Protein AF-0000000077510762 (afdb_homodimer)

Radius of gyration: 34.18 Å; Cα contacts (8 Å, |Δi|>4): 1753; chains: 2; bounding box: 67×97×112 Å

Foldseek 3Di:
DPPPDQFFFEEEEQEDDLLQDDDQVVFFQVLLVVVGYHYHYDDFHGDCRQAPDQLDPLRLGRRRLVRVLVVLVCCLVPVVVVRHDQAQYEYEYFDLRLQSQQLLQQFPSNQRRHAEYEREQHHVQFLAQEDEVVQPLNLLLVLLLVVQVFDPPDSNSSSVSVVVDDPCSSSPDDSDCDQPSYPDSGHHYQSAPPDGHNDRPVVCLVVVRGRLRHAYEYEYEPQAQLVVCVPPPPCLQAAFLVVLLVVLLVNLVSFPDPSVVLSVLLCVLQADPVCNGRRLSSSSSVSNSVSLNRGVLSRVSNLASSQVSVHWYAYAYEQAADVVFPDDPSSGQYGPNCSVLSGVDQVRGVVSDGDPQSPLLSVLVSQQVSVCSRPVASPPDDDVNDGGDTAYPVFNWHWYSYVVIDIHTCVSVVVSCCNVPVSVCRRPDDPPPPPDPPPPPPPPPPPPPPPPPPPPPPPPD/DPPPDQFFFEEEEQEDDLLQDDDQVVFFQVLLVVVGYHYHYDDFHGDCRQAPDQLDPLRLGRRRLVRVLVVLVCCLVPVVVVRHDQAQYEYEYFDLRLQSQQLLQQFPSNQRRHAEYEREQHHVQFLAQEDEVVQPLNLLLVLLLVVQVFDPPDSNSSSVSVVVDDPCSSSPDDSDQDQPSYPDSGHHYQSAPPDGHNDRPVVCLVVVRGRLRHAYEYEYEPQAQLVVCVPPPPCLQAAFLVVLLVVLLVNLVSFPDPSVVLSVLLCVLQAPPVCNGRRLSSSSSVSNSVSLNRGVLSRVSNLASSQVSVHWYAYAYEQAADVVFPDDPSSGQYGPNCSVLSGVDQVRGDVSDGDPQSPLLSVLVSQQVSVCSRPVASPPDDDVNDGGDTAYPVFNWHWYSYVVIDIHTCVSVVVSCCNVPVSVCRRPDDPPPPPDPPPCPVPPPPPPPPPPPPPPPPPPD

Secondary structure (DSSP, 8-state):
--TTSPPEEEEEEE--STTTS--GGG--THHHHTTT-EEEE-----HHHHH---SSTT----HHHHHHHHHHHHHHHHGGGGTEEEEEEEEEEETHHHHHHHHHHH-TTTTTS-SEEEEES--TTSTTTS--GGG-HHHHHHHHHHHHT---S-HHHHHHHHTTS-HHHHHT----PPPTT-SSS-------TTSSS-S-HHHHHHTT-S-TTSEEEEEEETTTTGGGGTTSTTGGG---HHHHHHHHHHHGGG-SS-HHHHHHHHHHHH--GGGTT-HHHHHHHHHHHHHIIIIIHHHHHHHHHHHHTT-EEEEEEE----SS-SS-GGG-S-TTGGGGGTTT-GGGSGGG---HHHHHHHHHHHHHHHHHHHHS-S-SS-BTTB--PPP-TTT-EEEEESSS-EEEESTTHHHHHIIIIIIHHHHH--SS--S--------------------------/--TTSPPEEEEEEE--STTTS--GGG--THHHHTTS-EEEEE----HHHHH---SSTT----HHHHHHHHHHHHHHHHGGGGTEEEEEEEEEEETHHHHHHHHHHH-TTTTTS-SEEEEES--TTSTTSS--GGG-HHHHHHHHHHHHT---S-HHHHHHHHTTS-HHHHHH----PPPTT-SSS-------TTSSS-S-HHHHHHTT-S-TTSEEEEEEETTTTGGGGTTSTTGGG---HHHHHHHHHHHGGG-SS-HHHHHHHHHHHH--GGGTT-HHHHHHHHHHHHHIIIIIHHHHHHHHHHHHTT-EEEEEEE----SS-SS-GGG-S-TTGGGGGTTT-GGGSGGG---HHHHHHHHHHHHHHHHHHHHS-S-SS-BTTB--PPP-TTT-EEEEESSS-EEEESTTHHHHHIIIIIIHHHHH--SS--S--------------------------

InterPro domains:
  IPR002018 Carboxylesterase, type B [PF00135] (6-419)
  IPR019826 Carboxylesterase type B, active site [PS00122] (82-97)
  IPR029058 Alpha/Beta hydrolase fold [G3DSA:3.40.50.1820] (1-434)
  IPR029058 Alpha/Beta hydrolase fold [SSF53474] (5-423)
  IPR051093 Neuroligin and Bile salt-activated lipase [PTHR43903] (7-430)

Sequence (922 aa):
MSDDDPLLPVMLYIHGGAHLNGANKLHDGSLLAQKDVVVVITNYRLGALGFFSTGDSSAPGNYGLLDQLEAMKWVRANIRAFGGSPDRVTIFGESSGAASTSLHLLSPLSRDYFQQAILQSGASTSPWAVLLPEYEPRKYTEELAKQMGCSTQSSQELVDCLREKTAEEVGSADVGKPPAMLTVAWAPVVDGPGGFLPARPWDLVDRGQFNKRVRLMAGCTTDERSGDLASIPGVENGVSRDLVIDLLVDFVERYPRNKGFISDALLHGYTDYEAIDDPVTNRDNYIQFLSDYRYVAPVEKVLLTMSAGGVATYKYSFGYQPIPDTYPEWRGVPHAAELRFLFNMPSRFVNGAPTAADLDIADKMITMWTNFARTGNPTPSPIDGVTWQPFTNETRAHLMIDSPLTNGQFLQTRRMELWNDVIRNMAETDTCDNGGVASNGNTVSVVSAMVMIVSILLLATMSDDDPLLPVMLYIHGGAHLNGANKLHDGSLLAQKDVVVVITNYRLGALGFFSTGDSSAPGNYGLLDQLEAMKWVRANIRAFGGSPDRVTIFGESSGAASTSLHLLSPLSRDYFQQAILQSGASTSPWAVLLPEYEPRKYTEELAKQMGCSTQSSQELVDCLREKTAEEVGSADVGKPPAMLTVAWAPVVDGPGGFLPARPWDLVDRGQFNKRVRLMAGCTTDERSGDLASIPGVENGVSRDLVIDLLVDFVERYPRNKGFISDALLHGYTDYEAIDDPVTNRDNYIQFLSDYRYVAPVEKVLLTMSAGGVATYKYSFGYQPIPDTYPEWRGVPHAAELRFLFNMPSRFVNGAPTAADLDIADKMITMWTNFARTGNPTPSPIDGVTWQPFTNETRAHLMIDSPLTNGQFLQTRRMELWNDVIRNMAETDTCDNGGVASNGNTVSVVSAMVMIVSILLLAT

pLDDT: mean 90.03, std 17.61, range [21.58, 98.94]

Nearest PDB structures (foldseek):
  6h14-assembly1_A-2  TM=8.933E-01  e=3.777E-36  Tetronarce californica
  5ydh-assembly1_A-2  TM=9.145E-01  e=3.227E-35  Anopheles gambiae
  5ydj-assembly1_A-2  TM=9.065E-01  e=4.280E-35  Anopheles gambiae
  6f25-assembly1_B  TM=8.876E-01  e=7.113E-35  Homo sapiens
  8aev-assembly1_B  TM=8.781E-01  e=1.182E-34  Homo sapiens

Organism: Branchiostoma lanceolatum (NCBI:txid7740)

Solvent-accessible surface area (backbone atoms only — not comparable to full-atom values): 48957 Å² total; per-residue (Å²): 127,67,91,83,58,81,58,22,28,22,38,39,41,35,66,30,42,64,47,66,44,76,56,39,87,78,56,40,53,61,63,44,35,73,64,66,33,39,68,44,68,50,66,58,50,40,30,50,72,6,22,46,32,65,80,40,87,71,34,47,41,34,45,21,58,49,39,48,48,50,52,39,52,46,40,54,74,47,28,55,84,74,45,19,29,55,85,29,22,19,39,28,17,34,35,44,10,1,13,47,47,39,42,41,41,50,12,79,80,41,55,86,53,48,40,31,40,34,24,36,39,20,15,41,54,13,66,52,43,43,43,44,75,91,68,41,54,49,60,41,45,48,40,45,29,54,76,69,72,29,56,80,88,38,62,56,58,26,52,58,46,55,69,72,50,54,69,66,59,58,59,65,56,82,54,68,83,37,54,82,63,30,93,44,76,32,37,39,47,68,44,30,83,91,39,61,34,48,55,56,49,62,57,32,50,74,68,62,48,49,58,60,81,33,31,39,38,36,35,32,44,69,20,33,35,31,70,78,48,67,83,43,85,61,42,83,71,19,34,53,54,67,55,52,52,53,53,44,59,59,56,36,64,65,43,93,43,59,38,68,60,47,44,42,53,50,51,61,71,54,55,51,78,94,44,54,80,37,24,50,55,42,36,54,33,50,22,43,50,50,18,34,61,51,22,49,30,21,35,48,51,53,50,46,44,39,26,74,63,66,22,55,30,35,32,37,37,39,60,60,63,64,85,74,49,73,60,60,75,84,37,62,25,27,60,73,57,66,48,56,42,50,27,68,42,46,83,69,28,49,95,47,45,75,51,73,70,50,49,52,52,20,51,52,50,38,48,27,56,46,31,26,40,67,70,66,36,49,37,87,57,60,57,94,83,40,60,71,52,62,28,37,84,89,52,39,21,24,30,37,44,35,93,73,70,42,78,48,56,52,76,66,44,69,61,32,46,41,49,71,43,46,45,45,50,47,60,71,54,68,83,57,59,82,64,82,75,74,73,76,69,75,63,76,74,69,77,73,76,75,73,76,72,75,75,74,75,76,77,80,120,128,68,90,83,57,80,58,22,28,21,38,39,40,34,64,30,42,65,47,65,43,76,57,38,85,78,56,39,53,60,63,43,35,73,64,66,34,38,68,44,68,52,68,57,49,40,29,51,73,6,20,46,31,66,79,38,87,74,34,47,41,34,44,21,57,49,37,47,48,49,51,38,52,46,38,54,75,48,28,55,84,73,45,19,29,55,85,28,21,19,38,26,18,34,36,42,9,2,13,48,46,39,41,42,40,50,13,78,81,42,54,87,54,48,40,31,40,34,25,37,38,20,16,39,55,13,66,52,43,42,45,45,75,92,69,42,54,47,58,40,43,48,40,45,27,54,76,68,72,27,59,79,88,39,63,56,58,25,51,58,47,54,71,72,49,51,68,66,60,59,60,65,56,84,54,69,83,36,54,81,64,28,91,45,77,32,35,39,49,68,42,29,81,91,38,61,34,46,54,56,51,62,58,31,51,73,70,62,49,52,59,59,82,33,30,40,37,35,35,33,43,69,21,32,36,31,69,77,48,68,83,42,86,62,43,83,70,19,35,53,54,66,55,51,53,53,52,44,60,59,56,35,64,66,45,93,42,59,39,69,61,47,42,43,53,50,51,61,73,54,56,51,78,93,45,54,79,37,24,50,56,43,36,54,34,50,23,44,50,52,20,33,61,52,21,49,30,23,36,47,51,52,51,45,44,40,26,73,64,68,22,56,28,36,33,40,38,38,61,61,63,65,85,72,48,74,60,61,76,85,37,61,25,28,61,73,58,67,47,57,41,49,27,68,40,45,83,70,28,50,95,47,45,75,50,72,70,49,49,50,51,20,50,53,49,38,48,25,54,47,32,27,40,66,70,66,36,49,37,87,55,59,57,94,82,40,61,73,54,59,27,37,83,87,52,39,22,26,31,37,45,34,92,71,71,41,79,48,56,53,75,64,44,70,61,32,45,40,49,73,44,45,44,44,49,47,59,70,51,69,83,57,58,82,65,82,71,71,75,78,69,77,62,77,74,70,77,75,75,75,75,77,76,75,76,76,76,77,77,81,122

Structure (mmCIF, N/CA/C/O backbone):
data_AF-0000000077510762-model_v1
#
loop_
_entity.id
_entity.type
_entity.pdbx_description
1 polymer 'Carboxylic ester hydrolase'
#
loop_
_atom_site.group_PDB
_atom_site.id
_atom_site.type_symbol
_atom_site.label_atom_id
_atom_site.label_alt_id
_atom_site.label_comp_id
_atom_site.label_asym_id
_atom_site.label_entity_id
_atom_site.label_seq_id
_atom_site.pdbx_PDB_ins_code
_atom_site.Cartn_x
_atom_site.Cartn_y
_atom_site.Cartn_z
_atom_site.occupancy
_atom_site.B_iso_or_equiv
_atom_site.auth_seq_id
_atom_site.auth_comp_id
_atom_site.auth_asym_id
_atom_site.auth_atom_id
_atom_site.pdbx_PDB_model_num
ATOM 1 N N . MET A 1 1 ? -17.297 46 32.406 1 37.56 1 MET A N 1
ATOM 2 C CA . MET A 1 1 ? -17.609 44.656 32.875 1 37.56 1 MET A CA 1
ATOM 3 C C . MET A 1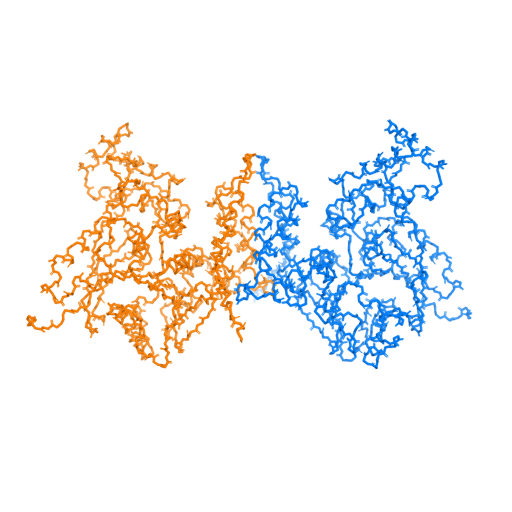 1 ? -17.453 44.531 34.375 1 37.56 1 MET A C 1
ATOM 5 O O . MET A 1 1 ? -16.453 45 34.938 1 37.56 1 MET A O 1
ATOM 9 N N . SER A 1 2 ? -18.516 44.438 35 1 40.44 2 SER A N 1
ATOM 10 C CA . SER A 1 2 ? -18.484 44.406 36.469 1 40.44 2 SER A CA 1
ATOM 11 C C . SER A 1 2 ? -17.5 43.344 36.969 1 40.44 2 SER A C 1
ATOM 13 O O . SER A 1 2 ? -17.25 42.344 36.281 1 40.44 2 SER A O 1
ATOM 15 N N . ASP A 1 3 ? -16.641 43.625 37.938 1 51.28 3 ASP A N 1
ATOM 16 C CA . ASP A 1 3 ? -15.68 42.781 38.625 1 51.28 3 ASP A CA 1
ATOM 17 C C . ASP A 1 3 ? -16.266 41.406 38.969 1 51.28 3 ASP A C 1
ATOM 19 O O . ASP A 1 3 ? -15.531 40.469 39.188 1 51.28 3 ASP A O 1
ATOM 23 N N . ASP A 1 4 ? -17.594 41.312 39 1 54.34 4 ASP A N 1
ATOM 24 C CA . ASP A 1 4 ? -18.25 40.094 39.5 1 54.34 4 ASP A CA 1
ATOM 25 C C . ASP A 1 4 ? -18.562 39.156 38.344 1 54.34 4 ASP A C 1
ATOM 27 O O . ASP A 1 4 ? -19.031 38.031 38.531 1 54.34 4 ASP A O 1
ATOM 31 N N . ASP A 1 5 ? -18.328 39.531 37.062 1 63.75 5 ASP A N 1
ATOM 32 C CA . ASP A 1 5 ? -18.688 38.656 35.969 1 63.75 5 ASP A CA 1
ATOM 33 C C . ASP A 1 5 ? -17.609 37.594 35.719 1 63.75 5 ASP A C 1
ATOM 35 O O . ASP A 1 5 ? -16.406 37.906 35.781 1 63.75 5 ASP A O 1
ATOM 39 N N . PRO A 1 6 ? -18.031 36.344 35.594 1 85 6 PRO A N 1
ATOM 40 C CA . PRO A 1 6 ? -17.016 35.312 35.344 1 85 6 PRO A CA 1
ATOM 41 C C . PRO A 1 6 ? -16.203 35.594 34.094 1 85 6 PRO A C 1
ATOM 43 O O . PRO A 1 6 ? -16.719 36.094 33.094 1 85 6 PRO A O 1
ATOM 46 N N . LEU A 1 7 ? -14.914 35.594 34.188 1 95.25 7 LEU A N 1
ATOM 47 C CA . LEU A 1 7 ? -13.992 35.812 33.062 1 95.25 7 LEU A CA 1
ATOM 48 C C . LEU A 1 7 ? -14.281 34.812 31.953 1 95.25 7 LEU A C 1
ATOM 50 O O . LEU A 1 7 ? -14.617 33.656 32.219 1 95.25 7 LEU A O 1
ATOM 54 N N . LEU A 1 8 ? -14.25 35.312 30.75 1 97.69 8 LEU A N 1
ATOM 55 C CA . LEU A 1 8 ? -14.57 34.531 29.562 1 97.69 8 LEU A CA 1
ATOM 56 C C . LEU A 1 8 ? -13.336 33.781 29.047 1 97.69 8 LEU A C 1
ATOM 58 O O . LEU A 1 8 ? -12.203 34.25 29.234 1 97.69 8 LEU A O 1
ATOM 62 N N . PRO A 1 9 ? -13.594 32.625 28.484 1 97.88 9 PRO A N 1
ATOM 63 C CA . PRO A 1 9 ? -12.461 32 27.797 1 97.88 9 PRO A CA 1
ATOM 64 C C . PRO A 1 9 ? -11.891 32.875 26.672 1 97.88 9 PRO A C 1
ATOM 66 O O . PRO A 1 9 ? -12.617 33.656 26.078 1 97.88 9 PRO A O 1
ATOM 69 N N . VAL A 1 10 ? -10.609 32.719 26.359 1 98.5 10 VAL A N 1
ATOM 70 C CA . VAL A 1 10 ? -9.906 33.531 25.375 1 98.5 10 VAL A CA 1
ATOM 71 C C . VAL A 1 10 ? -9.484 32.625 24.203 1 98.5 10 VAL A C 1
ATOM 73 O O . VAL A 1 10 ? -8.992 31.516 24.391 1 98.5 10 VAL A O 1
ATOM 76 N N . MET A 1 11 ? -9.742 33.094 23.016 1 98.5 11 MET A N 1
ATOM 77 C CA . MET A 1 11 ? -9.273 32.438 21.797 1 98.5 11 MET A CA 1
ATOM 78 C C . MET A 1 11 ? -8.305 33.344 21.047 1 98.5 11 MET A C 1
ATOM 80 O O . MET A 1 11 ? -8.68 34.438 20.578 1 98.5 11 MET A O 1
ATOM 84 N N . LEU A 1 12 ? -7.074 32.938 21 1 98.19 12 LEU A N 1
ATOM 85 C CA . LEU A 1 12 ? -6.035 33.656 20.297 1 98.19 12 LEU A CA 1
ATOM 86 C C . LEU A 1 12 ? -5.758 33.031 18.938 1 98.19 12 LEU A C 1
ATOM 88 O O . LEU A 1 12 ? -5.246 31.906 18.859 1 98.19 12 LEU A O 1
ATOM 92 N N . TYR A 1 13 ? -6.043 33.781 17.859 1 97.38 13 TYR A N 1
ATOM 93 C CA . TYR A 1 13 ? -5.922 33.281 16.5 1 97.38 13 TYR A CA 1
ATOM 94 C C . TYR A 1 13 ? -4.574 33.656 15.891 1 97.38 13 TYR A C 1
ATOM 96 O O . TYR A 1 13 ? -4.191 34.844 15.914 1 97.38 13 TYR A O 1
ATOM 104 N N . ILE A 1 14 ? -3.871 32.656 15.438 1 96.81 14 ILE A N 1
ATOM 105 C CA . ILE A 1 14 ? -2.645 32.812 14.664 1 96.81 14 ILE A CA 1
ATOM 106 C C . ILE A 1 14 ? -2.932 32.594 13.18 1 96.81 14 ILE A C 1
ATOM 108 O O . ILE A 1 14 ? -3.152 31.453 12.758 1 96.81 14 ILE A O 1
ATOM 112 N N . HIS A 1 15 ? -2.891 33.625 12.383 1 92.88 15 HIS A N 1
ATOM 113 C CA . HIS A 1 15 ? -3.338 33.531 11 1 92.88 15 HIS A CA 1
ATOM 114 C C . HIS A 1 15 ? -2.334 32.781 10.148 1 92.88 15 HIS A C 1
ATOM 116 O O . HIS A 1 15 ? -1.147 32.719 10.477 1 92.88 15 HIS A O 1
ATOM 122 N N . GLY A 1 16 ? -2.854 32.25 9.047 1 92.94 16 GLY A N 1
ATOM 123 C CA . GLY A 1 16 ? -2.02 31.578 8.055 1 92.94 16 GLY A CA 1
ATOM 124 C C . GLY A 1 16 ? -1.437 32.531 7.027 1 92.94 16 GLY A C 1
ATOM 125 O O . GLY A 1 16 ? -1.285 33.719 7.297 1 92.94 16 GLY A O 1
ATOM 126 N N . GLY A 1 17 ? -0.993 31.906 5.938 1 89.69 17 GLY A N 1
ATOM 127 C CA . GLY A 1 17 ? -0.406 32.688 4.871 1 89.69 17 GLY A CA 1
ATOM 128 C C . GLY A 1 17 ? 1.028 32.312 4.562 1 89.69 17 GLY A C 1
ATOM 129 O O . GLY A 1 17 ? 1.831 33.156 4.16 1 89.69 17 GLY A O 1
ATOM 130 N N . ALA A 1 18 ? 1.371 31.078 4.812 1 84.5 18 ALA A N 1
ATOM 131 C CA . ALA A 1 18 ? 2.658 30.484 4.469 1 84.5 18 ALA A CA 1
ATOM 132 C C . ALA A 1 18 ? 3.812 31.266 5.074 1 84.5 18 ALA A C 1
ATOM 134 O O . ALA A 1 18 ? 4.879 31.391 4.465 1 84.5 18 ALA A O 1
ATOM 135 N N . HIS A 1 19 ? 3.572 32 6.07 1 82.12 19 HIS A N 1
ATOM 136 C CA . HIS A 1 19 ? 4.551 32.844 6.754 1 82.12 19 HIS A CA 1
ATOM 137 C C . HIS A 1 19 ? 5.016 34 5.859 1 82.12 19 HIS A C 1
ATOM 139 O O . HIS A 1 19 ? 6.074 34.562 6.098 1 82.12 19 HIS A O 1
ATOM 145 N N . LEU A 1 20 ? 4.273 34.188 4.781 1 79.88 20 LEU A N 1
ATOM 146 C CA . LEU A 1 20 ? 4.625 35.25 3.84 1 79.88 20 LEU A CA 1
ATOM 147 C C . LEU A 1 20 ? 3.535 36.312 3.783 1 79.88 20 LEU A C 1
ATOM 149 O O . LEU A 1 20 ? 3.812 37.469 3.486 1 79.88 20 LEU A O 1
ATOM 153 N N . ASN A 1 21 ? 2.355 35.781 3.943 1 79 21 ASN A N 1
ATOM 154 C CA . ASN A 1 21 ? 1.225 36.688 3.85 1 79 21 ASN A CA 1
ATOM 155 C C . ASN A 1 21 ? 0.293 36.562 5.051 1 79 21 ASN A C 1
ATOM 157 O O . ASN A 1 21 ? 0.438 35.656 5.855 1 79 21 ASN A O 1
ATOM 161 N N . GLY A 1 22 ? -0.597 37.594 5.164 1 80.31 22 GLY A N 1
ATOM 162 C CA . GLY A 1 22 ? -1.605 37.594 6.215 1 80.31 22 GLY A CA 1
ATOM 163 C C . GLY A 1 22 ? -1.552 38.812 7.113 1 80.31 22 GLY A C 1
ATOM 164 O O . GLY A 1 22 ? -0.552 39.531 7.133 1 80.31 22 GLY A O 1
ATOM 165 N N . ALA A 1 23 ? -2.662 39 7.629 1 78.38 23 ALA A N 1
ATOM 166 C CA . ALA A 1 23 ? -2.836 40.094 8.57 1 78.38 23 ALA A CA 1
ATOM 167 C C . ALA A 1 23 ? -4.07 39.875 9.438 1 78.38 23 ALA A C 1
ATOM 169 O O . ALA A 1 23 ? -5.012 39.188 9.039 1 78.38 23 ALA A O 1
ATOM 170 N N . ASN A 1 24 ? -3.971 40.469 10.57 1 77.75 24 ASN A N 1
ATOM 171 C CA . ASN A 1 24 ? -5.082 40.375 11.508 1 77.75 24 ASN A CA 1
ATOM 172 C C . ASN A 1 24 ? -6.371 40.938 10.922 1 77.75 24 ASN A C 1
ATOM 174 O O . ASN A 1 24 ? -7.457 40.406 11.18 1 77.75 24 ASN A O 1
ATOM 178 N N . LYS A 1 25 ? -6.258 41.844 10.102 1 72.44 25 LYS A N 1
ATOM 179 C CA . LYS A 1 25 ? -7.426 42.562 9.586 1 72.44 25 LYS A CA 1
ATOM 180 C C . LYS A 1 25 ? -8.234 41.656 8.641 1 72.44 25 LYS A C 1
ATOM 182 O O . LYS A 1 25 ? -9.383 41.969 8.32 1 72.44 25 LYS A O 1
ATOM 187 N N . LEU A 1 26 ? -7.672 40.625 8.297 1 76.56 26 LEU A N 1
ATOM 188 C CA . LEU A 1 26 ? -8.32 39.75 7.32 1 76.56 26 LEU A CA 1
ATOM 189 C C . LEU A 1 26 ? -9.297 38.812 7.996 1 76.56 26 LEU A C 1
ATOM 191 O O . LEU A 1 26 ? -10.062 38.125 7.324 1 76.56 26 LEU A O 1
ATOM 195 N N . HIS A 1 27 ? -9.312 38.844 9.281 1 81 27 HIS A N 1
ATOM 196 C CA . HIS A 1 27 ? -10.188 37.938 10.039 1 81 27 HIS A CA 1
ATOM 197 C C . HIS A 1 27 ? -11.055 38.719 11.023 1 81 27 HIS A C 1
ATOM 199 O O . HIS A 1 27 ? -10.539 39.5 11.844 1 81 27 HIS A O 1
ATOM 205 N N . ASP A 1 28 ? -12.312 38.562 10.805 1 84.69 28 ASP A N 1
ATOM 206 C CA . ASP A 1 28 ? -13.297 39.156 11.711 1 84.69 28 ASP A CA 1
ATOM 207 C C . ASP A 1 28 ? -13.859 38.094 12.664 1 84.69 28 ASP A C 1
ATOM 209 O O . ASP A 1 28 ? -14.695 37.281 12.273 1 84.69 28 ASP A O 1
ATOM 213 N N . GLY A 1 29 ? -13.438 38.188 13.938 1 89.75 29 GLY A N 1
ATOM 214 C CA . GLY A 1 29 ? -13.773 37.188 14.938 1 89.75 29 GLY A CA 1
ATOM 215 C C . GLY A 1 29 ? -15.102 37.438 15.609 1 89.75 29 GLY A C 1
ATOM 216 O O . GLY A 1 29 ? -15.406 36.844 16.641 1 89.75 29 GLY A O 1
ATOM 217 N N . SER A 1 30 ? -15.93 38.25 15.039 1 89.19 30 SER A N 1
ATOM 218 C CA . SER A 1 30 ? -17.172 38.656 15.688 1 89.19 30 SER A CA 1
ATOM 219 C C . SER A 1 30 ? -18.125 37.5 15.875 1 89.19 30 SER A C 1
ATOM 221 O O . SER A 1 30 ? -18.859 37.438 16.859 1 89.19 30 SER A O 1
ATOM 223 N N . LEU A 1 31 ? -18.156 36.594 14.953 1 90.56 31 LEU A N 1
ATOM 224 C CA . LEU A 1 31 ? -19.047 35.438 15.055 1 90.56 31 LEU A CA 1
ATOM 225 C C . LEU A 1 31 ? -18.688 34.594 16.281 1 90.56 31 LEU A C 1
ATOM 227 O O . LEU A 1 31 ? -19.594 34.156 17.016 1 90.56 31 LEU A O 1
ATOM 231 N N . LEU A 1 32 ? -17.438 34.406 16.547 1 94.56 32 LEU A N 1
ATOM 232 C CA . LEU A 1 32 ? -16.984 33.688 17.719 1 94.56 32 LEU A CA 1
ATOM 233 C C . LEU A 1 32 ? -17.312 34.438 19 1 94.56 32 LEU A C 1
ATOM 235 O O . LEU A 1 32 ? -17.797 33.844 19.969 1 94.56 32 LEU A O 1
ATOM 239 N N . ALA A 1 33 ? -17.062 35.719 18.938 1 93.56 33 ALA A N 1
ATOM 240 C CA . ALA A 1 33 ? -17.234 36.562 20.125 1 93.56 33 ALA A CA 1
ATOM 241 C C . ALA A 1 33 ? -18.703 36.594 20.578 1 93.56 33 ALA A C 1
ATOM 243 O O . ALA A 1 33 ? -18.984 36.812 21.75 1 93.56 33 ALA A O 1
ATOM 244 N N . GLN A 1 34 ? -19.594 36.312 19.703 1 93.12 34 GLN A N 1
ATOM 245 C CA . GLN A 1 34 ? -21.016 36.281 20.016 1 93.12 34 GLN A CA 1
ATOM 246 C C . GLN A 1 34 ? -21.344 35.094 20.938 1 93.12 34 GLN A C 1
ATOM 248 O O . GLN A 1 34 ? -22.406 35.094 21.578 1 93.12 34 GLN A O 1
ATOM 253 N N . LYS A 1 35 ? -20.484 34.219 21.016 1 95.38 35 LYS A N 1
ATOM 254 C CA . LYS A 1 35 ? -20.688 33.031 21.859 1 95.38 35 LYS A CA 1
ATOM 255 C C . LYS A 1 35 ? -19.891 33.125 23.156 1 95.38 35 LYS A C 1
ATOM 257 O O . LYS A 1 35 ? -19.344 32.125 23.625 1 95.38 35 LYS A O 1
ATOM 262 N N . ASP A 1 36 ? -19.641 34.281 23.672 1 94.81 36 ASP A N 1
ATOM 263 C CA . ASP A 1 36 ? -19.109 34.562 25 1 94.81 36 ASP A CA 1
ATOM 264 C C . ASP A 1 36 ? -17.672 34.094 25.141 1 94.81 36 ASP A C 1
ATOM 266 O O . ASP A 1 36 ? -17.312 33.375 26.078 1 94.81 36 ASP A O 1
ATOM 270 N N . VAL A 1 37 ? -16.891 34.438 24.156 1 97.19 37 VAL A N 1
ATOM 271 C CA . VAL A 1 37 ? -15.445 34.281 24.219 1 97.19 37 VAL A CA 1
ATOM 272 C C . VAL A 1 37 ? -14.781 35.625 23.844 1 97.19 37 VAL A C 1
ATOM 274 O O . VAL A 1 37 ? -15.398 36.469 23.188 1 97.19 37 VAL A O 1
ATOM 277 N N . VAL A 1 38 ? -13.609 35.812 24.375 1 97.69 38 VAL A N 1
ATOM 278 C CA . VAL A 1 38 ? -12.781 36.938 23.922 1 97.69 38 VAL A CA 1
ATOM 279 C C . VAL A 1 38 ? -11.859 36.469 22.797 1 97.69 38 VAL A C 1
ATOM 281 O O . VAL A 1 38 ? -11.109 35.5 22.969 1 97.69 38 VAL A O 1
ATOM 284 N N . VAL A 1 39 ? -11.984 37.125 21.672 1 97 39 VAL A N 1
ATOM 285 C CA . VAL A 1 39 ? -11.164 36.75 20.516 1 97 39 VAL A CA 1
ATOM 286 C C . VAL A 1 39 ? -10.023 37.75 20.344 1 97 39 VAL A C 1
ATOM 288 O O . VAL A 1 39 ? -10.25 38.938 20.297 1 97 39 VAL A O 1
ATOM 291 N N . VAL A 1 40 ? -8.828 37.219 20.312 1 96.5 40 VAL A N 1
ATOM 292 C CA . VAL A 1 40 ? -7.633 38 20.062 1 96.5 40 VAL A CA 1
ATOM 293 C C . VAL A 1 40 ? -7.008 37.594 18.734 1 96.5 40 VAL A C 1
ATOM 295 O O . VAL A 1 40 ? -6.703 36.406 18.531 1 96.5 40 VAL A O 1
ATOM 298 N N . ILE A 1 41 ? -6.867 38.469 17.812 1 93.94 41 ILE A N 1
ATOM 299 C CA . ILE A 1 41 ? -6.207 38.219 16.547 1 93.94 41 ILE A CA 1
ATOM 300 C C . ILE A 1 41 ? -4.922 39.031 16.469 1 93.94 41 ILE A C 1
ATOM 302 O O . ILE A 1 41 ? -4.953 40.281 16.547 1 93.94 41 ILE A O 1
ATOM 306 N N . THR A 1 42 ? -3.811 38.375 16.266 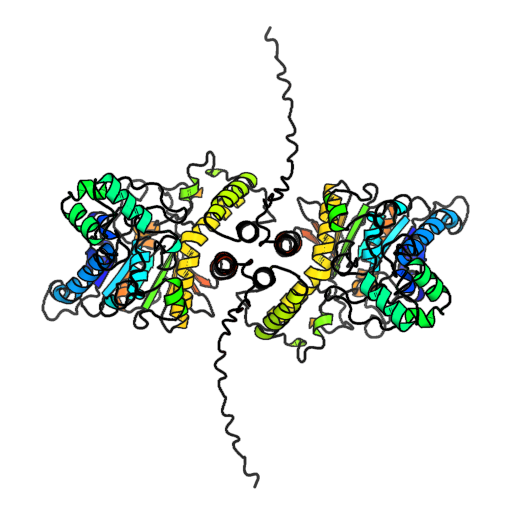1 89.19 42 THR A N 1
ATOM 307 C CA . THR A 1 42 ? -2.531 39.062 16.359 1 89.19 42 THR A CA 1
ATOM 308 C C . THR A 1 42 ? -1.806 39.062 15.016 1 89.19 42 THR A C 1
ATOM 310 O O . THR A 1 42 ? -2.143 38.281 14.133 1 89.19 42 THR A O 1
ATOM 313 N N . ASN A 1 43 ? -0.991 40.031 14.836 1 92.44 43 ASN A N 1
ATOM 314 C CA . ASN A 1 43 ? -0.005 40.031 13.758 1 92.44 43 ASN A CA 1
ATOM 315 C C . ASN A 1 43 ? 1.354 39.531 14.242 1 92.44 43 ASN A C 1
ATOM 317 O O . ASN A 1 43 ? 1.604 39.469 15.445 1 92.44 43 ASN A O 1
ATOM 321 N N . TYR A 1 44 ? 2.096 39.094 13.375 1 93.81 44 TYR A N 1
ATOM 322 C CA . TYR A 1 44 ? 3.482 38.719 13.617 1 93.81 44 TYR A CA 1
ATOM 323 C C . TYR A 1 44 ? 4.34 38.969 12.391 1 93.81 44 TYR A C 1
ATOM 325 O O . TYR A 1 44 ? 3.818 39.188 11.289 1 93.81 44 TYR A O 1
ATOM 333 N N . ARG A 1 45 ? 5.688 39.062 12.539 1 92 45 ARG A N 1
ATOM 334 C CA . ARG A 1 45 ? 6.594 39.312 11.422 1 92 45 ARG A CA 1
ATOM 335 C C . ARG A 1 45 ? 6.629 38.125 10.461 1 92 45 ARG A C 1
ATOM 337 O O . ARG A 1 45 ? 6.629 36.969 10.898 1 92 45 ARG A O 1
ATOM 344 N N . LEU A 1 46 ? 6.695 38.5 9.227 1 91.44 46 LEU A N 1
ATOM 345 C CA . LEU A 1 46 ? 6.617 37.531 8.148 1 91.44 46 LEU A CA 1
ATOM 346 C C . LEU A 1 46 ? 7.902 37.531 7.328 1 91.44 46 LEU A C 1
ATOM 348 O O . LEU A 1 46 ? 8.766 38.375 7.516 1 91.44 46 LEU A O 1
ATOM 352 N N . GLY A 1 47 ? 8.047 36.531 6.5 1 91.5 47 GLY A N 1
ATOM 353 C CA . GLY A 1 47 ? 9.156 36.5 5.562 1 91.5 47 GLY A CA 1
ATOM 354 C C . GLY A 1 47 ? 10.508 36.562 6.242 1 91.5 47 GLY A C 1
ATOM 355 O O . GLY A 1 47 ? 10.711 36 7.312 1 91.5 47 GLY A O 1
ATOM 356 N N . ALA A 1 48 ? 11.336 37.281 5.605 1 91.81 48 ALA A N 1
ATOM 357 C CA . ALA A 1 48 ? 12.695 37.438 6.113 1 91.81 48 ALA A CA 1
ATOM 358 C C . ALA A 1 48 ? 12.711 38.094 7.48 1 91.81 48 ALA A C 1
ATOM 360 O O . ALA A 1 48 ? 13.547 37.812 8.328 1 91.81 48 ALA A O 1
ATOM 361 N N . LEU A 1 49 ? 11.75 38.938 7.699 1 93.38 49 LEU A N 1
ATOM 362 C CA . LEU A 1 49 ? 11.703 39.656 8.961 1 93.38 49 LEU A CA 1
ATOM 363 C C . LEU A 1 49 ? 11.32 38.75 10.109 1 93.38 49 LEU A C 1
ATOM 365 O O . LEU A 1 49 ? 11.703 38.969 11.258 1 93.38 49 LEU A O 1
ATOM 369 N N . GLY A 1 50 ? 10.641 37.75 9.797 1 94.06 50 GLY A N 1
ATOM 370 C CA . GLY A 1 50 ? 10.156 36.844 10.836 1 94.06 50 GLY A CA 1
ATOM 371 C C . GLY A 1 50 ? 10.992 35.594 10.992 1 94.06 50 GLY A C 1
ATOM 372 O O . GLY A 1 50 ? 11.016 34.969 12.062 1 94.06 50 GLY A O 1
ATOM 373 N N . PHE A 1 51 ? 11.742 35.219 9.898 1 93.62 51 PHE A N 1
ATOM 374 C CA . PHE A 1 51 ? 12.25 33.844 9.953 1 93.62 51 PHE A CA 1
ATOM 375 C C . PHE A 1 51 ? 13.664 33.781 9.398 1 93.62 51 PHE A C 1
ATOM 377 O O . PHE A 1 51 ? 14.203 32.688 9.211 1 93.62 51 PHE A O 1
ATOM 384 N N . PHE A 1 52 ? 14.258 34.906 9.203 1 92.06 52 PHE A N 1
ATOM 385 C CA . PHE A 1 52 ? 15.68 34.969 8.883 1 92.06 52 PHE A CA 1
ATOM 386 C C . PHE A 1 52 ? 16.516 34.375 10.008 1 92.06 52 PHE A C 1
ATOM 388 O O . PHE A 1 52 ? 16.234 34.625 11.188 1 92.06 52 PHE A O 1
ATOM 395 N N . SER A 1 53 ? 17.547 33.531 9.57 1 94.12 53 SER A N 1
ATOM 396 C CA . SER A 1 53 ? 18.438 32.906 10.562 1 94.12 53 SER A CA 1
ATOM 397 C C . SER A 1 53 ? 19.844 32.75 10.008 1 94.12 53 SER A C 1
ATOM 399 O O . SER A 1 53 ? 20.031 32.406 8.844 1 94.12 53 SER A O 1
ATOM 401 N N . THR A 1 54 ? 20.844 33.062 10.844 1 94.06 54 THR A N 1
ATOM 402 C CA . THR A 1 54 ? 22.234 32.812 10.484 1 94.06 54 THR A CA 1
ATOM 403 C C . THR A 1 54 ? 22.688 31.438 11 1 94.06 54 THR A C 1
ATOM 405 O O . THR A 1 54 ? 23.828 31.031 10.773 1 94.06 54 THR A O 1
ATOM 408 N N . GLY A 1 55 ? 21.781 30.734 11.688 1 92.31 55 GLY A N 1
ATOM 409 C CA . GLY A 1 55 ? 22.109 29.406 12.195 1 92.31 55 GLY A CA 1
ATOM 410 C C . GLY A 1 55 ? 22.969 29.438 13.438 1 92.31 55 GLY A C 1
ATOM 411 O O . GLY A 1 55 ? 23.453 28.391 13.883 1 92.31 55 GLY A O 1
ATOM 412 N N . ASP A 1 56 ? 23.234 30.594 13.938 1 91.75 56 ASP A N 1
ATOM 413 C CA . ASP A 1 56 ? 24.016 30.797 15.156 1 91.75 56 ASP A CA 1
ATOM 414 C C . ASP A 1 56 ? 23.422 31.891 16.031 1 91.75 56 ASP A C 1
ATOM 416 O O . ASP A 1 56 ? 22.266 32.281 15.844 1 91.75 56 ASP A O 1
ATOM 420 N N . SER A 1 57 ? 24.156 32.281 17.047 1 92.25 57 SER A N 1
ATOM 421 C CA . SER A 1 57 ? 23.609 33.156 18.062 1 92.25 57 SER A CA 1
ATOM 422 C C . SER A 1 57 ? 23.453 34.594 17.531 1 92.25 57 SER A C 1
ATOM 424 O O . SER A 1 57 ? 22.766 35.406 18.141 1 92.25 57 SER A O 1
ATOM 426 N N . SER A 1 58 ? 24.078 34.875 16.406 1 94.12 58 SER A N 1
ATOM 427 C CA . SER A 1 58 ? 23.953 36.219 15.844 1 94.12 58 SER A CA 1
ATOM 428 C C . SER A 1 58 ? 22.516 36.531 15.43 1 94.12 58 SER A C 1
ATOM 430 O O . SER A 1 58 ? 22.016 37.625 15.609 1 94.12 58 SER A O 1
ATOM 432 N N . ALA A 1 59 ? 21.844 35.625 14.828 1 94.38 59 ALA A N 1
ATOM 433 C CA . ALA A 1 59 ? 20.422 35.625 14.484 1 94.38 59 ALA A CA 1
ATOM 434 C C . ALA A 1 59 ? 19.844 34.219 14.508 1 94.38 59 ALA A C 1
ATOM 436 O O . ALA A 1 59 ? 19.734 33.562 13.461 1 94.38 59 ALA A O 1
ATOM 437 N N . PRO A 1 60 ? 19.406 33.781 15.648 1 92.94 60 PRO A N 1
ATOM 438 C CA . PRO A 1 60 ? 18.984 32.375 15.789 1 92.94 60 PRO A CA 1
ATOM 439 C C . PRO A 1 60 ? 17.75 32.062 14.945 1 92.94 60 PRO A C 1
ATOM 441 O O . PRO A 1 60 ? 17.531 30.906 14.562 1 92.94 60 PRO A O 1
ATOM 444 N N . GLY A 1 61 ? 16.891 33.094 14.688 1 94 61 GLY A N 1
ATOM 445 C CA . GLY A 1 61 ? 15.695 32.906 13.875 1 94 61 GLY A CA 1
ATOM 446 C C . GLY A 1 61 ? 14.422 32.875 14.695 1 94 61 GLY A C 1
ATOM 447 O O . GLY A 1 61 ? 14.422 33.219 15.883 1 94 61 GLY A O 1
ATOM 448 N N . ASN A 1 62 ? 13.32 32.625 14.016 1 97.5 62 ASN A N 1
ATOM 449 C CA . ASN A 1 62 ? 12.008 32.344 14.578 1 97.5 62 ASN A CA 1
ATOM 450 C C . ASN A 1 62 ? 11.406 33.594 15.242 1 97.5 62 ASN A C 1
ATOM 452 O O . ASN A 1 62 ? 10.688 33.469 16.234 1 97.5 62 ASN A O 1
ATOM 456 N N . TYR A 1 63 ? 11.742 34.719 14.719 1 96.75 63 TYR A N 1
ATOM 457 C CA . TYR A 1 63 ? 11.234 35.969 15.289 1 96.75 63 TYR A CA 1
ATOM 458 C C . TYR A 1 63 ? 9.727 36.062 15.125 1 96.75 63 TYR A C 1
ATOM 460 O O . TYR A 1 63 ? 9.047 36.656 15.969 1 96.75 63 TYR A O 1
ATOM 468 N N . GLY A 1 64 ? 9.227 35.531 14.008 1 97.06 64 GLY A N 1
ATOM 469 C CA . GLY A 1 64 ? 7.777 35.469 13.859 1 97.06 64 GLY A CA 1
ATOM 470 C C . GLY A 1 64 ? 7.102 34.656 14.945 1 97.06 64 GLY A C 1
ATOM 471 O O . GLY A 1 64 ? 6.055 35.062 15.461 1 97.06 64 GLY A O 1
ATOM 472 N N . LEU A 1 65 ? 7.68 33.562 15.328 1 98.25 65 LEU A N 1
ATOM 473 C CA . LEU A 1 65 ? 7.145 32.719 16.406 1 98.25 65 LEU A CA 1
ATOM 474 C C . LEU A 1 65 ? 7.305 33.406 17.75 1 98.25 65 LEU A C 1
ATOM 476 O O . LEU A 1 65 ? 6.434 33.312 18.625 1 98.25 65 LEU A O 1
ATOM 480 N N . LEU A 1 66 ? 8.406 34.094 17.922 1 98.19 66 LEU A N 1
ATOM 481 C CA . LEU A 1 66 ? 8.633 34.812 19.156 1 98.19 66 LEU A CA 1
ATOM 482 C C . LEU A 1 66 ? 7.637 35.969 19.297 1 98.19 66 LEU A C 1
ATOM 484 O O . LEU A 1 66 ? 7.23 36.312 20.422 1 98.19 66 LEU A O 1
ATOM 488 N N . ASP A 1 67 ? 7.289 36.594 18.156 1 98 67 ASP A N 1
ATOM 489 C CA . ASP A 1 67 ? 6.215 37.594 18.188 1 98 67 ASP A CA 1
ATOM 490 C C . ASP A 1 67 ? 4.914 36.969 18.703 1 98 67 ASP A C 1
ATOM 492 O O . ASP A 1 67 ? 4.199 37.594 19.5 1 98 67 ASP A O 1
ATOM 496 N N . GLN A 1 68 ? 4.57 35.844 18.219 1 98 68 GLN A N 1
ATOM 497 C CA . GLN A 1 68 ? 3.377 35.125 18.672 1 98 68 GLN A CA 1
ATOM 498 C C . GLN A 1 68 ? 3.443 34.844 20.172 1 98 68 GLN A C 1
ATOM 500 O O . GLN A 1 68 ? 2.447 35 20.875 1 98 68 GLN A O 1
ATOM 505 N N . LEU A 1 69 ? 4.617 34.406 20.625 1 98.5 69 LEU A N 1
ATOM 506 C CA . LEU A 1 69 ? 4.832 34.156 22.047 1 98.5 69 LEU A CA 1
ATOM 507 C C . LEU A 1 69 ? 4.609 35.438 22.844 1 98.5 69 LEU A C 1
ATOM 509 O O . LEU A 1 69 ? 4 35.438 23.906 1 98.5 69 LEU A O 1
ATOM 513 N N . GLU A 1 70 ? 5.141 36.531 22.328 1 98.25 70 GLU A N 1
ATOM 514 C CA . GLU A 1 70 ? 4.938 37.812 23.016 1 98.25 70 GLU A CA 1
ATOM 515 C C . GLU A 1 70 ? 3.455 38.156 23.109 1 98.25 70 GLU A C 1
ATOM 517 O O . GLU A 1 70 ? 3.016 38.75 24.109 1 98.25 70 GLU A O 1
ATOM 522 N N . ALA A 1 71 ? 2.729 37.875 22.047 1 97.81 71 ALA A N 1
ATOM 523 C CA . ALA A 1 71 ? 1.281 38.094 22.078 1 97.81 71 ALA A CA 1
ATOM 524 C C . ALA A 1 71 ? 0.643 37.25 23.188 1 97.81 71 ALA A C 1
ATOM 526 O O . ALA A 1 71 ? -0.259 37.719 23.891 1 97.81 71 ALA A O 1
ATOM 527 N N . MET A 1 72 ? 1.048 36.062 23.375 1 98.38 72 MET A N 1
ATOM 528 C CA . MET A 1 72 ? 0.532 35.188 24.438 1 98.38 72 MET A CA 1
ATOM 529 C C . MET A 1 72 ? 0.858 35.75 25.812 1 98.38 72 MET A C 1
ATOM 531 O O . MET A 1 72 ? 0.026 35.719 26.719 1 98.38 72 MET A O 1
ATOM 535 N N . LYS A 1 73 ? 2.072 36.25 25.938 1 98.31 73 LYS A N 1
ATOM 536 C CA . LYS A 1 73 ? 2.461 36.906 27.203 1 98.31 73 LYS A CA 1
ATOM 537 C C . LYS A 1 73 ? 1.586 38.125 27.484 1 98.31 73 LYS A C 1
ATOM 539 O O . LYS A 1 73 ? 1.189 38.344 28.625 1 98.31 73 LYS A O 1
ATOM 544 N N . TRP A 1 74 ? 1.368 38.875 26.438 1 98.12 74 TRP A N 1
ATOM 545 C CA . TRP A 1 74 ? 0.487 40.031 26.578 1 98.12 74 TRP A CA 1
ATOM 546 C C . TRP A 1 74 ? -0.896 39.625 27.062 1 98.12 74 TRP A C 1
ATOM 548 O O . TRP A 1 74 ? -1.487 40.25 27.922 1 98.12 74 TRP A O 1
ATOM 558 N N . VAL A 1 75 ? -1.452 38.594 26.469 1 98.19 75 VAL A N 1
ATOM 559 C CA . VAL A 1 75 ? -2.758 38.094 26.859 1 98.19 75 VAL A CA 1
ATOM 560 C C . VAL A 1 75 ? -2.746 37.719 28.344 1 98.19 75 VAL A C 1
ATOM 562 O O . VAL A 1 75 ? -3.646 38.125 29.094 1 98.19 75 VAL A O 1
ATOM 565 N N . ARG A 1 76 ? -1.794 37.031 28.797 1 97.5 76 ARG A N 1
ATOM 566 C CA . ARG A 1 76 ? -1.68 36.625 30.203 1 97.5 76 ARG A CA 1
ATOM 567 C C . ARG A 1 76 ? -1.688 37.844 31.125 1 97.5 76 ARG A C 1
ATOM 569 O O . ARG A 1 76 ? -2.35 37.812 32.156 1 97.5 76 ARG A O 1
ATOM 576 N N . ALA A 1 77 ? -1.047 38.844 30.703 1 97.69 77 ALA A N 1
ATOM 577 C CA . ALA A 1 77 ? -0.823 40 31.562 1 97.69 77 ALA A CA 1
ATOM 578 C C . ALA A 1 77 ? -2.02 40.938 31.531 1 97.69 77 ALA A C 1
ATOM 580 O O . ALA A 1 77 ? -2.295 41.656 32.5 1 97.69 77 ALA A O 1
ATOM 581 N N . ASN A 1 78 ? -2.779 40.938 30.406 1 97.88 78 ASN A N 1
ATOM 582 C CA . ASN A 1 78 ? -3.65 42.094 30.203 1 97.88 78 ASN A CA 1
ATOM 583 C C . ASN A 1 78 ? -5.098 41.656 29.953 1 97.88 78 ASN A C 1
ATOM 585 O O . ASN A 1 78 ? -6.016 42.469 30.078 1 97.88 78 ASN A O 1
ATOM 589 N N . ILE A 1 79 ? -5.379 40.469 29.688 1 97.81 79 ILE A N 1
ATOM 590 C CA . ILE A 1 79 ? -6.637 40.094 29.062 1 97.81 79 ILE A CA 1
ATOM 591 C C . ILE A 1 79 ? -7.781 40.25 30.062 1 97.81 79 ILE A C 1
ATOM 593 O O . ILE A 1 79 ? -8.945 40.344 29.672 1 97.81 79 ILE A O 1
ATOM 597 N N . ARG A 1 80 ? -7.453 40.219 31.328 1 96.94 80 ARG A N 1
ATOM 598 C CA . ARG A 1 80 ? -8.461 40.406 32.375 1 96.94 80 ARG A CA 1
ATOM 599 C C . ARG A 1 80 ? -9.195 41.719 32.219 1 96.94 80 ARG A C 1
ATOM 601 O O . ARG A 1 80 ? -10.398 41.812 32.469 1 96.94 80 ARG A O 1
ATOM 608 N N . ALA A 1 81 ? -8.484 42.688 31.812 1 96.5 81 ALA A N 1
ATOM 609 C CA . ALA A 1 81 ? -9.062 44 31.625 1 96.5 81 ALA A CA 1
ATOM 610 C C . ALA A 1 81 ? -10.094 44 30.5 1 96.5 81 ALA A C 1
ATOM 612 O O . ALA A 1 81 ? -10.93 44.906 30.422 1 96.5 81 ALA A O 1
ATOM 613 N N . PHE A 1 82 ? -10.047 42.969 29.734 1 95.56 82 PHE A N 1
ATOM 614 C CA . PHE A 1 82 ? -10.961 42.875 28.609 1 95.56 82 PHE A CA 1
ATOM 615 C C . PHE A 1 82 ? -12.023 41.812 28.859 1 95.56 82 PHE A C 1
ATOM 617 O O . PHE A 1 82 ? -12.758 41.438 27.953 1 95.56 82 PHE A O 1
ATOM 624 N N . GLY A 1 83 ? -11.953 41.312 30.125 1 96.38 83 GLY A N 1
ATOM 625 C CA . GLY A 1 83 ? -12.969 40.344 30.516 1 96.38 83 GLY A CA 1
ATOM 626 C C . GLY A 1 83 ? -12.57 38.906 30.203 1 96.38 83 GLY A C 1
ATOM 627 O O . GLY A 1 83 ? -13.383 38 30.375 1 96.38 83 GLY A O 1
ATOM 628 N N . GLY A 1 84 ? -11.391 38.719 29.781 1 97.88 84 GLY A N 1
ATOM 629 C CA . GLY A 1 84 ? -10.906 37.375 29.469 1 97.88 84 GLY A CA 1
ATOM 630 C C . GLY A 1 84 ? -10.172 36.75 30.625 1 97.88 84 GLY A C 1
ATOM 631 O O . GLY A 1 84 ? -9.617 37.438 31.484 1 97.88 84 GLY A O 1
ATOM 632 N N . SER A 1 85 ? -10.156 35.438 30.656 1 97.5 85 SER A N 1
ATOM 633 C CA . SER A 1 85 ? -9.422 34.656 31.656 1 97.5 85 SER A CA 1
ATOM 634 C C . SER A 1 85 ? -8.023 34.312 31.156 1 97.5 85 SER A C 1
ATOM 636 O O . SER A 1 85 ? -7.879 33.594 30.141 1 97.5 85 SER A O 1
ATOM 638 N N . PRO A 1 86 ? -6.996 34.688 31.812 1 96.69 86 PRO A N 1
ATOM 639 C CA . PRO A 1 86 ? -5.645 34.312 31.406 1 96.69 86 PRO A CA 1
ATOM 640 C C . PRO A 1 86 ? -5.363 32.812 31.609 1 96.69 86 PRO A C 1
ATOM 642 O O . PRO A 1 86 ? -4.371 32.312 31.094 1 96.69 86 PRO A O 1
ATOM 645 N N . ASP A 1 87 ? -6.258 32.125 32.344 1 95.44 87 ASP A N 1
ATOM 646 C CA . ASP A 1 87 ? -6.055 30.703 32.656 1 95.44 87 ASP A CA 1
ATOM 647 C C . ASP A 1 87 ? -6.855 29.812 31.719 1 95.44 87 ASP A C 1
ATOM 649 O O . ASP A 1 87 ? -6.859 28.578 31.859 1 95.44 87 ASP A O 1
ATOM 653 N N . ARG A 1 88 ? -7.52 30.391 30.781 1 96.88 88 ARG A N 1
ATOM 654 C CA . ARG A 1 88 ? -8.297 29.641 29.797 1 96.88 88 ARG A CA 1
ATOM 655 C C . ARG A 1 88 ? -8.055 30.188 28.391 1 96.88 88 ARG A C 1
ATOM 657 O O . ARG A 1 88 ? -8.961 30.75 27.766 1 96.88 88 ARG A O 1
ATOM 664 N N . VAL A 1 89 ? -6.898 29.953 27.906 1 98.56 89 VAL A N 1
ATOM 665 C CA . VAL A 1 89 ? -6.465 30.469 26.609 1 98.56 89 VAL A CA 1
ATOM 666 C C . VAL A 1 89 ? -6.348 29.328 25.609 1 98.56 89 VAL A C 1
ATOM 668 O O . VAL A 1 89 ? -5.672 28.328 25.891 1 98.56 89 VAL A O 1
ATOM 671 N N . THR A 1 90 ? -7.082 29.406 24.547 1 98.69 90 THR A N 1
ATOM 672 C CA . THR A 1 90 ? -6.973 28.516 23.406 1 98.69 90 THR A CA 1
ATOM 673 C C . THR A 1 90 ? -6.27 29.203 22.234 1 98.69 90 THR A C 1
ATOM 675 O O . THR A 1 90 ? -6.754 30.219 21.734 1 98.69 90 THR A O 1
ATOM 678 N N . ILE A 1 91 ? -5.133 28.656 21.859 1 98.75 91 ILE A N 1
ATOM 679 C CA . ILE A 1 91 ? -4.516 29.156 20.625 1 98.75 91 ILE A CA 1
ATOM 680 C C . ILE A 1 91 ? -4.965 28.312 19.438 1 98.75 91 ILE A C 1
ATOM 682 O O . ILE A 1 91 ? -5.148 27.094 19.578 1 98.75 91 ILE A O 1
ATOM 686 N N . PHE A 1 92 ? -5.281 28.938 18.312 1 98.12 92 PHE A N 1
ATOM 687 C CA . PHE A 1 92 ? -5.688 28.188 17.125 1 98.12 92 PHE A CA 1
ATOM 688 C C . PHE A 1 92 ? -5.285 28.922 15.852 1 98.12 92 PHE A C 1
ATOM 690 O O . PHE A 1 92 ? -5.02 30.125 15.883 1 98.12 92 PHE A O 1
ATOM 697 N N . GLY A 1 93 ? -5.066 28.219 14.812 1 97.44 93 GLY A N 1
ATOM 698 C CA . GLY A 1 93 ? -4.652 28.781 13.531 1 97.44 93 GLY A CA 1
ATOM 699 C C . GLY A 1 93 ? -4.879 27.828 12.367 1 97.44 93 GLY A C 1
ATOM 700 O O . GLY A 1 93 ? -5.25 26.672 12.562 1 97.44 93 GLY A O 1
ATOM 701 N N . GLU A 1 94 ? -4.785 28.375 11.164 1 97 94 GLU A N 1
ATOM 702 C CA . GLU A 1 94 ? -4.977 27.656 9.914 1 97 94 GLU A CA 1
ATOM 703 C C . GLU A 1 94 ? -3.713 27.688 9.062 1 97 94 GLU A C 1
ATOM 705 O O . GLU A 1 94 ? -3.004 28.688 9.023 1 97 94 GLU A O 1
ATOM 710 N N . SER A 1 95 ? -3.449 26.547 8.375 1 96.5 95 SER A N 1
ATOM 711 C CA . SER A 1 95 ? -2.291 26.453 7.492 1 96.5 95 SER A CA 1
ATOM 712 C C . SER A 1 95 ? -0.997 26.734 8.25 1 96.5 95 SER A C 1
ATOM 714 O O . SER A 1 95 ? -0.722 26.094 9.273 1 96.5 95 SER A O 1
ATOM 716 N N . SER A 1 96 ? -0.239 27.812 7.855 1 95.25 96 SER A N 1
ATOM 717 C CA . SER A 1 96 ? 0.986 28.156 8.578 1 95.25 96 SER A CA 1
ATOM 718 C C . SER A 1 96 ? 0.687 28.594 10 1 95.25 96 SER A C 1
ATOM 720 O O . SER A 1 96 ? 1.509 28.406 10.898 1 95.25 96 SER A O 1
ATOM 722 N N . GLY A 1 97 ? -0.502 29.141 10.234 1 97.06 97 GLY A N 1
ATOM 723 C CA . GLY A 1 97 ? -0.919 29.422 11.594 1 97.06 97 GLY A CA 1
ATOM 724 C C . GLY A 1 97 ? -1.098 28.188 12.445 1 97.06 97 GLY A C 1
ATOM 725 O O . GLY A 1 97 ? -0.753 28.172 13.625 1 97.06 97 GLY A O 1
ATOM 726 N N . ALA A 1 98 ? -1.701 27.172 11.789 1 98.38 98 ALA A N 1
ATOM 727 C CA . ALA A 1 98 ? -1.828 25.891 12.484 1 98.38 98 ALA A CA 1
ATOM 728 C C . ALA A 1 98 ? -0.458 25.266 12.742 1 98.38 98 ALA A C 1
ATOM 730 O O . ALA A 1 98 ? -0.228 24.688 13.805 1 98.38 98 ALA A O 1
ATOM 731 N N . ALA A 1 99 ? 0.387 25.328 11.789 1 97.81 99 ALA A N 1
ATOM 732 C CA . ALA A 1 99 ? 1.754 24.859 11.992 1 97.81 99 ALA A CA 1
ATOM 733 C C . ALA A 1 99 ? 2.428 25.609 13.141 1 97.81 99 ALA A C 1
ATOM 735 O O . ALA A 1 99 ? 3.09 24.984 13.984 1 97.81 99 ALA A O 1
ATOM 736 N N . SER A 1 100 ? 2.271 26.891 13.188 1 98.06 100 SER A N 1
ATOM 737 C CA . SER A 1 100 ? 2.805 27.688 14.289 1 98.06 100 SER A CA 1
ATOM 738 C C . SER A 1 100 ? 2.225 27.25 15.625 1 98.06 100 SER A C 1
ATOM 740 O O . SER A 1 100 ? 2.959 27.078 16.609 1 98.06 100 SER A O 1
ATOM 742 N N . THR A 1 101 ? 0.93 27.125 15.633 1 98.62 101 THR A N 1
ATOM 743 C CA . THR A 1 101 ? 0.261 26.641 16.844 1 98.62 101 THR A CA 1
ATOM 744 C C . THR A 1 101 ? 0.871 25.328 17.312 1 98.62 101 THR A C 1
ATOM 746 O O . THR A 1 101 ? 1.141 25.156 18.5 1 98.62 101 THR A O 1
ATOM 749 N N . SER A 1 102 ? 1.114 24.438 16.375 1 98.81 102 SER A N 1
ATOM 750 C CA . SER A 1 102 ? 1.708 23.141 16.672 1 98.81 102 SER A CA 1
ATOM 751 C C . SER A 1 102 ? 3.15 23.297 17.141 1 98.81 102 SER A C 1
ATOM 753 O O . SER A 1 102 ? 3.605 22.547 18.016 1 98.81 102 SER A O 1
ATOM 755 N N . LEU A 1 103 ? 3.859 24.188 16.578 1 98.75 103 LEU A N 1
ATOM 756 C CA . LEU A 1 103 ? 5.23 24.438 17 1 98.75 103 LEU A CA 1
ATOM 757 C C . LEU A 1 103 ? 5.262 25 18.422 1 98.75 103 LEU A C 1
ATOM 759 O O . LEU A 1 103 ? 6.184 24.703 19.188 1 98.75 103 LEU A O 1
ATOM 763 N N . HIS A 1 104 ? 4.297 25.812 18.812 1 98.75 104 HIS A N 1
ATOM 764 C CA . HIS A 1 104 ? 4.184 26.297 20.172 1 98.75 104 HIS A CA 1
ATOM 765 C C . HIS A 1 104 ? 3.936 25.141 21.156 1 98.75 104 HIS A C 1
ATOM 767 O O . HIS A 1 104 ? 4.363 25.188 22.312 1 98.75 104 HIS A O 1
ATOM 773 N N . LEU A 1 105 ? 3.287 24.078 20.719 1 98.56 105 LEU A N 1
ATOM 774 C CA . LEU A 1 105 ? 3.111 22.891 21.531 1 98.56 105 LEU A CA 1
ATOM 775 C C . LEU A 1 105 ? 4.453 22.234 21.844 1 98.56 105 LEU A C 1
ATOM 777 O O . LEU A 1 105 ? 4.617 21.578 22.875 1 98.56 105 LEU A O 1
ATOM 781 N N . LEU A 1 106 ? 5.391 22.422 20.938 1 98.31 106 LEU A N 1
ATOM 782 C CA . LEU A 1 106 ? 6.691 21.781 21.047 1 98.31 106 LEU A CA 1
ATOM 783 C C . LEU A 1 106 ? 7.676 22.656 21.797 1 98.31 106 LEU A C 1
ATOM 785 O O . LEU A 1 106 ? 8.672 22.172 22.344 1 98.31 106 LEU A O 1
ATOM 789 N N . SER A 1 107 ? 7.465 23.938 21.828 1 98.44 107 SER A N 1
ATOM 790 C CA . SER A 1 107 ? 8.438 24.891 22.359 1 98.44 107 SER A CA 1
ATOM 791 C C . SER A 1 107 ? 8.391 24.938 23.891 1 98.44 107 SER A C 1
ATOM 793 O O . SER A 1 107 ? 7.336 25.188 24.469 1 98.44 107 SER A O 1
ATOM 795 N N . PRO A 1 108 ? 9.516 24.828 24.531 1 97 108 PRO A N 1
ATOM 796 C CA . PRO A 1 108 ? 9.539 24.969 25.984 1 97 108 PRO A CA 1
ATOM 797 C C . PRO A 1 108 ? 9.211 26.391 26.438 1 97 108 PRO A C 1
ATOM 799 O O . PRO A 1 108 ? 8.781 26.594 27.578 1 97 108 PRO A O 1
ATOM 802 N N . LEU A 1 109 ? 9.352 27.344 25.562 1 97.62 109 LEU A N 1
ATOM 803 C CA . LEU A 1 109 ? 9.148 28.734 25.906 1 97.62 109 LEU A CA 1
ATOM 804 C C . LEU A 1 109 ? 7.66 29.062 26.016 1 97.62 109 LEU A C 1
ATOM 806 O O . LEU A 1 109 ? 7.277 30.031 26.688 1 97.62 109 LEU A O 1
ATOM 810 N N . SER A 1 110 ? 6.848 28.266 25.391 1 97.25 110 SER A N 1
ATOM 811 C CA . SER A 1 110 ? 5.449 28.641 25.234 1 97.25 110 SER A CA 1
ATOM 812 C C . SER A 1 110 ? 4.555 27.875 26.203 1 97.25 110 SER A C 1
ATOM 814 O O . SER A 1 110 ? 3.365 28.172 26.328 1 97.25 110 SER A O 1
ATOM 816 N N . ARG A 1 111 ? 5.004 26.953 26.938 1 93.19 111 ARG A N 1
ATOM 817 C CA . ARG A 1 111 ? 4.254 25.891 27.609 1 93.19 111 ARG A CA 1
ATOM 818 C C . ARG A 1 111 ? 3.273 26.484 28.625 1 93.19 111 ARG A C 1
ATOM 820 O O . ARG A 1 111 ? 2.207 25.922 28.875 1 93.19 111 ARG A O 1
ATOM 827 N N . ASP A 1 112 ? 3.504 27.609 29.125 1 95.19 112 ASP A N 1
ATOM 828 C CA . ASP A 1 112 ? 2.738 28.078 30.266 1 95.19 112 ASP A CA 1
ATOM 829 C C . ASP A 1 112 ? 1.681 29.094 29.859 1 95.19 112 ASP A C 1
ATOM 831 O O . ASP A 1 112 ? 0.954 29.625 30.703 1 95.19 112 ASP A O 1
ATOM 835 N N . TYR A 1 113 ? 1.504 29.266 28.562 1 98 113 TYR A N 1
ATOM 836 C CA . TYR A 1 113 ? 0.734 30.453 28.188 1 98 113 TYR A CA 1
ATOM 837 C C . TYR A 1 113 ? -0.601 30.047 27.578 1 98 113 TYR A C 1
ATOM 839 O O . TYR A 1 113 ? -1.425 30.922 27.266 1 98 113 TYR A O 1
ATOM 847 N N . PHE A 1 114 ? -0.887 28.797 27.406 1 98.19 114 PHE A N 1
ATOM 848 C CA . PHE A 1 114 ? -2.17 28.359 26.875 1 98.19 114 PHE A CA 1
ATOM 849 C C . PHE A 1 114 ? -2.543 26.984 27.406 1 98.19 114 PHE A C 1
ATOM 851 O O . PHE A 1 114 ? -1.675 26.219 27.844 1 98.19 114 PHE A O 1
ATOM 858 N N . GLN A 1 115 ? -3.854 26.641 27.328 1 97.62 115 GLN A N 1
ATOM 859 C CA . GLN A 1 115 ? -4.375 25.406 27.875 1 97.62 115 GLN A CA 1
ATOM 860 C C . GLN A 1 115 ? -4.961 24.516 26.781 1 97.62 115 GLN A C 1
ATOM 862 O O . GLN A 1 115 ? -5.199 23.328 27 1 97.62 115 GLN A O 1
ATOM 867 N N . GLN A 1 116 ? -5.285 25.109 25.656 1 98.5 116 GLN A N 1
ATOM 868 C CA . GLN A 1 116 ? -5.863 24.375 24.547 1 98.5 116 GLN A CA 1
ATOM 869 C C . GLN A 1 116 ? -5.293 24.859 23.203 1 98.5 116 GLN A C 1
ATOM 871 O O . GLN A 1 116 ? -4.801 25.984 23.109 1 98.5 116 GLN A O 1
ATOM 876 N N . ALA A 1 117 ? -5.289 23.953 22.219 1 98.81 117 ALA A N 1
ATOM 877 C CA . ALA A 1 117 ? -4.824 24.297 20.891 1 98.81 117 ALA A CA 1
ATOM 878 C C . ALA A 1 117 ? -5.723 23.688 19.812 1 98.81 117 ALA A C 1
ATOM 880 O O . ALA A 1 117 ? -6.242 22.594 19.984 1 98.81 117 ALA A O 1
ATOM 881 N N . ILE A 1 118 ? -5.965 24.391 18.75 1 98.94 118 ILE A N 1
ATOM 882 C CA . ILE A 1 118 ? -6.699 23.906 17.578 1 98.94 118 ILE A CA 1
ATOM 883 C C . ILE A 1 118 ? -5.832 24.047 16.328 1 98.94 118 ILE A C 1
ATOM 885 O O . ILE A 1 118 ? -5.402 25.156 15.984 1 98.94 118 ILE A O 1
ATOM 889 N N . LEU A 1 119 ? -5.578 22.906 15.672 1 98.88 119 LEU A N 1
ATOM 890 C CA . LEU A 1 119 ? -4.836 22.906 14.414 1 98.88 119 LEU A CA 1
ATOM 891 C C . LEU A 1 119 ? -5.777 22.734 13.227 1 98.88 119 LEU A C 1
ATOM 893 O O . LEU A 1 119 ? -6.398 21.688 13.062 1 98.88 119 LEU A O 1
ATOM 897 N N . GLN A 1 120 ? -5.836 23.797 12.398 1 98.75 120 GLN A N 1
ATOM 898 C CA . GLN A 1 120 ? -6.668 23.734 11.203 1 98.75 120 GLN A CA 1
ATOM 899 C C . GLN A 1 120 ? -5.812 23.641 9.945 1 98.75 120 GLN A C 1
ATOM 901 O O . GLN A 1 120 ? -5.352 24.672 9.43 1 98.75 120 GLN A O 1
ATOM 906 N N . SER A 1 121 ? -5.625 22.438 9.398 1 98.31 121 SER A N 1
ATOM 907 C CA . SER A 1 121 ? -4.922 22.188 8.148 1 98.31 121 SER A CA 1
ATOM 908 C C . SER A 1 121 ? -3.451 22.578 8.25 1 98.31 121 SER A C 1
ATOM 910 O O . SER A 1 121 ? -2.949 23.328 7.418 1 98.31 121 SER A O 1
ATOM 912 N N . GLY A 1 122 ? -2.74 22.016 9.195 1 98.06 122 GLY A N 1
ATOM 913 C CA . GLY A 1 122 ? -1.317 22.234 9.398 1 98.06 122 GLY A CA 1
ATOM 914 C C . GLY A 1 122 ? -0.812 21.703 10.727 1 98.06 122 GLY A C 1
ATOM 915 O O . GLY A 1 122 ? -1.567 21.625 11.695 1 98.06 122 GLY A O 1
ATOM 916 N N . ALA A 1 123 ? 0.392 21.344 10.773 1 98.44 123 ALA A N 1
ATOM 917 C CA . ALA A 1 123 ? 1.037 20.828 11.977 1 98.44 123 ALA A CA 1
ATOM 918 C C . ALA A 1 123 ? 2.549 21.031 11.922 1 98.44 123 ALA A C 1
ATOM 920 O O . ALA A 1 123 ? 3.102 21.328 10.859 1 98.44 123 ALA A O 1
ATOM 921 N N . SER A 1 124 ? 3.164 20.891 13.086 1 98.25 124 SER A N 1
ATOM 922 C CA . SER A 1 124 ? 4.617 21 13.18 1 98.25 124 SER A CA 1
ATOM 923 C C . SER A 1 124 ? 5.312 19.969 12.297 1 98.25 124 SER A C 1
ATOM 925 O O . SER A 1 124 ? 6.441 20.188 11.859 1 98.25 124 SER A O 1
ATOM 927 N N . THR A 1 125 ? 4.594 18.875 11.961 1 97.25 125 THR A N 1
ATOM 928 C CA . THR A 1 125 ? 5.172 17.766 11.203 1 97.25 125 THR A CA 1
ATOM 929 C C . THR A 1 125 ? 4.879 17.922 9.719 1 97.25 125 THR A C 1
ATOM 931 O O . THR A 1 125 ? 5.281 17.078 8.914 1 97.25 125 THR A O 1
ATOM 934 N N . SER A 1 126 ? 4.141 18.953 9.367 1 96.56 126 SER A N 1
ATOM 935 C CA . SER A 1 126 ? 3.975 19.234 7.945 1 96.56 126 SER A CA 1
ATOM 936 C C . SER A 1 126 ? 5.32 19.484 7.27 1 96.56 126 SER A C 1
ATOM 938 O O . SER A 1 126 ? 6.188 20.156 7.836 1 96.56 126 SER A O 1
ATOM 940 N N . PRO A 1 127 ? 5.512 18.938 6.062 1 93.25 127 PRO A N 1
ATOM 941 C CA . PRO A 1 127 ? 6.828 19.016 5.426 1 93.25 127 PRO A CA 1
ATOM 942 C C . PRO A 1 127 ? 7.266 20.453 5.145 1 93.25 127 PRO A C 1
ATOM 944 O O . PRO A 1 127 ? 8.461 20.719 4.969 1 93.25 127 PRO A O 1
ATOM 947 N N . TRP A 1 128 ? 6.359 21.359 5.191 1 92.88 128 TRP A N 1
ATOM 948 C CA . TRP A 1 128 ? 6.629 22.75 4.855 1 92.88 128 TRP A CA 1
ATOM 949 C C . TRP A 1 128 ? 6.699 23.609 6.113 1 92.88 128 TRP A C 1
ATOM 951 O O . TRP A 1 128 ? 6.91 24.812 6.031 1 92.88 128 TRP A O 1
ATOM 961 N N . ALA A 1 129 ? 6.469 23.047 7.262 1 95.12 129 ALA A N 1
ATOM 962 C CA . ALA A 1 129 ? 6.285 23.797 8.5 1 95.12 129 ALA A CA 1
ATOM 963 C C . ALA A 1 129 ? 7.605 24.391 8.984 1 95.12 129 ALA A C 1
ATOM 965 O O . ALA A 1 129 ? 7.629 25.438 9.625 1 95.12 129 ALA A O 1
ATOM 966 N N . VAL A 1 130 ? 8.703 23.688 8.711 1 94.94 130 VAL A N 1
ATOM 967 C CA . VAL A 1 130 ? 10.023 24.062 9.211 1 94.94 130 VAL A CA 1
ATOM 968 C C . VAL A 1 130 ? 11.062 23.906 8.102 1 94.94 130 VAL A C 1
ATOM 970 O O . VAL A 1 130 ? 11.039 22.922 7.355 1 94.94 130 VAL A O 1
ATOM 973 N N . LEU A 1 131 ? 11.867 24.906 7.938 1 92.62 131 LEU A N 1
ATOM 974 C CA . LEU A 1 131 ? 13.031 24.797 7.07 1 92.62 131 LEU A CA 1
ATOM 975 C C . LEU A 1 131 ? 14.156 24.031 7.77 1 92.62 131 LEU A C 1
ATOM 977 O O . LEU A 1 131 ? 15.008 24.625 8.422 1 92.62 131 LEU A O 1
ATOM 981 N N . LEU A 1 132 ? 14.18 22.781 7.473 1 89.44 132 LEU A N 1
ATOM 982 C CA . LEU A 1 132 ? 15.086 21.891 8.172 1 89.44 132 LEU A CA 1
ATOM 983 C C . LEU A 1 132 ? 16.531 22.109 7.734 1 89.44 132 LEU A C 1
ATOM 985 O O . LEU A 1 132 ? 16.766 22.656 6.66 1 89.44 132 LEU A O 1
ATOM 989 N N . PRO A 1 133 ? 17.438 21.641 8.555 1 86.12 133 PRO A N 1
ATOM 990 C CA . PRO A 1 133 ? 18.844 21.859 8.25 1 86.12 133 PRO A CA 1
ATOM 991 C C . PRO A 1 133 ? 19.266 21.266 6.902 1 86.12 133 PRO A C 1
ATOM 993 O O . PRO A 1 133 ? 20.109 21.844 6.211 1 86.12 133 PRO A O 1
ATOM 996 N N . GLU A 1 134 ? 18.641 20.25 6.52 1 82.12 134 GLU A N 1
ATOM 997 C CA . GLU A 1 134 ? 19 19.578 5.27 1 82.12 134 GLU A CA 1
ATOM 998 C C . GLU A 1 134 ? 18.641 20.453 4.062 1 82.12 134 GLU A C 1
ATOM 1000 O O . GLU A 1 134 ? 19.156 20.234 2.963 1 82.12 134 GLU A O 1
ATOM 1005 N N . TYR A 1 135 ? 17.859 21.406 4.34 1 82.38 135 TYR A N 1
ATOM 1006 C CA . TYR A 1 135 ? 17.484 22.297 3.244 1 82.38 135 TYR A CA 1
ATOM 1007 C C . TYR A 1 135 ? 18.344 23.562 3.26 1 82.38 135 TYR A C 1
ATOM 1009 O O . TYR A 1 135 ? 18.047 24.531 2.535 1 82.38 135 TYR A O 1
ATOM 1017 N N . GLU A 1 136 ? 19.266 23.641 4.043 1 82.25 136 GLU A N 1
ATOM 1018 C CA . GLU A 1 136 ? 20.297 24.656 4.094 1 82.25 136 GLU A CA 1
ATOM 1019 C C . GLU A 1 136 ? 19.703 26.062 4.203 1 82.25 136 GLU A C 1
ATOM 1021 O O . GLU A 1 136 ? 19.938 26.906 3.338 1 82.25 136 GLU A O 1
ATOM 1026 N N . PRO A 1 137 ? 19.094 26.328 5.301 1 86.44 137 PRO A N 1
ATOM 1027 C CA . PRO A 1 137 ? 18.516 27.656 5.496 1 86.44 137 PRO A CA 1
ATOM 1028 C C . PRO A 1 137 ? 19.531 28.781 5.312 1 86.44 137 PRO A C 1
ATOM 1030 O O . PRO A 1 137 ? 19.172 29.875 4.875 1 86.44 137 PRO A O 1
ATOM 1033 N N . ARG A 1 138 ? 20.734 28.547 5.547 1 87 138 ARG A N 1
ATOM 1034 C CA . ARG A 1 138 ? 21.797 29.562 5.465 1 87 138 ARG A CA 1
ATOM 1035 C C . ARG A 1 138 ? 21.969 30.031 4.027 1 87 138 ARG A C 1
ATOM 1037 O O . ARG A 1 138 ? 22.375 31.188 3.797 1 87 138 ARG A O 1
ATOM 1044 N N . LYS A 1 139 ? 21.688 29.219 3.115 1 88.81 139 LYS A N 1
ATOM 1045 C CA . LYS A 1 139 ? 21.812 29.594 1.709 1 88.81 139 LYS A CA 1
ATOM 1046 C C . LYS A 1 139 ? 20.953 30.797 1.383 1 88.81 139 LYS A C 1
ATOM 1048 O O . LYS A 1 139 ? 21.359 31.672 0.627 1 88.81 139 LYS A O 1
ATOM 1053 N N . TYR A 1 140 ? 19.844 30.844 1.912 1 90 140 TYR A N 1
ATOM 1054 C CA . TYR A 1 140 ? 18.906 31.938 1.667 1 90 140 TYR A CA 1
ATOM 1055 C C . TYR A 1 140 ? 19.359 33.219 2.379 1 90 140 TYR A C 1
ATOM 1057 O O . TYR A 1 140 ? 19.25 34.312 1.835 1 90 140 TYR A O 1
ATOM 1065 N N . THR A 1 141 ? 19.875 33.031 3.518 1 91.5 141 THR A N 1
ATOM 1066 C CA . THR A 1 141 ? 20.422 34.125 4.281 1 91.5 141 THR A CA 1
ATOM 1067 C C . THR A 1 141 ? 21.594 34.781 3.535 1 91.5 141 THR A C 1
ATOM 1069 O O . THR A 1 141 ? 21.703 36 3.471 1 91.5 141 THR A O 1
ATOM 1072 N N . GLU A 1 142 ? 22.375 33.938 3.016 1 91.31 142 GLU A N 1
ATOM 1073 C CA . GLU A 1 142 ? 23.547 34.438 2.279 1 91.31 142 GLU A CA 1
ATOM 1074 C C . GLU A 1 142 ? 23.125 35.125 0.989 1 91.31 142 GLU A C 1
ATOM 1076 O O . GLU A 1 142 ? 23.719 36.156 0.61 1 91.31 142 GLU A O 1
ATOM 1081 N N . GLU A 1 143 ? 22.188 34.594 0.387 1 92.25 143 GLU A N 1
ATOM 1082 C CA . GLU A 1 143 ? 21.688 35.219 -0.826 1 92.25 143 GLU A CA 1
ATOM 1083 C C . GLU A 1 143 ? 21.094 36.594 -0.522 1 92.25 143 GLU A C 1
ATOM 1085 O O . GLU A 1 143 ? 21.281 37.562 -1.288 1 92.25 143 GLU A O 1
ATOM 1090 N N . LEU A 1 144 ? 20.359 36.719 0.534 1 93.38 144 LEU A N 1
ATOM 1091 C CA . LEU A 1 144 ? 19.828 38 0.96 1 93.38 144 LEU A CA 1
ATOM 1092 C C . LEU A 1 144 ? 20.953 39 1.235 1 93.38 144 LEU A C 1
ATOM 1094 O O . LEU A 1 144 ? 20.875 40.156 0.823 1 93.38 144 LEU A O 1
ATOM 1098 N N . ALA A 1 145 ? 21.953 38.531 1.907 1 93.88 145 ALA A N 1
ATOM 1099 C CA . ALA A 1 145 ? 23.109 39.375 2.221 1 93.88 145 ALA A CA 1
ATOM 1100 C C . ALA A 1 145 ? 23.766 39.906 0.947 1 93.88 145 ALA A C 1
ATOM 1102 O O . ALA A 1 145 ? 24.109 41.094 0.854 1 93.88 145 ALA A O 1
ATOM 1103 N N . LYS A 1 146 ? 23.922 39 0.071 1 92.81 146 LYS A N 1
ATOM 1104 C CA . LYS A 1 146 ? 24.531 39.375 -1.201 1 92.81 146 LYS A CA 1
ATOM 1105 C C . LYS A 1 146 ? 23.719 40.438 -1.912 1 92.81 146 LYS A C 1
ATOM 1107 O O . LYS A 1 146 ? 24.266 41.406 -2.414 1 92.81 146 LYS A O 1
ATOM 1112 N N . GLN A 1 147 ? 22.516 40.281 -1.928 1 92.62 147 GLN A N 1
ATOM 1113 C CA . GLN A 1 147 ? 21.625 41.219 -2.582 1 92.62 147 GLN A CA 1
ATOM 1114 C C . GLN A 1 147 ? 21.688 42.594 -1.892 1 92.62 147 GLN A C 1
ATOM 1116 O O . GLN A 1 147 ? 21.469 43.625 -2.527 1 92.62 147 GLN A O 1
ATOM 1121 N N . MET A 1 148 ? 21.984 42.594 -0.637 1 93.5 148 MET A N 1
ATOM 1122 C CA . MET A 1 148 ? 21.953 43.812 0.166 1 93.5 148 MET A CA 1
ATOM 1123 C C . MET A 1 148 ? 23.344 44.438 0.267 1 93.5 148 MET A C 1
ATOM 1125 O O . MET A 1 148 ? 23.531 45.469 0.914 1 93.5 148 MET A O 1
ATOM 1129 N N . GLY A 1 149 ? 24.281 43.75 -0.311 1 93.38 149 GLY A N 1
ATOM 1130 C CA . GLY A 1 149 ? 25.641 44.25 -0.265 1 93.38 149 GLY A CA 1
ATOM 1131 C C . GLY A 1 149 ? 26.312 44.031 1.079 1 93.38 149 GLY A C 1
ATOM 1132 O O . GLY A 1 149 ? 27.188 44.812 1.475 1 93.38 149 GLY A O 1
ATOM 1133 N N . CYS A 1 150 ? 25.812 43.094 1.763 1 94.94 150 CYS A N 1
ATOM 1134 C CA . CYS A 1 150 ? 26.391 42.781 3.07 1 94.94 150 CYS A CA 1
ATOM 1135 C C . CYS A 1 150 ? 27.406 41.656 2.967 1 94.94 150 CYS A C 1
ATOM 1137 O O . CYS A 1 150 ? 27.234 40.719 2.191 1 94.94 150 CYS A O 1
ATOM 1139 N N . SER A 1 151 ? 28.453 41.75 3.75 1 93.44 151 SER A N 1
ATOM 1140 C CA . SER A 1 151 ? 29.469 40.688 3.799 1 93.44 151 SER A CA 1
ATOM 1141 C C . SER A 1 151 ? 28.922 39.438 4.488 1 93.44 151 SER A C 1
ATOM 1143 O O . SER A 1 151 ? 28.188 39.531 5.477 1 93.44 151 SER A O 1
ATOM 1145 N N . THR A 1 152 ? 29.344 38.25 3.949 1 91.5 152 THR A N 1
ATOM 1146 C CA . THR A 1 152 ? 28.922 36.969 4.535 1 91.5 152 THR A CA 1
ATOM 1147 C C . THR A 1 152 ? 30.062 36.312 5.309 1 91.5 152 THR A C 1
ATOM 1149 O O . THR A 1 152 ? 29.969 35.156 5.672 1 91.5 152 THR A O 1
ATOM 1152 N N . GLN A 1 153 ? 31.125 37 5.57 1 90.12 153 GLN A N 1
ATOM 1153 C CA . GLN A 1 153 ? 32.312 36.438 6.238 1 90.12 153 GLN A CA 1
ATOM 1154 C C . GLN A 1 153 ? 32.031 36.156 7.707 1 90.12 153 GLN A C 1
ATOM 1156 O O . GLN A 1 153 ? 32.562 35.188 8.266 1 90.12 153 GLN A O 1
ATOM 1161 N N . SER A 1 154 ? 31.266 37.094 8.289 1 92.75 154 SER A N 1
ATOM 1162 C CA . SER A 1 154 ? 30.844 36.906 9.68 1 92.75 154 SER A CA 1
ATOM 1163 C C . SER A 1 154 ? 29.328 37.094 9.82 1 92.75 154 SER A C 1
ATOM 1165 O O . SER A 1 154 ? 28.75 38 9.219 1 92.75 154 SER A O 1
ATOM 1167 N N . SER A 1 155 ? 28.75 36.125 10.633 1 94.5 155 SER A N 1
ATOM 1168 C CA . SER A 1 155 ? 27.312 36.25 10.867 1 94.5 155 SER A CA 1
ATOM 1169 C C . SER A 1 155 ? 26.969 37.594 11.523 1 94.5 155 SER A C 1
ATOM 1171 O O . SER A 1 155 ? 25.969 38.219 11.164 1 94.5 155 SER A O 1
ATOM 1173 N N . GLN A 1 156 ? 27.797 37.969 12.461 1 94.75 156 GLN A N 1
ATOM 1174 C CA . GLN A 1 156 ? 27.531 39.219 13.18 1 94.75 156 GLN A CA 1
ATOM 1175 C C . GLN A 1 156 ? 27.609 40.438 12.25 1 94.75 156 GLN A C 1
ATOM 1177 O O . GLN A 1 156 ? 26.75 41.312 12.281 1 94.75 156 GLN A O 1
ATOM 1182 N N . GLU A 1 157 ? 28.609 40.406 11.445 1 94.31 157 GLU A N 1
ATOM 1183 C CA . GLU A 1 157 ? 28.75 41.5 10.492 1 94.31 157 GLU A CA 1
ATOM 1184 C C . GLU A 1 157 ? 27.594 41.531 9.508 1 94.31 157 GLU A C 1
ATOM 1186 O O . GLU A 1 157 ? 27.109 42.625 9.148 1 94.31 157 GLU A O 1
ATOM 1191 N N . LEU A 1 158 ? 27.234 40.406 9.117 1 95.25 158 LEU A N 1
ATOM 1192 C CA . LEU A 1 158 ? 26.094 40.25 8.203 1 95.25 158 LEU A CA 1
ATOM 1193 C C . LEU A 1 158 ? 24.828 40.844 8.82 1 95.25 158 LEU A C 1
ATOM 1195 O O . LEU A 1 158 ? 24.125 41.625 8.195 1 95.25 158 LEU A O 1
ATOM 1199 N N . VAL A 1 159 ? 24.547 40.469 10.008 1 95.38 159 VAL A N 1
ATOM 1200 C CA . VAL A 1 159 ? 23.328 40.906 10.703 1 95.38 159 VAL A CA 1
ATOM 12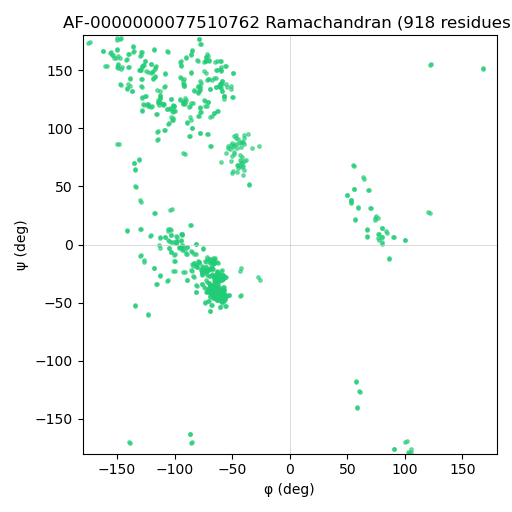01 C C . VAL A 1 159 ? 23.375 42.406 10.93 1 95.38 159 VAL A C 1
ATOM 1203 O O . VAL A 1 159 ? 22.359 43.094 10.758 1 95.38 159 VAL A O 1
ATOM 1206 N N . ASP A 1 160 ? 24.516 42.969 11.336 1 95.5 160 ASP A N 1
ATOM 1207 C CA . ASP A 1 160 ? 24.672 44.406 11.562 1 95.5 160 ASP A CA 1
ATOM 1208 C C . ASP A 1 160 ? 24.406 45.188 10.281 1 95.5 160 ASP A C 1
ATOM 1210 O O . ASP A 1 160 ? 23.766 46.219 10.312 1 95.5 160 ASP A O 1
ATOM 1214 N N . CYS A 1 161 ? 24.906 44.656 9.273 1 96.12 161 CYS A N 1
ATOM 1215 C CA . CYS A 1 161 ? 24.688 45.281 7.973 1 96.12 161 CYS A CA 1
ATOM 1216 C C . CYS A 1 161 ? 23.203 45.312 7.613 1 96.12 161 CYS A C 1
ATOM 1218 O O . CYS A 1 161 ? 22.672 46.344 7.191 1 96.12 161 CYS A O 1
ATOM 1220 N N . LEU A 1 162 ? 22.516 44.219 7.758 1 94.75 162 LEU A N 1
ATOM 1221 C CA . LEU A 1 162 ? 21.109 44.094 7.402 1 94.75 162 LEU A CA 1
ATOM 1222 C C . LEU A 1 162 ? 20.25 45 8.281 1 94.75 162 LEU A C 1
ATOM 1224 O O . LEU A 1 162 ? 19.219 45.531 7.832 1 94.75 162 L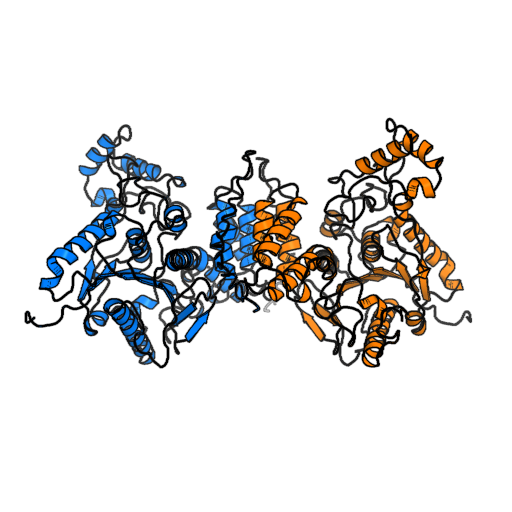EU A O 1
ATOM 1228 N N . ARG A 1 163 ? 20.656 45.219 9.516 1 94.31 163 ARG A N 1
ATOM 1229 C CA . ARG A 1 163 ? 19.922 46.094 10.445 1 94.31 163 ARG A CA 1
ATOM 1230 C C . ARG A 1 163 ? 19.938 47.531 9.984 1 94.31 163 ARG A C 1
ATOM 1232 O O . ARG A 1 163 ? 19.141 48.344 10.445 1 94.31 163 ARG A O 1
ATOM 1239 N N . GLU A 1 164 ? 20.812 47.781 9.102 1 95 164 GLU A N 1
ATOM 1240 C CA . GLU A 1 164 ? 20.906 49.156 8.562 1 95 164 GLU A CA 1
ATOM 1241 C C . GLU A 1 164 ? 20 49.312 7.348 1 95 164 GLU A C 1
ATOM 1243 O O . GLU A 1 164 ? 19.812 50.438 6.859 1 95 164 GLU A O 1
ATOM 1248 N N . LYS A 1 165 ? 19.453 48.281 6.891 1 95.38 165 LYS A N 1
ATOM 1249 C CA . LYS A 1 165 ? 18.562 48.312 5.734 1 95.38 165 LYS A CA 1
ATOM 1250 C C . LYS A 1 165 ? 17.125 48.531 6.164 1 95.38 165 LYS A C 1
ATOM 1252 O O . LYS A 1 165 ? 16.781 48.312 7.328 1 95.38 165 LYS A O 1
ATOM 1257 N N . THR A 1 166 ? 16.297 48.969 5.223 1 94.69 166 THR A N 1
ATOM 1258 C CA . THR A 1 166 ? 14.875 49.156 5.535 1 94.69 166 THR A CA 1
ATOM 1259 C C . THR A 1 166 ? 14.133 47.812 5.508 1 94.69 166 THR A C 1
ATOM 1261 O O . THR A 1 166 ? 14.578 46.875 4.855 1 94.69 166 THR A O 1
ATOM 1264 N N . ALA A 1 167 ? 13.023 47.781 6.18 1 92.5 167 ALA A N 1
ATOM 1265 C CA . ALA A 1 167 ? 12.18 46.594 6.184 1 92.5 167 ALA A CA 1
ATOM 1266 C C . ALA A 1 167 ? 11.711 46.25 4.773 1 92.5 167 ALA A C 1
ATOM 1268 O O . ALA A 1 167 ? 11.586 45.062 4.422 1 92.5 167 ALA A O 1
ATOM 1269 N N . GLU A 1 168 ? 11.43 47.25 4.043 1 92.81 168 GLU A N 1
ATOM 1270 C CA . GLU A 1 168 ? 10.977 47.062 2.67 1 92.81 168 GLU A CA 1
ATOM 1271 C C . GLU A 1 168 ? 12.055 46.406 1.812 1 92.81 168 GLU A C 1
ATOM 1273 O O . GLU A 1 168 ? 11.773 45.5 1.026 1 92.81 168 GLU A O 1
ATOM 1278 N N . GLU A 1 169 ? 13.242 46.875 1.996 1 92.31 169 GLU A N 1
ATOM 1279 C CA . GLU A 1 169 ? 14.359 46.312 1.244 1 92.31 169 GLU A CA 1
ATOM 1280 C C . GLU A 1 169 ? 14.586 44.844 1.598 1 92.31 169 GLU A C 1
ATOM 1282 O O . GLU A 1 169 ? 14.734 44 0.71 1 92.31 169 GLU A O 1
ATOM 1287 N N . VAL A 1 170 ? 14.562 44.594 2.811 1 91.88 170 VAL A N 1
ATOM 1288 C CA . VAL A 1 170 ? 14.812 43.25 3.297 1 91.88 170 VAL A CA 1
ATOM 1289 C C . VAL A 1 170 ? 13.648 42.312 2.914 1 91.88 170 VAL A C 1
ATOM 1291 O O . VAL A 1 170 ? 13.859 41.219 2.443 1 91.88 170 VAL A O 1
ATOM 1294 N N . GLY A 1 171 ? 12.492 42.781 3.037 1 89.25 171 GLY A N 1
ATOM 1295 C CA . GLY A 1 171 ? 11.305 41.969 2.811 1 89.25 171 GLY A CA 1
ATOM 1296 C C . GLY A 1 171 ? 11.039 41.719 1.343 1 89.25 171 GLY A C 1
ATOM 1297 O O . GLY A 1 171 ? 10.406 40.719 0.996 1 89.25 171 GLY A O 1
ATOM 1298 N N . SER A 1 172 ? 11.539 42.531 0.486 1 86.62 172 SER A N 1
ATOM 1299 C CA . SER A 1 172 ? 11.211 42.406 -0.934 1 86.62 172 SER A CA 1
ATOM 1300 C C . SER A 1 172 ? 12.336 41.719 -1.705 1 86.62 172 SER A C 1
ATOM 1302 O O . SER A 1 172 ? 12.234 41.531 -2.916 1 86.62 172 SER A O 1
ATOM 1304 N N . ALA A 1 173 ? 13.328 41.344 -0.985 1 86.38 173 ALA A N 1
ATOM 1305 C CA . ALA A 1 173 ? 14.477 40.75 -1.665 1 86.38 173 ALA A CA 1
ATOM 1306 C C . ALA A 1 173 ? 14.133 39.375 -2.234 1 86.38 173 ALA A C 1
ATOM 1308 O O . ALA A 1 173 ? 13.43 38.594 -1.594 1 86.38 173 ALA A O 1
ATOM 1309 N N . ASP A 1 174 ? 14.539 39.156 -3.486 1 82.69 174 ASP A N 1
ATOM 1310 C CA . ASP A 1 174 ? 14.375 37.844 -4.117 1 82.69 174 ASP A CA 1
ATOM 1311 C C . ASP A 1 174 ? 15.547 36.906 -3.793 1 82.69 174 ASP A C 1
ATOM 1313 O O . ASP A 1 174 ? 16.641 37.094 -4.348 1 82.69 174 ASP A O 1
ATOM 1317 N N . VAL A 1 175 ? 15.289 36 -3.01 1 85.5 175 VAL A N 1
ATOM 1318 C CA . VAL A 1 175 ? 16.406 35.156 -2.564 1 85.5 175 VAL A CA 1
ATOM 1319 C C . VAL A 1 175 ? 16.375 33.812 -3.312 1 85.5 175 VAL A C 1
ATOM 1321 O O . VAL A 1 175 ? 17.016 32.875 -2.896 1 85.5 175 VAL A O 1
ATOM 1324 N N . GLY A 1 176 ? 15.625 33.656 -4.344 1 79.75 176 GLY A N 1
ATOM 1325 C CA . GLY A 1 176 ? 15.633 32.469 -5.188 1 79.75 176 GLY A CA 1
ATOM 1326 C C . GLY A 1 176 ? 14.477 31.531 -4.91 1 79.75 176 GLY A C 1
ATOM 1327 O O . GLY A 1 176 ? 13.547 31.891 -4.18 1 79.75 176 GLY A O 1
ATOM 1328 N N . LYS A 1 177 ? 14.625 30.297 -5.551 1 77.81 177 LYS A N 1
ATOM 1329 C CA . LYS A 1 177 ? 13.562 29.297 -5.473 1 77.81 177 LYS A CA 1
ATOM 1330 C C . LYS A 1 177 ? 13.586 28.578 -4.133 1 77.81 177 LYS A C 1
ATOM 1332 O O . LYS A 1 177 ? 14.648 28.125 -3.68 1 77.81 177 LYS A O 1
ATOM 1337 N N . PRO A 1 178 ? 12.422 28.5 -3.588 1 78.94 178 PRO A N 1
ATOM 1338 C CA . PRO A 1 178 ? 12.359 27.719 -2.348 1 78.94 178 PRO A CA 1
ATOM 1339 C C . PRO A 1 178 ? 12.547 26.219 -2.586 1 78.94 178 PRO A C 1
ATOM 1341 O O . PRO A 1 178 ? 12.445 25.75 -3.725 1 78.94 178 PRO A O 1
ATOM 1344 N N . PRO A 1 179 ? 12.93 25.562 -1.528 1 71.56 179 PRO A N 1
ATOM 1345 C CA . PRO A 1 179 ? 12.93 24.109 -1.652 1 71.56 179 PRO A CA 1
ATOM 1346 C C . PRO A 1 179 ? 11.57 23.547 -2.062 1 71.56 179 PRO A C 1
ATOM 1348 O O . PRO A 1 179 ? 10.539 24.172 -1.796 1 71.56 179 PRO A O 1
ATOM 1351 N N . ALA A 1 180 ? 11.664 22.375 -2.697 1 67.12 180 ALA A N 1
ATOM 1352 C CA . ALA A 1 180 ? 10.484 21.766 -3.295 1 67.12 180 ALA A CA 1
ATOM 1353 C C . ALA A 1 180 ? 9.391 21.547 -2.25 1 67.12 180 ALA A C 1
ATOM 1355 O O . ALA A 1 180 ? 8.203 21.578 -2.57 1 67.12 180 ALA A O 1
ATOM 1356 N N . MET A 1 181 ? 9.781 21.406 -1.068 1 72.5 181 MET A N 1
ATOM 1357 C CA . MET A 1 181 ? 8.797 21.125 -0.03 1 72.5 181 MET A CA 1
ATOM 1358 C C . MET A 1 181 ? 8.141 22.406 0.472 1 72.5 181 MET A C 1
ATOM 1360 O O . MET A 1 181 ? 7.094 22.359 1.121 1 72.5 181 MET A O 1
ATOM 1364 N N . LEU A 1 182 ? 8.805 23.469 0.123 1 72.94 182 LEU A N 1
ATOM 1365 C CA . LEU A 1 182 ? 8.344 24.734 0.673 1 72.94 182 LEU A CA 1
ATOM 1366 C C . LEU A 1 182 ? 7.879 25.672 -0.438 1 72.94 182 LEU A C 1
ATOM 1368 O O . LEU A 1 182 ? 8.328 25.547 -1.581 1 72.94 182 LEU A O 1
ATOM 1372 N N . THR A 1 183 ? 6.902 26.344 -0.029 1 67.56 183 THR A N 1
ATOM 1373 C CA . THR A 1 183 ? 6.402 27.359 -0.938 1 67.56 183 THR A CA 1
ATOM 1374 C C . THR A 1 183 ? 7.262 28.625 -0.862 1 67.56 183 THR A C 1
ATOM 1376 O O . THR A 1 183 ? 7.246 29.453 -1.777 1 67.56 183 THR A O 1
ATOM 1379 N N . VAL A 1 184 ? 7.984 28.688 0.246 1 73.81 184 VAL A N 1
ATOM 1380 C CA . VAL A 1 184 ? 8.727 29.922 0.462 1 73.81 184 VAL A CA 1
ATOM 1381 C C . VAL A 1 184 ? 10.109 29.594 1.018 1 73.81 184 VAL A C 1
ATOM 1383 O O . VAL A 1 184 ? 10.328 28.516 1.577 1 73.81 184 VAL A O 1
ATOM 1386 N N . ALA A 1 185 ? 10.93 30.703 0.882 1 81.19 185 ALA A N 1
ATOM 1387 C CA . ALA A 1 185 ? 12.328 30.547 1.288 1 81.19 185 ALA A CA 1
ATOM 1388 C C . ALA A 1 185 ? 12.484 30.75 2.791 1 81.19 185 ALA A C 1
ATOM 1390 O O . ALA A 1 185 ? 13.508 30.375 3.371 1 81.19 185 ALA A O 1
ATOM 1391 N N . TRP A 1 186 ? 11.477 31.375 3.344 1 90.31 186 TRP A N 1
ATOM 1392 C CA . TRP A 1 186 ? 11.547 31.703 4.762 1 90.31 186 TRP A CA 1
ATOM 1393 C C . TRP A 1 186 ? 10.508 30.938 5.562 1 90.31 186 TRP A C 1
ATOM 1395 O O . TRP A 1 186 ? 9.312 31.016 5.273 1 90.31 186 TRP A O 1
ATOM 1405 N N . ALA A 1 187 ? 10.922 30.188 6.547 1 92.88 187 ALA A N 1
ATOM 1406 C CA . ALA A 1 187 ? 10.086 29.391 7.445 1 92.88 187 ALA A CA 1
ATOM 1407 C C . ALA A 1 187 ? 10.773 29.188 8.797 1 92.88 187 ALA A C 1
ATOM 1409 O O . ALA A 1 187 ? 11.953 29.5 8.953 1 92.88 187 ALA A O 1
ATOM 1410 N N . PRO A 1 188 ? 10.023 28.797 9.797 1 96.12 188 PRO A N 1
ATOM 1411 C CA . PRO A 1 188 ? 10.664 28.484 11.078 1 96.12 188 PRO A CA 1
ATOM 1412 C C . PRO A 1 188 ? 11.852 27.547 10.914 1 96.12 188 PRO A C 1
ATOM 1414 O O . PRO A 1 188 ? 11.883 26.719 9.992 1 96.12 188 PRO A O 1
ATOM 1417 N N . VAL A 1 189 ? 12.852 27.688 11.75 1 95.94 189 VAL A N 1
ATOM 1418 C CA . VAL A 1 189 ? 14.07 26.875 11.695 1 95.94 189 VAL A CA 1
ATOM 1419 C C . VAL A 1 189 ? 14.32 26.219 13.047 1 95.94 189 VAL A C 1
ATOM 1421 O O . VAL A 1 189 ? 13.766 26.641 14.062 1 95.94 189 VAL A O 1
ATOM 1424 N N . VAL A 1 190 ? 15.086 25.141 13.023 1 96.06 190 VAL A N 1
ATOM 1425 C CA . VAL A 1 190 ? 15.594 24.578 14.266 1 96.06 190 VAL A CA 1
ATOM 1426 C C . VAL A 1 190 ? 16.703 25.469 14.828 1 96.06 190 VAL A C 1
ATOM 1428 O O . VAL A 1 190 ? 17.719 25.688 14.18 1 96.06 190 VAL A O 1
ATOM 1431 N N . ASP A 1 191 ? 16.5 26.016 16.047 1 95.44 191 ASP A N 1
ATOM 1432 C CA . ASP A 1 191 ? 17.453 26.984 16.578 1 95.44 191 ASP A CA 1
ATOM 1433 C C . ASP A 1 191 ? 18.203 26.422 17.781 1 95.44 191 ASP A C 1
ATOM 1435 O O . ASP A 1 191 ? 18.922 27.156 18.469 1 95.44 191 ASP A O 1
ATOM 1439 N N . GLY A 1 192 ? 18 25.156 18.078 1 93.62 192 GLY A N 1
ATOM 1440 C CA . GLY A 1 192 ? 18.875 24.438 18.984 1 93.62 192 GLY A CA 1
ATOM 1441 C C . GLY A 1 192 ? 18.422 24.516 20.438 1 93.62 192 GLY A C 1
ATOM 1442 O O . GLY A 1 192 ? 17.391 25.125 20.734 1 93.62 192 GLY A O 1
ATOM 1443 N N . PRO A 1 193 ? 19.25 23.938 21.375 1 92.69 193 PRO A N 1
ATOM 1444 C CA . PRO A 1 193 ? 18.922 23.953 22.797 1 92.69 193 PRO A CA 1
ATOM 1445 C C . PRO A 1 193 ? 18.781 25.375 23.359 1 92.69 193 PRO A C 1
ATOM 1447 O O . PRO A 1 193 ? 19.625 26.234 23.078 1 92.69 193 PRO A O 1
ATOM 1450 N N . GLY A 1 194 ? 17.781 25.531 24.094 1 92.12 194 GLY A N 1
ATOM 1451 C CA . GLY A 1 194 ? 17.531 26.844 24.688 1 92.12 194 GLY A CA 1
ATOM 1452 C C . GLY A 1 194 ? 16.75 27.781 23.797 1 92.12 194 GLY A C 1
ATOM 1453 O O . GLY A 1 194 ? 16.281 28.828 24.234 1 92.12 194 GLY A O 1
ATOM 1454 N N . GLY A 1 195 ? 16.609 27.438 22.562 1 95.62 195 GLY A N 1
ATOM 1455 C CA . GLY A 1 195 ? 15.859 28.25 21.609 1 95.62 195 GLY A CA 1
ATOM 1456 C C . GLY A 1 195 ? 14.375 27.953 21.625 1 95.62 195 GLY A C 1
ATOM 1457 O O . GLY A 1 195 ? 13.867 27.344 22.578 1 95.62 195 GLY A O 1
ATOM 1458 N N . PHE A 1 196 ? 13.711 28.562 20.594 1 97.75 196 PHE A N 1
ATOM 1459 C CA . PHE A 1 196 ? 12.273 28.344 20.469 1 97.75 196 PHE A CA 1
ATOM 1460 C C . PHE A 1 196 ? 11.984 26.891 20.094 1 97.75 196 PHE A C 1
ATOM 1462 O O . PHE A 1 196 ? 11.109 26.25 20.672 1 97.75 196 PHE A O 1
ATOM 1469 N N . LEU A 1 197 ? 12.625 26.422 19.047 1 98 197 LEU A N 1
ATOM 1470 C CA . LEU A 1 197 ? 12.492 25.047 18.562 1 98 197 LEU A CA 1
ATOM 1471 C C . LEU A 1 197 ? 13.805 24.297 18.703 1 98 197 LEU A C 1
ATOM 1473 O O . LEU A 1 197 ? 14.617 24.266 17.781 1 98 197 LEU A O 1
ATOM 1477 N N . PRO A 1 198 ? 13.984 23.547 19.719 1 96.56 198 PRO A N 1
ATOM 1478 C CA . PRO A 1 198 ? 15.305 23.031 20.078 1 96.56 198 PRO A CA 1
ATOM 1479 C C . PRO A 1 198 ? 15.742 21.875 19.172 1 96.56 198 PRO A C 1
ATOM 1481 O O . PRO A 1 198 ? 16.938 21.562 19.109 1 96.56 198 PRO A O 1
ATOM 1484 N N . ALA A 1 199 ? 14.828 21.188 18.562 1 96.56 199 ALA A N 1
ATOM 1485 C CA . ALA A 1 199 ? 15.109 20.047 17.703 1 96.56 199 ALA A CA 1
ATOM 1486 C C . ALA A 1 199 ? 14.055 19.906 16.609 1 96.56 199 ALA A C 1
ATOM 1488 O O . ALA A 1 199 ? 13.094 20.672 16.562 1 96.56 199 ALA A O 1
ATOM 1489 N N . ARG A 1 200 ? 14.281 18.891 15.688 1 95.94 200 ARG A N 1
ATOM 1490 C CA . ARG A 1 200 ? 13.328 18.625 14.625 1 95.94 200 ARG A CA 1
ATOM 1491 C C . ARG A 1 200 ? 11.961 18.25 15.188 1 95.94 200 ARG A C 1
ATOM 1493 O O . ARG A 1 200 ? 11.867 17.484 16.156 1 95.94 200 ARG A O 1
ATOM 1500 N N . PRO A 1 201 ? 10.922 18.812 14.539 1 97.38 201 PRO A N 1
ATOM 1501 C CA . PRO A 1 201 ? 9.578 18.531 15.062 1 97.38 201 PRO A CA 1
ATOM 1502 C C . PRO A 1 201 ? 9.289 17.047 15.172 1 97.38 201 PRO A C 1
ATOM 1504 O O . PRO A 1 201 ? 8.789 16.578 16.203 1 97.38 201 PRO A O 1
ATOM 1507 N N . TRP A 1 202 ? 9.648 16.297 14.164 1 95.88 202 TRP A N 1
ATOM 1508 C CA . TRP A 1 202 ? 9.375 14.859 14.164 1 95.88 202 TRP A CA 1
ATOM 1509 C C . TRP A 1 202 ? 10.086 14.164 15.312 1 95.88 202 TRP A C 1
ATOM 1511 O O . TRP A 1 202 ? 9.539 13.242 15.922 1 95.88 202 TRP A O 1
ATOM 1521 N N . ASP A 1 203 ? 11.266 14.57 15.617 1 95.94 203 ASP A N 1
ATOM 1522 C CA . ASP A 1 203 ? 12.023 14 16.719 1 95.94 203 ASP A CA 1
ATOM 1523 C C . ASP A 1 203 ? 11.367 14.328 18.062 1 95.94 203 ASP A C 1
ATOM 1525 O O . ASP A 1 203 ? 11.25 13.461 18.938 1 95.94 203 ASP A O 1
ATOM 1529 N N . LEU A 1 204 ? 11 15.578 18.188 1 97.38 204 LEU A N 1
ATOM 1530 C CA . LEU A 1 204 ? 10.391 16.016 19.422 1 97.38 204 LEU A CA 1
ATOM 1531 C C . LEU A 1 204 ? 9.086 15.273 19.688 1 97.38 204 LEU A C 1
ATOM 1533 O O . LEU A 1 204 ? 8.852 14.789 20.797 1 97.38 204 LEU A O 1
ATOM 1537 N N . VAL A 1 205 ? 8.25 15.148 18.672 1 96.81 205 VAL A N 1
ATOM 1538 C CA . VAL A 1 205 ? 6.961 14.477 18.828 1 96.81 205 VAL A CA 1
ATOM 1539 C C . VAL A 1 205 ? 7.184 12.992 19.125 1 96.81 205 VAL A C 1
ATOM 1541 O O . VAL A 1 205 ? 6.508 12.422 19.984 1 96.81 205 VAL A O 1
ATOM 1544 N N . ASP A 1 206 ? 8.133 12.367 18.438 1 94.94 206 ASP A N 1
ATOM 1545 C CA . ASP A 1 206 ? 8.406 10.945 18.641 1 94.94 206 ASP A CA 1
ATOM 1546 C C . ASP A 1 206 ? 8.914 10.672 20.047 1 94.94 206 ASP A C 1
ATOM 1548 O O . ASP A 1 206 ? 8.633 9.617 20.625 1 94.94 206 ASP A O 1
ATOM 1552 N N . ARG A 1 207 ? 9.609 11.617 20.641 1 95.94 207 ARG A N 1
ATOM 1553 C CA . ARG A 1 207 ? 10.18 11.453 21.969 1 95.94 207 ARG A CA 1
ATOM 1554 C C . ARG A 1 207 ? 9.203 11.891 23.047 1 95.94 207 ARG A C 1
ATOM 1556 O O . ARG A 1 207 ? 9.508 11.82 24.234 1 95.94 207 ARG A O 1
ATOM 1563 N N . GLY A 1 208 ? 8.07 12.367 22.625 1 96.56 208 GLY A N 1
ATOM 1564 C CA . GLY A 1 208 ? 7.066 12.812 23.562 1 96.56 208 GLY A CA 1
ATOM 1565 C C . GLY A 1 208 ? 7.41 14.141 24.219 1 96.56 208 GLY A C 1
ATOM 1566 O O . GLY A 1 208 ? 6.98 14.414 25.344 1 96.56 208 GLY A O 1
ATOM 1567 N N . GLN A 1 209 ? 8.227 14.859 23.562 1 96.12 209 GLN A N 1
ATOM 1568 C CA . GLN A 1 209 ? 8.648 16.156 24.109 1 96.12 209 GLN A CA 1
ATOM 1569 C C . GLN A 1 209 ? 7.742 17.266 23.594 1 96.12 209 GLN A C 1
ATOM 1571 O O . GLN A 1 209 ? 8.148 18.062 22.75 1 96.12 209 GLN A O 1
ATOM 1576 N N . PHE A 1 210 ? 6.582 17.406 24.156 1 97.31 210 PHE A N 1
ATOM 1577 C CA . PHE A 1 210 ? 5.578 18.422 23.859 1 97.31 210 PHE A CA 1
ATOM 1578 C C . PHE A 1 210 ? 4.762 18.734 25.109 1 97.31 210 PHE A C 1
ATOM 1580 O O . PHE A 1 210 ? 4.906 18.078 26.141 1 97.31 210 PHE A O 1
ATOM 1587 N N . ASN A 1 211 ? 4.016 19.766 25.062 1 97 211 ASN A N 1
ATOM 1588 C CA . ASN A 1 211 ? 3.168 20.172 26.172 1 97 211 ASN A CA 1
ATOM 1589 C C . ASN A 1 211 ? 2.035 19.188 26.406 1 97 211 ASN A C 1
ATOM 1591 O O . ASN A 1 211 ? 1.073 19.141 25.641 1 97 211 ASN A O 1
ATOM 1595 N N . LYS A 1 212 ? 2.045 18.438 27.484 1 96.06 212 LYS A N 1
ATOM 1596 C CA . LYS A 1 212 ? 1.087 17.375 27.75 1 96.06 212 LYS A CA 1
ATOM 1597 C C . LYS A 1 212 ? -0.084 17.891 28.594 1 96.06 212 LYS A C 1
ATOM 1599 O O . LYS A 1 212 ? -1.05 17.156 28.828 1 96.06 212 LYS A O 1
ATOM 1604 N N . ARG A 1 213 ? -0.032 19.109 28.984 1 95.06 213 ARG A N 1
ATOM 1605 C CA . ARG A 1 213 ? -1.049 19.672 29.859 1 95.06 213 ARG A CA 1
ATOM 1606 C C . ARG A 1 213 ? -2.15 20.359 29.062 1 95.06 213 ARG A C 1
ATOM 1608 O O . ARG A 1 213 ? -3.055 20.969 29.641 1 95.06 213 ARG A O 1
ATOM 1615 N N . VAL A 1 214 ? -2.131 20.203 27.844 1 97.69 214 VAL A N 1
ATOM 1616 C CA . VAL A 1 214 ? -3.082 20.891 26.969 1 97.69 214 VAL A CA 1
ATOM 1617 C C . VAL A 1 214 ? -4.117 19.906 26.453 1 97.69 214 VAL A C 1
ATOM 1619 O O . VAL A 1 214 ? -3.98 18.688 26.656 1 97.69 214 VAL A O 1
ATOM 1622 N N . ARG A 1 215 ? -5.191 20.406 25.875 1 98.38 215 ARG A N 1
ATOM 1623 C CA . ARG A 1 215 ? -6.113 19.656 25.031 1 98.38 215 ARG A CA 1
ATOM 1624 C C . ARG A 1 215 ? -5.973 20.062 23.562 1 98.38 215 ARG A C 1
ATOM 1626 O O . ARG A 1 215 ? -5.617 21.219 23.266 1 98.38 215 ARG A O 1
ATOM 1633 N N . LEU A 1 216 ? -6.188 19.078 22.672 1 98.88 216 LEU A N 1
ATOM 1634 C CA . LEU A 1 216 ? -5.895 19.359 21.266 1 98.88 216 LEU A CA 1
ATOM 1635 C C . LEU A 1 216 ? -7.086 19 20.391 1 98.88 216 LEU A C 1
ATOM 1637 O O . LEU A 1 216 ? -7.66 17.922 20.516 1 98.88 216 LEU A O 1
ATOM 1641 N N . MET A 1 217 ? -7.531 19.891 19.594 1 98.94 217 MET A N 1
ATOM 1642 C CA . MET A 1 217 ? -8.445 19.688 18.484 1 98.94 217 MET A CA 1
ATOM 1643 C C . MET A 1 217 ? -7.746 19.953 17.156 1 98.94 217 MET A C 1
ATOM 1645 O O . MET A 1 217 ? -7.016 20.938 17.016 1 98.94 217 MET A O 1
ATOM 1649 N N . ALA A 1 218 ? -7.812 19.016 16.188 1 98.94 218 ALA A N 1
ATOM 1650 C CA . ALA A 1 218 ? -7.121 19.219 14.922 1 98.94 218 ALA A CA 1
ATOM 1651 C C . ALA A 1 218 ? -7.91 18.609 13.773 1 98.94 218 ALA A C 1
ATOM 1653 O O . ALA A 1 218 ? -8.664 17.641 13.969 1 98.94 218 ALA A O 1
ATOM 1654 N N . GLY A 1 219 ? -7.742 19.156 12.602 1 98.81 219 GLY A N 1
ATOM 1655 C CA . GLY A 1 219 ? -8.422 18.594 11.445 1 98.81 219 GLY A CA 1
ATOM 1656 C C . GLY A 1 219 ? -8.031 19.266 10.141 1 98.81 219 GLY A C 1
ATOM 1657 O O . GLY A 1 219 ? -7.184 20.156 10.125 1 98.81 219 GLY A O 1
ATOM 1658 N N . CYS A 1 220 ? -8.508 18.703 9.086 1 98.81 220 CYS A N 1
ATOM 1659 C CA . CYS A 1 220 ? -8.266 19.156 7.715 1 98.81 220 CYS A CA 1
ATOM 1660 C C . CYS A 1 220 ? -9.555 19.156 6.91 1 98.81 220 CYS A C 1
ATOM 1662 O O . CYS A 1 220 ? -10.594 18.688 7.383 1 98.81 220 CYS A O 1
ATOM 1664 N N . THR A 1 221 ? -9.469 19.812 5.773 1 98.75 221 THR A N 1
ATOM 1665 C CA . THR A 1 221 ? -10.57 19.703 4.816 1 98.75 221 THR A CA 1
ATOM 1666 C C . THR A 1 221 ? -10.398 18.469 3.936 1 98.75 221 THR A C 1
ATOM 1668 O O . THR A 1 221 ? -9.312 17.891 3.873 1 98.75 221 THR A O 1
ATOM 1671 N N . THR A 1 222 ? -11.43 18.078 3.273 1 98.44 222 THR A N 1
ATOM 1672 C CA . THR A 1 222 ? -11.422 16.797 2.586 1 98.44 222 THR A CA 1
ATOM 1673 C C . THR A 1 222 ? -10.602 16.875 1.3 1 98.44 222 THR A C 1
ATOM 1675 O O . THR A 1 222 ? -10.109 15.859 0.805 1 98.44 222 THR A O 1
ATOM 1678 N N . ASP A 1 223 ? -10.438 18.031 0.719 1 98.56 223 ASP A N 1
ATOM 1679 C CA . ASP A 1 223 ? -9.781 18.188 -0.572 1 98.56 223 ASP A CA 1
ATOM 1680 C C . ASP A 1 223 ? -8.773 19.344 -0.534 1 98.56 223 ASP A C 1
ATOM 1682 O O . ASP A 1 223 ? -8.789 20.219 -1.406 1 98.56 223 ASP A O 1
ATOM 1686 N N . GLU A 1 224 ? -7.918 19.328 0.468 1 98.19 224 GLU A N 1
ATOM 1687 C CA . GLU A 1 224 ? -7.012 20.406 0.817 1 98.19 224 GLU A CA 1
ATOM 1688 C C . GLU A 1 224 ? -6.359 21.016 -0.427 1 98.19 224 GLU A C 1
ATOM 1690 O O . GLU A 1 224 ? -6.336 22.234 -0.595 1 98.19 224 GLU A O 1
ATOM 1695 N N . ARG A 1 225 ? -5.906 20.141 -1.372 1 97.5 225 ARG A N 1
ATOM 1696 C CA . ARG A 1 225 ? -5.004 20.672 -2.389 1 97.5 225 ARG A CA 1
ATOM 1697 C C . ARG A 1 225 ? -5.609 20.547 -3.781 1 97.5 225 ARG A C 1
ATOM 1699 O O . ARG A 1 225 ? -4.887 20.453 -4.773 1 97.5 225 ARG A O 1
ATOM 1706 N N . SER A 1 226 ? -6.895 20.547 -3.852 1 97.75 226 SER A N 1
ATOM 1707 C CA . SER A 1 226 ? -7.555 20.531 -5.152 1 97.75 226 SER A CA 1
ATOM 1708 C C . SER A 1 226 ? -7.168 21.734 -5.992 1 97.75 226 SER A C 1
ATOM 1710 O O . SER A 1 226 ? -7.094 21.656 -7.219 1 97.75 226 SER A O 1
ATOM 1712 N N . GLY A 1 227 ? -6.844 22.906 -5.344 1 95.38 227 GLY A N 1
ATOM 1713 C CA . GLY A 1 227 ? -6.461 24.125 -6.039 1 95.38 227 GLY A CA 1
ATOM 1714 C C . GLY A 1 227 ? -5.176 23.984 -6.828 1 95.38 227 GLY A C 1
ATOM 1715 O O . GLY A 1 227 ? -4.957 24.703 -7.805 1 95.38 227 GLY A O 1
ATOM 1716 N N . ASP A 1 228 ? -4.332 23.062 -6.48 1 94.69 228 ASP A N 1
ATOM 1717 C CA . ASP A 1 228 ? -3.041 22.859 -7.133 1 94.69 228 ASP A CA 1
ATOM 1718 C C . ASP A 1 228 ? -3.217 22.359 -8.562 1 94.69 228 ASP A C 1
ATOM 1720 O O . ASP A 1 228 ? -2.301 22.453 -9.375 1 94.69 228 ASP A O 1
ATOM 1724 N N . LEU A 1 229 ? -4.391 21.797 -8.828 1 96.44 229 LEU A N 1
ATOM 1725 C CA . LEU A 1 229 ? -4.605 21.219 -10.148 1 96.44 229 LEU A CA 1
ATOM 1726 C C . LEU A 1 229 ? -5.371 22.188 -11.047 1 96.44 229 LEU A C 1
ATOM 1728 O O . LEU A 1 229 ? -5.59 21.906 -12.227 1 96.44 229 LEU A O 1
ATOM 1732 N N . ALA A 1 230 ? -5.719 23.375 -10.578 1 94.38 230 ALA A N 1
ATOM 1733 C CA . ALA A 1 230 ? -6.617 24.281 -11.273 1 94.38 230 ALA A CA 1
ATOM 1734 C C . ALA A 1 230 ? -6 24.766 -12.586 1 94.38 230 ALA A C 1
ATOM 1736 O O . ALA A 1 230 ? -6.719 25.125 -13.523 1 94.38 230 ALA A O 1
ATOM 1737 N N . SER A 1 231 ? -4.664 24.781 -12.68 1 94.31 231 SER A N 1
ATOM 1738 C CA . SER A 1 231 ? -3.996 25.312 -13.867 1 94.31 231 SER A CA 1
ATOM 1739 C C . SER A 1 231 ? -3.93 24.25 -14.977 1 94.31 231 SER A C 1
ATOM 1741 O O . SER A 1 231 ? -3.539 24.562 -16.109 1 94.31 231 SER A O 1
ATOM 1743 N N . ILE A 1 232 ? -4.301 23.031 -14.695 1 96.25 232 ILE A N 1
ATOM 1744 C CA . ILE A 1 232 ? -4.297 21.969 -15.703 1 96.25 232 ILE A CA 1
ATOM 1745 C C . ILE A 1 232 ? -5.512 22.109 -16.609 1 96.25 232 ILE A C 1
ATOM 1747 O O . ILE A 1 232 ? -6.652 22.016 -16.156 1 96.25 232 ILE A O 1
ATOM 1751 N N . PRO A 1 233 ? -5.246 22.328 -17.906 1 96.12 233 PRO A N 1
ATOM 1752 C CA . PRO A 1 233 ? -6.383 22.469 -18.812 1 96.12 233 PRO A CA 1
ATOM 1753 C C . PRO A 1 233 ? -7.316 21.266 -18.797 1 96.12 233 PRO A C 1
ATOM 1755 O O . PRO A 1 233 ? -6.859 20.125 -18.906 1 96.12 233 PRO A O 1
ATOM 1758 N N . GLY A 1 234 ? -8.578 21.562 -18.594 1 97.06 234 GLY A N 1
ATOM 1759 C CA . GLY A 1 234 ? -9.578 20.516 -18.656 1 97.06 234 GLY A CA 1
ATOM 1760 C C . GLY A 1 234 ? -9.664 19.688 -17.391 1 97.06 234 GLY A C 1
ATOM 1761 O O . GLY A 1 234 ? -10.266 18.609 -17.375 1 97.06 234 GLY A O 1
ATOM 1762 N N . VAL A 1 235 ? -9.102 20.125 -16.328 1 97.81 235 VAL A N 1
ATOM 1763 C CA . VAL A 1 235 ? -8.977 19.375 -15.078 1 97.81 235 VAL A CA 1
ATOM 1764 C C . VAL A 1 235 ? -10.359 18.984 -14.562 1 97.81 235 VAL A C 1
ATOM 1766 O O . VAL A 1 235 ? -10.516 17.969 -13.875 1 97.81 235 VAL A O 1
ATOM 1769 N N . GLU A 1 236 ? -11.43 19.719 -14.875 1 97.38 236 GLU A N 1
ATOM 1770 C CA . GLU A 1 236 ? -12.781 19.422 -14.422 1 97.38 236 GLU A CA 1
ATOM 1771 C C . GLU A 1 236 ? -13.258 18.078 -14.945 1 97.38 236 GLU A C 1
ATOM 1773 O O . GLU A 1 236 ? -14.117 17.438 -14.328 1 97.38 236 GLU A O 1
ATOM 1778 N N . ASN A 1 237 ? -12.672 17.672 -16.062 1 98.06 237 ASN A N 1
ATOM 1779 C CA . ASN A 1 237 ? -13.023 16.375 -16.656 1 98.06 237 ASN A CA 1
ATOM 1780 C C . ASN A 1 237 ? -12.07 15.273 -16.203 1 98.06 237 ASN A C 1
ATOM 1782 O O . ASN A 1 237 ? -12.18 14.133 -16.656 1 98.06 237 ASN A O 1
ATOM 1786 N N . GLY A 1 238 ? -11.172 15.609 -15.352 1 98.25 238 GLY A N 1
ATOM 1787 C CA . GLY A 1 238 ? -10.203 14.648 -14.852 1 98.25 238 GLY A CA 1
ATOM 1788 C C . GLY A 1 238 ? -8.828 14.812 -15.477 1 98.25 238 GLY A C 1
ATOM 1789 O O . GLY A 1 238 ? -8.562 15.805 -16.156 1 98.25 238 GLY A O 1
ATOM 1790 N N . VAL A 1 239 ? -7.891 13.945 -15.07 1 98.38 239 VAL A N 1
ATOM 1791 C CA . VAL A 1 239 ? -6.535 13.914 -15.617 1 98.38 239 VAL A CA 1
ATOM 1792 C C . VAL A 1 239 ? -6.18 12.484 -16.031 1 98.38 239 VAL A C 1
ATOM 1794 O O . VAL A 1 239 ? -6.688 11.523 -15.453 1 98.38 239 VAL A O 1
ATOM 1797 N N . SER A 1 240 ? -5.348 12.391 -17.016 1 97.88 240 SER A N 1
ATOM 1798 C CA . SER A 1 240 ? -4.949 11.07 -17.5 1 97.88 240 SER A CA 1
ATOM 1799 C C . SER A 1 240 ? -4.004 10.383 -16.516 1 97.88 240 SER A C 1
ATOM 1801 O O . SER A 1 240 ? -3.326 11.047 -15.734 1 97.88 240 SER A O 1
ATOM 1803 N N . ARG A 1 241 ? -3.953 9.047 -16.625 1 97.12 241 ARG A N 1
ATOM 1804 C CA . ARG A 1 241 ? -3.006 8.266 -15.844 1 97.12 241 ARG A CA 1
ATOM 1805 C C . ARG A 1 241 ? -1.57 8.68 -16.141 1 97.12 241 ARG A C 1
ATOM 1807 O O . ARG A 1 241 ? -0.746 8.781 -15.234 1 97.12 241 ARG A O 1
ATOM 1814 N N . ASP A 1 242 ? -1.252 8.938 -17.359 1 97.38 242 ASP A N 1
ATOM 1815 C CA . ASP A 1 242 ? 0.088 9.344 -17.766 1 97.38 242 ASP A CA 1
ATOM 1816 C C . ASP A 1 242 ? 0.501 10.656 -17.109 1 97.38 242 ASP A C 1
ATOM 1818 O O . ASP A 1 242 ? 1.648 10.812 -16.688 1 97.38 242 ASP A O 1
ATOM 1822 N N . LEU A 1 243 ? -0.427 11.555 -17.094 1 97.56 243 LEU A N 1
ATOM 1823 C CA . LEU A 1 243 ? -0.117 12.828 -16.453 1 97.56 243 LEU A CA 1
ATOM 1824 C C . LEU A 1 243 ? 0.18 12.633 -14.977 1 97.56 243 LEU A C 1
ATOM 1826 O O . LEU A 1 243 ? 1.106 13.242 -14.438 1 97.56 243 LEU A O 1
ATOM 1830 N N . VAL A 1 244 ? -0.612 11.82 -14.289 1 97.56 244 VAL A N 1
ATOM 1831 C CA . VAL A 1 244 ? -0.387 11.539 -12.875 1 97.56 244 VAL A CA 1
ATOM 1832 C C . VAL A 1 244 ? 1.02 10.977 -12.68 1 97.56 244 VAL A C 1
ATOM 1834 O O . VAL A 1 244 ? 1.726 11.367 -11.742 1 97.56 244 VAL A O 1
ATOM 1837 N N . ILE A 1 245 ? 1.422 10.055 -13.508 1 97.38 245 ILE A N 1
ATOM 1838 C CA . ILE A 1 245 ? 2.74 9.438 -13.422 1 97.38 245 ILE A CA 1
ATOM 1839 C C . ILE A 1 245 ? 3.822 10.5 -13.609 1 97.38 245 ILE A C 1
ATOM 1841 O O . ILE A 1 245 ? 4.801 10.539 -12.867 1 97.38 245 ILE A O 1
ATOM 1845 N N . ASP A 1 246 ? 3.645 11.398 -14.57 1 96.94 246 ASP A N 1
ATOM 1846 C CA . ASP A 1 246 ? 4.59 12.484 -14.805 1 96.94 246 ASP A CA 1
ATOM 1847 C C . ASP A 1 246 ? 4.699 13.391 -13.578 1 96.94 246 ASP A C 1
ATOM 1849 O O . ASP A 1 246 ? 5.801 13.781 -13.18 1 96.94 246 ASP A O 1
ATOM 1853 N N . LEU A 1 247 ? 3.57 13.711 -13.055 1 96.12 247 LEU A N 1
ATOM 1854 C CA . LEU A 1 247 ? 3.541 14.57 -11.883 1 96.12 247 LEU A CA 1
ATOM 1855 C C . LEU A 1 247 ? 4.227 13.898 -10.695 1 96.12 247 LEU A C 1
ATOM 1857 O O . LEU A 1 247 ? 4.895 14.57 -9.906 1 96.12 247 LEU A O 1
ATOM 1861 N N . LEU A 1 248 ? 4.039 12.617 -10.578 1 96.81 248 LEU A N 1
ATOM 1862 C CA . LEU A 1 248 ? 4.676 11.867 -9.492 1 96.81 248 LEU A CA 1
ATOM 1863 C C . LEU A 1 248 ? 6.191 11.867 -9.656 1 96.81 248 LEU A C 1
ATOM 1865 O O . LEU A 1 248 ? 6.922 11.961 -8.664 1 96.81 248 LEU A O 1
ATOM 1869 N N . VAL A 1 249 ? 6.672 11.703 -10.852 1 94.75 249 VAL A N 1
ATOM 1870 C CA . VAL A 1 249 ? 8.102 11.727 -11.133 1 94.75 249 VAL A CA 1
ATOM 1871 C C . VAL A 1 249 ? 8.695 13.055 -10.672 1 94.75 249 VAL A C 1
ATOM 1873 O O . VAL A 1 249 ? 9.758 13.086 -10.047 1 94.75 249 VAL A O 1
ATOM 1876 N N . ASP A 1 250 ? 7.977 14.109 -10.953 1 93.31 250 ASP A N 1
ATOM 1877 C CA . ASP A 1 250 ? 8.422 15.43 -10.5 1 93.31 250 ASP A CA 1
ATOM 1878 C C . ASP A 1 250 ? 8.344 15.539 -8.977 1 93.31 250 ASP A C 1
ATOM 1880 O O . ASP A 1 250 ? 9.25 16.094 -8.352 1 93.31 250 ASP A O 1
ATOM 1884 N N . PHE A 1 251 ? 7.395 15.055 -8.445 1 95.69 251 PHE A N 1
ATOM 1885 C CA . PHE A 1 251 ? 7.137 15.148 -7.012 1 95.69 251 PHE A CA 1
ATOM 1886 C C . PHE A 1 251 ? 8.266 14.5 -6.215 1 95.69 251 PHE A C 1
ATOM 1888 O O . PHE A 1 251 ? 8.719 15.055 -5.207 1 95.69 251 PHE A O 1
ATOM 1895 N N . VAL A 1 252 ? 8.695 13.32 -6.578 1 95.19 252 VAL A N 1
ATOM 1896 C CA . VAL A 1 252 ? 9.602 12.539 -5.75 1 95.19 252 VAL A CA 1
ATOM 1897 C C . VAL A 1 252 ? 11.016 13.117 -5.84 1 95.19 252 VAL A C 1
ATOM 1899 O O . VAL A 1 252 ? 11.906 12.711 -5.094 1 95.19 252 VAL A O 1
ATOM 1902 N N . GLU A 1 253 ? 11.227 14.164 -6.676 1 91.44 253 GLU A N 1
ATOM 1903 C CA . GLU A 1 253 ? 12.508 14.844 -6.734 1 91.44 253 GLU A CA 1
ATOM 1904 C C . GLU A 1 253 ? 12.82 15.562 -5.422 1 91.44 253 GLU A C 1
ATOM 1906 O O . GLU A 1 253 ? 13.977 15.883 -5.141 1 91.44 253 GLU A O 1
ATOM 1911 N N . ARG A 1 254 ? 11.883 15.727 -4.664 1 89.19 254 ARG A N 1
ATOM 1912 C CA . ARG A 1 254 ? 12.047 16.406 -3.385 1 89.19 254 ARG A CA 1
ATOM 1913 C C . ARG A 1 254 ? 12.797 15.531 -2.387 1 89.19 254 ARG A C 1
ATOM 1915 O O . ARG A 1 254 ? 13.312 16.031 -1.381 1 89.19 254 ARG A O 1
ATOM 1922 N N . TYR A 1 255 ? 12.828 14.25 -2.631 1 89.62 255 TYR A N 1
ATOM 1923 C CA . TYR A 1 255 ? 13.547 13.344 -1.747 1 89.62 255 TYR A CA 1
ATOM 1924 C C . TYR A 1 255 ? 14.984 13.156 -2.217 1 89.62 255 TYR A C 1
ATOM 1926 O O . TYR A 1 255 ? 15.234 12.969 -3.41 1 89.62 255 TYR A O 1
ATOM 1934 N N . PRO A 1 256 ? 15.938 13.188 -1.289 1 84.88 256 PRO A N 1
ATOM 1935 C CA . PRO A 1 256 ? 17.344 13.062 -1.686 1 84.88 256 PRO A CA 1
ATOM 1936 C C . PRO A 1 256 ? 17.734 11.625 -2.014 1 84.88 256 PRO A C 1
ATOM 1938 O O . PRO A 1 256 ? 18.719 11.391 -2.709 1 84.88 256 PRO A O 1
ATOM 1941 N N . ARG A 1 257 ? 17.016 10.695 -1.527 1 87.75 257 ARG A N 1
ATOM 1942 C CA . ARG A 1 257 ? 17.359 9.289 -1.714 1 87.75 257 ARG A CA 1
ATOM 1943 C C . ARG A 1 257 ? 16.125 8.438 -1.934 1 87.75 257 ARG A C 1
ATOM 1945 O O . ARG A 1 257 ? 15.008 8.859 -1.625 1 87.75 257 ARG A O 1
ATOM 1952 N N . ASN A 1 258 ? 16.359 7.242 -2.537 1 93.06 258 ASN A N 1
ATOM 1953 C CA . ASN A 1 258 ? 15.367 6.18 -2.686 1 93.06 258 ASN A CA 1
ATOM 1954 C C . ASN A 1 258 ? 14.148 6.66 -3.473 1 93.06 258 ASN A C 1
ATOM 1956 O O . ASN A 1 258 ? 13.023 6.25 -3.191 1 93.06 258 ASN A O 1
ATOM 1960 N N . LYS A 1 259 ? 14.305 7.582 -4.438 1 93.38 259 LYS A N 1
ATOM 1961 C CA . LYS A 1 259 ? 13.219 8.211 -5.188 1 93.38 259 LYS A CA 1
ATOM 1962 C C . LYS A 1 259 ? 12.375 7.168 -5.914 1 93.38 259 LYS A C 1
ATOM 1964 O O . LYS A 1 259 ? 11.148 7.266 -5.941 1 93.38 259 LYS A O 1
ATOM 1969 N N . GLY A 1 260 ? 13.086 6.199 -6.508 1 93.88 260 GLY A N 1
ATOM 1970 C CA . GLY A 1 260 ? 12.367 5.164 -7.238 1 93.88 260 GLY A CA 1
ATOM 1971 C C . GLY A 1 260 ? 11.438 4.352 -6.359 1 93.88 260 GLY A C 1
ATOM 1972 O O . GLY A 1 260 ? 10.297 4.082 -6.738 1 93.88 260 GLY A O 1
ATOM 1973 N N . PHE A 1 261 ? 11.883 3.957 -5.16 1 95 261 PHE A N 1
ATOM 1974 C CA . PHE A 1 261 ? 11.086 3.18 -4.227 1 95 261 PHE A CA 1
ATOM 1975 C C . PHE A 1 261 ? 9.906 3.998 -3.715 1 95 261 PHE A C 1
ATOM 1977 O O . PHE A 1 261 ? 8.789 3.484 -3.607 1 95 261 PHE A O 1
ATOM 1984 N N . ILE A 1 262 ? 10.188 5.258 -3.408 1 96.75 262 ILE A N 1
ATOM 1985 C CA . ILE A 1 262 ? 9.141 6.152 -2.922 1 96.75 262 ILE A CA 1
ATOM 1986 C C . ILE A 1 262 ? 8.078 6.34 -4.004 1 96.75 262 ILE A C 1
ATOM 1988 O O . ILE A 1 262 ? 6.875 6.27 -3.723 1 96.75 262 ILE A O 1
ATOM 1992 N N . SER A 1 263 ? 8.523 6.531 -5.219 1 96.81 263 SER A N 1
ATOM 1993 C CA . SER A 1 263 ? 7.605 6.695 -6.34 1 96.81 263 SER A CA 1
ATOM 1994 C C . SER A 1 263 ? 6.703 5.477 -6.504 1 96.81 263 SER A C 1
ATOM 1996 O O . SER A 1 263 ? 5.484 5.613 -6.641 1 96.81 263 SER A O 1
ATOM 1998 N N . ASP A 1 264 ? 7.25 4.324 -6.445 1 96.69 264 ASP A N 1
ATOM 1999 C CA . ASP A 1 264 ? 6.492 3.092 -6.633 1 96.69 264 ASP A CA 1
ATOM 2000 C C . ASP A 1 264 ? 5.469 2.906 -5.516 1 96.69 264 ASP A C 1
ATOM 2002 O O . ASP A 1 264 ? 4.324 2.523 -5.773 1 96.69 264 ASP A O 1
ATOM 2006 N N . ALA A 1 265 ? 5.926 3.135 -4.301 1 97.69 265 ALA A N 1
ATOM 2007 C CA . ALA A 1 265 ? 5.043 2.969 -3.15 1 97.69 265 ALA A CA 1
ATOM 2008 C C . ALA A 1 265 ? 3.871 3.943 -3.215 1 97.69 265 ALA A C 1
ATOM 2010 O O . ALA A 1 265 ? 2.727 3.566 -2.943 1 97.69 265 ALA A O 1
ATOM 2011 N N . LEU A 1 266 ? 4.148 5.16 -3.576 1 98.5 266 LEU A N 1
ATOM 2012 C CA . LEU A 1 266 ? 3.109 6.184 -3.652 1 98.5 266 LEU A CA 1
ATOM 2013 C C . LEU A 1 266 ? 2.15 5.902 -4.805 1 98.5 266 LEU A C 1
ATOM 2015 O O . LEU A 1 266 ? 0.934 6.027 -4.648 1 98.5 266 LEU A O 1
ATOM 2019 N N . LEU A 1 267 ? 2.707 5.551 -5.941 1 98.06 267 LEU A N 1
ATOM 2020 C CA . LEU A 1 267 ? 1.843 5.215 -7.066 1 98.06 267 LEU A CA 1
ATOM 2021 C C . LEU A 1 267 ? 0.91 4.062 -6.711 1 98.06 267 LEU A C 1
ATOM 2023 O O . LEU A 1 267 ? -0.29 4.117 -6.988 1 98.06 267 LEU A O 1
ATOM 2027 N N . HIS A 1 268 ? 1.452 3.064 -6.098 1 98 268 HIS A N 1
ATOM 2028 C CA . HIS A 1 268 ? 0.667 1.915 -5.664 1 98 268 HIS A CA 1
ATOM 2029 C C . HIS A 1 268 ? -0.398 2.326 -4.652 1 98 268 HIS A C 1
ATOM 2031 O O . HIS A 1 268 ? -1.538 1.859 -4.723 1 98 268 HIS A O 1
ATOM 2037 N N . GLY A 1 269 ? -0.053 3.215 -3.75 1 98.19 269 GLY A N 1
ATOM 2038 C CA . GLY A 1 269 ? -0.943 3.611 -2.67 1 98.19 269 GLY A CA 1
ATOM 2039 C C . GLY A 1 269 ? -2.121 4.441 -3.143 1 98.19 269 GLY A C 1
ATOM 2040 O O . GLY A 1 269 ? -3.18 4.441 -2.51 1 98.19 269 GLY A O 1
ATOM 2041 N N . TYR A 1 270 ? -2.033 5.074 -4.258 1 98.38 270 TYR A N 1
ATOM 2042 C CA . TYR A 1 270 ? -3.074 6.023 -4.637 1 98.38 270 TYR A CA 1
ATOM 2043 C C . TYR A 1 270 ? -3.73 5.617 -5.949 1 98.38 270 TYR A C 1
ATOM 2045 O O . TYR A 1 270 ? -4.562 6.352 -6.488 1 98.38 270 TYR A O 1
ATOM 2053 N N . THR A 1 271 ? -3.41 4.43 -6.461 1 97.5 271 THR A N 1
ATOM 2054 C CA . THR A 1 271 ? -4.016 3.951 -7.699 1 97.5 271 THR A CA 1
ATOM 2055 C C . THR A 1 271 ? -5.262 3.121 -7.402 1 97.5 271 THR A C 1
ATOM 2057 O O . THR A 1 271 ? -5.219 2.189 -6.598 1 97.5 271 THR A O 1
ATOM 2060 N N . ASP A 1 272 ? -6.359 3.518 -7.953 1 96.88 272 ASP A N 1
ATOM 2061 C CA . ASP A 1 272 ? -7.523 2.643 -8.039 1 96.88 272 ASP A CA 1
ATOM 2062 C C . ASP A 1 272 ? -7.445 1.737 -9.266 1 96.88 272 ASP A C 1
ATOM 2064 O O . ASP A 1 272 ? -7.871 2.125 -10.352 1 96.88 272 ASP A O 1
ATOM 2068 N N . TYR A 1 273 ? -7.055 0.543 -9.062 1 95.5 273 TYR A N 1
ATOM 2069 C CA . TYR A 1 273 ? -6.727 -0.349 -10.164 1 95.5 273 TYR A CA 1
ATOM 2070 C C . TYR A 1 273 ? -7.973 -0.702 -10.969 1 95.5 273 TYR A C 1
ATOM 2072 O O . TYR A 1 273 ? -7.891 -0.957 -12.172 1 95.5 273 TYR A O 1
ATOM 2080 N N . GLU A 1 274 ? -9.172 -0.657 -10.367 1 96 274 GLU A N 1
ATOM 2081 C CA . GLU A 1 274 ? -10.422 -0.954 -11.07 1 96 274 GLU A CA 1
ATOM 2082 C C . GLU A 1 274 ? -10.82 0.199 -11.984 1 96 274 GLU A C 1
ATOM 2084 O O . GLU A 1 274 ? -11.641 0.022 -12.898 1 96 274 GLU A O 1
ATOM 2089 N N . ALA A 1 275 ? -10.25 1.351 -11.695 1 96.75 275 ALA A N 1
ATOM 2090 C CA . ALA A 1 275 ? -10.57 2.559 -12.445 1 96.75 275 ALA A CA 1
ATOM 2091 C C . ALA A 1 275 ? -9.297 3.262 -12.922 1 96.75 275 ALA A C 1
ATOM 2093 O O . ALA A 1 275 ? -9.234 4.492 -12.938 1 96.75 275 ALA A O 1
ATOM 2094 N N . ILE A 1 276 ? -8.359 2.461 -13.273 1 94.31 276 ILE A N 1
ATOM 2095 C CA . ILE A 1 276 ? -7.008 2.965 -13.484 1 94.31 276 ILE A CA 1
ATOM 2096 C C . ILE A 1 276 ? -7.008 3.979 -14.625 1 94.31 276 ILE A C 1
ATOM 2098 O O . ILE A 1 276 ? -6.215 4.922 -14.625 1 94.31 276 ILE A O 1
ATOM 2102 N N . ASP A 1 277 ? -7.953 3.904 -15.586 1 94.69 277 ASP A N 1
ATOM 2103 C CA . ASP A 1 277 ? -7.953 4.793 -16.75 1 94.69 277 ASP A CA 1
ATOM 2104 C C . ASP A 1 277 ? -9.039 5.859 -16.609 1 94.69 277 ASP A C 1
ATOM 2106 O O . ASP A 1 277 ? -9.234 6.664 -17.531 1 94.69 277 ASP A O 1
ATOM 2110 N N . ASP A 1 278 ? -9.727 5.883 -15.523 1 97.94 278 ASP A N 1
ATOM 2111 C CA . ASP A 1 278 ? -10.758 6.895 -15.312 1 97.94 278 ASP A CA 1
ATOM 2112 C C . ASP A 1 278 ? -10.141 8.234 -14.938 1 97.94 278 ASP A C 1
ATOM 2114 O O . ASP A 1 278 ? -9.562 8.383 -13.852 1 97.94 278 ASP A O 1
ATOM 2118 N N . PRO A 1 279 ? -10.289 9.195 -15.773 1 98.44 279 PRO A N 1
ATOM 2119 C CA . PRO A 1 279 ? -9.602 10.469 -15.539 1 98.44 279 PRO A CA 1
ATOM 2120 C C . PRO A 1 279 ? -10.094 11.18 -14.281 1 98.44 279 PRO A C 1
ATOM 2122 O O . PRO A 1 279 ? -9.32 11.867 -13.617 1 98.44 279 PRO A O 1
ATOM 2125 N N . VAL A 1 280 ? -11.359 11.094 -13.953 1 98.62 280 VAL A N 1
ATOM 2126 C CA . VAL A 1 280 ? -11.914 11.742 -12.773 1 98.62 280 VAL A CA 1
ATOM 2127 C C . VAL A 1 280 ? -11.336 11.102 -11.508 1 98.62 280 VAL A C 1
ATOM 2129 O O . VAL A 1 280 ? -10.922 11.805 -10.586 1 98.62 280 VAL A O 1
ATOM 2132 N N . THR A 1 281 ? -11.281 9.773 -11.516 1 98.44 281 THR A N 1
ATOM 2133 C CA . THR A 1 281 ? -10.68 9.055 -10.398 1 98.44 281 THR A CA 1
ATOM 2134 C C . THR A 1 281 ? -9.211 9.43 -10.242 1 98.44 281 THR A C 1
ATOM 2136 O O . THR A 1 281 ? -8.727 9.641 -9.125 1 98.44 281 THR A O 1
ATOM 2139 N N . ASN A 1 282 ? -8.516 9.5 -11.336 1 98.62 282 ASN A N 1
ATOM 2140 C CA . ASN A 1 282 ? -7.109 9.883 -11.305 1 98.62 282 ASN A CA 1
ATOM 2141 C C . ASN A 1 282 ? -6.922 11.281 -10.727 1 98.62 282 ASN A C 1
ATOM 2143 O O . ASN A 1 282 ? -6.051 11.492 -9.875 1 98.62 282 ASN A O 1
ATOM 2147 N N . ARG A 1 283 ? -7.758 12.188 -11.133 1 98.62 283 ARG A N 1
ATOM 2148 C CA . ARG A 1 283 ? -7.703 13.539 -10.594 1 98.62 283 ARG A CA 1
ATOM 2149 C C . ARG A 1 283 ? -7.93 13.539 -9.086 1 98.62 283 ARG A C 1
ATOM 2151 O O . ARG A 1 283 ? -7.141 14.117 -8.336 1 98.62 283 ARG A O 1
ATOM 2158 N N . ASP A 1 284 ? -9.031 12.922 -8.711 1 98.62 284 ASP A N 1
ATOM 2159 C CA . ASP A 1 284 ? -9.43 12.945 -7.309 1 98.62 284 ASP A CA 1
ATOM 2160 C C . ASP A 1 284 ? -8.383 12.273 -6.426 1 98.62 284 ASP A C 1
ATOM 2162 O O . ASP A 1 284 ? -8.086 12.75 -5.328 1 98.62 284 ASP A O 1
ATOM 2166 N N . ASN A 1 285 ? -7.816 11.164 -6.906 1 98.5 285 ASN A N 1
ATOM 2167 C CA . ASN A 1 285 ? -6.766 10.484 -6.152 1 98.5 285 ASN A CA 1
ATOM 2168 C C . ASN A 1 285 ? -5.52 11.352 -6.023 1 98.5 285 ASN A C 1
ATOM 2170 O O . ASN A 1 285 ? -4.848 11.336 -4.988 1 98.5 285 ASN A O 1
ATOM 2174 N N . TYR A 1 286 ? -5.18 12.047 -7.039 1 98.44 286 TYR A N 1
ATOM 2175 C CA . TYR A 1 286 ? -3.998 12.898 -6.977 1 98.44 286 TYR A CA 1
ATOM 2176 C C . TYR A 1 286 ? -4.227 14.078 -6.039 1 98.44 286 TYR A C 1
ATOM 2178 O O . TYR A 1 286 ? -3.305 14.516 -5.344 1 98.44 286 TYR A O 1
ATOM 2186 N N . ILE A 1 287 ? -5.469 14.617 -5.996 1 98.5 287 ILE A N 1
ATOM 2187 C CA . ILE A 1 287 ? -5.824 15.641 -5.016 1 98.5 287 ILE A CA 1
ATOM 2188 C C . ILE A 1 287 ? -5.617 15.102 -3.605 1 98.5 287 ILE A C 1
ATOM 2190 O O . ILE A 1 287 ? -5.008 15.758 -2.762 1 98.5 287 ILE A O 1
ATOM 2194 N N . GLN A 1 288 ? -6.098 13.898 -3.371 1 98.69 288 GLN A N 1
ATOM 2195 C CA . GLN A 1 288 ? -5.914 13.273 -2.062 1 98.69 288 GLN A CA 1
ATOM 2196 C C . GLN A 1 288 ? -4.438 13.062 -1.754 1 98.69 288 GLN A C 1
ATOM 2198 O O . GLN A 1 288 ? -4 13.258 -0.617 1 98.69 288 GLN A O 1
ATOM 2203 N N . PHE A 1 289 ? -3.703 12.695 -2.787 1 98.62 289 PHE A N 1
ATOM 2204 C CA . PHE A 1 289 ? -2.264 12.492 -2.666 1 98.62 289 PHE A CA 1
ATOM 2205 C C . PHE A 1 289 ? -1.586 13.75 -2.131 1 98.62 289 PHE A C 1
ATOM 2207 O O . PHE A 1 289 ? -0.885 13.703 -1.118 1 98.62 289 PHE A O 1
ATOM 2214 N N . LEU A 1 290 ? -1.82 14.844 -2.732 1 97.81 290 LEU A N 1
ATOM 2215 C CA . LEU A 1 290 ? -1.214 16.109 -2.332 1 97.81 290 LEU A CA 1
ATOM 2216 C C . LEU A 1 290 ? -1.743 16.562 -0.974 1 97.81 290 LEU A C 1
ATOM 2218 O O . LEU A 1 290 ? -0.99 17.094 -0.155 1 97.81 290 LEU A O 1
ATOM 2222 N N . SER A 1 291 ? -3.041 16.344 -0.704 1 98.56 291 SER A N 1
ATOM 2223 C CA . SER A 1 291 ? -3.672 16.734 0.553 1 98.56 291 SER A CA 1
ATOM 2224 C C . SER A 1 291 ? -3.088 15.953 1.729 1 98.56 291 SER A C 1
ATOM 2226 O O . SER A 1 291 ? -2.775 16.531 2.77 1 98.56 291 SER A O 1
ATOM 2228 N N . ASP A 1 292 ? -2.963 14.617 1.467 1 98.69 292 ASP A N 1
ATOM 2229 C CA . ASP A 1 292 ? -2.404 13.758 2.508 1 98.69 292 ASP A CA 1
ATOM 2230 C C . ASP A 1 292 ? -0.964 14.156 2.83 1 98.69 292 ASP A C 1
ATOM 2232 O O . ASP A 1 292 ? -0.592 14.258 4 1 98.69 292 ASP A O 1
ATOM 2236 N N . TYR A 1 293 ? -0.197 14.398 1.844 1 97.75 293 TYR A N 1
ATOM 2237 C CA . TYR A 1 293 ? 1.215 14.727 2.006 1 97.75 293 TYR A CA 1
ATOM 2238 C C . TYR A 1 293 ? 1.388 16.016 2.809 1 97.75 293 TYR A C 1
ATOM 2240 O O . TYR A 1 293 ? 2.156 16.047 3.773 1 97.75 293 TYR A O 1
ATOM 2248 N N . ARG A 1 294 ? 0.636 17 2.514 1 96.94 294 ARG A N 1
ATOM 2249 C CA . ARG A 1 294 ? 0.913 18.328 3.033 1 96.94 294 ARG A CA 1
ATOM 2250 C C . ARG A 1 294 ? 0.226 18.547 4.379 1 96.94 294 ARG A C 1
ATOM 2252 O O . ARG A 1 294 ? 0.731 19.297 5.227 1 96.94 294 ARG A O 1
ATOM 2259 N N . TYR A 1 295 ? -0.949 17.859 4.535 1 98.12 295 TYR A N 1
ATOM 2260 C CA . TYR A 1 295 ? -1.748 18.328 5.668 1 98.12 295 TYR A CA 1
ATOM 2261 C C . TYR A 1 295 ? -2.27 17.141 6.48 1 98.12 295 TYR A C 1
ATOM 2263 O O . TYR A 1 295 ? -2.025 17.047 7.684 1 98.12 295 TYR A O 1
ATOM 2271 N N . VAL A 1 296 ? -2.926 16.156 5.84 1 98.81 296 VAL A N 1
ATOM 2272 C CA . VAL A 1 296 ? -3.73 15.18 6.562 1 98.81 296 VAL A CA 1
ATOM 2273 C C . VAL A 1 296 ? -2.82 14.234 7.336 1 98.81 296 VAL A C 1
ATOM 2275 O O . VAL A 1 296 ? -3.012 14.016 8.539 1 98.81 296 VAL A O 1
ATOM 2278 N N . ALA A 1 297 ? -1.811 13.695 6.672 1 98.69 297 ALA A N 1
ATOM 2279 C CA . ALA A 1 297 ? -0.92 12.75 7.332 1 98.69 297 ALA A CA 1
ATOM 2280 C C . ALA A 1 297 ? -0.131 13.422 8.453 1 98.69 297 ALA A C 1
ATOM 2282 O O . ALA A 1 297 ? -0.046 12.891 9.562 1 98.69 297 ALA A O 1
ATOM 2283 N N . PRO A 1 298 ? 0.404 14.617 8.219 1 98.19 298 PRO A N 1
ATOM 2284 C CA . PRO A 1 298 ? 1.147 15.289 9.289 1 98.19 298 PRO A CA 1
ATOM 2285 C C . PRO A 1 298 ? 0.274 15.617 10.5 1 98.19 298 PRO A C 1
ATOM 2287 O O . PRO A 1 298 ? 0.712 15.461 11.641 1 98.19 298 PRO A O 1
ATOM 2290 N N . VAL A 1 299 ? -0.931 16.062 10.25 1 98.75 299 VAL A N 1
ATOM 2291 C CA . VAL A 1 299 ? -1.839 16.406 11.344 1 98.75 299 VAL A CA 1
ATOM 2292 C C . VAL A 1 299 ? -2.162 15.141 12.141 1 98.75 299 VAL A C 1
ATOM 2294 O O . VAL A 1 299 ? -2.164 15.172 13.375 1 98.75 299 VAL A O 1
ATOM 2297 N N . GLU A 1 300 ? -2.379 14.094 11.461 1 98.62 300 GLU A N 1
ATOM 2298 C CA . GLU A 1 300 ? -2.699 12.859 12.172 1 98.62 300 GLU A CA 1
ATOM 2299 C C . GLU A 1 300 ? -1.507 12.367 12.984 1 98.62 300 GLU A C 1
ATOM 2301 O O . GLU A 1 300 ? -1.678 11.812 14.078 1 98.62 300 GLU A O 1
ATOM 2306 N N . LYS A 1 301 ? -0.307 12.531 12.477 1 98.5 301 LYS A N 1
ATOM 2307 C CA . LYS A 1 301 ? 0.881 12.148 13.234 1 98.5 301 LYS A CA 1
ATOM 2308 C C . LYS A 1 301 ? 0.917 12.859 14.586 1 98.5 301 LYS A C 1
ATOM 2310 O O . LYS A 1 301 ? 1.215 12.234 15.609 1 98.5 301 LYS A O 1
ATOM 2315 N N . VAL A 1 302 ? 0.61 14.133 14.602 1 98.75 302 VAL A N 1
ATOM 2316 C CA . VAL A 1 302 ? 0.596 14.898 15.844 1 98.75 302 VAL A CA 1
ATOM 2317 C C . VAL A 1 302 ? -0.506 14.367 16.766 1 98.75 302 VAL A C 1
ATOM 2319 O O . VAL A 1 302 ? -0.285 14.172 17.953 1 98.75 302 VAL A O 1
ATOM 2322 N N . LEU A 1 303 ? -1.67 14.102 16.234 1 98.75 303 LEU A N 1
ATOM 2323 C CA . LEU A 1 303 ? -2.781 13.562 17 1 98.75 303 LEU A CA 1
ATOM 2324 C C . LEU A 1 303 ? -2.408 12.219 17.625 1 98.75 303 LEU A C 1
ATOM 2326 O O . LEU A 1 303 ? -2.65 12 18.812 1 98.75 303 LEU A O 1
ATOM 2330 N N . LEU A 1 304 ? -1.809 11.359 16.859 1 98.25 304 LEU A N 1
ATOM 2331 C CA . LEU A 1 304 ? -1.43 10.031 17.328 1 98.25 304 LEU A CA 1
ATOM 2332 C C . LEU A 1 304 ? -0.446 10.133 18.484 1 98.25 304 LEU A C 1
ATOM 2334 O O . LEU A 1 304 ? -0.633 9.484 19.516 1 98.25 304 LEU A O 1
ATOM 2338 N N . THR A 1 305 ? 0.505 10.93 18.312 1 98.12 305 THR A N 1
ATOM 2339 C CA . THR A 1 305 ? 1.584 11 19.297 1 98.12 305 THR A CA 1
ATOM 2340 C C . THR A 1 305 ? 1.109 11.688 20.578 1 98.12 305 THR A C 1
ATOM 2342 O O . THR A 1 305 ? 1.449 11.258 21.688 1 98.12 305 THR A O 1
ATOM 2345 N N . MET A 1 306 ? 0.369 12.695 20.406 1 98.12 306 MET A N 1
ATOM 2346 C CA . MET A 1 306 ? -0.105 13.406 21.594 1 98.12 306 MET A CA 1
ATOM 2347 C C . MET A 1 306 ? -1.148 12.586 22.344 1 98.12 306 MET A C 1
ATOM 2349 O O . MET A 1 306 ? -1.167 12.57 23.578 1 98.12 306 MET A O 1
ATOM 2353 N N . SER A 1 307 ? -1.989 11.945 21.594 1 98.31 307 SER A N 1
ATOM 2354 C CA . SER A 1 307 ? -2.934 11.031 22.234 1 98.31 307 SER A CA 1
ATOM 2355 C C . SER A 1 307 ? -2.207 9.945 23.016 1 98.31 307 SER A C 1
ATOM 2357 O O . SER A 1 307 ? -2.564 9.656 24.156 1 98.31 307 SER A O 1
ATOM 2359 N N . ALA A 1 308 ? -1.237 9.383 22.453 1 97.38 308 ALA A N 1
ATOM 2360 C CA . ALA A 1 308 ? -0.432 8.359 23.125 1 97.38 308 ALA A CA 1
ATOM 2361 C C . ALA A 1 308 ? 0.244 8.93 24.359 1 97.38 308 ALA A C 1
ATOM 2363 O O . ALA A 1 308 ? 0.481 8.203 25.328 1 97.38 308 ALA A O 1
ATOM 2364 N N . GLY A 1 309 ? 0.527 10.211 24.297 1 96.88 309 GLY A N 1
ATOM 2365 C CA . GLY A 1 309 ? 1.156 10.883 25.422 1 96.88 309 GLY A CA 1
ATOM 2366 C C . GLY A 1 309 ? 0.173 11.281 26.516 1 96.88 309 GLY A C 1
ATOM 2367 O O . GLY A 1 309 ? 0.555 11.898 27.516 1 96.88 309 GLY A O 1
ATOM 2368 N N . GLY A 1 310 ? -1.073 10.984 26.359 1 96.75 310 GLY A N 1
ATOM 2369 C CA . GLY A 1 310 ? -2.059 11.227 27.406 1 96.75 310 GLY A CA 1
ATOM 2370 C C . GLY A 1 310 ? -2.867 12.492 27.188 1 96.75 310 GLY A C 1
ATOM 2371 O O . GLY A 1 310 ? -3.703 12.852 28.016 1 96.75 310 GLY A O 1
ATOM 2372 N N . VAL A 1 311 ? -2.635 13.141 26.078 1 97.62 311 VAL A N 1
ATOM 2373 C CA . VAL A 1 311 ? -3.361 14.367 25.766 1 97.62 311 VAL A CA 1
ATOM 2374 C C . VAL A 1 311 ? -4.746 14.031 25.219 1 97.62 311 VAL A C 1
ATOM 2376 O O . VAL A 1 311 ? -4.891 13.102 24.422 1 97.62 311 VAL A O 1
ATOM 2379 N N . ALA A 1 312 ? -5.789 14.766 25.719 1 98.06 312 ALA A N 1
ATOM 2380 C CA . ALA A 1 312 ? -7.109 14.633 25.109 1 98.06 312 ALA A CA 1
ATOM 2381 C C . ALA A 1 312 ? -7.141 15.273 23.719 1 98.06 312 ALA A C 1
ATOM 2383 O O . ALA A 1 312 ? -6.832 16.453 23.562 1 98.06 312 ALA A O 1
ATOM 2384 N N . THR A 1 313 ? -7.5 14.469 22.734 1 98.69 313 THR A N 1
ATOM 2385 C CA . THR A 1 313 ? -7.422 14.945 21.344 1 98.69 313 THR A CA 1
ATOM 2386 C C . THR A 1 313 ? -8.742 14.703 20.625 1 98.69 313 THR A C 1
ATOM 2388 O O . THR A 1 313 ? -9.43 13.719 20.875 1 98.69 313 THR A O 1
ATOM 2391 N N . TYR A 1 314 ? -9.125 15.633 19.781 1 98.94 314 TYR A N 1
ATOM 2392 C CA . TYR A 1 314 ? -10.281 15.562 18.906 1 98.94 314 TYR A CA 1
ATOM 2393 C C . TYR A 1 314 ? -9.883 15.797 17.453 1 98.94 314 TYR A C 1
ATOM 2395 O O . TYR A 1 314 ? -9.203 16.781 17.141 1 98.94 314 TYR A O 1
ATOM 2403 N N . LYS A 1 315 ? -10.297 14.852 16.562 1 98.94 315 LYS A N 1
ATOM 2404 C CA . LYS A 1 315 ? -10.016 14.969 15.133 1 98.94 315 LYS A CA 1
ATOM 2405 C C . LYS A 1 315 ? -11.281 15.281 14.344 1 98.94 315 LYS A C 1
ATOM 2407 O O . LYS A 1 315 ? -12.344 14.719 14.617 1 98.94 315 LYS A O 1
ATOM 2412 N N . TYR A 1 316 ? -11.172 16.219 13.422 1 98.88 316 TYR A N 1
ATOM 2413 C CA . TYR A 1 316 ? -12.305 16.453 12.531 1 98.88 316 TYR A CA 1
ATOM 2414 C C . TYR A 1 316 ? -11.867 16.375 11.07 1 98.88 316 TYR A C 1
ATOM 2416 O O . TYR A 1 316 ? -10.68 16.469 10.766 1 98.88 316 TYR A O 1
ATOM 2424 N N . SER A 1 317 ? -12.711 16.078 10.227 1 98.88 317 SER A N 1
ATOM 2425 C CA . SER A 1 317 ? -12.648 16.281 8.781 1 98.88 317 SER A CA 1
ATOM 2426 C C . SER A 1 317 ? -13.797 17.156 8.305 1 98.88 317 SER A C 1
ATOM 2428 O O . SER A 1 317 ? -14.961 16.844 8.547 1 98.88 317 SER A O 1
ATOM 2430 N N . PHE A 1 318 ? -13.422 18.312 7.727 1 98.88 318 PHE A N 1
ATOM 2431 C CA . PHE A 1 318 ? -14.438 19.219 7.223 1 98.88 318 PHE A CA 1
ATOM 2432 C C . PHE A 1 318 ? -14.82 18.859 5.793 1 98.88 318 PHE A C 1
ATOM 2434 O O . PHE A 1 318 ? -13.984 18.938 4.887 1 98.88 318 PHE A O 1
ATOM 2441 N N . GLY A 1 319 ? -16.094 18.531 5.574 1 98.44 319 GLY A N 1
ATOM 2442 C CA . GLY A 1 319 ? -16.5 18.031 4.266 1 98.44 319 GLY A CA 1
ATOM 2443 C C . GLY A 1 319 ? -17.719 18.766 3.709 1 98.44 319 GLY A C 1
ATOM 2444 O O . GLY A 1 319 ? -18.266 18.344 2.689 1 98.44 319 GLY A O 1
ATOM 2445 N N . TYR A 1 320 ? -18.094 19.953 4.324 1 98.06 320 TYR A N 1
ATOM 2446 C CA . TYR A 1 320 ? -19.281 20.672 3.869 1 98.06 320 TYR A CA 1
ATOM 2447 C C . TYR A 1 320 ? -18.953 21.594 2.695 1 98.06 320 TYR A C 1
ATOM 2449 O O . TYR A 1 320 ? -18.062 22.438 2.791 1 98.06 320 TYR A O 1
ATOM 2457 N N . GLN A 1 321 ? -19.625 21.359 1.646 1 96.19 321 GLN A N 1
ATOM 2458 C CA . GLN A 1 321 ? -19.531 22.219 0.474 1 96.19 321 GLN A CA 1
ATOM 2459 C C . GLN A 1 321 ? -20.828 23.016 0.28 1 96.19 321 GLN A C 1
ATOM 2461 O O . GLN A 1 321 ? -21.891 22.438 0.088 1 96.19 321 GLN A O 1
ATOM 2466 N N . PRO A 1 322 ? -20.703 24.375 0.305 1 95.38 322 PRO A N 1
ATOM 2467 C CA . PRO A 1 322 ? -21.891 25.172 0.042 1 95.38 322 PRO A CA 1
ATOM 2468 C C . PRO A 1 322 ? -22.5 24.906 -1.335 1 95.38 322 PRO A C 1
ATOM 2470 O O . PRO A 1 322 ? -21.766 24.625 -2.287 1 95.38 322 PRO A O 1
ATOM 2473 N N . ILE A 1 323 ? -23.781 25.078 -1.377 1 93.19 323 ILE A N 1
ATOM 2474 C CA . ILE A 1 323 ? -24.484 25.031 -2.65 1 93.19 323 ILE A CA 1
ATOM 2475 C C . ILE A 1 323 ? -25.359 26.281 -2.803 1 93.19 323 ILE A C 1
ATOM 2477 O O . ILE A 1 323 ? -26.344 26.453 -2.088 1 93.19 323 ILE A O 1
ATOM 2481 N N . PRO A 1 324 ? -25.141 27.094 -3.684 1 94.25 324 PRO A N 1
ATOM 2482 C CA . PRO A 1 324 ? -23.984 27.094 -4.578 1 94.25 324 PRO A CA 1
ATOM 2483 C C . PRO A 1 324 ? -22.688 27.469 -3.865 1 94.25 324 PRO A C 1
ATOM 2485 O O . PRO A 1 324 ? -22.719 28.062 -2.783 1 94.25 324 PRO A O 1
ATOM 2488 N N . ASP A 1 325 ? -21.547 27.125 -4.531 1 94.56 325 ASP A N 1
ATOM 2489 C CA . ASP A 1 325 ? -20.234 27.469 -3.979 1 94.56 325 ASP A CA 1
ATOM 2490 C C . ASP A 1 325 ? -19.453 28.359 -4.934 1 94.56 325 ASP A C 1
ATOM 2492 O O . ASP A 1 325 ? -19.719 28.391 -6.137 1 94.56 325 ASP A O 1
ATOM 2496 N N . THR A 1 326 ? -18.547 29.094 -4.312 1 93.62 326 THR A N 1
ATOM 2497 C CA . THR A 1 326 ? -17.656 29.922 -5.125 1 93.62 326 THR A CA 1
ATOM 2498 C C . THR A 1 326 ? -16.625 29.062 -5.844 1 93.62 326 THR A C 1
ATOM 2500 O O . THR A 1 326 ? -16.047 29.484 -6.84 1 93.62 326 THR A O 1
ATOM 2503 N N . TYR A 1 327 ? -16.359 27.859 -5.355 1 92.88 327 TYR A N 1
ATOM 2504 C CA . TYR A 1 327 ? -15.461 26.906 -6.008 1 92.88 327 TYR A CA 1
ATOM 2505 C C . TYR A 1 327 ? -16.234 25.969 -6.934 1 92.88 327 TYR A C 1
ATOM 2507 O O . TYR A 1 327 ? -17.375 25.594 -6.637 1 92.88 327 TYR A O 1
ATOM 2515 N N . PRO A 1 328 ? -15.602 25.703 -8.047 1 94.56 328 PRO A N 1
ATOM 2516 C CA . PRO A 1 328 ? -16.266 24.688 -8.883 1 94.56 328 PRO A CA 1
ATOM 2517 C C . PRO A 1 328 ? -16.422 23.344 -8.172 1 94.56 328 PRO A C 1
ATOM 2519 O O . PRO A 1 328 ? -15.672 23.047 -7.246 1 94.56 328 PRO A O 1
ATOM 2522 N N . GLU A 1 329 ? -17.344 22.609 -8.641 1 94.62 329 GLU A N 1
ATOM 2523 C CA . GLU A 1 329 ? -17.75 21.375 -7.984 1 94.62 329 GLU A CA 1
ATOM 2524 C C . GLU A 1 329 ? -16.578 20.406 -7.848 1 94.62 329 GLU A C 1
ATOM 2526 O O . GLU A 1 329 ? -16.422 19.75 -6.816 1 94.62 329 GLU A O 1
ATOM 2531 N N . TRP A 1 330 ? -15.719 20.266 -8.867 1 96.31 330 TRP A N 1
ATOM 2532 C CA . TRP A 1 330 ? -14.648 19.281 -8.867 1 96.31 330 TRP A CA 1
ATOM 2533 C C . TRP A 1 330 ? -13.617 19.578 -7.789 1 96.31 330 TRP A C 1
ATOM 2535 O O . TRP A 1 330 ? -12.852 18.703 -7.387 1 96.31 330 TRP A O 1
ATOM 2545 N N . ARG A 1 331 ? -13.586 20.766 -7.207 1 96.81 331 ARG A N 1
ATOM 2546 C CA . ARG A 1 331 ? -12.609 21.156 -6.199 1 96.81 331 ARG A CA 1
ATOM 2547 C C . ARG A 1 331 ? -13 20.641 -4.82 1 96.81 331 ARG A C 1
ATOM 2549 O O . ARG A 1 331 ? -12.18 20.609 -3.902 1 96.81 331 ARG A O 1
ATOM 2556 N N . GLY A 1 332 ? -14.273 20.266 -4.668 1 97.38 332 GLY A N 1
ATOM 2557 C CA . GLY A 1 332 ? -14.727 19.797 -3.369 1 97.38 332 GLY A CA 1
ATOM 2558 C C . GLY A 1 332 ? -14.586 20.828 -2.273 1 97.38 332 GLY A C 1
ATOM 2559 O O . GLY A 1 332 ? -15.062 21.969 -2.42 1 97.38 332 GLY A O 1
ATOM 2560 N N . VAL A 1 333 ? -13.93 20.438 -1.234 1 98.25 333 VAL A N 1
ATOM 2561 C CA . VAL A 1 333 ? -13.742 21.297 -0.075 1 98.25 333 VAL A CA 1
ATOM 2562 C C . VAL A 1 333 ? -12.258 21.609 0.092 1 98.25 333 VAL A C 1
ATOM 2564 O O . VAL A 1 333 ? -11.547 20.922 0.822 1 98.25 333 VAL A O 1
ATOM 2567 N N . PRO A 1 334 ? -11.82 22.641 -0.496 1 97.81 334 PRO A N 1
ATOM 2568 C CA . PRO A 1 334 ? -10.391 22.938 -0.577 1 97.81 334 PRO A CA 1
ATOM 2569 C C . PRO A 1 334 ? -9.828 23.531 0.712 1 97.81 334 PRO A C 1
ATOM 2571 O O . PRO A 1 334 ? -10.578 23.75 1.667 1 97.81 334 PRO A O 1
ATOM 2574 N N . HIS A 1 335 ? -8.539 23.734 0.677 1 96.94 335 HIS A N 1
ATOM 2575 C CA . HIS A 1 335 ? -7.758 24.312 1.769 1 96.94 335 HIS A CA 1
ATOM 2576 C C . HIS A 1 335 ? -8.391 25.594 2.281 1 96.94 335 HIS A C 1
ATOM 2578 O O . HIS A 1 335 ? -8.789 26.453 1.492 1 96.94 335 HIS A O 1
ATOM 2584 N N . ALA A 1 336 ? -8.625 25.672 3.617 1 95.38 336 ALA A N 1
ATOM 2585 C CA . ALA A 1 336 ? -9.102 26.859 4.324 1 95.38 336 ALA A CA 1
ATOM 2586 C C . ALA A 1 336 ? -10.594 27.062 4.109 1 95.38 336 ALA A C 1
ATOM 2588 O O . ALA A 1 336 ? -11.156 28.078 4.531 1 95.38 336 ALA A O 1
ATOM 2589 N N . ALA A 1 337 ? -11.242 26.109 3.514 1 95.94 337 ALA A N 1
ATOM 2590 C CA . ALA A 1 337 ? -12.656 26.281 3.199 1 95.94 337 ALA A CA 1
ATOM 2591 C C . ALA A 1 337 ? -13.484 26.438 4.469 1 95.94 337 ALA A C 1
ATOM 2593 O O . ALA A 1 337 ? -14.539 27.094 4.453 1 95.94 337 ALA A O 1
ATOM 2594 N N . GLU A 1 338 ? -13.078 25.938 5.555 1 95.75 338 GLU A N 1
ATOM 2595 C CA . GLU A 1 338 ? -13.883 25.938 6.773 1 95.75 338 GLU A CA 1
ATOM 2596 C C . GLU A 1 338 ? -13.836 27.297 7.461 1 95.75 338 GLU A C 1
ATOM 2598 O O . GLU A 1 338 ? -14.672 27.609 8.312 1 95.75 338 GLU A O 1
ATOM 2603 N N . LEU A 1 339 ? -12.883 28.156 7.094 1 95.88 339 LEU A N 1
ATOM 2604 C CA . LEU A 1 339 ? -12.688 29.422 7.789 1 95.88 339 LEU A CA 1
ATOM 2605 C C . LEU A 1 339 ? -13.891 30.344 7.594 1 95.88 339 LEU A C 1
ATOM 2607 O O . LEU A 1 339 ? -14.219 31.125 8.484 1 95.88 339 LEU A O 1
ATOM 2611 N N . ARG A 1 340 ? -14.594 30.266 6.453 1 94.31 340 ARG A N 1
ATOM 2612 C CA . ARG A 1 340 ? -15.727 31.125 6.18 1 94.31 340 ARG A CA 1
ATOM 2613 C C . ARG A 1 340 ? -16.875 30.844 7.133 1 94.31 340 ARG A C 1
ATOM 2615 O O . ARG A 1 340 ? -17.828 31.641 7.23 1 94.31 340 ARG A O 1
ATOM 2622 N N . PHE A 1 341 ? -16.781 29.766 7.84 1 95.94 341 PHE A N 1
ATOM 2623 C CA . PHE A 1 341 ? -17.844 29.391 8.781 1 95.94 341 PHE A CA 1
ATOM 2624 C C . PHE A 1 341 ? -17.453 29.766 10.203 1 95.94 341 PHE A C 1
ATOM 2626 O O . PHE A 1 341 ? -18.25 29.656 11.125 1 95.94 341 PHE A O 1
ATOM 2633 N N . LEU A 1 342 ? -16.234 30.172 10.445 1 95.62 342 LEU A N 1
ATOM 2634 C CA . LEU A 1 342 ? -15.758 30.578 11.758 1 95.62 342 LEU A CA 1
ATOM 2635 C C . LEU A 1 342 ? -15.609 32.094 11.828 1 95.62 342 LEU A C 1
ATOM 2637 O O . LEU A 1 342 ? -15.727 32.688 12.906 1 95.62 342 LEU A O 1
ATOM 2641 N N . PHE A 1 343 ? -15.297 32.656 10.664 1 93.38 343 PHE A N 1
ATOM 2642 C CA . PHE A 1 343 ? -15.062 34.094 10.594 1 93.38 343 PHE A CA 1
ATOM 2643 C C . PHE A 1 343 ? -16.078 34.75 9.664 1 93.38 343 PHE A C 1
ATOM 2645 O O . PHE A 1 343 ? -16.656 34.094 8.805 1 93.38 343 PHE A O 1
ATOM 2652 N N . ASN A 1 344 ? -16.391 35.938 9.938 1 87.06 344 ASN A N 1
ATOM 2653 C CA . ASN A 1 344 ? -17.281 36.688 9.078 1 87.06 344 ASN A CA 1
ATOM 2654 C C . ASN A 1 344 ? -16.609 37.062 7.754 1 87.06 344 ASN A C 1
ATOM 2656 O O . ASN A 1 344 ? -15.953 38.094 7.656 1 87.06 344 ASN A O 1
ATOM 2660 N N . MET A 1 345 ? -16.859 36.188 6.715 1 88.56 345 MET A N 1
ATOM 2661 C CA . MET A 1 345 ? -16.25 36.375 5.398 1 88.56 345 MET A CA 1
ATOM 2662 C C . MET A 1 345 ? -17.312 36.281 4.297 1 88.56 345 MET A C 1
ATOM 2664 O O . MET A 1 345 ? -17.281 35.375 3.475 1 88.56 345 MET A O 1
ATOM 2668 N N . PRO A 1 346 ? -18.094 37.281 4.215 1 86.31 346 PRO A N 1
ATOM 2669 C CA . PRO A 1 346 ? -19.203 37.25 3.256 1 86.31 346 PRO A CA 1
ATOM 2670 C C . PRO A 1 346 ? -18.719 37.062 1.817 1 86.31 346 PRO A C 1
ATOM 2672 O O . PRO A 1 346 ? -19.406 36.406 1.011 1 86.31 346 PRO A O 1
ATOM 2675 N N . SER A 1 347 ? -17.547 37.531 1.479 1 87.38 347 SER A N 1
ATOM 2676 C CA . SER A 1 347 ? -17.016 37.469 0.121 1 87.38 347 SER A CA 1
ATOM 2677 C C . SER A 1 347 ? -16.75 36.031 -0.286 1 87.38 347 SER A C 1
ATOM 2679 O O . SER A 1 347 ? -16.547 35.75 -1.469 1 87.38 347 SER A O 1
ATOM 2681 N N . ARG A 1 348 ? -16.797 35.188 0.664 1 90.56 348 ARG A N 1
ATOM 2682 C CA . ARG A 1 348 ? -16.469 33.812 0.386 1 90.56 348 ARG A CA 1
ATOM 2683 C C . ARG A 1 348 ? -17.734 33 0.075 1 90.56 348 ARG A C 1
ATOM 2685 O O . ARG A 1 348 ? -17.672 31.781 -0.098 1 90.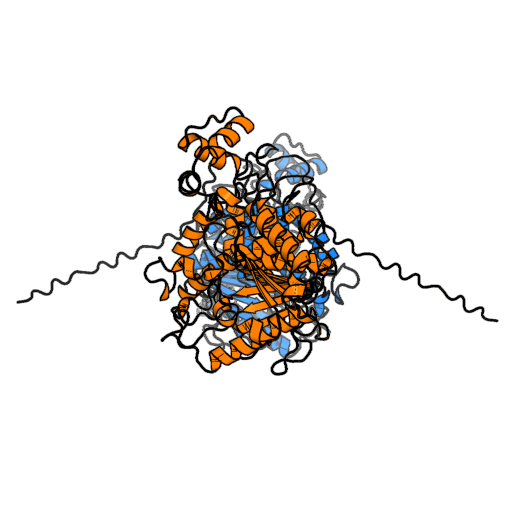56 348 ARG A O 1
ATOM 2692 N N . PHE A 1 349 ? -18.844 33.656 -0.077 1 93.38 349 PHE A N 1
ATOM 2693 C CA . PHE A 1 349 ? -20.094 33.031 -0.463 1 93.38 349 PHE A CA 1
ATOM 2694 C C . PHE A 1 349 ? -20.609 33.625 -1.78 1 93.38 349 PHE A C 1
ATOM 2696 O O . PHE A 1 349 ? -20.344 34.781 -2.1 1 93.38 349 PHE A O 1
ATOM 2703 N N . VAL A 1 350 ? -21.266 32.719 -2.465 1 91.69 350 VAL A N 1
ATOM 2704 C CA . VAL A 1 350 ? -21.906 33.188 -3.693 1 91.69 350 VAL A CA 1
ATOM 2705 C C . VAL A 1 350 ? -22.891 34.281 -3.371 1 91.69 350 VAL A C 1
ATOM 2707 O O . VAL A 1 350 ? -23.672 34.188 -2.422 1 91.69 350 VAL A O 1
ATOM 2710 N N . ASN A 1 351 ? -22.859 35.375 -4.074 1 89.31 351 ASN A N 1
ATOM 2711 C CA . ASN A 1 351 ? -23.719 36.531 -3.922 1 89.31 351 ASN A CA 1
ATOM 2712 C C . ASN A 1 351 ? -23.453 37.25 -2.6 1 89.31 351 ASN A C 1
ATOM 2714 O O . ASN A 1 351 ? -24.281 38.031 -2.146 1 89.31 351 ASN A O 1
ATOM 2718 N N . GLY A 1 352 ? -22.469 36.844 -1.877 1 89.81 352 GLY A N 1
ATOM 2719 C CA . GLY A 1 352 ? -22.016 37.562 -0.681 1 89.81 352 GLY A CA 1
ATOM 2720 C C . GLY A 1 352 ? -22.828 37.188 0.554 1 89.81 352 GLY A C 1
ATOM 2721 O O . GLY A 1 352 ? -22.797 37.906 1.554 1 89.81 352 GLY A O 1
ATOM 2722 N N . ALA A 1 353 ? -23.609 36.188 0.407 1 91.5 353 ALA A N 1
ATOM 2723 C CA . ALA A 1 353 ? -24.453 35.812 1.548 1 91.5 353 ALA A CA 1
ATOM 2724 C C . ALA A 1 353 ? -24.531 34.312 1.727 1 91.5 353 ALA A C 1
ATOM 2726 O O . ALA A 1 353 ? -24.656 33.562 0.75 1 91.5 353 ALA A O 1
ATOM 2727 N N . PRO A 1 354 ? -24.422 33.906 2.963 1 94.38 354 PRO A N 1
ATOM 2728 C CA . PRO A 1 354 ? -24.609 32.5 3.234 1 94.38 354 PRO A CA 1
ATOM 2729 C C . PRO A 1 354 ? -26.062 32.031 3.127 1 94.38 354 PRO A C 1
ATOM 2731 O O . PRO A 1 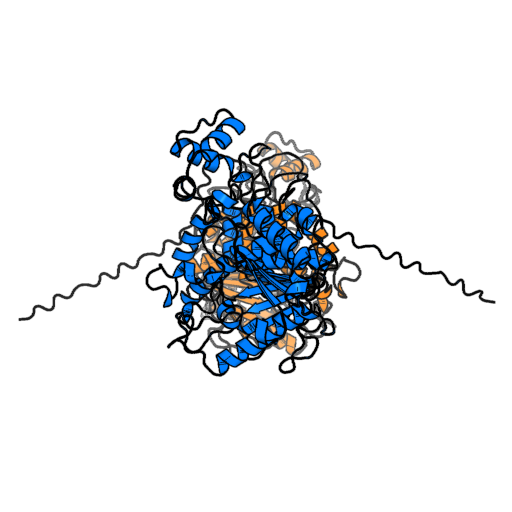354 ? -26.969 32.844 3.336 1 94.38 354 PRO A O 1
ATOM 2734 N N . THR A 1 355 ? -26.281 30.828 2.727 1 95.88 355 THR A N 1
ATOM 2735 C CA . THR A 1 355 ? -27.609 30.219 2.762 1 95.88 355 THR A CA 1
ATOM 2736 C C . THR A 1 355 ? -27.969 29.781 4.18 1 95.88 355 THR A C 1
ATOM 2738 O O . THR A 1 355 ? -27.141 29.875 5.09 1 95.88 355 THR A O 1
ATOM 2741 N N . ALA A 1 356 ? -29.234 29.359 4.352 1 96.31 356 ALA A N 1
ATOM 2742 C CA . ALA A 1 356 ? -29.672 28.844 5.648 1 96.31 356 ALA A CA 1
ATOM 2743 C C . ALA A 1 356 ? -28.828 27.641 6.062 1 96.31 356 ALA A C 1
ATOM 2745 O O . ALA A 1 356 ? -28.5 27.484 7.238 1 96.31 356 ALA A O 1
ATOM 2746 N N . ALA A 1 357 ? -28.562 26.766 5.098 1 96.88 357 ALA A N 1
ATOM 2747 C CA . ALA A 1 357 ? -27.734 25.594 5.375 1 96.88 357 ALA A CA 1
ATOM 2748 C C . ALA A 1 357 ? -26.328 26 5.793 1 96.88 357 ALA A C 1
ATOM 2750 O O . ALA A 1 357 ? -25.734 25.375 6.684 1 96.88 357 ALA A O 1
ATOM 2751 N N . ASP A 1 358 ? -25.781 27.031 5.199 1 96.94 358 ASP A N 1
ATOM 2752 C CA . ASP A 1 358 ? -24.469 27.562 5.555 1 96.94 358 ASP A CA 1
ATOM 2753 C C . ASP A 1 358 ? -24.469 28.094 6.984 1 96.94 358 ASP A C 1
ATOM 2755 O O . ASP A 1 358 ? -23.516 27.859 7.734 1 96.94 358 ASP A O 1
ATOM 2759 N N . LEU A 1 359 ? -25.5 28.812 7.297 1 96.38 359 LEU A N 1
ATOM 2760 C CA . LEU A 1 359 ? -25.609 29.406 8.625 1 96.38 359 LEU A CA 1
ATOM 2761 C C . LEU A 1 359 ? -25.703 28.312 9.688 1 96.38 359 LEU A C 1
ATOM 2763 O O . LEU A 1 359 ? -25.188 28.469 10.797 1 96.38 359 LEU A O 1
ATOM 2767 N N . ASP A 1 360 ? -26.391 27.297 9.312 1 97.31 360 ASP A N 1
ATOM 2768 C CA . ASP A 1 360 ? -26.5 26.156 10.234 1 97.31 360 ASP A CA 1
ATOM 2769 C C . ASP A 1 360 ? -25.141 25.547 10.523 1 97.31 360 ASP A C 1
ATOM 2771 O O . ASP A 1 360 ? -24.812 25.25 11.68 1 97.31 360 ASP A O 1
ATOM 2775 N N . ILE A 1 361 ? -24.344 25.328 9.492 1 97.56 361 ILE A N 1
ATOM 2776 C CA . ILE A 1 361 ? -23 24.781 9.656 1 97.56 361 ILE A CA 1
ATOM 2777 C C . ILE A 1 361 ? -22.141 25.75 10.461 1 97.56 361 ILE A C 1
ATOM 2779 O O . ILE A 1 361 ? -21.391 25.344 11.344 1 97.56 361 ILE A O 1
ATOM 2783 N N . ALA A 1 362 ? -22.219 27.031 10.219 1 96.94 362 ALA A N 1
ATOM 2784 C CA . ALA A 1 362 ? -21.469 28.047 10.961 1 96.94 362 ALA A CA 1
ATOM 2785 C C . ALA A 1 362 ? -21.812 27.984 12.445 1 96.94 362 ALA A C 1
ATOM 2787 O O . ALA A 1 362 ? -20.906 28.031 13.289 1 96.94 362 ALA A O 1
ATOM 2788 N N . ASP A 1 363 ? -23.062 27.891 12.711 1 97.25 363 ASP A N 1
ATOM 2789 C CA . ASP A 1 363 ? -23.5 27.844 14.102 1 97.25 363 ASP A CA 1
ATOM 2790 C C . ASP A 1 363 ? -22.938 26.625 14.812 1 97.25 363 ASP A C 1
ATOM 2792 O O . ASP A 1 363 ? -22.469 26.719 15.953 1 97.25 363 ASP A O 1
ATOM 2796 N N . LYS A 1 364 ? -23.016 25.5 14.164 1 98 364 LYS A N 1
ATOM 2797 C CA . LYS A 1 364 ? -22.484 24.266 14.75 1 98 364 LYS A CA 1
ATOM 2798 C C . LYS A 1 364 ? -20.984 24.375 14.984 1 98 364 LYS A C 1
ATOM 2800 O O . LYS A 1 364 ? -20.484 24.016 16.047 1 98 364 LYS A O 1
ATOM 2805 N N . MET A 1 365 ? -20.234 24.859 14.008 1 98.19 365 MET A N 1
ATOM 2806 C CA . MET A 1 365 ? -18.781 24.984 14.125 1 98.19 365 MET A CA 1
ATOM 2807 C C . MET A 1 365 ? -18.406 25.953 15.227 1 98.19 365 MET A C 1
ATOM 2809 O O . MET A 1 365 ? -17.547 25.656 16.062 1 98.19 365 MET A O 1
ATOM 2813 N N . ILE A 1 366 ? -19.047 27.125 15.234 1 98.06 366 ILE A N 1
ATOM 2814 C CA . ILE A 1 366 ? -18.766 28.156 16.234 1 98.06 366 ILE A CA 1
ATOM 2815 C C . ILE A 1 366 ? -19.062 27.594 17.625 1 98.06 366 ILE A C 1
ATOM 2817 O O . ILE A 1 366 ? -18.297 27.828 18.578 1 98.06 366 ILE A O 1
ATOM 2821 N N . THR A 1 367 ? -20.109 26.891 17.719 1 98.31 367 THR A N 1
ATOM 2822 C CA . THR A 1 367 ? -20.469 26.281 19 1 98.31 367 THR A CA 1
ATOM 2823 C C . THR A 1 367 ? -19.422 25.281 19.453 1 98.31 367 THR A C 1
ATOM 2825 O O . THR A 1 367 ? -18.984 25.297 20.609 1 98.31 367 THR A O 1
ATOM 2828 N N . MET A 1 368 ? -18.984 24.406 18.562 1 98.75 368 MET A N 1
ATOM 2829 C CA . MET A 1 368 ? -17.984 23.406 18.922 1 98.75 368 MET A CA 1
ATOM 2830 C C . MET A 1 368 ? -16.656 24.062 19.266 1 98.75 368 MET A C 1
ATOM 2832 O O . MET A 1 368 ? -16 23.656 20.234 1 98.75 368 MET A O 1
ATOM 2836 N N . TRP A 1 369 ? -16.234 25.016 18.516 1 98.75 369 TRP A N 1
ATOM 2837 C CA . TRP A 1 369 ? -14.969 25.703 18.75 1 98.75 369 TRP A CA 1
ATOM 2838 C C . TRP A 1 369 ? -15 26.438 20.078 1 98.75 369 TRP A C 1
ATOM 2840 O O . TRP A 1 369 ? -14.039 26.391 20.859 1 98.75 369 TRP A O 1
ATOM 2850 N N . THR A 1 370 ? -16.125 27.125 20.375 1 98.38 370 THR A N 1
ATOM 2851 C CA . THR A 1 370 ? -16.203 27.906 21.609 1 98.38 370 THR A CA 1
ATOM 2852 C C . THR A 1 370 ? -16.406 26.984 22.812 1 98.38 370 THR A C 1
ATOM 2854 O O . THR A 1 370 ? -15.93 27.266 23.906 1 98.38 370 THR A O 1
ATOM 2857 N N . ASN A 1 371 ? -17.141 25.875 22.641 1 98.5 371 ASN A N 1
ATOM 2858 C CA . ASN A 1 371 ? -17.203 24.859 23.688 1 98.5 371 ASN A CA 1
ATOM 2859 C C . ASN A 1 371 ? -15.82 24.344 24.047 1 98.5 371 ASN A C 1
ATOM 2861 O O . ASN A 1 371 ? -15.492 24.188 25.219 1 98.5 371 ASN A O 1
ATOM 2865 N N . PHE A 1 372 ? -15.062 24.094 22.969 1 98.62 372 PHE A N 1
ATOM 2866 C CA . PHE A 1 372 ? -13.711 23.594 23.203 1 98.62 372 PHE A CA 1
ATOM 2867 C C . PHE A 1 372 ? -12.883 24.625 23.969 1 98.62 372 PHE A C 1
ATOM 2869 O O . PHE A 1 372 ? -12.117 24.266 24.859 1 98.62 372 PHE A O 1
ATOM 2876 N N . ALA A 1 373 ? -13.016 25.859 23.641 1 98.25 373 ALA A N 1
ATOM 2877 C CA . ALA A 1 373 ? -12.305 26.922 24.328 1 98.25 373 ALA A CA 1
ATOM 2878 C C . ALA A 1 373 ? -12.727 27 25.797 1 98.25 373 ALA A C 1
ATOM 2880 O O . ALA A 1 373 ? -11.906 27.297 26.672 1 98.25 373 ALA A O 1
ATOM 2881 N N . ARG A 1 374 ? -13.961 26.703 26.062 1 97.12 374 ARG A N 1
ATOM 2882 C CA . ARG A 1 374 ? -14.523 26.844 27.406 1 97.12 374 ARG A CA 1
ATOM 2883 C C . ARG A 1 374 ? -14.164 25.641 28.281 1 97.12 374 ARG A C 1
ATOM 2885 O O . ARG A 1 374 ? -13.891 25.797 29.469 1 97.12 374 ARG A O 1
ATOM 2892 N N . THR A 1 375 ? -14.227 24.422 27.672 1 96.69 375 THR A N 1
ATOM 2893 C CA . THR A 1 375 ? -14.219 23.25 28.547 1 96.69 375 THR A CA 1
ATOM 2894 C C . THR A 1 375 ? -13.164 22.25 28.094 1 96.69 375 THR A C 1
ATOM 2896 O O . THR A 1 375 ? -12.883 21.281 28.797 1 96.69 375 THR A O 1
ATOM 2899 N N . GLY A 1 376 ? -12.609 22.484 26.984 1 97.62 376 GLY A N 1
ATOM 2900 C CA . GLY A 1 376 ? -11.711 21.484 26.406 1 97.62 376 GLY A CA 1
ATOM 2901 C C . GLY A 1 376 ? -12.445 20.359 25.703 1 97.62 376 GLY A C 1
ATOM 2902 O O . GLY A 1 376 ? -11.82 19.422 25.203 1 97.62 376 GLY A O 1
ATOM 2903 N N . ASN A 1 377 ? -13.758 20.391 25.672 1 98.31 377 ASN A N 1
ATOM 2904 C CA . ASN A 1 377 ? -14.656 19.469 25 1 98.31 377 ASN A CA 1
ATOM 2905 C C . ASN A 1 377 ? -15.555 20.188 24 1 98.31 377 ASN A C 1
ATOM 2907 O O . ASN A 1 377 ? -16.391 21 24.375 1 98.31 377 ASN A O 1
ATOM 2911 N N . PRO A 1 378 ? -15.453 19.812 22.688 1 98.69 378 PRO A N 1
ATOM 2912 C CA . PRO A 1 378 ? -16.25 20.531 21.703 1 98.69 378 PRO A CA 1
ATOM 2913 C C . PRO A 1 378 ? -17.75 20.25 21.828 1 98.69 378 PRO A C 1
ATOM 2915 O O . PRO A 1 378 ? -18.578 21.031 21.344 1 98.69 378 PRO A O 1
ATOM 2918 N N . THR A 1 379 ? -18.062 19.094 22.484 1 98.69 379 THR A N 1
ATOM 2919 C CA . THR A 1 379 ? -19.453 18.734 22.641 1 98.69 379 THR A CA 1
ATOM 2920 C C . THR A 1 379 ? -19.75 18.281 24.078 1 98.69 379 THR A C 1
ATOM 2922 O O . THR A 1 379 ? -20.172 17.156 24.297 1 98.69 379 THR A O 1
ATOM 2925 N N . PRO A 1 380 ? -19.609 19.219 25 1 98 380 PRO A N 1
ATOM 2926 C CA . PRO A 1 380 ? -20.016 18.844 26.359 1 98 380 PRO A CA 1
ATOM 2927 C C . PRO A 1 380 ? -21.469 18.391 26.438 1 98 380 PRO A C 1
ATOM 2929 O O . PRO A 1 380 ? -21.828 17.625 27.328 1 98 380 PRO A O 1
ATOM 2932 N N . SER A 1 381 ? -22.281 18.938 25.562 1 97.75 381 SER A N 1
ATOM 2933 C CA . SER A 1 381 ? -23.609 18.438 25.234 1 97.75 381 SER A CA 1
ATOM 2934 C C . SER A 1 381 ? -23.734 18.141 23.75 1 97.75 381 SER A C 1
ATOM 2936 O O . SER A 1 381 ? -23.094 18.781 22.922 1 97.75 381 SER A O 1
ATOM 2938 N N . PRO A 1 382 ? -24.547 17.156 23.453 1 98.12 382 PRO A N 1
ATOM 2939 C CA . PRO A 1 382 ? -24.656 16.797 22.031 1 98.12 382 PRO A CA 1
ATOM 2940 C C . PRO A 1 382 ? -25.125 17.969 21.172 1 98.12 382 PRO A C 1
ATOM 2942 O O . PRO A 1 382 ? -25.953 18.766 21.594 1 98.12 382 PRO A O 1
ATOM 2945 N N . ILE A 1 383 ? -24.578 18.109 20.031 1 98 383 ILE A N 1
ATOM 2946 C CA . ILE A 1 383 ? -25.031 19.031 19 1 98 383 ILE A CA 1
ATOM 2947 C C . ILE A 1 383 ? -25.719 18.25 17.875 1 98 383 ILE A C 1
ATOM 2949 O O . ILE A 1 383 ? -25.094 17.406 17.234 1 98 383 ILE A O 1
ATOM 2953 N N . ASP A 1 384 ? -26.984 18.469 17.641 1 95.44 384 ASP A N 1
ATOM 2954 C CA . ASP A 1 384 ? -27.781 17.688 16.688 1 95.44 384 ASP A CA 1
ATOM 2955 C C . ASP A 1 384 ? -27.672 16.203 16.969 1 95.44 384 ASP A C 1
ATOM 2957 O O . ASP A 1 384 ? -27.469 15.398 16.047 1 95.44 384 ASP A O 1
ATOM 2961 N N . GLY A 1 385 ? -27.641 15.883 18.188 1 97.25 385 GLY A N 1
ATOM 2962 C CA . GLY A 1 385 ? -27.641 14.492 18.625 1 97.25 385 GLY A CA 1
ATOM 2963 C C . GLY A 1 385 ? -26.281 13.844 18.531 1 97.25 385 GLY A C 1
ATOM 2964 O O . GLY A 1 385 ? -26.141 12.648 18.812 1 97.25 385 GLY A O 1
ATOM 2965 N N . VAL A 1 386 ? -25.266 14.57 18.219 1 98.38 386 VAL A N 1
ATOM 2966 C CA . VAL A 1 386 ? -23.953 13.992 18.016 1 98.38 386 VAL A CA 1
ATOM 2967 C C . VAL A 1 386 ? -23 14.445 19.109 1 98.38 386 VAL A C 1
ATOM 2969 O O . VAL A 1 386 ? -22.891 15.641 19.406 1 98.38 386 VAL A O 1
ATOM 2972 N N . THR A 1 387 ? -22.359 13.531 19.781 1 98.69 387 THR A N 1
ATOM 2973 C CA . THR A 1 387 ? -21.25 13.781 20.672 1 98.69 387 THR A CA 1
ATOM 2974 C C . THR A 1 387 ? -19.922 13.453 20 1 98.69 387 THR A C 1
ATOM 2976 O O . THR A 1 387 ? -19.719 12.336 19.531 1 98.69 387 THR A O 1
ATOM 2979 N N . TRP A 1 388 ? -19.094 14.406 19.875 1 98.69 388 TRP A N 1
ATOM 2980 C CA . TRP A 1 388 ? -17.781 14.25 19.25 1 98.69 388 TRP A CA 1
ATOM 2981 C C . TRP A 1 388 ? -16.922 13.266 20.031 1 98.69 388 TRP A C 1
ATOM 2983 O O . TRP A 1 388 ? -16.516 13.547 21.156 1 98.69 388 TRP A O 1
ATOM 2993 N N . GLN A 1 389 ? -16.594 12.141 19.406 1 98.5 389 GLN A N 1
ATOM 2994 C CA . GLN A 1 389 ? -15.773 11.125 20.062 1 98.5 389 GLN A CA 1
ATOM 2995 C C . GLN A 1 389 ? -14.297 11.523 20.062 1 98.5 389 GLN A C 1
ATOM 2997 O O . GLN A 1 389 ? -13.781 11.977 19.031 1 98.5 389 GLN A O 1
ATOM 3002 N N . PRO A 1 390 ? -13.602 11.367 21.203 1 98.44 390 PRO A N 1
ATOM 3003 C CA . PRO A 1 390 ? -12.18 11.695 21.25 1 98.44 390 PRO A CA 1
ATOM 3004 C C . PRO A 1 390 ? -11.336 10.805 20.344 1 98.44 390 PRO A C 1
ATOM 3006 O O . PRO A 1 390 ? -11.633 9.617 20.188 1 98.44 390 PRO A O 1
ATOM 3009 N N . PHE A 1 391 ? -10.375 11.328 19.766 1 98.69 391 PHE A N 1
ATOM 3010 C CA . PHE A 1 391 ? -9.398 10.586 18.984 1 98.69 391 PHE A CA 1
ATOM 3011 C C . PHE A 1 391 ? -8.453 9.805 19.875 1 98.69 391 PHE A C 1
ATOM 3013 O O . PHE A 1 391 ? -7.816 10.375 20.766 1 98.69 391 PHE A O 1
ATOM 3020 N N . THR A 1 392 ? -8.344 8.539 19.703 1 97.94 392 THR A N 1
ATOM 3021 C CA . THR A 1 392 ? -7.363 7.664 20.344 1 97.94 392 THR A CA 1
ATOM 3022 C C . THR A 1 392 ? -6.656 6.797 19.312 1 97.94 392 THR A C 1
ATOM 3024 O O . THR A 1 392 ? -7.109 6.691 18.156 1 97.94 392 THR A O 1
ATOM 3027 N N . ASN A 1 393 ? -5.547 6.25 19.688 1 96.19 393 ASN A N 1
ATOM 3028 C CA . ASN A 1 393 ? -4.812 5.395 18.766 1 96.19 393 ASN A CA 1
ATOM 3029 C C . ASN A 1 393 ? -5.578 4.109 18.453 1 96.19 393 ASN A C 1
ATOM 3031 O O . ASN A 1 393 ? -5.363 3.484 17.422 1 96.19 393 ASN A O 1
ATOM 3035 N N . GLU A 1 394 ? -6.492 3.711 19.281 1 95.19 394 GLU A N 1
ATOM 3036 C CA . GLU A 1 394 ? -7.254 2.477 19.125 1 95.19 394 GLU A CA 1
ATOM 3037 C C . GLU A 1 394 ? -8.406 2.66 18.156 1 95.19 394 GLU A C 1
ATOM 3039 O O . GLU A 1 394 ? -8.719 1.757 17.375 1 95.19 394 GLU A O 1
ATOM 3044 N N . THR A 1 395 ? -8.984 3.863 18.172 1 96.88 395 THR A N 1
ATOM 3045 C CA . THR A 1 395 ? -10.203 4.02 17.391 1 96.88 395 THR A CA 1
ATOM 3046 C C . THR A 1 395 ? -9.961 4.969 16.219 1 96.88 395 THR A C 1
ATOM 3048 O O . THR A 1 395 ? -10.711 4.953 15.234 1 96.88 395 THR A O 1
ATOM 3051 N N . ARG A 1 396 ? -9 5.891 16.375 1 98.06 396 ARG A N 1
ATOM 3052 C CA . ARG A 1 396 ? -8.758 6.949 15.398 1 98.06 396 ARG A CA 1
ATOM 3053 C C . ARG A 1 396 ? -10.047 7.664 15.031 1 98.06 396 ARG A C 1
ATOM 3055 O O . ARG A 1 396 ? -10.328 7.879 13.844 1 98.06 396 ARG A O 1
ATOM 3062 N N . ALA A 1 397 ? -10.836 7.922 16.016 1 98.62 397 ALA A N 1
ATOM 3063 C CA . ALA A 1 397 ? -12.148 8.539 15.828 1 98.62 397 ALA A CA 1
ATOM 3064 C C . ALA A 1 397 ? -12.008 9.945 15.25 1 98.62 397 ALA A C 1
ATOM 3066 O O . ALA A 1 397 ? -10.984 10.602 15.445 1 98.62 397 ALA A O 1
ATOM 3067 N N . HIS A 1 398 ? -13.031 10.367 14.477 1 98.81 398 HIS A N 1
ATOM 3068 C CA . HIS A 1 398 ? -13.109 11.711 13.914 1 98.81 398 HIS A CA 1
ATOM 3069 C C . HIS A 1 398 ? -14.562 12.164 13.766 1 98.81 398 HIS A C 1
ATOM 3071 O O . HIS A 1 398 ? -15.469 11.336 13.742 1 98.81 398 HIS A O 1
ATOM 3077 N N . LEU A 1 399 ? -14.711 13.422 13.781 1 98.88 399 LEU A N 1
ATOM 3078 C CA . LEU A 1 399 ? -15.992 14 13.406 1 98.88 399 LEU A CA 1
ATOM 3079 C C . LEU A 1 399 ? -15.969 14.523 11.977 1 98.88 399 LEU A C 1
ATOM 3081 O O . LEU A 1 399 ? -15.133 15.359 11.633 1 98.88 399 LEU A O 1
ATOM 3085 N N . MET A 1 400 ? -16.828 13.961 11.164 1 98.81 400 MET A N 1
ATOM 3086 C CA . MET A 1 400 ? -17.078 14.562 9.852 1 98.81 400 MET A CA 1
ATOM 3087 C C . MET A 1 400 ? -18.016 15.75 9.969 1 98.81 400 MET A C 1
ATOM 3089 O O . MET A 1 400 ? -19.188 15.586 10.344 1 98.81 400 MET A O 1
ATOM 3093 N N . ILE A 1 401 ? -17.453 16.922 9.734 1 98.75 401 ILE A N 1
ATOM 3094 C CA . ILE A 1 401 ? -18.281 18.125 9.766 1 98.75 401 ILE A CA 1
ATOM 3095 C C . ILE A 1 401 ? -18.906 18.359 8.398 1 98.75 401 ILE A C 1
ATOM 3097 O O . ILE A 1 401 ? -18.266 18.906 7.492 1 98.75 401 ILE A O 1
ATOM 3101 N N . ASP A 1 402 ? -19.969 17.891 8.297 1 97.75 402 ASP A N 1
ATOM 3102 C CA . ASP A 1 402 ? -20.859 17.953 7.145 1 97.75 402 ASP A CA 1
ATOM 3103 C C . ASP A 1 402 ? -22.312 17.984 7.59 1 97.75 402 ASP A C 1
ATO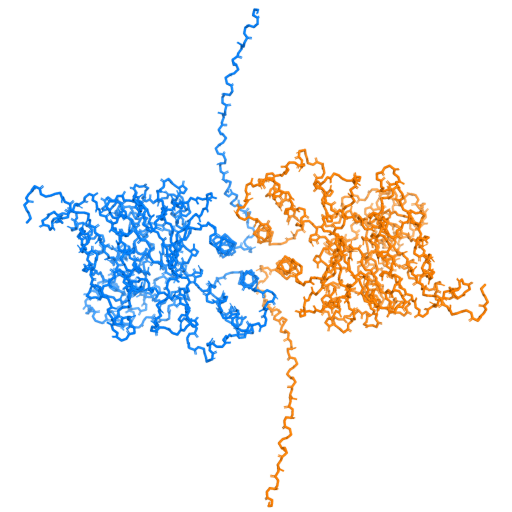M 3105 O O . ASP A 1 402 ? -22.609 18.172 8.773 1 97.75 402 ASP A O 1
ATOM 3109 N N . SER A 1 403 ? -23.234 18.109 6.648 1 95.75 403 SER A N 1
ATOM 3110 C CA . SER A 1 403 ? -24.656 18.031 6.961 1 95.75 403 SER A CA 1
ATOM 3111 C C . SER A 1 403 ? -25.25 16.703 6.52 1 95.75 403 SER A C 1
ATOM 3113 O O . SER A 1 403 ? -25.469 16.484 5.324 1 95.75 403 SER A O 1
ATOM 3115 N N . PRO A 1 404 ? -25.516 15.75 7.488 1 96.62 404 PRO A N 1
ATOM 3116 C CA . PRO A 1 404 ? -25.438 15.906 8.945 1 96.62 404 PRO A CA 1
ATOM 3117 C C . PRO A 1 404 ? -24.016 15.68 9.477 1 96.62 404 PRO A C 1
ATOM 3119 O O . PRO A 1 404 ? -23.141 15.195 8.75 1 96.62 404 PRO A O 1
ATOM 3122 N N . LEU A 1 405 ? -23.766 16.078 10.805 1 98.25 405 LEU A N 1
ATOM 3123 C CA . LEU A 1 405 ? -22.562 15.695 11.539 1 98.25 405 LEU A CA 1
ATOM 3124 C C . LEU A 1 405 ? -22.5 14.188 11.742 1 98.25 405 LEU A C 1
ATOM 3126 O O . LEU A 1 405 ? -23.516 13.57 12.094 1 98.25 405 LEU A O 1
ATOM 3130 N N . THR A 1 406 ? -21.359 13.562 11.523 1 98.38 406 THR A N 1
ATOM 3131 C CA . THR A 1 406 ? -21.25 12.117 11.711 1 98.38 406 THR A CA 1
ATOM 3132 C C . THR A 1 406 ? -19.906 11.75 12.328 1 98.38 406 THR A C 1
ATOM 3134 O O . THR A 1 406 ? -18.875 12.297 11.953 1 98.38 406 THR A O 1
ATOM 3137 N N . ASN A 1 407 ? -19.969 10.867 13.344 1 98.5 407 ASN A N 1
ATOM 3138 C CA . ASN A 1 407 ? -18.75 10.266 13.852 1 98.5 407 ASN A CA 1
ATOM 3139 C C . ASN A 1 407 ? -18.25 9.156 12.93 1 98.5 407 ASN A C 1
ATOM 3141 O O . ASN A 1 407 ? -19.047 8.445 12.312 1 98.5 407 ASN A O 1
ATOM 3145 N N . GLY A 1 408 ? -16.984 9.086 12.727 1 98.25 408 GLY A N 1
ATOM 3146 C CA . GLY A 1 408 ? -16.344 7.988 12.031 1 98.25 408 GLY A CA 1
ATOM 3147 C C . GLY A 1 408 ? -15.07 7.512 12.711 1 98.25 408 GLY A C 1
ATOM 3148 O O . GLY A 1 408 ? -14.656 8.086 13.719 1 98.25 408 GLY A O 1
ATOM 3149 N N . GLN A 1 409 ? -14.547 6.406 12.242 1 98.19 409 GLN A N 1
ATOM 3150 C CA . GLN A 1 409 ? -13.289 5.859 12.719 1 98.19 409 GLN A CA 1
ATOM 3151 C C . GLN A 1 409 ? -12.359 5.512 11.562 1 98.19 409 GLN A C 1
ATOM 3153 O O . GLN A 1 409 ? -12.82 5.254 10.445 1 98.19 409 GLN A O 1
ATOM 3158 N N . PHE A 1 410 ? -11.07 5.594 11.781 1 97.88 410 PHE A N 1
ATOM 3159 C CA . PHE A 1 410 ? -10.039 5.121 10.867 1 97.88 410 PHE A CA 1
ATOM 3160 C C . PHE A 1 410 ? -10.195 5.75 9.492 1 97.88 410 PHE A C 1
ATOM 3162 O O . PHE A 1 410 ? -10.195 5.051 8.477 1 97.88 410 PHE A O 1
ATOM 3169 N N . LEU A 1 411 ? -10.375 7.094 9.477 1 97.56 411 LEU A N 1
ATOM 3170 C CA . LEU A 1 411 ? -10.492 7.812 8.219 1 97.56 411 LEU A CA 1
ATOM 3171 C C . LEU A 1 411 ? -9.18 7.742 7.434 1 97.56 411 LEU A C 1
ATOM 3173 O O . LEU A 1 411 ? -8.172 8.312 7.852 1 97.56 411 LEU A O 1
ATOM 3177 N N . GLN A 1 412 ? -9.156 7.07 6.281 1 96.62 412 GLN A N 1
ATOM 3178 C CA . GLN A 1 412 ? -8.039 6.98 5.34 1 96.62 412 GLN A CA 1
ATOM 3179 C C . GLN A 1 412 ? -6.766 6.516 6.043 1 96.62 412 GLN A C 1
ATOM 3181 O O . GLN A 1 412 ? -5.676 6.996 5.73 1 96.62 412 GLN A O 1
ATOM 3186 N N . THR A 1 413 ? -6.852 5.613 7.016 1 97.75 413 THR A N 1
ATOM 3187 C CA . THR A 1 413 ? -5.75 5.215 7.883 1 97.75 413 THR A CA 1
ATOM 3188 C C . THR A 1 413 ? -4.621 4.586 7.07 1 97.75 413 THR A C 1
ATOM 3190 O O . THR A 1 413 ? -3.443 4.816 7.348 1 97.75 413 THR A O 1
ATOM 3193 N N . ARG A 1 414 ? -4.941 3.822 6.102 1 97.56 414 ARG A N 1
ATOM 3194 C CA . ARG A 1 414 ? -3.918 3.166 5.289 1 97.56 414 ARG A CA 1
ATOM 3195 C C . ARG A 1 414 ? -3.016 4.191 4.609 1 97.56 414 ARG A C 1
ATOM 3197 O O . ARG A 1 414 ? -1.795 4.023 4.578 1 97.56 414 ARG A O 1
ATOM 3204 N N . ARG A 1 415 ? -3.588 5.219 4.07 1 98.38 415 ARG A N 1
ATOM 3205 C CA . ARG A 1 415 ? -2.791 6.254 3.418 1 98.38 415 ARG A CA 1
ATOM 3206 C C . ARG A 1 415 ? -1.981 7.047 4.438 1 98.38 415 ARG A C 1
ATOM 3208 O O . ARG A 1 415 ? -0.853 7.457 4.16 1 98.38 415 ARG A O 1
ATOM 3215 N N . MET A 1 416 ? -2.576 7.266 5.652 1 98.5 416 MET A N 1
ATOM 3216 C CA . MET A 1 416 ? -1.828 7.938 6.711 1 98.5 416 MET A CA 1
ATOM 3217 C C . MET A 1 416 ? -0.602 7.125 7.113 1 98.5 416 MET A C 1
ATOM 3219 O O . MET A 1 416 ? 0.492 7.676 7.258 1 98.5 416 MET A O 1
ATOM 3223 N N . GLU A 1 417 ? -0.776 5.816 7.215 1 98.12 417 GLU A N 1
ATOM 3224 C CA . GLU A 1 417 ? 0.332 4.941 7.582 1 98.12 417 GLU A CA 1
ATOM 3225 C C . GLU A 1 417 ? 1.356 4.844 6.457 1 98.12 417 GLU A C 1
ATOM 3227 O O . GLU A 1 417 ? 2.555 4.699 6.711 1 98.12 417 GLU A O 1
ATOM 3232 N N . LEU A 1 418 ? 0.865 4.918 5.219 1 98.62 418 LEU A N 1
ATOM 3233 C CA . LEU A 1 418 ? 1.784 4.949 4.086 1 98.62 418 LEU A CA 1
ATOM 3234 C C . LEU A 1 418 ? 2.758 6.117 4.207 1 98.62 418 LEU A C 1
ATOM 3236 O O . LEU A 1 418 ? 3.969 5.941 4.062 1 98.62 418 LEU A O 1
ATOM 3240 N N . TRP A 1 419 ? 2.24 7.273 4.477 1 98.44 419 TRP A N 1
ATOM 3241 C CA . TRP A 1 419 ? 3.066 8.477 4.555 1 98.44 419 TRP A CA 1
ATOM 3242 C C . TRP A 1 419 ? 3.904 8.477 5.828 1 98.44 419 TRP A C 1
ATOM 3244 O O . TRP A 1 419 ? 5.117 8.703 5.781 1 98.44 419 TRP A O 1
ATOM 3254 N N . ASN A 1 420 ? 3.297 8.234 6.977 1 97.38 420 ASN A N 1
ATOM 3255 C CA . ASN A 1 420 ? 3.914 8.477 8.273 1 97.38 420 ASN A CA 1
ATOM 3256 C C . ASN A 1 420 ? 4.871 7.348 8.656 1 97.38 420 ASN A C 1
ATOM 3258 O O . ASN A 1 420 ? 5.691 7.508 9.562 1 97.38 420 ASN A O 1
ATOM 3262 N N . ASP A 1 421 ? 4.789 6.211 7.957 1 96 421 ASP A N 1
ATOM 3263 C CA . ASP A 1 421 ? 5.652 5.086 8.305 1 96 421 ASP A CA 1
ATOM 3264 C C . ASP A 1 421 ? 6.48 4.645 7.102 1 96 421 ASP A C 1
ATOM 3266 O O . ASP A 1 421 ? 7.699 4.844 7.074 1 96 421 ASP A O 1
ATOM 3270 N N . VAL A 1 422 ? 5.84 4.25 6.059 1 97.5 422 VAL A N 1
ATOM 3271 C CA . VAL A 1 422 ? 6.531 3.635 4.93 1 97.5 422 VAL A CA 1
ATOM 3272 C C . VAL A 1 422 ? 7.387 4.676 4.215 1 97.5 422 VAL A C 1
ATOM 3274 O O . VAL A 1 422 ? 8.609 4.527 4.121 1 97.5 422 VAL A O 1
ATOM 3277 N N . ILE A 1 423 ? 6.801 5.746 3.75 1 97.56 423 ILE A N 1
ATOM 3278 C CA . ILE A 1 423 ? 7.504 6.758 2.973 1 97.56 423 ILE A CA 1
ATOM 3279 C C . ILE A 1 423 ? 8.523 7.469 3.855 1 97.56 423 ILE A C 1
ATOM 3281 O O . ILE A 1 423 ? 9.648 7.742 3.42 1 97.56 423 ILE A O 1
ATOM 3285 N N . ARG A 1 424 ? 8.094 7.762 5.066 1 95.06 424 ARG A N 1
ATOM 3286 C CA . ARG A 1 424 ? 9.023 8.406 5.992 1 95.06 424 ARG A CA 1
ATOM 3287 C C . ARG A 1 424 ? 10.281 7.566 6.168 1 95.06 424 ARG A C 1
ATOM 3289 O O . ARG A 1 424 ? 11.398 8.086 6.098 1 95.06 424 ARG A O 1
ATOM 3296 N N . ASN A 1 425 ? 10.117 6.281 6.383 1 94.44 425 ASN A N 1
ATOM 3297 C CA . ASN A 1 425 ? 11.258 5.391 6.559 1 94.44 425 ASN A CA 1
ATOM 3298 C C . ASN A 1 425 ? 12.148 5.363 5.316 1 94.44 425 ASN A C 1
ATOM 3300 O O . ASN A 1 425 ? 13.375 5.395 5.422 1 94.44 425 ASN A O 1
ATOM 3304 N N . MET A 1 426 ? 11.523 5.32 4.184 1 94.19 426 MET A N 1
ATOM 3305 C CA . MET A 1 426 ? 12.289 5.32 2.936 1 94.19 426 MET A CA 1
ATOM 3306 C C . MET A 1 426 ? 13.078 6.613 2.781 1 94.19 426 MET A C 1
ATOM 3308 O O . MET A 1 426 ? 14.234 6.59 2.346 1 94.19 426 MET A O 1
ATOM 3312 N N . ALA A 1 427 ? 12.43 7.664 3.176 1 91.62 427 ALA A N 1
ATOM 3313 C CA . ALA A 1 427 ? 13.047 8.977 2.994 1 91.62 427 ALA A CA 1
ATOM 3314 C C . ALA A 1 427 ? 14.242 9.156 3.928 1 91.62 427 ALA A C 1
ATOM 3316 O O . ALA A 1 427 ? 15.203 9.852 3.59 1 91.62 427 ALA A O 1
ATOM 3317 N N . GLU A 1 428 ? 14.25 8.492 5.051 1 89.38 428 GLU A N 1
ATOM 3318 C CA . GLU A 1 428 ? 15.25 8.742 6.082 1 89.38 428 GLU A CA 1
ATOM 3319 C C . GLU A 1 428 ? 16.359 7.703 6.039 1 89.38 428 GLU A C 1
ATOM 3321 O O . GLU A 1 428 ? 17.422 7.895 6.637 1 89.38 428 GLU A O 1
ATOM 3326 N N . THR A 1 429 ? 16.141 6.598 5.332 1 87.75 429 THR A N 1
ATOM 3327 C CA . THR A 1 429 ? 17.078 5.492 5.359 1 87.75 429 THR A CA 1
ATOM 3328 C C . THR A 1 429 ? 18.125 5.648 4.254 1 87.75 429 THR A C 1
ATOM 3330 O O . THR A 1 429 ? 17.781 5.859 3.092 1 87.75 429 THR A O 1
ATOM 3333 N N . ASP A 1 430 ? 19.375 5.625 4.68 1 80.31 430 ASP A N 1
ATOM 3334 C CA . ASP A 1 430 ? 20.484 5.555 3.721 1 80.31 430 ASP A CA 1
ATOM 3335 C C . ASP A 1 430 ? 20.844 4.109 3.396 1 80.31 430 ASP A C 1
ATOM 3337 O O . ASP A 1 430 ? 21.406 3.402 4.23 1 80.31 430 ASP A O 1
ATOM 3341 N N . THR A 1 431 ? 20.516 3.561 2.281 1 75.31 431 THR A N 1
ATOM 3342 C CA . THR A 1 431 ? 20.656 2.156 1.917 1 75.31 431 THR A CA 1
ATOM 3343 C C . THR A 1 431 ? 22.109 1.829 1.583 1 75.31 431 THR A C 1
ATOM 3345 O O . THR A 1 431 ? 22.5 0.659 1.523 1 75.31 431 THR A O 1
ATOM 3348 N N . CYS A 1 432 ? 22.953 2.711 1.17 1 68.31 432 CYS A N 1
ATOM 3349 C CA . CYS A 1 432 ? 24.328 2.43 0.792 1 68.31 432 CYS A CA 1
ATOM 3350 C C . CYS A 1 432 ? 25.25 2.453 2.01 1 68.31 432 CYS A C 1
ATOM 3352 O O . CYS A 1 432 ? 26.391 2.002 1.939 1 68.31 432 CYS A O 1
ATOM 3354 N N . ASP A 1 433 ? 24.969 3.027 3.027 1 57.34 433 ASP A N 1
ATOM 3355 C CA . ASP A 1 433 ? 25.844 3.049 4.191 1 57.34 433 ASP A CA 1
ATOM 3356 C C . ASP A 1 433 ? 25.938 1.67 4.84 1 57.34 433 ASP A C 1
ATOM 3358 O O . ASP A 1 433 ? 24.906 1.064 5.168 1 57.34 433 ASP A O 1
ATOM 3362 N N . ASN A 1 434 ? 26.828 0.75 4.371 1 45.88 434 ASN A N 1
ATOM 3363 C CA . ASN A 1 434 ? 27.188 -0.567 4.883 1 45.88 434 ASN A CA 1
ATOM 3364 C C . ASN A 1 434 ? 26.984 -0.663 6.391 1 45.88 434 ASN A C 1
ATOM 3366 O O . ASN A 1 434 ? 27.438 -1.619 7.023 1 45.88 434 ASN A O 1
ATOM 3370 N N . GLY A 1 435 ? 27.062 0.427 7.215 1 40.75 435 GLY A N 1
ATOM 3371 C CA . GLY A 1 435 ? 26.969 0.058 8.617 1 40.75 435 GLY A CA 1
ATOM 3372 C C . GLY A 1 435 ? 25.625 -0.533 8.992 1 40.75 435 GLY A C 1
ATOM 3373 O O . GLY A 1 435 ? 24.656 -0.401 8.242 1 40.75 435 GLY A O 1
ATOM 3374 N N . GLY A 1 436 ? 25.562 -1.352 10.133 1 36.5 436 GLY A N 1
ATOM 3375 C CA . GLY A 1 436 ? 24.5 -2.129 10.766 1 36.5 436 GLY A CA 1
ATOM 3376 C C . GLY A 1 436 ? 23.188 -1.387 10.852 1 36.5 436 GLY A C 1
ATOM 3377 O O . GLY A 1 436 ? 23.125 -0.27 11.367 1 36.5 436 GLY A O 1
ATOM 3378 N N . VAL A 1 437 ? 22.438 -1.462 9.914 1 36.91 437 VAL A N 1
ATOM 3379 C CA . VAL A 1 437 ? 21.062 -0.977 10.023 1 36.91 437 VAL A CA 1
ATOM 3380 C C . VAL A 1 437 ? 20.531 -1.265 11.422 1 36.91 437 VAL A C 1
ATOM 3382 O O . VAL A 1 437 ? 20.406 -2.426 11.82 1 36.91 437 VAL A O 1
ATOM 3385 N N . ALA A 1 438 ? 20.609 -0.303 12.328 1 31.81 438 ALA A N 1
ATOM 3386 C CA . ALA A 1 438 ? 19.781 -0.389 13.539 1 31.81 438 ALA A CA 1
ATOM 3387 C C . ALA A 1 438 ? 18.297 -0.42 13.188 1 31.81 438 ALA A C 1
ATOM 3389 O O . ALA A 1 438 ? 17.766 0.547 12.641 1 31.81 438 ALA A O 1
ATOM 3390 N N . SER A 1 439 ? 17.734 -1.462 12.633 1 32.16 439 SER A N 1
ATOM 3391 C CA . SER A 1 439 ? 16.281 -1.54 12.617 1 32.16 439 SER A CA 1
ATOM 3392 C C . SER A 1 439 ? 15.688 -0.895 13.867 1 32.16 439 SER A C 1
ATOM 3394 O O . SER A 1 439 ? 16 -1.291 14.992 1 32.16 439 SER A O 1
ATOM 3396 N N . ASN A 1 440 ? 15.523 0.328 13.93 1 29.53 440 ASN A N 1
ATOM 3397 C CA . ASN A 1 440 ? 14.773 0.911 15.039 1 29.53 440 ASN A CA 1
ATOM 3398 C C . ASN A 1 440 ? 13.43 0.219 15.234 1 29.53 440 ASN A C 1
ATOM 3400 O O . ASN A 1 440 ? 12.469 0.514 14.523 1 29.53 440 ASN A O 1
ATOM 3404 N N . GLY A 1 441 ? 13.422 -1.097 15.539 1 29.64 441 GLY A N 1
ATOM 3405 C CA . GLY A 1 441 ? 12.32 -1.759 16.219 1 29.64 441 GLY A CA 1
ATOM 3406 C C . GLY A 1 441 ? 11.648 -0.888 17.266 1 29.64 441 GLY A C 1
ATOM 3407 O O . GLY A 1 441 ? 12.078 -0.853 18.422 1 29.64 441 GLY A O 1
ATOM 3408 N N . ASN A 1 442 ? 11.266 0.273 16.906 1 28.83 442 ASN A N 1
ATOM 3409 C CA . ASN A 1 442 ? 10.438 0.848 17.953 1 28.83 442 ASN A CA 1
ATOM 3410 C C . ASN A 1 442 ? 9.422 -0.162 18.484 1 28.83 442 ASN A C 1
ATOM 3412 O O . ASN A 1 442 ? 8.414 -0.442 17.828 1 28.83 442 ASN A O 1
ATOM 3416 N N . THR A 1 443 ? 9.922 -1.139 19.141 1 29.52 443 THR A N 1
ATOM 3417 C CA . THR A 1 443 ? 9.18 -2.006 20.047 1 29.52 443 THR A CA 1
ATOM 3418 C C . THR A 1 443 ? 8.172 -1.2 20.875 1 29.52 443 THR A C 1
ATOM 3420 O O . THR A 1 443 ? 8.555 -0.268 21.578 1 29.52 443 THR A O 1
ATOM 3423 N N . VAL A 1 444 ? 6.973 -1.134 20.406 1 27.92 444 VAL A N 1
ATOM 3424 C CA . VAL A 1 444 ? 5.941 -0.823 21.391 1 27.92 444 VAL A CA 1
ATOM 3425 C C . VAL A 1 444 ? 6.223 -1.578 22.688 1 27.92 444 VAL A C 1
ATOM 3427 O O . VAL A 1 444 ? 6.312 -2.807 22.688 1 27.92 444 VAL A O 1
ATOM 3430 N N . SER A 1 445 ? 7.02 -1.014 23.609 1 26 445 SER A N 1
ATOM 3431 C CA . SER A 1 445 ? 7.098 -1.521 24.984 1 26 445 SER A CA 1
ATOM 3432 C C . SER A 1 445 ? 5.73 -1.979 25.484 1 26 445 SER A C 1
ATOM 3434 O O . SER A 1 445 ? 4.805 -1.175 25.594 1 26 445 SER A O 1
ATOM 3436 N N . VAL A 1 446 ? 5.309 -3.07 24.969 1 25.84 446 VAL A N 1
ATOM 3437 C CA . VAL A 1 446 ? 4.23 -3.705 25.719 1 25.84 446 VAL A CA 1
ATOM 3438 C C . VAL A 1 446 ? 4.566 -3.693 27.203 1 25.84 446 VAL A C 1
ATOM 3440 O O . VAL A 1 446 ? 5.59 -4.246 27.625 1 25.84 446 VAL A O 1
ATOM 3443 N N . VAL A 1 447 ? 4.152 -2.635 27.953 1 25.42 447 VAL A N 1
ATOM 3444 C CA . VAL A 1 447 ? 4.078 -2.688 29.406 1 25.42 447 VAL A CA 1
ATOM 3445 C C . VAL A 1 447 ? 3.496 -4.027 29.844 1 25.42 447 VAL A C 1
ATOM 3447 O O . VAL A 1 447 ? 2.367 -4.371 29.484 1 25.42 447 VAL A O 1
ATOM 3450 N N . SER A 1 448 ? 4.328 -5.039 29.938 1 24.84 448 SER A N 1
ATOM 3451 C CA . SER A 1 448 ? 4.023 -6.27 30.656 1 24.84 448 SER A CA 1
ATOM 3452 C C . SER A 1 448 ? 3.352 -5.977 31.984 1 24.84 448 SER A C 1
ATOM 3454 O O . SER A 1 448 ? 3.953 -5.359 32.875 1 24.84 448 SER A O 1
ATOM 3456 N N . ALA A 1 449 ? 2.07 -5.633 32 1 22 449 ALA A N 1
ATOM 3457 C CA . ALA A 1 449 ? 1.329 -5.695 33.25 1 22 449 ALA A CA 1
ATOM 3458 C C . ALA A 1 449 ? 1.547 -7.035 33.969 1 22 449 ALA A C 1
ATOM 3460 O O . ALA A 1 449 ? 1.24 -8.094 33.406 1 22 449 ALA A O 1
ATOM 3461 N N . MET A 1 450 ? 2.688 -7.145 34.656 1 23.34 450 MET A N 1
ATOM 3462 C CA . MET A 1 450 ? 2.902 -8.188 35.656 1 23.34 450 MET A CA 1
ATOM 3463 C C . MET A 1 450 ? 1.657 -8.383 36.5 1 23.34 450 MET A C 1
ATOM 3465 O O . MET A 1 450 ? 1.266 -7.484 37.25 1 23.34 450 MET A O 1
ATOM 3469 N N . VAL A 1 451 ? 0.594 -8.938 35.906 1 23.06 451 VAL A N 1
ATOM 3470 C CA . VAL A 1 451 ? -0.485 -9.414 36.75 1 23.06 451 VAL A CA 1
ATOM 3471 C C . VAL A 1 451 ? 0.09 -10.289 37.875 1 23.06 451 VAL A C 1
ATOM 3473 O O . VAL A 1 451 ? 0.71 -11.32 37.594 1 23.06 451 VAL A O 1
ATOM 3476 N N . MET A 1 452 ? 0.545 -9.617 38.969 1 22.77 452 MET A N 1
ATOM 3477 C CA . MET A 1 452 ? 0.792 -10.25 40.25 1 22.77 452 MET A CA 1
ATOM 3478 C C . MET A 1 452 ? -0.352 -11.188 40.625 1 22.77 452 MET A C 1
ATOM 3480 O O . MET A 1 452 ? -1.47 -10.742 40.875 1 22.77 452 MET A O 1
ATOM 3484 N N . ILE A 1 453 ? -0.49 -12.25 39.844 1 23.02 453 ILE A N 1
ATOM 3485 C CA . ILE A 1 453 ? -1.381 -13.312 40.312 1 23.02 453 ILE A CA 1
ATOM 3486 C C . ILE A 1 453 ? -1.016 -13.711 41.719 1 23.02 453 ILE A C 1
ATOM 3488 O O . ILE A 1 453 ? 0.103 -14.164 42 1 23.02 453 ILE A O 1
ATOM 3492 N N . VAL A 1 454 ? -1.511 -12.93 42.719 1 22.11 454 VAL A N 1
ATOM 3493 C CA . VAL A 1 454 ? -1.552 -13.281 44.156 1 22.11 454 VAL A CA 1
ATOM 3494 C C . VAL A 1 454 ? -2.1 -14.703 44.312 1 22.11 454 VAL A C 1
ATOM 3496 O O . VAL A 1 454 ? -3.199 -15 43.844 1 22.11 454 VAL A O 1
ATOM 3499 N N . SER A 1 455 ? -1.208 -15.688 44.219 1 22.16 455 SER A N 1
ATOM 3500 C CA . SER A 1 455 ? -1.384 -17.078 44.625 1 22.16 455 SER A CA 1
ATOM 3501 C C . SER A 1 455 ? -2.141 -17.172 45.938 1 22.16 455 SER A C 1
ATOM 3503 O O . SER A 1 455 ? -1.64 -16.734 47 1 22.16 455 SER A O 1
ATOM 3505 N N . ILE A 1 456 ? -3.381 -16.641 45.969 1 22.5 456 ILE A N 1
ATOM 3506 C CA . ILE A 1 456 ? -4.133 -16.953 47.188 1 22.5 456 ILE A CA 1
ATOM 3507 C C . ILE A 1 456 ? -4.105 -18.469 47.438 1 22.5 456 ILE A C 1
ATOM 3509 O O . ILE A 1 456 ? -4.535 -19.25 46.594 1 22.5 456 ILE A O 1
ATOM 3513 N N . LEU A 1 457 ? -3.025 -18.922 48.125 1 22.88 457 LEU A N 1
ATOM 3514 C CA . LEU A 1 457 ? -2.809 -20.203 48.812 1 22.88 457 LEU A CA 1
ATOM 3515 C C . LEU A 1 457 ? -4.062 -20.656 49.531 1 22.88 457 LEU A C 1
ATOM 3517 O O . LEU A 1 457 ? -4.484 -20 50.5 1 22.88 457 LEU A O 1
ATOM 3521 N N . LEU A 1 458 ? -5.141 -20.938 48.812 1 22.02 458 LEU A N 1
ATOM 3522 C CA . LEU A 1 458 ? -6.234 -21.594 49.5 1 22.02 458 LEU A CA 1
ATOM 3523 C C . LEU A 1 458 ? -5.715 -22.766 50.344 1 22.02 458 LEU A C 1
ATOM 3525 O O . LEU A 1 458 ? -5.008 -23.641 49.844 1 22.02 458 LEU A O 1
ATOM 3529 N N . LEU A 1 459 ? -5.438 -22.531 51.688 1 22.36 459 LEU A N 1
ATOM 3530 C CA . LEU A 1 459 ? -5.312 -23.406 52.875 1 22.36 459 LEU A CA 1
ATOM 3531 C C . LEU A 1 459 ? -6.398 -24.484 52.844 1 22.36 459 LEU A C 1
ATOM 3533 O O . LEU A 1 459 ? -7.586 -24.172 52.969 1 22.36 459 LEU A O 1
ATOM 3537 N N . ALA A 1 460 ? -6.387 -25.406 51.938 1 21.58 460 ALA A N 1
ATOM 3538 C CA . ALA A 1 460 ? -7.105 -26.656 52.156 1 21.58 460 ALA A CA 1
ATOM 3539 C C . ALA A 1 460 ? -6.746 -27.281 53.5 1 21.58 460 ALA A C 1
ATOM 3541 O O . ALA A 1 460 ? -5.598 -27.672 53.719 1 21.58 460 ALA A O 1
ATOM 3542 N N . THR A 1 461 ? -7.285 -26.562 54.562 1 21.77 461 THR A N 1
ATOM 3543 C CA . THR A 1 461 ? -7.859 -27.469 55.562 1 21.77 461 THR A CA 1
ATOM 3544 C C . THR A 1 461 ? -9.039 -28.234 54.969 1 21.77 461 THR A C 1
ATOM 3546 O O . THR A 1 461 ? -9.805 -27.703 54.156 1 21.77 461 THR A O 1
ATOM 3549 N N . MET B 1 1 ? -11.875 -49.062 -31.062 1 38.16 1 MET B N 1
ATOM 3550 C CA . MET B 1 1 ? -12.445 -47.781 -31.469 1 38.16 1 MET B CA 1
ATOM 3551 C C . MET B 1 1 ? -12.477 -47.688 -33 1 38.16 1 MET B C 1
ATOM 3553 O O . MET B 1 1 ? -11.492 -47.969 -33.656 1 38.16 1 MET B O 1
ATOM 3557 N N . SER B 1 2 ? -13.609 -47.75 -33.5 1 40.44 2 SER B N 1
ATOM 3558 C CA . SER B 1 2 ? -13.734 -47.75 -34.969 1 40.44 2 SER B CA 1
ATOM 3559 C C . SER B 1 2 ? -13.023 -46.531 -35.562 1 40.44 2 SER B C 1
ATOM 3561 O O . SER B 1 2 ? -12.891 -45.5 -34.906 1 40.44 2 SER B O 1
ATOM 3563 N N . ASP B 1 3 ? -12.25 -46.688 -36.625 1 51.03 3 ASP B N 1
ATOM 3564 C CA . ASP B 1 3 ? -11.539 -45.688 -37.406 1 51.03 3 ASP B CA 1
ATOM 3565 C C . ASP B 1 3 ? -12.391 -44.469 -37.656 1 51.03 3 ASP B C 1
ATOM 3567 O O . ASP B 1 3 ? -11.867 -43.375 -37.969 1 51.03 3 ASP B O 1
ATOM 3571 N N . ASP B 1 4 ? -13.727 -44.594 -37.594 1 54.28 4 ASP B N 1
ATOM 3572 C CA . ASP B 1 4 ? -14.641 -43.531 -38 1 54.28 4 ASP B CA 1
ATOM 3573 C C . ASP B 1 4 ? -14.992 -42.625 -36.812 1 54.28 4 ASP B C 1
ATOM 3575 O O . ASP B 1 4 ? -15.695 -41.625 -36.969 1 54.28 4 ASP B O 1
ATOM 3579 N N . ASP B 1 5 ? -14.562 -42.938 -35.562 1 63.72 5 ASP B N 1
ATOM 3580 C CA . ASP B 1 5 ? -14.961 -42.125 -34.438 1 63.72 5 ASP B CA 1
ATOM 3581 C C . ASP B 1 5 ? -14.062 -40.906 -34.312 1 63.72 5 ASP B C 1
ATOM 3583 O O . ASP B 1 5 ? -12.852 -40.969 -34.5 1 63.72 5 ASP B O 1
ATOM 3587 N N . PRO B 1 6 ? -14.711 -39.719 -34.125 1 84.94 6 PRO B N 1
ATOM 3588 C CA . PRO B 1 6 ? -13.875 -38.531 -33.969 1 84.94 6 PRO B CA 1
ATOM 3589 C C . PRO B 1 6 ? -12.883 -38.625 -32.812 1 84.94 6 PRO B C 1
ATOM 3591 O O . PRO B 1 6 ? -13.203 -39.219 -31.797 1 84.94 6 PRO B O 1
ATOM 3594 N N . LEU B 1 7 ? -11.641 -38.438 -33.062 1 95.19 7 LEU B N 1
ATOM 3595 C CA . LEU B 1 7 ? -10.586 -38.438 -32.062 1 95.19 7 LEU B CA 1
ATOM 3596 C C . LEU B 1 7 ? -10.93 -37.5 -30.906 1 95.19 7 LEU B C 1
ATOM 3598 O O . LEU B 1 7 ? -11.5 -36.438 -31.109 1 95.19 7 LEU B O 1
ATOM 3602 N N . LEU B 1 8 ? -10.68 -37.969 -29.734 1 97.69 8 LEU B N 1
ATOM 3603 C CA . LEU B 1 8 ? -11.008 -37.25 -28.5 1 97.69 8 LEU B CA 1
ATOM 3604 C C . LEU B 1 8 ? -9.883 -36.281 -28.125 1 97.69 8 LEU B C 1
ATOM 3606 O O . LEU B 1 8 ? -8.719 -36.531 -28.438 1 97.69 8 LEU B O 1
ATOM 3610 N N . PRO B 1 9 ? -10.281 -35.219 -27.516 1 97.88 9 PRO B N 1
ATOM 3611 C CA . PRO B 1 9 ? -9.227 -34.375 -26.938 1 97.88 9 PRO B CA 1
ATOM 3612 C C . PRO B 1 9 ? -8.383 -35.094 -25.891 1 97.88 9 PRO B C 1
ATOM 3614 O O . PRO B 1 9 ? -8.883 -36.031 -25.234 1 97.88 9 PRO B O 1
ATOM 3617 N N . VAL B 1 10 ? -7.133 -34.719 -25.734 1 98.5 10 VAL B N 1
ATOM 3618 C CA . VAL B 1 10 ? -6.184 -35.344 -24.828 1 98.5 10 VAL B CA 1
ATOM 3619 C C . VAL B 1 10 ? -5.812 -34.406 -23.703 1 98.5 10 VAL B C 1
ATOM 3621 O O . VAL B 1 10 ? -5.562 -33.219 -23.938 1 98.5 10 VAL B O 1
ATOM 3624 N N . MET B 1 11 ? -5.844 -34.875 -22.5 1 98.5 11 MET B N 1
ATOM 3625 C CA . MET B 1 11 ? -5.371 -34.156 -21.344 1 98.5 11 MET B CA 1
ATOM 3626 C C . MET B 1 11 ? -4.172 -34.844 -20.703 1 98.5 11 MET B C 1
ATOM 3628 O O . MET B 1 11 ? -4.293 -35.969 -20.219 1 98.5 11 MET B O 1
ATOM 3632 N N . LEU B 1 12 ? -3.059 -34.188 -20.797 1 98.19 12 LEU B N 1
ATOM 3633 C CA . LEU B 1 12 ? -1.827 -34.719 -20.219 1 98.19 12 LEU B CA 1
ATOM 3634 C C . LEU B 1 12 ? -1.527 -34.031 -18.875 1 98.19 12 LEU B C 1
ATOM 3636 O O . LEU B 1 12 ? -1.233 -32.844 -18.844 1 98.19 12 LEU B O 1
ATOM 3640 N N . TYR B 1 13 ? -1.549 -34.812 -17.781 1 97.31 13 TYR B N 1
ATOM 3641 C CA . TYR B 1 13 ? -1.372 -34.281 -16.438 1 97.31 13 TYR B CA 1
ATOM 3642 C C . TYR B 1 13 ? 0.079 -34.406 -15.992 1 97.31 13 TYR B C 1
ATOM 3644 O O . TYR B 1 13 ? 0.669 -35.5 -16.062 1 97.31 13 TYR B O 1
ATOM 3652 N N . ILE B 1 14 ? 0.627 -33.281 -15.609 1 96.69 14 ILE B N 1
ATOM 3653 C CA . ILE B 1 14 ? 1.94 -33.219 -14.977 1 96.69 14 ILE B CA 1
ATOM 3654 C C . ILE B 1 14 ? 1.777 -33 -13.469 1 96.69 14 ILE B C 1
ATOM 3656 O O . ILE B 1 14 ? 1.391 -31.938 -13.016 1 96.69 14 ILE B O 1
ATOM 3660 N N . HIS B 1 15 ? 2.096 -34.031 -12.695 1 92.69 15 HIS B N 1
ATOM 3661 C CA . HIS B 1 15 ? 1.792 -34 -11.266 1 92.69 15 HIS B CA 1
ATOM 3662 C C . HIS B 1 15 ? 2.721 -33.062 -10.523 1 92.69 15 HIS B C 1
ATOM 3664 O O . HIS B 1 15 ? 3.832 -32.781 -10.977 1 92.69 15 HIS B O 1
ATOM 3670 N N . GLY B 1 16 ? 2.232 -32.625 -9.359 1 92.69 16 GLY B N 1
ATOM 3671 C CA . GLY B 1 16 ? 3.031 -31.797 -8.461 1 92.69 16 GLY B CA 1
ATOM 3672 C C . GLY B 1 16 ? 3.893 -32.625 -7.516 1 92.69 16 GLY B C 1
ATOM 3673 O O . GLY B 1 16 ? 4.234 -33.781 -7.812 1 92.69 16 GLY B O 1
ATOM 3674 N N . GLY B 1 17 ? 4.336 -31.906 -6.473 1 89.38 17 GLY B N 1
ATOM 3675 C CA . GLY B 1 17 ? 5.172 -32.562 -5.484 1 89.38 17 GLY B CA 1
ATOM 3676 C C . GLY B 1 17 ? 6.535 -31.906 -5.324 1 89.38 17 GLY B C 1
ATOM 3677 O O . GLY B 1 17 ? 7.52 -32.594 -5.027 1 89.38 17 GLY B O 1
ATOM 3678 N N . ALA B 1 18 ? 6.609 -30.641 -5.602 1 83.75 18 ALA B N 1
ATOM 3679 C CA . ALA B 1 18 ? 7.789 -29.812 -5.391 1 83.75 18 ALA B CA 1
ATOM 3680 C C . ALA B 1 18 ? 9 -30.375 -6.129 1 83.75 18 ALA B C 1
ATOM 3682 O O . ALA B 1 18 ? 10.125 -30.281 -5.645 1 83.75 18 ALA B O 1
ATOM 3683 N N . HIS B 1 19 ? 8.789 -31.156 -7.098 1 81.62 19 HIS B N 1
ATOM 3684 C CA . HIS B 1 19 ? 9.828 -31.812 -7.891 1 81.62 19 HIS B CA 1
ATOM 3685 C C . HIS B 1 19 ? 10.594 -32.844 -7.062 1 81.62 19 HIS B C 1
ATOM 3687 O O . HIS B 1 19 ? 11.711 -33.219 -7.422 1 81.62 19 HIS B O 1
ATOM 3693 N N . LEU B 1 20 ? 10.039 -33.156 -5.906 1 78.88 20 LEU B N 1
ATOM 3694 C CA . LEU B 1 20 ? 10.68 -34.125 -5.016 1 78.88 20 LEU B CA 1
ATOM 3695 C C . LEU B 1 20 ? 9.82 -35.375 -4.848 1 78.88 20 LEU B C 1
ATOM 3697 O O . LEU B 1 20 ? 10.336 -36.469 -4.594 1 78.88 20 LEU B O 1
ATOM 3701 N N . ASN B 1 21 ? 8.539 -35.062 -4.887 1 78.75 21 ASN B N 1
ATOM 3702 C CA . ASN B 1 21 ? 7.617 -36.156 -4.68 1 78.75 21 ASN B CA 1
ATOM 3703 C C . ASN B 1 21 ? 6.551 -36.219 -5.766 1 78.75 21 ASN B C 1
ATOM 3705 O O . ASN B 1 21 ? 6.438 -35.312 -6.578 1 78.75 21 ASN B O 1
ATOM 3709 N N . GLY B 1 22 ? 5.859 -37.406 -5.777 1 79.81 22 GLY B N 1
ATOM 3710 C CA . GLY B 1 22 ? 4.754 -37.594 -6.707 1 79.81 22 GLY B CA 1
ATOM 3711 C C . GLY B 1 22 ? 4.941 -38.781 -7.625 1 79.81 22 GLY B C 1
ATOM 3712 O O . GLY B 1 22 ? 6.051 -39.312 -7.77 1 79.81 22 GLY B O 1
ATOM 3713 N N . ALA B 1 23 ? 3.832 -39.219 -8.008 1 76.5 23 ALA B N 1
ATOM 3714 C CA . ALA B 1 23 ? 3.77 -40.344 -8.945 1 76.5 23 ALA B CA 1
ATOM 3715 C C . ALA B 1 23 ? 2.428 -40.375 -9.672 1 76.5 23 ALA B C 1
ATOM 3717 O O . ALA B 1 23 ? 1.424 -39.875 -9.156 1 76.5 23 ALA B O 1
ATOM 3718 N N . ASN B 1 24 ? 2.52 -40.938 -10.805 1 76.69 24 ASN B N 1
ATOM 3719 C CA . ASN B 1 24 ? 1.314 -41.062 -11.617 1 76.69 24 ASN B CA 1
ATOM 3720 C C . ASN B 1 24 ? 0.223 -41.844 -10.898 1 76.69 24 ASN B C 1
ATOM 3722 O O . ASN B 1 24 ? -0.963 -41.562 -11.039 1 76.69 24 ASN B O 1
ATOM 3726 N N . LYS B 1 25 ? 0.581 -42.688 -10.102 1 72.44 25 LYS B N 1
ATOM 3727 C CA . LYS B 1 25 ? -0.374 -43.594 -9.469 1 72.44 25 LYS B CA 1
ATOM 3728 C C . LYS B 1 25 ? -1.226 -42.875 -8.438 1 72.44 25 LYS B C 1
ATOM 3730 O O . LYS B 1 25 ? -2.256 -43.375 -8 1 72.44 25 LYS B O 1
ATOM 3735 N N . LEU B 1 26 ? -0.835 -41.75 -8.164 1 76.12 26 LEU B N 1
ATOM 3736 C CA . LEU B 1 26 ? -1.521 -41 -7.113 1 76.12 26 LEU B CA 1
ATOM 3737 C C . LEU B 1 26 ? -2.729 -40.25 -7.672 1 76.12 26 LEU B C 1
ATOM 3739 O O . LEU B 1 26 ? -3.541 -39.719 -6.914 1 76.12 26 LEU B O 1
ATOM 3743 N N . HIS B 1 27 ? -2.869 -40.312 -8.953 1 80.31 27 HIS B N 1
ATOM 3744 C CA . HIS B 1 27 ? -3.967 -39.594 -9.602 1 80.31 27 HIS B CA 1
ATOM 3745 C C . HIS B 1 27 ? -4.777 -40.531 -10.492 1 80.31 27 HIS B C 1
ATOM 3747 O O . HIS B 1 27 ? -4.223 -41.188 -11.375 1 80.31 27 HIS B O 1
ATOM 3753 N N . ASP B 1 28 ? -6.02 -40.594 -10.141 1 84.5 28 ASP B N 1
ATOM 3754 C CA . ASP B 1 28 ? -6.977 -41.375 -10.938 1 84.5 28 ASP B CA 1
ATOM 3755 C C . ASP B 1 28 ? -7.82 -40.438 -11.812 1 84.5 28 ASP B C 1
ATOM 3757 O O . ASP B 1 28 ? -8.742 -39.781 -11.32 1 84.5 28 ASP B O 1
ATOM 3761 N N . GLY B 1 29 ? -7.527 -40.469 -13.133 1 89.44 29 GLY B N 1
ATOM 3762 C CA . GLY B 1 29 ? -8.148 -39.562 -14.078 1 89.44 29 GLY B CA 1
ATOM 3763 C C . GLY B 1 29 ? -9.477 -40.062 -14.609 1 89.44 29 GLY B C 1
ATOM 3764 O O . GLY B 1 29 ? -9.992 -39.531 -15.602 1 89.44 29 GLY B O 1
ATOM 3765 N N . SER B 1 30 ? -10.062 -41 -13.961 1 89 30 SER B N 1
ATOM 3766 C CA . SER B 1 30 ? -11.266 -41.656 -14.477 1 89 30 SER B CA 1
ATOM 3767 C C . SER B 1 30 ? -12.438 -40.656 -14.547 1 89 30 SER B C 1
ATOM 3769 O O . SER B 1 30 ? -13.273 -40.75 -15.453 1 89 30 SER B O 1
ATOM 3771 N N . LEU B 1 31 ? -12.547 -39.812 -13.617 1 90.31 31 LEU B N 1
ATOM 3772 C CA . LEU B 1 31 ? -13.625 -38.844 -13.617 1 90.31 31 LEU B CA 1
ATOM 3773 C C . LEU B 1 31 ? -13.578 -37.969 -14.867 1 90.31 31 LEU B C 1
ATOM 3775 O O . LEU B 1 31 ? -14.609 -37.688 -15.484 1 90.31 31 LEU B O 1
ATOM 3779 N N . LEU B 1 32 ? -12.422 -37.531 -15.258 1 94.44 32 LEU B N 1
ATOM 3780 C CA . LEU B 1 32 ? -12.242 -36.75 -16.469 1 94.44 32 LEU B CA 1
ATOM 3781 C C . LEU B 1 32 ? -12.555 -37.562 -17.719 1 94.44 32 LEU B C 1
ATOM 3783 O O . LEU B 1 32 ? -13.242 -37.094 -18.625 1 94.44 32 LEU B O 1
ATOM 3787 N N . ALA B 1 33 ? -12.078 -38.781 -17.688 1 93.5 33 ALA B N 1
ATOM 3788 C CA . ALA B 1 33 ? -12.219 -39.656 -18.844 1 93.5 33 ALA B CA 1
ATOM 3789 C C . ALA B 1 33 ? -13.688 -39.938 -19.141 1 93.5 33 ALA B C 1
ATOM 3791 O O . ALA B 1 33 ? -14.055 -40.219 -20.281 1 93.5 33 ALA B O 1
ATOM 3792 N N . GLN B 1 34 ? -14.508 -39.844 -18.172 1 93.06 34 GLN B N 1
ATOM 3793 C CA . GLN B 1 34 ? -15.938 -40.062 -18.344 1 93.06 34 GLN B CA 1
ATOM 3794 C C . GLN B 1 34 ? -16.578 -39 -19.203 1 93.06 34 GLN B C 1
ATOM 3796 O O . GLN B 1 34 ? -17.688 -39.188 -19.719 1 93.06 34 GLN B O 1
ATOM 3801 N N . LYS B 1 35 ? -15.906 -37.938 -19.359 1 95.38 35 LYS B N 1
ATOM 3802 C CA . LYS B 1 35 ? -16.422 -36.844 -20.172 1 95.38 35 LYS B CA 1
ATOM 3803 C C . LYS B 1 35 ? -15.758 -36.812 -21.547 1 95.38 35 LYS B C 1
ATOM 3805 O O . LYS B 1 35 ? -15.453 -35.719 -22.062 1 95.38 35 LYS B O 1
ATOM 3810 N N . ASP B 1 36 ? -15.359 -37.875 -22.094 1 94.75 36 ASP B N 1
ATOM 3811 C CA . ASP B 1 36 ? -14.938 -38.062 -23.469 1 94.75 36 ASP B CA 1
ATOM 3812 C C . ASP B 1 36 ? -13.625 -37.344 -23.75 1 94.75 36 ASP B C 1
ATOM 3814 O O . ASP B 1 36 ? -13.516 -36.594 -24.719 1 94.75 36 ASP B O 1
ATOM 3818 N N . VAL B 1 37 ? -12.703 -37.531 -22.859 1 97.12 37 VAL B N 1
ATOM 3819 C CA . VAL B 1 37 ? -11.32 -37.125 -23.094 1 97.12 37 VAL B CA 1
ATOM 3820 C C . VAL B 1 37 ? -10.383 -38.312 -22.797 1 97.12 37 VAL B C 1
ATOM 3822 O O . VAL B 1 37 ? -10.758 -39.25 -22.078 1 97.12 37 VAL B O 1
ATOM 3825 N N . VAL B 1 38 ? -9.266 -38.281 -23.453 1 97.62 38 VAL B N 1
ATOM 3826 C CA . VAL B 1 38 ? -8.195 -39.219 -23.109 1 97.62 38 VAL B CA 1
ATOM 3827 C C . VAL B 1 38 ? -7.258 -38.562 -22.094 1 97.62 38 VAL B C 1
ATOM 3829 O O . VAL B 1 38 ? -6.727 -37.5 -22.328 1 97.62 38 VAL B O 1
ATOM 3832 N N . VAL B 1 39 ? -7.141 -39.25 -20.953 1 96.94 39 VAL B N 1
ATOM 3833 C CA . VAL B 1 39 ? -6.285 -38.719 -19.906 1 96.94 39 VAL B CA 1
ATOM 3834 C C . VAL B 1 39 ? -4.969 -39.469 -19.875 1 96.94 39 VAL B C 1
ATOM 3836 O O . VAL B 1 39 ? -4.961 -40.719 -19.812 1 96.94 39 VAL B O 1
ATOM 3839 N N . VAL B 1 40 ? -3.898 -38.75 -19.969 1 96.38 40 VAL B N 1
ATOM 3840 C CA . VAL B 1 40 ? -2.551 -39.312 -19.859 1 96.38 40 VAL B CA 1
ATOM 3841 C C . VAL B 1 40 ? -1.872 -38.75 -18.594 1 96.38 40 VAL B C 1
ATOM 3843 O O . VAL B 1 40 ? -1.77 -37.531 -18.422 1 96.38 40 VAL B O 1
ATOM 3846 N N . ILE B 1 41 ? -1.48 -39.594 -17.719 1 93.81 41 ILE B N 1
ATOM 3847 C CA . ILE B 1 41 ? -0.739 -39.219 -16.516 1 93.81 41 ILE B CA 1
ATOM 3848 C C . ILE B 1 41 ? 0.676 -39.781 -16.594 1 93.81 41 ILE B C 1
ATOM 3850 O O . ILE B 1 41 ? 0.858 -41 -16.672 1 93.81 41 ILE B O 1
ATOM 3854 N N . THR B 1 42 ? 1.665 -38.906 -16.5 1 88.94 42 THR B N 1
ATOM 3855 C CA . THR B 1 42 ? 3.033 -39.344 -16.734 1 88.94 42 THR B CA 1
ATOM 3856 C C . THR B 1 42 ? 3.883 -39.188 -15.484 1 88.94 42 THR B C 1
ATOM 3858 O O . THR B 1 42 ? 3.498 -38.469 -14.555 1 88.94 42 THR B O 1
ATOM 3861 N N . ASN B 1 43 ? 4.879 -40 -15.398 1 92.06 43 ASN B N 1
ATOM 3862 C CA . ASN B 1 43 ? 5.957 -39.812 -14.43 1 92.06 43 ASN B CA 1
ATOM 3863 C C . ASN B 1 43 ? 7.141 -39.062 -15.047 1 92.06 43 ASN B C 1
ATOM 3865 O O . ASN B 1 43 ? 7.242 -38.969 -16.281 1 92.06 43 ASN B O 1
ATOM 3869 N N . TYR B 1 44 ? 7.883 -38.5 -14.281 1 93.38 44 TYR B N 1
ATOM 3870 C CA . TYR B 1 44 ? 9.141 -37.875 -14.672 1 93.38 44 TYR B CA 1
ATOM 3871 C C . TYR B 1 44 ? 10.156 -37.938 -13.539 1 93.38 44 TYR B C 1
ATOM 3873 O O . TYR B 1 44 ? 9.805 -38.219 -12.391 1 93.38 44 TYR B O 1
ATOM 3881 N N . ARG B 1 45 ? 11.469 -37.75 -13.836 1 91.25 45 ARG B N 1
ATOM 3882 C CA . ARG B 1 45 ? 12.523 -37.844 -12.828 1 91.25 45 ARG B CA 1
ATOM 3883 C C . ARG B 1 45 ? 12.445 -36.656 -11.867 1 91.25 45 ARG B C 1
ATOM 3885 O O . ARG B 1 45 ? 12.203 -35.531 -12.281 1 91.25 45 ARG B O 1
ATOM 3892 N N . LEU B 1 46 ? 12.719 -37 -10.633 1 91 46 LEU B N 1
ATOM 3893 C CA . LEU B 1 46 ? 12.578 -36.031 -9.547 1 91 46 LEU B CA 1
ATOM 3894 C C . LEU B 1 46 ? 13.922 -35.781 -8.867 1 91 46 LEU B C 1
ATOM 3896 O O . LEU B 1 46 ? 14.906 -36.469 -9.156 1 91 46 LEU B O 1
ATOM 3900 N N . GLY B 1 47 ? 13.977 -34.781 -8.062 1 91.19 47 GLY B N 1
ATOM 3901 C CA . GLY B 1 47 ? 15.148 -34.531 -7.25 1 91.19 47 GLY B CA 1
ATOM 3902 C C . GLY B 1 47 ? 16.422 -34.344 -8.07 1 91.19 47 GLY B C 1
ATOM 3903 O O . GLY B 1 47 ? 16.391 -33.75 -9.148 1 91.19 47 GLY B O 1
ATOM 3904 N N . ALA B 1 48 ? 17.422 -34.906 -7.531 1 91.56 48 ALA B N 1
ATOM 3905 C CA . ALA B 1 48 ? 18.719 -34.781 -8.18 1 91.56 48 ALA B CA 1
ATOM 3906 C C . ALA B 1 48 ? 18.719 -35.469 -9.555 1 91.56 48 ALA B C 1
ATOM 3908 O O . ALA B 1 48 ? 19.391 -35 -10.477 1 91.56 48 ALA B O 1
ATOM 3909 N N . LEU B 1 49 ? 17.891 -36.469 -9.68 1 93.12 49 LEU B N 1
ATOM 3910 C CA . LEU B 1 49 ? 17.844 -37.188 -10.938 1 93.12 49 LEU B CA 1
ATOM 3911 C C . LEU B 1 49 ? 17.172 -36.375 -12.031 1 93.12 49 LEU B C 1
ATOM 3913 O O . LEU B 1 49 ? 17.469 -36.531 -13.211 1 93.12 49 LEU B O 1
ATOM 3917 N N . GLY B 1 50 ? 16.375 -35.5 -11.625 1 93.88 50 GLY B N 1
ATOM 3918 C CA . GLY B 1 50 ? 15.617 -34.719 -12.602 1 93.88 50 GLY B CA 1
ATOM 3919 C C . GLY B 1 50 ? 16.188 -33.344 -12.828 1 93.88 50 GLY B C 1
ATOM 3920 O O . GLY B 1 50 ? 16 -32.75 -13.898 1 93.88 50 GLY B O 1
ATOM 3921 N N . PHE B 1 51 ? 16.969 -32.812 -11.828 1 93.56 51 PHE B N 1
ATOM 3922 C CA . PHE B 1 51 ? 17.203 -31.391 -11.922 1 93.56 51 PHE B CA 1
ATOM 3923 C C . PHE B 1 51 ? 18.625 -31.047 -11.523 1 93.56 51 PHE B C 1
ATOM 3925 O O . PHE B 1 51 ? 18.969 -29.875 -11.375 1 93.56 51 PHE B O 1
ATOM 3932 N N . PHE B 1 52 ? 19.438 -32.062 -11.414 1 91.88 52 PHE B N 1
ATOM 3933 C CA . PHE B 1 52 ? 20.875 -31.859 -11.25 1 91.88 52 PHE B CA 1
ATOM 3934 C C . PHE B 1 52 ? 21.453 -31.125 -12.453 1 91.88 52 PHE B C 1
ATOM 3936 O O . PHE B 1 52 ? 21.109 -31.422 -13.594 1 91.88 52 PHE B O 1
ATOM 3943 N N . SER B 1 53 ? 22.359 -30.094 -12.117 1 94 53 SER B N 1
ATOM 3944 C CA . SER B 1 53 ? 23 -29.344 -13.188 1 94 53 SER B CA 1
ATOM 3945 C C . SER B 1 53 ? 24.422 -28.906 -12.797 1 94 53 SER B C 1
ATOM 3947 O O . SER B 1 53 ? 24.656 -28.5 -11.656 1 94 53 SER B O 1
ATOM 3949 N N . THR B 1 54 ? 25.344 -29.031 -13.75 1 93.88 54 THR B N 1
ATOM 3950 C CA . THR B 1 54 ? 26.688 -28.516 -13.531 1 93.88 54 THR B CA 1
ATOM 3951 C C . THR B 1 54 ? 26.828 -27.094 -14.086 1 93.88 54 THR B C 1
ATOM 3953 O O . THR B 1 54 ? 27.891 -26.484 -13.984 1 93.88 54 THR B O 1
ATOM 3956 N N . GLY B 1 55 ? 25.75 -26.594 -14.664 1 92.19 55 GLY B N 1
ATOM 3957 C CA . GLY B 1 55 ? 25.75 -25.234 -15.188 1 92.19 55 GLY B CA 1
ATOM 3958 C C . GLY B 1 55 ? 26.484 -25.109 -16.516 1 92.19 55 GLY B C 1
ATOM 3959 O O . GLY B 1 55 ? 26.703 -24 -17 1 92.19 55 GLY B O 1
ATOM 3960 N N . ASP B 1 56 ? 26.891 -26.219 -17.047 1 91.62 56 ASP B N 1
ATOM 3961 C CA . ASP B 1 56 ? 27.562 -26.281 -18.344 1 91.62 56 ASP B CA 1
ATOM 3962 C C . ASP B 1 56 ? 27.078 -27.469 -19.156 1 91.62 56 ASP B C 1
ATOM 3964 O O . ASP B 1 56 ? 26.047 -28.078 -18.844 1 91.62 56 ASP B O 1
ATOM 3968 N N . SER B 1 57 ? 27.766 -27.734 -20.25 1 92.06 57 SER B N 1
ATOM 3969 C CA . SER B 1 57 ? 27.297 -28.719 -21.203 1 92.06 57 SER B CA 1
ATOM 3970 C C . SER B 1 57 ? 27.453 -30.141 -20.672 1 92.06 57 SER B C 1
ATOM 3972 O O . SER B 1 57 ? 26.859 -31.078 -21.203 1 92.06 57 SER B O 1
ATOM 3974 N N . SER B 1 58 ? 28.234 -30.312 -19.625 1 94.12 58 SER B N 1
ATOM 3975 C CA . SER B 1 58 ? 28.422 -31.641 -19.062 1 94.12 58 SER B CA 1
ATOM 3976 C C . SER B 1 58 ? 27.109 -32.188 -18.484 1 94.12 58 SER B C 1
ATOM 3978 O O . SER B 1 58 ? 26.828 -33.375 -18.625 1 94.12 58 SER B O 1
ATOM 3980 N N . ALA B 1 59 ? 26.359 -31.406 -17.828 1 94.19 59 ALA B N 1
ATOM 3981 C CA . ALA B 1 59 ? 25.016 -31.672 -17.328 1 94.19 59 ALA B CA 1
ATOM 3982 C C . ALA B 1 59 ? 24.188 -30.391 -17.266 1 94.19 59 ALA B C 1
ATOM 3984 O O . ALA B 1 59 ? 24.078 -29.766 -16.219 1 94.19 59 ALA B O 1
ATOM 3985 N N . PRO B 1 60 ? 23.562 -30.047 -18.359 1 92.75 60 PRO B N 1
ATOM 3986 C CA . PRO B 1 60 ? 22.859 -28.766 -18.438 1 92.75 60 PRO B CA 1
ATOM 3987 C C . PRO B 1 60 ? 21.688 -28.672 -17.469 1 92.75 60 PRO B C 1
ATOM 3989 O O . PRO B 1 60 ? 21.312 -27.562 -17.047 1 92.75 60 PRO B O 1
ATOM 3992 N N . GLY B 1 61 ? 21.078 -29.859 -17.125 1 93.94 61 GLY B N 1
ATOM 3993 C CA . GLY B 1 61 ? 19.969 -29.859 -16.203 1 93.94 61 GLY B CA 1
ATOM 3994 C C . GLY B 1 61 ? 18.625 -30.078 -16.875 1 93.94 61 GLY B C 1
ATOM 3995 O O . GLY B 1 61 ? 18.562 -30.438 -18.047 1 93.94 61 GLY B O 1
ATOM 3996 N N . ASN B 1 62 ? 17.578 -30.047 -16.078 1 97.44 62 ASN B N 1
ATOM 3997 C CA . ASN B 1 62 ? 16.172 -30.016 -16.484 1 97.44 62 ASN B CA 1
ATOM 3998 C C . ASN B 1 62 ? 15.742 -31.359 -17.094 1 97.44 62 ASN B C 1
ATOM 4000 O O . ASN B 1 62 ? 14.906 -31.391 -18 1 97.44 62 ASN B O 1
ATOM 4004 N N . TYR B 1 63 ? 16.344 -32.406 -16.609 1 96.62 63 TYR B N 1
ATOM 4005 C CA . TYR B 1 63 ? 16.016 -33.719 -17.141 1 96.62 63 TYR B CA 1
ATOM 4006 C C . TYR B 1 63 ? 14.578 -34.094 -16.812 1 96.62 63 TYR B C 1
ATOM 4008 O O . TYR B 1 63 ? 13.93 -34.812 -17.578 1 96.62 63 TYR B O 1
ATOM 4016 N N . GLY B 1 64 ? 14.109 -33.656 -15.641 1 97 64 GLY B N 1
ATOM 4017 C CA . GLY B 1 64 ? 12.703 -33.844 -15.336 1 97 64 GLY B CA 1
ATOM 4018 C C . GLY B 1 64 ? 11.773 -33.188 -16.344 1 97 64 GLY B C 1
ATOM 4019 O O . GLY B 1 64 ? 10.773 -33.781 -16.75 1 97 64 GLY B O 1
ATOM 4020 N N . LEU B 1 65 ? 12.094 -32.031 -16.766 1 98.25 65 LEU B N 1
ATOM 4021 C CA . LEU B 1 65 ? 11.297 -31.312 -17.766 1 98.25 65 LEU B CA 1
ATOM 4022 C C . LEU B 1 65 ? 11.43 -31.984 -19.141 1 98.25 65 LEU B C 1
ATOM 4024 O O . LEU B 1 65 ? 10.469 -32.031 -19.906 1 98.25 65 LEU B O 1
ATOM 4028 N N . LEU B 1 66 ? 12.609 -32.438 -19.422 1 98.12 66 LEU B N 1
ATOM 4029 C CA . LEU B 1 66 ? 12.836 -33.125 -20.688 1 98.12 66 LEU B CA 1
ATOM 4030 C C . LEU B 1 66 ? 12.062 -34.438 -20.734 1 98.12 66 LEU B C 1
ATOM 4032 O O . LEU B 1 66 ? 11.602 -34.875 -21.797 1 98.12 66 LEU B O 1
ATOM 4036 N N . ASP B 1 67 ? 11.961 -35.094 -19.562 1 97.94 67 ASP B N 1
ATOM 4037 C CA . ASP B 1 67 ? 11.086 -36.281 -19.484 1 97.94 67 ASP B CA 1
ATOM 4038 C C . ASP B 1 67 ? 9.648 -35.906 -19.844 1 97.94 67 ASP B C 1
ATOM 4040 O O . ASP B 1 67 ? 8.977 -36.656 -20.562 1 97.94 67 ASP B O 1
ATOM 4044 N N . GLN B 1 68 ? 9.156 -34.875 -19.328 1 98 68 GLN B N 1
ATOM 4045 C CA . GLN B 1 68 ? 7.812 -34.406 -19.641 1 98 68 GLN B CA 1
ATOM 4046 C C . GLN B 1 68 ? 7.66 -34.125 -21.125 1 98 68 GLN B C 1
ATOM 4048 O O . GLN B 1 68 ? 6.645 -34.469 -21.734 1 98 68 GLN B O 1
ATOM 4053 N N . LEU B 1 69 ? 8.688 -33.469 -21.703 1 98.5 69 LEU B N 1
ATOM 4054 C CA . LEU B 1 69 ? 8.695 -33.219 -23.141 1 98.5 69 LEU B CA 1
ATOM 4055 C C . LEU B 1 69 ? 8.633 -34.531 -23.922 1 98.5 69 LEU B C 1
ATOM 4057 O O . LEU B 1 69 ? 7.914 -34.625 -24.922 1 98.5 69 LEU B O 1
ATOM 4061 N N . GLU B 1 70 ? 9.391 -35.5 -23.484 1 98.25 70 GLU B N 1
ATOM 4062 C CA . GLU B 1 70 ? 9.359 -36.812 -24.141 1 98.25 70 GLU B CA 1
ATOM 4063 C C . GLU B 1 70 ? 7.965 -37.406 -24.078 1 98.25 70 GLU B C 1
ATOM 4065 O O . GLU B 1 70 ? 7.535 -38.062 -25.031 1 98.25 70 GLU B O 1
ATOM 4070 N N . ALA B 1 71 ? 7.324 -37.25 -22.938 1 97.81 71 ALA B N 1
ATOM 4071 C CA . ALA B 1 71 ? 5.945 -37.719 -22.828 1 97.81 71 ALA B CA 1
ATOM 4072 C C . ALA B 1 71 ? 5.047 -37.031 -23.859 1 97.81 71 ALA B C 1
ATOM 4074 O O . ALA B 1 71 ? 4.184 -37.688 -24.453 1 97.81 71 ALA B O 1
ATOM 4075 N N . MET B 1 72 ? 5.199 -35.812 -24.078 1 98.31 72 MET B N 1
ATOM 4076 C CA . MET B 1 72 ? 4.418 -35.062 -25.062 1 98.31 72 MET B CA 1
ATOM 4077 C C . MET B 1 72 ? 4.691 -35.562 -26.469 1 98.31 72 MET B C 1
ATOM 4079 O O . MET B 1 72 ? 3.773 -35.688 -27.281 1 98.31 72 MET B O 1
ATOM 4083 N N . LYS B 1 73 ? 5.957 -35.844 -26.734 1 98.31 73 LYS B N 1
ATOM 4084 C CA . LYS B 1 73 ? 6.32 -36.438 -28.016 1 98.31 73 LYS B CA 1
ATOM 4085 C C . LYS B 1 73 ? 5.66 -37.781 -28.219 1 98.31 73 LYS B C 1
ATOM 4087 O O . LYS B 1 73 ? 5.188 -38.094 -29.312 1 98.31 73 LYS B O 1
ATOM 4092 N N . TRP B 1 74 ? 5.703 -38.562 -27.172 1 98.06 74 TRP B N 1
ATOM 4093 C CA . TRP B 1 74 ? 5.039 -39.844 -27.219 1 98.06 74 TRP B CA 1
ATOM 4094 C C . TRP B 1 74 ? 3.559 -39.688 -27.547 1 98.06 74 TRP B C 1
ATOM 4096 O O . TRP B 1 74 ? 3.006 -40.438 -28.344 1 98.06 74 TRP B O 1
ATOM 4106 N N . VAL B 1 75 ? 2.896 -38.812 -26.891 1 98.12 75 VAL B N 1
ATOM 4107 C CA . VAL B 1 75 ? 1.482 -38.562 -27.125 1 98.12 75 VAL B CA 1
ATOM 4108 C C . VAL B 1 75 ? 1.264 -38.188 -28.609 1 98.12 75 VAL B C 1
ATOM 4110 O O . VAL B 1 75 ? 0.376 -38.75 -29.25 1 98.12 75 VAL B O 1
ATOM 4113 N N . ARG B 1 76 ? 2.016 -37.344 -29.141 1 97.44 76 ARG B N 1
ATOM 4114 C CA . ARG B 1 76 ? 1.898 -36.938 -30.547 1 97.44 76 ARG B CA 1
ATOM 4115 C C . ARG B 1 76 ? 2.016 -38.125 -31.469 1 97.44 76 ARG B C 1
ATOM 4117 O O . ARG B 1 76 ? 1.252 -38.281 -32.438 1 97.44 76 ARG B O 1
ATOM 4124 N N . ALA B 1 77 ? 2.873 -39 -31.141 1 97.62 77 ALA B N 1
ATOM 4125 C CA . ALA B 1 77 ? 3.211 -40.125 -32.031 1 97.62 77 ALA B CA 1
ATOM 4126 C C . ALA B 1 77 ? 2.223 -41.25 -31.875 1 97.62 77 ALA B C 1
ATOM 4128 O O . ALA B 1 77 ? 1.975 -42 -32.844 1 97.62 77 ALA B O 1
ATOM 4129 N N . ASN B 1 78 ? 1.597 -41.375 -30.672 1 97.88 78 ASN B N 1
ATOM 4130 C CA . ASN B 1 78 ? 0.981 -42.688 -30.375 1 97.88 78 ASN B CA 1
ATOM 4131 C C . ASN B 1 78 ? -0.483 -42.531 -29.984 1 97.88 78 ASN B C 1
ATOM 4133 O O . ASN B 1 78 ? -1.245 -43.5 -30.016 1 97.88 78 ASN B O 1
ATOM 4137 N N . ILE B 1 79 ? -0.942 -41.406 -29.672 1 97.81 79 ILE B N 1
ATOM 4138 C CA . ILE B 1 79 ? -2.174 -41.25 -28.891 1 97.81 79 ILE B CA 1
ATOM 4139 C C . ILE B 1 79 ? -3.371 -41.625 -29.766 1 97.81 79 ILE B C 1
ATOM 4141 O O . ILE B 1 79 ? -4.453 -41.938 -29.266 1 97.81 79 ILE B O 1
ATOM 4145 N N . ARG B 1 80 ? -3.195 -41.562 -31.078 1 97 80 ARG B N 1
ATOM 4146 C CA . ARG B 1 80 ? -4.262 -41.938 -32 1 97 80 ARG B CA 1
ATOM 4147 C C . ARG B 1 80 ? -4.715 -43.375 -31.766 1 97 80 ARG B C 1
ATOM 4149 O O . ARG B 1 80 ? -5.902 -43.688 -31.906 1 97 80 ARG B O 1
ATOM 4156 N N . ALA B 1 81 ? -3.803 -44.156 -31.453 1 96.56 81 ALA B N 1
ATOM 4157 C CA . ALA B 1 81 ? -4.102 -45.594 -31.234 1 96.56 81 ALA B CA 1
ATOM 4158 C C . ALA B 1 81 ? -4.984 -45.75 -30 1 96.56 81 ALA B C 1
ATOM 4160 O O . ALA B 1 81 ? -5.629 -46.812 -29.828 1 96.56 81 ALA B O 1
ATOM 4161 N N . PHE B 1 82 ? -5.035 -44.719 -29.234 1 95.56 82 PHE B N 1
ATOM 4162 C CA . PHE B 1 82 ? -5.824 -44.781 -28.016 1 95.56 82 PHE B CA 1
ATOM 4163 C C . PHE B 1 82 ? -7.086 -43.938 -28.141 1 95.56 82 PHE B C 1
ATOM 4165 O O . PHE B 1 82 ? -7.777 -43.688 -27.156 1 95.56 82 PHE B O 1
ATOM 4172 N N . GLY B 1 83 ? -7.258 -43.438 -29.391 1 96.38 83 GLY B N 1
ATOM 4173 C CA . GLY B 1 83 ? -8.469 -42.688 -29.656 1 96.38 83 GLY B CA 1
ATOM 4174 C C . GLY B 1 83 ? -8.312 -41.188 -29.391 1 96.38 83 GLY B C 1
ATOM 4175 O O . GLY B 1 83 ? -9.289 -40.438 -29.453 1 96.38 83 GLY B O 1
ATOM 4176 N N . GLY B 1 84 ? -7.148 -40.812 -29.109 1 97.81 84 GLY B N 1
ATOM 4177 C CA . GLY B 1 84 ? -6.887 -39.406 -28.828 1 97.81 84 GLY B CA 1
ATOM 4178 C C . GLY B 1 84 ? -6.418 -38.625 -30.062 1 97.81 84 GLY B C 1
ATOM 4179 O O . GLY B 1 84 ? -5.832 -39.219 -30.969 1 97.81 84 GLY B O 1
ATOM 4180 N N . SER B 1 85 ? -6.656 -37.344 -30.078 1 97.5 85 SER B N 1
ATOM 4181 C CA . SER B 1 85 ? -6.184 -36.438 -31.141 1 97.5 85 SER B CA 1
ATOM 4182 C C . SER B 1 85 ? -4.832 -35.844 -30.797 1 97.5 85 SER B C 1
ATOM 4184 O O . SER B 1 85 ? -4.711 -35.125 -29.797 1 97.5 85 SER B O 1
ATOM 4186 N N . PRO B 1 86 ? -3.824 -36.031 -31.562 1 96.69 86 PRO B N 1
ATOM 4187 C CA . PRO B 1 86 ? -2.529 -35.406 -31.281 1 96.69 86 PRO B CA 1
ATOM 4188 C C . PRO B 1 86 ? -2.551 -33.906 -31.5 1 96.69 86 PRO B C 1
ATOM 4190 O O . PRO B 1 86 ? -1.621 -33.188 -31.094 1 96.69 86 PRO B O 1
ATOM 4193 N N . ASP B 1 87 ? -3.633 -33.375 -32.156 1 95.44 87 ASP B N 1
ATOM 4194 C CA . ASP B 1 87 ? -3.725 -31.953 -32.469 1 95.44 87 ASP B CA 1
ATOM 4195 C C . ASP B 1 87 ? -4.566 -31.219 -31.438 1 95.44 87 ASP B C 1
ATOM 4197 O O . ASP B 1 87 ? -4.797 -30 -31.562 1 95.44 87 ASP B O 1
ATOM 4201 N N . ARG B 1 88 ? -5.02 -31.891 -30.438 1 96.81 88 ARG B N 1
ATOM 4202 C CA . ARG B 1 88 ? -5.805 -31.297 -29.375 1 96.81 88 ARG B CA 1
ATOM 4203 C C . ARG B 1 88 ? -5.316 -31.781 -28 1 96.81 88 ARG B C 1
ATOM 4205 O O . ARG B 1 88 ? -6.035 -32.5 -27.297 1 96.81 88 ARG B O 1
ATOM 4212 N N . VAL B 1 89 ? -4.176 -31.328 -27.641 1 98.56 89 VAL B N 1
ATOM 4213 C CA . VAL B 1 89 ? -3.521 -31.734 -26.406 1 98.56 89 VAL B CA 1
ATOM 4214 C C . VAL B 1 89 ? -3.51 -30.578 -25.422 1 98.56 89 VAL B C 1
ATOM 4216 O O . VAL B 1 89 ? -3.061 -29.469 -25.75 1 98.56 89 VAL B O 1
ATOM 4219 N N . THR B 1 90 ? -4.102 -30.781 -24.281 1 98.69 90 THR B N 1
ATOM 4220 C CA . THR B 1 90 ? -4.039 -29.875 -23.141 1 98.69 90 THR B CA 1
ATOM 4221 C C . THR B 1 90 ? -3.1 -30.406 -22.062 1 98.69 90 THR B C 1
ATOM 4223 O O . THR B 1 90 ? -3.326 -31.484 -21.516 1 98.69 90 THR B O 1
ATOM 4226 N N . ILE B 1 91 ? -2.049 -29.672 -21.812 1 98.69 91 ILE B N 1
ATOM 4227 C CA . ILE B 1 91 ? -1.22 -30.031 -20.656 1 98.69 91 ILE B CA 1
ATOM 4228 C C . ILE B 1 91 ? -1.689 -29.266 -19.422 1 98.69 91 ILE B C 1
ATOM 4230 O O . ILE B 1 91 ? -2.113 -28.109 -19.516 1 98.69 91 ILE B O 1
ATOM 4234 N N . PHE B 1 92 ? -1.745 -29.938 -18.266 1 98.12 92 PHE B N 1
ATOM 4235 C CA . PHE B 1 92 ? -2.154 -29.25 -17.047 1 98.12 92 PHE B CA 1
ATOM 4236 C C . PHE B 1 92 ? -1.484 -29.891 -15.828 1 98.12 92 PHE B C 1
ATOM 4238 O O . PHE B 1 92 ? -1.009 -31.016 -15.898 1 98.12 92 PHE B O 1
ATOM 4245 N N . GLY B 1 93 ? -1.302 -29.125 -14.812 1 97.44 93 GLY B N 1
ATOM 4246 C CA . GLY B 1 93 ? -0.655 -29.594 -13.594 1 97.44 93 GLY B CA 1
ATOM 4247 C C . GLY B 1 93 ? -0.926 -28.703 -12.398 1 97.44 93 GLY B C 1
ATOM 4248 O O . GLY B 1 93 ? -1.525 -27.625 -12.539 1 97.44 93 GLY B O 1
ATOM 4249 N N . GLU B 1 94 ? -0.602 -29.219 -11.219 1 97.06 94 GLU B N 1
ATOM 4250 C CA . GLU B 1 94 ? -0.783 -28.516 -9.945 1 97.06 94 GLU B CA 1
ATOM 4251 C C . GLU B 1 94 ? 0.553 -28.312 -9.234 1 97.06 94 GLU B C 1
ATOM 4253 O O . GLU B 1 94 ? 1.436 -29.172 -9.289 1 97.06 94 GLU B O 1
ATOM 4258 N N . SER B 1 95 ? 0.673 -27.141 -8.578 1 96.44 95 SER B N 1
ATOM 4259 C CA . SER B 1 95 ? 1.883 -26.812 -7.824 1 96.44 95 SER B CA 1
ATOM 4260 C C . SER B 1 95 ? 3.117 -26.859 -8.719 1 96.44 95 SER B C 1
ATOM 4262 O O . SER B 1 95 ? 3.158 -26.203 -9.758 1 96.44 95 SER B O 1
ATOM 4264 N N . SER B 1 96 ? 4.102 -27.781 -8.422 1 95.19 96 SER B N 1
ATOM 4265 C CA . SER B 1 96 ? 5.281 -27.891 -9.273 1 95.19 96 SER B CA 1
ATOM 4266 C C . SER B 1 96 ? 4.918 -28.391 -10.664 1 95.19 96 SER B C 1
ATOM 4268 O O . SER B 1 96 ? 5.59 -28.062 -11.641 1 95.19 96 SER B O 1
ATOM 4270 N N . GLY B 1 97 ? 3.826 -29.156 -10.781 1 97 97 GLY B N 1
ATOM 4271 C CA . GLY B 1 97 ? 3.324 -29.531 -12.094 1 97 97 GLY B CA 1
ATOM 4272 C C . GLY B 1 97 ? 2.83 -28.344 -12.898 1 97 97 GLY B C 1
ATOM 4273 O O . GLY B 1 97 ? 3.039 -28.281 -14.109 1 97 97 GLY B O 1
ATOM 4274 N N . ALA B 1 98 ? 2.127 -27.453 -12.172 1 98.38 98 ALA B N 1
ATOM 4275 C CA . ALA B 1 98 ? 1.691 -26.234 -12.828 1 98.38 98 ALA B CA 1
ATOM 4276 C C . ALA B 1 98 ? 2.887 -25.375 -13.234 1 98.38 98 ALA B C 1
ATOM 4278 O O . ALA B 1 98 ? 2.889 -24.766 -14.312 1 98.38 98 ALA B O 1
ATOM 4279 N N . ALA B 1 99 ? 3.826 -25.266 -12.375 1 97.75 99 ALA B N 1
ATOM 4280 C CA . ALA B 1 99 ? 5.051 -24.547 -12.719 1 97.75 99 ALA B CA 1
ATOM 4281 C C . ALA B 1 99 ? 5.723 -25.156 -13.938 1 97.75 99 ALA B C 1
ATOM 4283 O O . ALA B 1 99 ? 6.16 -24.453 -14.844 1 97.75 99 ALA B O 1
ATOM 4284 N N . SER B 1 100 ? 5.797 -26.453 -13.984 1 98.06 100 SER B N 1
ATOM 4285 C CA . SER B 1 100 ? 6.348 -27.141 -15.141 1 98.06 100 SER B CA 1
ATOM 4286 C C . SER B 1 100 ? 5.555 -26.828 -16.406 1 98.06 100 SER B C 1
ATOM 4288 O O . SER B 1 100 ? 6.133 -26.547 -17.453 1 98.06 100 SER B O 1
ATOM 4290 N N . THR B 1 101 ? 4.273 -26.953 -16.266 1 98.62 101 THR B N 1
ATOM 4291 C CA . THR B 1 101 ? 3.398 -26.625 -17.391 1 98.62 101 THR B CA 1
ATOM 4292 C C . THR B 1 101 ? 3.697 -25.219 -17.922 1 98.62 101 THR B C 1
ATOM 4294 O O . THR B 1 101 ? 3.801 -25 -19.125 1 98.62 101 THR B O 1
ATOM 4297 N N . SER B 1 102 ? 3.873 -24.297 -17 1 98.81 102 SER B N 1
ATOM 4298 C CA . SER B 1 102 ? 4.18 -22.922 -17.344 1 98.81 102 SER B CA 1
ATOM 4299 C C . SER B 1 102 ? 5.562 -22.797 -17.984 1 98.81 102 SER B C 1
ATOM 4301 O O . SER B 1 102 ? 5.773 -21.984 -18.891 1 98.81 102 SER B O 1
ATOM 4303 N N . LEU B 1 103 ? 6.48 -23.531 -17.5 1 98.75 103 LEU B N 1
ATOM 4304 C CA . LEU B 1 103 ? 7.82 -23.531 -18.078 1 98.75 103 LEU B CA 1
ATOM 4305 C C . LEU B 1 103 ? 7.801 -24.094 -19.5 1 98.75 103 LEU B C 1
ATOM 4307 O O . LEU B 1 103 ? 8.562 -23.641 -20.359 1 98.75 103 LEU B O 1
ATOM 4311 N N . HIS B 1 104 ? 6.965 -25.078 -19.781 1 98.75 104 HIS B N 1
ATOM 4312 C CA . HIS B 1 104 ? 6.797 -25.578 -21.125 1 98.75 104 HIS B CA 1
ATOM 4313 C C . HIS B 1 104 ? 6.234 -24.5 -22.062 1 98.75 104 HIS B C 1
ATOM 4315 O O . HIS B 1 104 ? 6.539 -24.484 -23.25 1 98.75 104 HIS B O 1
ATOM 4321 N N . LEU B 1 105 ? 5.449 -23.578 -21.547 1 98.56 105 LEU B N 1
ATOM 4322 C CA . LEU B 1 105 ? 4.965 -22.453 -22.328 1 98.56 105 LEU B CA 1
ATOM 4323 C C . LEU B 1 105 ? 6.121 -21.562 -22.766 1 98.56 105 LEU B C 1
ATOM 4325 O O . LEU B 1 105 ? 6.043 -20.906 -23.812 1 98.56 105 LEU B O 1
ATOM 4329 N N . LEU B 1 106 ? 7.184 -21.578 -21.984 1 98.25 106 LEU B N 1
ATOM 4330 C CA . LEU B 1 106 ? 8.32 -20.688 -22.234 1 98.25 106 LEU B CA 1
ATOM 4331 C C . LEU B 1 106 ? 9.367 -21.391 -23.109 1 98.25 106 LEU B C 1
ATOM 4333 O O . LEU B 1 106 ? 10.188 -20.734 -23.75 1 98.25 106 LEU B O 1
ATOM 4337 N N . SER B 1 107 ? 9.383 -22.688 -23.109 1 98.44 107 SER B N 1
ATOM 4338 C CA . SER B 1 107 ? 10.453 -23.438 -23.75 1 98.44 107 SER B CA 1
ATOM 4339 C C . SER B 1 107 ? 10.242 -23.5 -25.266 1 98.44 107 SER B C 1
ATOM 4341 O O . SER B 1 107 ? 9.195 -23.953 -25.734 1 98.44 107 SER B O 1
ATOM 4343 N N . PRO B 1 108 ? 11.266 -23.203 -26.016 1 96.94 108 PRO B N 1
ATOM 4344 C CA . PRO B 1 108 ? 11.156 -23.359 -27.469 1 96.94 108 PRO B CA 1
ATOM 4345 C C . PRO B 1 108 ? 11.047 -24.828 -27.891 1 96.94 108 PRO B C 1
ATOM 4347 O O . PRO B 1 108 ? 10.539 -25.125 -28.984 1 96.94 108 PRO B O 1
ATOM 4350 N N . LEU B 1 109 ? 11.453 -25.703 -27.062 1 97.56 109 LEU B N 1
ATOM 4351 C CA . LEU B 1 109 ? 11.477 -27.125 -27.391 1 97.56 109 LEU B CA 1
ATOM 4352 C C . LEU B 1 109 ? 10.07 -27.719 -27.344 1 97.56 109 LEU B C 1
ATOM 4354 O O . LEU B 1 109 ? 9.805 -28.75 -27.969 1 97.56 109 LEU B O 1
ATOM 4358 N N . SER B 1 110 ? 9.211 -27.078 -26.625 1 97.25 110 SER B N 1
ATOM 4359 C CA . SER B 1 110 ? 7.926 -27.703 -26.312 1 97.25 110 SER B CA 1
ATOM 4360 C C . SER B 1 110 ? 6.809 -27.125 -27.172 1 97.25 110 SER B C 1
ATOM 4362 O O . SER B 1 110 ? 5.688 -27.641 -27.172 1 97.25 110 SER B O 1
ATOM 4364 N N . ARG B 1 111 ? 6.992 -26.141 -27.953 1 93.19 111 ARG B N 1
ATOM 4365 C CA . ARG B 1 111 ? 5.996 -25.266 -28.531 1 93.19 111 ARG B CA 1
ATOM 4366 C C . ARG B 1 111 ? 5.039 -26.031 -29.438 1 93.19 111 ARG B C 1
ATOM 4368 O O . ARG B 1 111 ? 3.865 -25.672 -29.562 1 93.19 111 ARG B O 1
ATOM 4375 N N . ASP B 1 112 ? 5.41 -27.109 -29.969 1 95.19 112 ASP B N 1
ATOM 4376 C CA . ASP B 1 112 ? 4.625 -27.719 -31.031 1 95.19 112 ASP B CA 1
ATOM 4377 C C . ASP B 1 112 ? 3.83 -28.906 -30.516 1 95.19 112 ASP B C 1
ATOM 4379 O O . ASP B 1 112 ? 3.139 -29.578 -31.281 1 95.19 112 ASP B O 1
ATOM 4383 N N . TYR B 1 113 ? 3.824 -29.094 -29.203 1 98 113 TYR B N 1
ATOM 4384 C CA . TYR B 1 113 ? 3.332 -30.391 -28.766 1 98 113 TYR B CA 1
ATOM 4385 C C . TYR B 1 113 ? 2.023 -30.234 -28 1 98 113 TYR B C 1
ATOM 4387 O O . TYR B 1 113 ? 1.417 -31.234 -27.594 1 98 113 TYR B O 1
ATOM 4395 N N . PHE B 1 114 ? 1.514 -29.047 -27.812 1 98.19 114 PHE B N 1
ATOM 4396 C CA . PHE B 1 114 ? 0.24 -28.859 -27.125 1 98.19 114 PHE B CA 1
ATOM 4397 C C . PHE B 1 114 ? -0.439 -27.578 -27.594 1 98.19 114 PHE B C 1
ATOM 4399 O O . PHE B 1 114 ? 0.218 -26.688 -28.125 1 98.19 114 PHE B O 1
ATOM 4406 N N . GLN B 1 115 ? -1.771 -27.5 -27.359 1 97.56 115 GLN B N 1
ATOM 4407 C CA . GLN B 1 115 ? -2.574 -26.391 -27.844 1 97.56 115 GLN B CA 1
ATOM 4408 C C . GLN B 1 115 ? -3.189 -25.609 -26.688 1 97.56 115 GLN B C 1
ATOM 4410 O O . GLN B 1 115 ? -3.666 -24.484 -26.859 1 97.56 115 GLN B O 1
ATOM 4415 N N . GLN B 1 116 ? -3.275 -26.234 -25.547 1 98.5 116 GLN B N 1
ATOM 4416 C CA . GLN B 1 116 ? -3.852 -25.609 -24.359 1 98.5 116 GLN B CA 1
ATOM 4417 C C . GLN B 1 116 ? -3.059 -25.969 -23.109 1 98.5 116 GLN B C 1
ATOM 4419 O O . GLN B 1 116 ? -2.357 -26.984 -23.078 1 98.5 116 GLN B O 1
ATOM 4424 N N . ALA B 1 117 ? -3.111 -25.078 -22.109 1 98.81 117 ALA B N 1
ATOM 4425 C CA . ALA B 1 117 ? -2.445 -25.312 -20.828 1 98.81 117 ALA B CA 1
ATOM 4426 C C . ALA B 1 117 ? -3.322 -24.875 -19.672 1 98.81 117 ALA B C 1
ATOM 4428 O O . ALA B 1 117 ? -4.055 -23.875 -19.781 1 98.81 117 ALA B O 1
ATOM 4429 N N . ILE B 1 118 ? -3.305 -25.594 -18.578 1 98.94 118 ILE B N 1
ATOM 4430 C CA . ILE B 1 118 ? -3.984 -25.234 -17.344 1 98.94 118 ILE B CA 1
ATOM 4431 C C . ILE B 1 118 ? -2.979 -25.203 -16.188 1 98.94 118 ILE B C 1
ATOM 4433 O O . ILE B 1 118 ? -2.316 -26.203 -15.906 1 98.94 118 ILE B O 1
ATOM 4437 N N . LEU B 1 119 ? -2.869 -24.031 -15.555 1 98.88 119 LEU B N 1
ATOM 4438 C CA . LEU B 1 119 ? -2.01 -23.859 -14.391 1 98.88 119 LEU B CA 1
ATOM 4439 C C . LEU B 1 119 ? -2.83 -23.875 -13.102 1 98.88 119 LEU B C 1
ATOM 4441 O O . LEU B 1 119 ? -3.611 -22.953 -12.859 1 98.88 119 LEU B O 1
ATOM 4445 N N . GLN B 1 120 ? -2.604 -24.906 -12.289 1 98.75 120 GLN B N 1
ATOM 4446 C CA . GLN B 1 120 ? -3.297 -24.984 -11.008 1 98.75 120 GLN B CA 1
ATOM 4447 C C . GLN B 1 120 ? -2.338 -24.734 -9.844 1 98.75 120 GLN B C 1
ATOM 4449 O O . GLN B 1 120 ? -1.641 -25.641 -9.398 1 98.75 120 GLN B O 1
ATOM 4454 N N . SER B 1 121 ? -2.318 -23.516 -9.312 1 98.31 121 SER B N 1
ATOM 4455 C CA . SER B 1 121 ? -1.539 -23.109 -8.141 1 98.31 121 SER B CA 1
ATOM 4456 C C . SER B 1 121 ? -0.043 -23.234 -8.406 1 98.31 121 SER B C 1
ATOM 4458 O O . SER B 1 121 ? 0.679 -23.875 -7.645 1 98.31 121 SER B O 1
ATOM 4460 N N . GLY B 1 122 ? 0.439 -22.547 -9.422 1 98.06 122 GLY B N 1
ATOM 4461 C CA . GLY B 1 122 ? 1.848 -22.516 -9.781 1 98.06 122 GLY B CA 1
ATOM 4462 C C . GLY B 1 122 ? 2.098 -21.906 -11.148 1 98.06 122 GLY B C 1
ATOM 4463 O O . GLY B 1 122 ? 1.244 -21.984 -12.039 1 98.06 122 GLY B O 1
ATOM 4464 N N . ALA B 1 123 ? 3.199 -21.328 -11.328 1 98.44 123 ALA B N 1
ATOM 4465 C CA . ALA B 1 123 ? 3.6 -20.703 -12.594 1 98.44 123 ALA B CA 1
ATOM 4466 C C . ALA B 1 123 ? 5.121 -20.641 -12.703 1 98.44 123 ALA B C 1
ATOM 4468 O O . ALA B 1 123 ? 5.832 -20.812 -11.711 1 98.44 123 ALA B O 1
ATOM 4469 N N . SER B 1 124 ? 5.57 -20.375 -13.922 1 98.25 124 SER B N 1
ATOM 4470 C CA . SER B 1 124 ? 6.996 -20.219 -14.18 1 98.25 124 SER B CA 1
ATOM 4471 C C . SER B 1 124 ? 7.582 -19.078 -13.367 1 98.25 124 SER B C 1
ATOM 4473 O O . SER B 1 124 ? 8.773 -19.062 -13.055 1 98.25 124 SER B O 1
ATOM 4475 N N . THR B 1 125 ? 6.711 -18.125 -12.953 1 97.19 125 THR B N 1
ATOM 4476 C CA . THR B 1 125 ? 7.152 -16.922 -12.25 1 97.19 125 THR B CA 1
ATOM 4477 C C . THR B 1 125 ? 7.059 -17.125 -10.742 1 97.19 125 THR B C 1
ATOM 4479 O O . THR B 1 125 ? 7.383 -16.203 -9.969 1 97.19 125 THR B O 1
ATOM 4482 N N . SER B 1 126 ? 6.57 -18.281 -10.32 1 96.56 126 SER B N 1
ATOM 4483 C CA . SER B 1 126 ? 6.617 -18.562 -8.891 1 96.56 126 SER B CA 1
ATOM 4484 C C . SER B 1 126 ? 8.055 -18.547 -8.367 1 96.56 126 SER B C 1
ATOM 4486 O O . SER B 1 126 ? 8.961 -19.047 -9.039 1 96.56 126 SER B O 1
ATOM 4488 N N . PRO B 1 127 ? 8.266 -17.969 -7.188 1 93.19 127 PRO B N 1
ATOM 4489 C CA . PRO B 1 127 ? 9.641 -17.797 -6.703 1 93.19 127 PRO B CA 1
ATOM 4490 C C . PRO B 1 127 ? 10.359 -19.125 -6.48 1 93.19 127 PRO B C 1
ATOM 4492 O O . PRO B 1 127 ? 11.594 -19.156 -6.438 1 93.19 127 PRO B O 1
ATOM 4495 N N . TRP B 1 128 ? 9.641 -20.172 -6.438 1 92.75 128 TRP B N 1
ATOM 4496 C CA . TRP B 1 128 ? 10.195 -21.5 -6.148 1 92.75 128 TRP B CA 1
ATOM 4497 C C . TRP B 1 128 ? 10.289 -22.344 -7.414 1 92.75 128 TRP B C 1
ATOM 4499 O O . TRP B 1 128 ? 10.727 -23.484 -7.367 1 92.75 128 TRP B O 1
ATOM 4509 N N . ALA B 1 129 ? 9.828 -21.828 -8.531 1 95.06 129 ALA B N 1
ATOM 4510 C CA . ALA B 1 129 ? 9.656 -22.625 -9.742 1 95.06 129 ALA B CA 1
ATOM 4511 C C . ALA B 1 129 ? 11.008 -22.953 -10.375 1 95.06 129 ALA B C 1
ATOM 4513 O O . ALA B 1 129 ? 11.156 -23.984 -11.031 1 95.06 129 ALA B O 1
ATOM 4514 N N . VAL B 1 130 ? 11.984 -22.062 -10.211 1 94.88 130 VAL B N 1
ATOM 4515 C CA . VAL B 1 130 ? 13.281 -22.188 -10.859 1 94.88 130 VAL B CA 1
ATOM 4516 C C . VAL B 1 130 ? 14.391 -21.844 -9.867 1 94.88 130 VAL B C 1
ATOM 4518 O O . VAL B 1 130 ? 14.266 -20.875 -9.109 1 94.88 130 VAL B O 1
ATOM 4521 N N . LEU B 1 131 ? 15.383 -22.672 -9.797 1 92.56 131 LEU B N 1
ATOM 4522 C CA . LEU B 1 131 ? 16.594 -22.328 -9.062 1 92.56 131 LEU B CA 1
ATOM 4523 C C . LEU B 1 131 ? 17.469 -21.375 -9.867 1 92.56 131 LEU B C 1
ATOM 4525 O O . LEU B 1 131 ? 18.344 -21.812 -10.625 1 92.56 131 LEU B O 1
ATOM 4529 N N . LEU B 1 132 ? 17.297 -20.156 -9.57 1 89.38 132 LEU B N 1
ATOM 4530 C CA . LEU B 1 132 ? 17.938 -19.094 -10.359 1 89.38 132 LEU B CA 1
ATOM 4531 C C . LEU B 1 132 ? 19.438 -19.047 -10.086 1 89.38 132 LEU B C 1
ATOM 4533 O O . LEU B 1 132 ? 19.891 -19.531 -9.047 1 89.38 132 LEU B O 1
ATOM 4537 N N . PRO B 1 133 ? 20.141 -18.422 -10.984 1 86.12 133 PRO B N 1
ATOM 4538 C CA . PRO B 1 133 ? 21.594 -18.375 -10.844 1 86.12 133 PRO B CA 1
ATOM 4539 C C . PRO B 1 133 ? 22.031 -17.703 -9.539 1 86.12 133 PRO B C 1
ATOM 4541 O O . PRO B 1 133 ? 23.047 -18.109 -8.953 1 86.12 133 PRO B O 1
ATOM 4544 N N . GLU B 1 134 ? 21.281 -16.812 -9.078 1 82 134 GLU B N 1
ATOM 4545 C CA . GLU B 1 134 ? 21.641 -16.078 -7.867 1 82 134 GLU B CA 1
ATOM 4546 C C . GLU B 1 134 ? 21.594 -16.984 -6.641 1 82 134 GLU B C 1
ATOM 4548 O O . GLU B 1 134 ? 22.172 -16.672 -5.602 1 82 134 GLU B O 1
ATOM 4553 N N . TYR B 1 135 ? 20.984 -18.094 -6.848 1 82.38 135 TYR B N 1
ATOM 4554 C CA . TYR B 1 135 ? 20.906 -19.031 -5.73 1 82.38 135 TYR B CA 1
ATOM 4555 C C . TYR B 1 135 ? 21.969 -20.109 -5.855 1 82.38 135 TYR B C 1
ATOM 4557 O O . TYR B 1 135 ? 21.953 -21.094 -5.117 1 82.38 135 TYR B O 1
ATOM 4565 N N . GLU B 1 136 ? 22.797 -20 -6.73 1 82.12 136 GLU B N 1
ATOM 4566 C CA . GLU B 1 136 ? 24 -20.812 -6.91 1 82.12 136 GLU B CA 1
ATOM 4567 C C . GLU B 1 136 ? 23.656 -22.297 -6.965 1 82.12 136 GLU B C 1
ATOM 4569 O O . GLU B 1 136 ? 24.141 -23.078 -6.141 1 82.12 136 GLU B O 1
ATOM 4574 N N . PRO B 1 137 ? 23 -22.688 -7.996 1 86.25 137 PRO B N 1
ATOM 4575 C CA . PRO B 1 137 ? 22.641 -24.109 -8.133 1 86.25 137 PRO B CA 1
ATOM 4576 C C . PRO B 1 137 ? 23.875 -25.016 -8.07 1 86.25 137 PRO B C 1
ATOM 4578 O O . PRO B 1 137 ? 23.766 -26.156 -7.605 1 86.25 137 PRO B O 1
ATOM 4581 N N . ARG B 1 138 ? 24.984 -24.578 -8.43 1 86.94 138 ARG B N 1
ATOM 4582 C CA . ARG B 1 138 ? 26.203 -25.375 -8.469 1 86.94 138 ARG B CA 1
ATOM 4583 C C . ARG B 1 138 ? 26.625 -25.797 -7.062 1 86.94 138 ARG B C 1
ATOM 4585 O O . ARG B 1 138 ? 27.25 -26.844 -6.883 1 86.94 138 ARG B O 1
ATOM 4592 N N . LYS B 1 139 ? 26.297 -25.016 -6.117 1 88.75 139 LYS B N 1
ATOM 4593 C CA . LYS B 1 139 ? 26.641 -25.344 -4.738 1 88.75 139 LYS B CA 1
ATOM 4594 C C . LYS B 1 139 ? 26.047 -26.688 -4.328 1 88.75 139 LYS B C 1
ATOM 4596 O O . LYS B 1 139 ? 26.703 -27.469 -3.629 1 88.75 139 LYS B O 1
ATOM 4601 N N . TYR B 1 140 ? 24.922 -26.953 -4.742 1 89.75 140 TYR B N 1
ATOM 4602 C CA . TYR B 1 140 ? 24.25 -28.203 -4.402 1 89.75 140 TYR B CA 1
ATOM 4603 C C . TYR B 1 140 ? 24.844 -29.375 -5.172 1 89.75 140 TYR B C 1
ATOM 4605 O O . TYR B 1 140 ? 25 -30.469 -4.625 1 89.75 140 TYR B O 1
ATOM 4613 N N . THR B 1 141 ? 25.188 -29.109 -6.355 1 91.38 141 THR B N 1
ATOM 4614 C CA . THR B 1 141 ? 25.844 -30.109 -7.184 1 91.38 141 THR B CA 1
ATOM 4615 C C . THR B 1 141 ? 27.188 -30.516 -6.578 1 91.38 141 THR B C 1
ATOM 4617 O O . THR B 1 141 ? 27.531 -31.688 -6.539 1 91.38 141 THR B O 1
ATOM 4620 N N . GLU B 1 142 ? 27.859 -29.547 -6.141 1 91.31 142 GLU B N 1
ATOM 4621 C CA . GLU B 1 142 ? 29.172 -29.797 -5.539 1 91.31 142 GLU B CA 1
ATOM 4622 C C . GLU B 1 142 ? 29.031 -30.547 -4.219 1 91.31 142 GLU B C 1
ATOM 4624 O O . GLU B 1 142 ? 29.828 -31.438 -3.916 1 91.31 142 GLU B O 1
ATOM 4629 N N . GLU B 1 143 ? 28.062 -30.188 -3.51 1 92.12 143 GLU B N 1
ATOM 4630 C CA . GLU B 1 143 ? 27.828 -30.891 -2.254 1 92.12 143 GLU B CA 1
ATOM 4631 C C . GLU B 1 143 ? 27.484 -32.344 -2.504 1 92.12 143 GLU B C 1
ATOM 4633 O O . GLU B 1 143 ? 27.938 -33.25 -1.771 1 92.12 143 GLU B O 1
ATOM 4638 N N . LEU B 1 144 ? 26.672 -32.594 -3.473 1 93.25 144 LEU B N 1
ATOM 4639 C CA . LEU B 1 144 ? 26.344 -33.969 -3.848 1 93.25 144 LEU B CA 1
ATOM 4640 C C . LEU B 1 144 ? 27.594 -34.75 -4.25 1 93.25 144 LEU B C 1
ATOM 4642 O O . LEU B 1 144 ? 27.781 -35.906 -3.838 1 93.25 144 LEU B O 1
ATOM 4646 N N . ALA B 1 145 ? 28.422 -34.125 -5.023 1 93.88 145 ALA B N 1
ATOM 4647 C CA . ALA B 1 145 ? 29.672 -34.75 -5.469 1 93.88 145 ALA B CA 1
ATOM 4648 C C . ALA B 1 145 ? 30.547 -35.125 -4.281 1 93.88 145 ALA B C 1
ATOM 4650 O O . ALA B 1 145 ? 31.109 -36.219 -4.234 1 93.88 145 ALA B O 1
ATOM 4651 N N . LYS B 1 146 ? 30.625 -34.156 -3.412 1 92.88 146 LYS B N 1
ATOM 4652 C CA . LYS B 1 146 ? 31.438 -34.406 -2.217 1 92.88 146 LYS B CA 1
ATOM 4653 C C . LYS B 1 146 ? 30.906 -35.594 -1.429 1 92.88 146 LYS B C 1
ATOM 4655 O O . LYS B 1 146 ? 31.688 -36.469 -1 1 92.88 146 LYS B O 1
ATOM 4660 N N . GLN B 1 147 ? 29.703 -35.656 -1.298 1 92.62 147 GLN B N 1
ATOM 4661 C CA . GLN B 1 147 ? 29.094 -36.75 -0.558 1 92.62 147 GLN B CA 1
ATOM 4662 C C . GLN B 1 147 ? 29.328 -38.094 -1.262 1 92.62 147 GLN B C 1
ATOM 4664 O O . GLN B 1 147 ? 29.375 -39.156 -0.614 1 92.62 147 GLN B O 1
ATOM 4669 N N . MET B 1 148 ? 29.484 -38.062 -2.543 1 93.38 148 MET B N 1
ATOM 4670 C CA . MET B 1 148 ? 29.594 -39.281 -3.348 1 93.38 148 MET B CA 1
ATOM 4671 C C . MET B 1 148 ? 31.062 -39.625 -3.602 1 93.38 148 MET B C 1
ATOM 4673 O O . MET B 1 148 ? 31.359 -40.625 -4.277 1 93.38 148 MET B O 1
ATOM 4677 N N . GLY B 1 149 ? 31.891 -38.781 -3.117 1 93.31 149 GLY B N 1
ATOM 4678 C CA . GLY B 1 149 ? 33.312 -39 -3.312 1 93.31 149 GLY B CA 1
ATOM 4679 C C . GLY B 1 149 ? 33.781 -38.688 -4.719 1 93.31 149 GLY B C 1
ATOM 4680 O O . GLY B 1 149 ? 34.75 -39.281 -5.211 1 93.31 149 GLY B O 1
ATOM 4681 N N . CYS B 1 150 ? 33.062 -37.875 -5.34 1 94.94 150 CYS B N 1
ATOM 4682 C CA . CYS B 1 150 ? 33.406 -37.469 -6.699 1 94.94 150 CYS B CA 1
ATOM 4683 C C . CYS B 1 150 ? 34.219 -36.156 -6.699 1 94.94 150 CYS B C 1
ATOM 4685 O O . CYS B 1 150 ? 33.938 -35.281 -5.898 1 94.94 150 CYS B O 1
ATOM 4687 N N . SER B 1 151 ? 35.156 -36.062 -7.586 1 93.5 151 SER B N 1
ATOM 4688 C CA . SER B 1 151 ? 35.938 -34.844 -7.734 1 93.5 151 SER B CA 1
ATOM 4689 C C . SER B 1 151 ? 35.125 -33.719 -8.352 1 93.5 151 SER B C 1
ATOM 4691 O O . SER B 1 151 ? 34.312 -33.969 -9.242 1 93.5 151 SER B O 1
ATOM 4693 N N . THR B 1 152 ? 35.375 -32.469 -7.828 1 91.69 152 THR B N 1
ATOM 4694 C CA . THR B 1 152 ? 34.656 -31.312 -8.352 1 91.69 152 THR B CA 1
ATOM 4695 C C . THR B 1 152 ? 35.562 -30.453 -9.234 1 91.69 152 THR B C 1
ATOM 4697 O O . THR B 1 152 ? 35.219 -29.328 -9.562 1 91.69 152 THR B O 1
ATOM 4700 N N . GLN B 1 153 ? 36.688 -30.922 -9.625 1 90.19 153 GLN B N 1
ATOM 4701 C CA . GLN B 1 153 ? 37.656 -30.188 -10.414 1 90.19 153 GLN B CA 1
ATOM 4702 C C . GLN B 1 153 ? 37.188 -29.953 -11.836 1 90.19 153 GLN B C 1
ATOM 4704 O O . GLN B 1 153 ? 37.469 -28.922 -12.445 1 90.19 153 GLN B O 1
ATOM 4709 N N . SER B 1 154 ? 36.562 -31.016 -12.344 1 92.75 154 SER B N 1
ATOM 4710 C CA . SER B 1 154 ? 35.969 -30.953 -13.68 1 92.75 154 SER B CA 1
ATOM 4711 C C . SER B 1 154 ? 34.5 -31.406 -13.656 1 92.75 154 SER B C 1
ATOM 4713 O O . SER B 1 154 ? 34.156 -32.406 -13.016 1 92.75 154 SER B O 1
ATOM 4715 N N . SER B 1 155 ? 33.688 -30.578 -14.398 1 94.38 155 SER B N 1
ATOM 4716 C CA . SER B 1 155 ? 32.281 -30.969 -14.477 1 94.38 155 SER B CA 1
ATOM 4717 C C . SER B 1 155 ? 32.125 -32.344 -15.102 1 94.38 155 SER B C 1
ATOM 4719 O O . SER B 1 155 ? 31.297 -33.156 -14.648 1 94.38 155 SER B O 1
ATOM 4721 N N . GLN B 1 156 ? 32.906 -32.594 -16.125 1 94.62 156 GLN B N 1
ATOM 4722 C CA . GLN B 1 156 ? 32.781 -33.875 -16.812 1 94.62 156 GLN B CA 1
ATOM 4723 C C . GLN B 1 156 ? 33.188 -35.031 -15.914 1 94.62 156 GLN B C 1
ATOM 4725 O O . GLN B 1 156 ? 32.5 -36.062 -15.859 1 94.62 156 GLN B O 1
ATOM 4730 N N . GLU B 1 157 ? 34.25 -34.812 -15.227 1 94.25 157 GLU B N 1
ATOM 4731 C CA . GLU B 1 157 ? 34.688 -35.844 -14.297 1 94.25 157 GLU B CA 1
ATOM 4732 C C . GLU B 1 157 ? 33.656 -36.094 -13.195 1 94.25 157 GLU B C 1
ATOM 4734 O O . GLU B 1 157 ? 33.438 -37.219 -12.797 1 94.25 157 GLU B O 1
ATOM 4739 N N . LEU B 1 158 ? 33.156 -35.031 -12.758 1 95.25 158 LEU B N 1
ATOM 4740 C CA . LEU B 1 158 ? 32.125 -35.094 -11.734 1 95.25 158 LEU B CA 1
ATOM 4741 C C . LEU B 1 158 ? 30.922 -35.906 -12.219 1 95.25 158 LEU B C 1
ATOM 4743 O O . LEU B 1 158 ? 30.469 -36.812 -11.523 1 95.25 158 LEU B O 1
ATOM 4747 N N . VAL B 1 159 ? 30.453 -35.625 -13.359 1 95.38 159 VAL B N 1
ATOM 4748 C CA . VAL B 1 159 ? 29.266 -36.281 -13.922 1 95.38 159 VAL B CA 1
ATOM 4749 C C . VAL B 1 159 ? 29.562 -37.75 -14.172 1 95.38 159 VAL B C 1
ATOM 4751 O O . VAL B 1 159 ? 28.734 -38.625 -13.891 1 95.38 159 VAL B O 1
ATOM 4754 N N . ASP B 1 160 ? 30.734 -38.062 -14.695 1 95.44 160 ASP B N 1
ATOM 4755 C CA . ASP B 1 160 ? 31.141 -39.469 -14.945 1 95.44 160 ASP B CA 1
ATOM 4756 C C . ASP B 1 160 ? 31.156 -40.281 -13.648 1 95.44 160 ASP B C 1
ATOM 4758 O O . ASP B 1 160 ? 30.719 -41.438 -13.625 1 95.44 160 ASP B O 1
ATOM 4762 N N . CYS B 1 161 ? 31.641 -39.656 -12.703 1 96.06 161 CYS B N 1
ATOM 4763 C CA . CYS B 1 161 ? 31.688 -40.312 -11.391 1 96.06 161 CYS B CA 1
ATOM 4764 C C . CYS B 1 161 ? 30.281 -40.594 -10.875 1 96.06 161 CYS B C 1
ATOM 4766 O O . CYS B 1 161 ? 30.016 -41.688 -10.414 1 96.06 161 CYS B O 1
ATOM 4768 N N . LEU B 1 162 ? 29.406 -39.625 -10.953 1 94.69 162 LEU B N 1
ATOM 4769 C CA . LEU B 1 162 ? 28.047 -39.781 -10.445 1 94.69 162 LEU B CA 1
ATOM 4770 C C . LEU B 1 162 ? 27.281 -40.844 -11.234 1 94.69 162 LEU B C 1
ATOM 4772 O O . LEU B 1 162 ? 26.422 -41.531 -10.688 1 94.69 162 LEU B O 1
ATOM 4776 N N . ARG B 1 163 ? 27.578 -41 -12.508 1 94.19 163 ARG B N 1
ATOM 4777 C CA . ARG B 1 163 ? 26.922 -42 -13.352 1 94.19 163 ARG B CA 1
ATOM 4778 C C . ARG B 1 163 ? 27.266 -43.406 -12.914 1 94.19 163 ARG B C 1
ATOM 4780 O O . ARG B 1 163 ? 26.578 -44.375 -13.289 1 94.19 163 ARG B O 1
ATOM 4787 N N . GLU B 1 164 ? 28.266 -43.5 -12.117 1 95 164 GLU B N 1
ATOM 4788 C CA . GLU B 1 164 ? 28.656 -44.781 -11.602 1 95 164 GLU B CA 1
ATOM 4789 C C . GLU B 1 164 ? 27.938 -45.125 -10.297 1 95 164 GLU B C 1
ATOM 4791 O O . GLU B 1 164 ? 28.016 -46.25 -9.797 1 95 164 GLU B O 1
ATOM 4796 N N . LYS B 1 165 ? 27.25 -44.188 -9.789 1 95.31 165 LYS B N 1
ATOM 4797 C CA . LYS B 1 165 ? 26.516 -44.375 -8.539 1 95.31 165 LYS B CA 1
ATOM 4798 C C . LYS B 1 165 ? 25.094 -44.875 -8.812 1 95.31 165 LYS B C 1
ATOM 4800 O O . LYS B 1 165 ? 24.594 -44.75 -9.93 1 95.31 165 LYS B O 1
ATOM 4805 N N . THR B 1 166 ? 24.453 -45.438 -7.781 1 94.62 166 THR B N 1
ATOM 4806 C CA . THR B 1 166 ? 23.078 -45.875 -7.941 1 94.62 166 THR B CA 1
ATOM 4807 C C . THR B 1 166 ? 22.109 -44.688 -7.82 1 94.62 166 THR B C 1
ATOM 4809 O O . THR B 1 166 ? 22.438 -43.688 -7.203 1 94.62 166 THR B O 1
ATOM 4812 N N . ALA B 1 167 ? 20.953 -44.906 -8.375 1 92.31 167 ALA B N 1
ATOM 4813 C CA . ALA B 1 167 ? 19.906 -43.875 -8.273 1 92.31 167 ALA B CA 1
ATOM 4814 C C . ALA B 1 167 ? 19.531 -43.625 -6.82 1 92.31 167 ALA B C 1
ATOM 4816 O O . ALA B 1 167 ? 19.234 -42.469 -6.441 1 92.31 167 ALA B O 1
ATOM 4817 N N . GLU B 1 168 ? 19.531 -44.656 -6.066 1 92.69 168 GLU B N 1
ATOM 4818 C CA . GLU B 1 168 ? 19.203 -44.531 -4.652 1 92.69 168 GLU B CA 1
ATOM 4819 C C . GLU B 1 168 ? 20.234 -43.688 -3.91 1 92.69 168 GLU B C 1
ATOM 4821 O O . GLU B 1 168 ? 19.875 -42.844 -3.088 1 92.69 168 GLU B O 1
ATOM 4826 N N . GLU B 1 169 ? 21.453 -43.906 -4.23 1 92.19 169 GLU B N 1
ATOM 4827 C CA . GLU B 1 169 ? 22.531 -43.156 -3.602 1 92.19 169 GLU B CA 1
ATOM 4828 C C . GLU B 1 169 ? 22.438 -41.656 -3.965 1 92.19 169 GLU B C 1
ATOM 4830 O O . GLU B 1 169 ? 22.516 -40.812 -3.09 1 92.19 169 GLU B O 1
ATOM 4835 N N . VAL B 1 170 ? 22.234 -41.438 -5.168 1 91.62 170 VAL B N 1
ATOM 4836 C CA . VAL B 1 170 ? 22.172 -40.062 -5.668 1 91.62 170 VAL B CA 1
ATOM 4837 C C . VAL B 1 170 ? 20.906 -39.375 -5.152 1 91.62 170 VAL B C 1
ATOM 4839 O O . VAL B 1 170 ? 20.953 -38.25 -4.699 1 91.62 170 VAL B O 1
ATOM 4842 N N . GLY B 1 171 ? 19.859 -40.062 -5.152 1 89.06 171 GLY B N 1
ATOM 4843 C CA . GLY B 1 171 ? 18.562 -39.5 -4.789 1 89.06 171 GLY B CA 1
ATOM 4844 C C . GLY B 1 171 ? 18.406 -39.25 -3.299 1 89.06 171 GLY B C 1
ATOM 4845 O O . GLY B 1 171 ? 17.641 -38.375 -2.877 1 89.06 171 GLY B O 1
ATOM 4846 N N . SER B 1 172 ? 19.156 -39.938 -2.506 1 86.62 172 SER B N 1
ATOM 4847 C CA . SER B 1 172 ? 18.969 -39.875 -1.059 1 86.62 172 SER B CA 1
ATOM 4848 C C . SER B 1 172 ? 20.031 -39 -0.408 1 86.62 172 SER B C 1
ATOM 4850 O O . SER B 1 172 ? 20.016 -38.781 0.809 1 86.62 172 SER B O 1
ATOM 4852 N N . ALA B 1 173 ? 20.859 -38.438 -1.235 1 86.31 173 ALA B N 1
ATOM 4853 C CA . ALA B 1 173 ? 21.938 -37.625 -0.681 1 86.31 173 ALA B CA 1
ATOM 4854 C C . ALA B 1 173 ? 21.406 -36.344 -0.064 1 86.31 173 ALA B C 1
ATOM 4856 O O . ALA B 1 173 ? 20.5 -35.719 -0.617 1 86.31 173 ALA B O 1
ATOM 4857 N N . ASP B 1 174 ? 21.891 -36.031 1.144 1 82.69 174 ASP B N 1
ATOM 4858 C CA . ASP B 1 174 ? 21.547 -34.75 1.799 1 82.69 174 ASP B CA 1
ATOM 4859 C C . ASP B 1 174 ? 22.5 -33.656 1.353 1 82.69 174 ASP B C 1
ATOM 4861 O O . ASP B 1 174 ? 23.656 -33.594 1.776 1 82.69 174 ASP B O 1
ATOM 4865 N N . VAL B 1 175 ? 21.969 -32.781 0.599 1 85.5 175 VAL B N 1
ATOM 4866 C CA . VAL B 1 175 ? 22.844 -31.766 0.036 1 85.5 175 VAL B CA 1
ATOM 4867 C C . VAL B 1 175 ? 22.656 -30.453 0.787 1 85.5 175 VAL B C 1
ATOM 4869 O O . VAL B 1 175 ? 23.047 -29.391 0.301 1 85.5 175 VAL B O 1
ATOM 4872 N N . GLY B 1 176 ? 22.016 -30.422 1.915 1 79.75 176 GLY B N 1
ATOM 4873 C CA . GLY B 1 176 ? 21.891 -29.234 2.756 1 79.75 176 GLY B CA 1
ATOM 4874 C C . GLY B 1 176 ? 20.562 -28.531 2.611 1 79.75 176 GLY B C 1
ATOM 4875 O O . GLY B 1 176 ? 19.641 -29.062 1.983 1 79.75 176 GLY B O 1
ATOM 4876 N N . LYS B 1 177 ? 20.531 -27.297 3.236 1 77.56 177 LYS B N 1
ATOM 4877 C CA . LYS B 1 177 ? 19.297 -26.516 3.281 1 77.56 177 LYS B CA 1
ATOM 4878 C C . LYS B 1 177 ? 19.047 -25.812 1.954 1 77.56 177 LYS B C 1
ATOM 4880 O O . LYS B 1 177 ? 19.938 -25.188 1.399 1 77.56 177 LYS B O 1
ATOM 4885 N N . PRO B 1 178 ? 17.844 -25.969 1.538 1 78.19 178 PRO B N 1
ATOM 4886 C CA . PRO B 1 178 ? 17.5 -25.219 0.324 1 78.19 178 PRO B CA 1
ATOM 4887 C C . PRO B 1 178 ? 17.422 -23.719 0.562 1 78.19 178 PRO B C 1
ATOM 4889 O O . PRO B 1 178 ? 17.359 -23.266 1.711 1 78.19 178 PRO B O 1
ATOM 4892 N N . PRO B 1 179 ? 17.578 -23 -0.513 1 71.31 179 PRO B N 1
ATOM 4893 C CA . PRO B 1 179 ? 17.312 -21.562 -0.368 1 71.31 179 PRO B CA 1
ATOM 4894 C C . PRO B 1 179 ? 15.922 -21.281 0.192 1 71.31 179 PRO B C 1
ATOM 4896 O O . PRO B 1 179 ? 15.008 -22.094 0.025 1 71.31 179 PRO B O 1
ATOM 4899 N N . ALA B 1 180 ? 15.867 -20.109 0.839 1 66.69 180 ALA B N 1
ATOM 4900 C CA . ALA B 1 180 ? 14.656 -19.734 1.566 1 66.69 180 ALA B CA 1
ATOM 4901 C C . ALA B 1 180 ? 13.438 -19.719 0.645 1 66.69 180 ALA B C 1
ATOM 4903 O O . ALA B 1 180 ? 12.32 -19.969 1.088 1 66.69 180 ALA B O 1
ATOM 4904 N N . MET B 1 181 ? 13.688 -19.516 -0.567 1 72.25 181 MET B N 1
ATOM 4905 C CA . MET B 1 181 ? 12.562 -19.422 -1.495 1 72.25 181 MET B CA 1
ATOM 4906 C C . MET B 1 181 ? 12.102 -20.812 -1.938 1 72.25 181 MET B C 1
ATOM 4908 O O . MET B 1 181 ? 11 -20.953 -2.475 1 72.25 181 MET B O 1
ATOM 4912 N N . LEU B 1 182 ? 12.984 -21.719 -1.669 1 72.75 182 LEU B N 1
ATOM 4913 C CA . LEU B 1 182 ? 12.703 -23.047 -2.186 1 72.75 182 LEU B CA 1
ATOM 4914 C C . LEU B 1 182 ? 12.539 -24.047 -1.044 1 72.75 182 LEU B C 1
ATOM 4916 O O . LEU B 1 182 ? 13.078 -23.844 0.046 1 72.75 182 LEU B O 1
ATOM 4920 N N . THR B 1 183 ? 11.664 -24.891 -1.359 1 67.44 183 THR B N 1
ATOM 4921 C CA . THR B 1 183 ? 11.453 -25.969 -0.415 1 67.44 183 THR B CA 1
ATOM 4922 C C . THR B 1 183 ? 12.516 -27.062 -0.593 1 67.44 183 THR B C 1
ATOM 4924 O O . THR B 1 183 ? 12.75 -27.859 0.314 1 67.44 183 THR B O 1
ATOM 4927 N N . VAL B 1 184 ? 13.117 -26.984 -1.771 1 73.38 184 VAL B N 1
ATOM 4928 C CA . VAL B 1 184 ? 14.047 -28.078 -2.072 1 73.38 184 VAL B CA 1
ATOM 4929 C C . VAL B 1 184 ? 15.281 -27.516 -2.773 1 73.38 184 VAL B C 1
ATOM 4931 O O . VAL B 1 184 ? 15.234 -26.422 -3.348 1 73.38 184 VAL B O 1
ATOM 4934 N N . ALA B 1 185 ? 16.297 -28.453 -2.74 1 81.5 185 ALA B N 1
ATOM 4935 C CA . ALA B 1 185 ? 17.594 -28.031 -3.293 1 81.5 185 ALA B CA 1
ATOM 4936 C C . ALA B 1 185 ? 17.625 -28.234 -4.805 1 81.5 185 ALA B C 1
ATOM 4938 O O . ALA B 1 185 ? 18.5 -27.688 -5.488 1 81.5 185 ALA B O 1
ATOM 4939 N N . TRP B 1 186 ? 16.688 -29.031 -5.246 1 90.25 186 TRP B N 1
ATOM 4940 C CA . TRP B 1 186 ? 16.672 -29.359 -6.664 1 90.25 186 TRP B CA 1
ATOM 4941 C C . TRP B 1 186 ? 15.422 -28.797 -7.34 1 90.25 186 TRP B C 1
ATOM 4943 O O . TRP B 1 186 ? 14.297 -29.109 -6.93 1 90.25 186 TRP B O 1
ATOM 4953 N N . ALA B 1 187 ? 15.586 -28.016 -8.359 1 92.75 187 ALA B N 1
ATOM 4954 C CA . ALA B 1 187 ? 14.523 -27.391 -9.156 1 92.75 187 ALA B CA 1
ATOM 4955 C C . ALA B 1 187 ? 15.008 -27.094 -10.57 1 92.75 187 ALA B C 1
ATOM 4957 O O . ALA B 1 187 ? 16.203 -27.172 -10.859 1 92.75 187 ALA B O 1
ATOM 4958 N N . PRO B 1 188 ? 14.094 -26.859 -11.484 1 96 188 PRO B N 1
ATOM 4959 C CA . PRO B 1 188 ? 14.523 -26.438 -12.82 1 96 188 PRO B CA 1
ATOM 4960 C C . PRO B 1 188 ? 15.531 -25.297 -12.781 1 96 188 PRO B C 1
ATOM 4962 O O . PRO B 1 188 ? 15.508 -24.469 -11.859 1 96 188 PRO B O 1
ATOM 4965 N N . VAL B 1 189 ? 16.438 -25.25 -13.727 1 95.88 189 VAL B N 1
ATOM 4966 C CA . VAL B 1 189 ? 17.484 -24.234 -13.789 1 95.88 189 VAL B CA 1
ATOM 4967 C C . VAL B 1 189 ? 17.453 -23.547 -15.156 1 95.88 189 VAL B C 1
ATOM 4969 O O . VAL B 1 189 ? 16.891 -24.078 -16.109 1 95.88 189 VAL B O 1
ATOM 4972 N N . VAL B 1 190 ? 18 -22.344 -15.203 1 96 190 VAL B N 1
ATOM 4973 C CA . VAL B 1 190 ? 18.266 -21.719 -16.484 1 96 190 VAL B CA 1
ATOM 4974 C C . VAL B 1 190 ? 19.438 -22.391 -17.188 1 96 190 VAL B C 1
ATOM 4976 O O . VAL B 1 190 ? 20.562 -22.422 -16.641 1 96 190 VAL B O 1
ATOM 4979 N N . ASP B 1 191 ? 19.219 -22.969 -18.375 1 95.38 191 ASP B N 1
ATOM 4980 C CA . ASP B 1 191 ? 20.281 -23.766 -19.016 1 95.38 191 ASP B CA 1
ATOM 4981 C C . ASP B 1 191 ? 20.781 -23.078 -20.281 1 95.38 191 ASP B C 1
ATOM 4983 O O . ASP B 1 191 ? 21.531 -23.688 -21.047 1 95.38 191 ASP B O 1
ATOM 4987 N N . GLY B 1 192 ? 20.312 -21.875 -20.547 1 93.5 192 GLY B N 1
ATOM 4988 C CA . GLY B 1 192 ? 20.938 -21.016 -21.547 1 93.5 192 GLY B CA 1
ATOM 4989 C C . GLY B 1 192 ? 20.359 -21.203 -22.938 1 93.5 192 GLY B C 1
ATOM 4990 O O . GLY B 1 192 ? 19.422 -21.984 -23.125 1 93.5 192 GLY B O 1
ATOM 4991 N N . PRO B 1 193 ? 20.953 -20.5 -23.938 1 92.44 193 PRO B N 1
ATOM 4992 C CA . PRO B 1 193 ? 20.469 -20.594 -25.312 1 92.44 193 PRO B CA 1
ATOM 4993 C C . PRO B 1 193 ? 20.547 -22 -25.859 1 92.44 193 PRO B C 1
ATOM 4995 O O . PRO B 1 193 ? 21.547 -22.688 -25.688 1 92.44 193 PRO B O 1
ATOM 4998 N N . GLY B 1 194 ? 19.516 -22.375 -26.484 1 91.88 194 GLY B N 1
ATOM 4999 C CA . GLY B 1 194 ? 19.438 -23.703 -27.062 1 91.88 194 GLY B CA 1
ATOM 5000 C C . GLY B 1 194 ? 18.953 -24.766 -26.094 1 91.88 194 GLY B C 1
ATOM 5001 O O . GLY B 1 194 ? 18.641 -25.891 -26.5 1 91.88 194 GLY B O 1
ATOM 5002 N N . GLY B 1 195 ? 18.891 -24.422 -24.844 1 95.56 195 GLY B N 1
ATOM 5003 C CA . GLY B 1 195 ? 18.406 -25.344 -23.828 1 95.56 195 GLY B CA 1
ATOM 5004 C C . GLY B 1 195 ? 16.906 -25.344 -23.688 1 95.56 195 GLY B C 1
ATOM 5005 O O . GLY B 1 195 ? 16.188 -24.844 -24.562 1 95.56 195 GLY B O 1
ATOM 5006 N N . PHE B 1 196 ? 16.484 -26.047 -22.594 1 97.75 196 PHE B N 1
ATOM 5007 C CA . PHE B 1 196 ? 15.047 -26.094 -22.312 1 97.75 196 PHE B CA 1
ATOM 5008 C C . PHE B 1 196 ? 14.539 -24.719 -21.891 1 97.75 196 PHE B C 1
ATOM 5010 O O . PHE B 1 196 ? 13.5 -24.266 -22.375 1 97.75 196 PHE B O 1
ATOM 5017 N N . LEU B 1 197 ? 15.188 -24.125 -20.922 1 97.94 197 LEU B N 1
ATOM 5018 C CA . LEU B 1 197 ? 14.859 -22.797 -20.422 1 97.94 197 LEU B CA 1
ATOM 5019 C C . LEU B 1 197 ? 15.984 -21.812 -20.688 1 97.94 197 LEU B C 1
ATOM 5021 O O . LEU B 1 197 ? 16.875 -21.641 -19.859 1 97.94 197 LEU B O 1
ATOM 5025 N N . PRO B 1 198 ? 15.914 -21.062 -21.719 1 96.5 198 PRO B N 1
ATOM 5026 C CA . PRO B 1 198 ? 17.062 -20.312 -22.219 1 96.5 198 PRO B CA 1
ATOM 5027 C C . PRO B 1 198 ? 17.375 -19.078 -21.359 1 96.5 198 PRO B C 1
ATOM 5029 O O . PRO B 1 198 ? 18.484 -18.547 -21.422 1 96.5 198 PRO B O 1
ATOM 5032 N N . ALA B 1 199 ? 16.422 -18.562 -20.641 1 96.5 199 ALA B N 1
ATOM 5033 C CA . ALA B 1 199 ? 16.578 -17.391 -19.797 1 96.5 199 ALA B CA 1
ATOM 5034 C C . ALA B 1 199 ? 15.641 -17.438 -18.594 1 96.5 199 ALA B C 1
ATOM 5036 O O . ALA B 1 199 ? 14.852 -18.375 -18.453 1 96.5 199 ALA B O 1
ATOM 5037 N N . ARG B 1 200 ? 15.773 -16.391 -17.719 1 95.94 200 ARG B N 1
ATOM 5038 C CA . ARG B 1 200 ? 14.906 -16.297 -16.547 1 95.94 200 ARG B CA 1
ATOM 5039 C C . ARG B 1 200 ? 13.438 -16.188 -16.953 1 95.94 200 ARG B C 1
ATOM 5041 O O . ARG B 1 200 ? 13.102 -15.469 -17.891 1 95.94 200 ARG B O 1
ATOM 5048 N N . PRO B 1 201 ? 12.602 -16.922 -16.203 1 97.38 201 PRO B N 1
ATOM 5049 C CA . PRO B 1 201 ? 11.188 -16.906 -16.578 1 97.38 201 PRO B CA 1
ATOM 5050 C C . PRO B 1 201 ? 10.609 -15.492 -16.625 1 97.38 201 PRO B C 1
ATOM 5052 O O . PRO B 1 201 ? 9.922 -15.141 -17.594 1 97.38 201 PRO B O 1
ATOM 5055 N N . TRP B 1 202 ? 10.938 -14.68 -15.664 1 95.81 202 TRP B N 1
ATOM 5056 C CA . TRP B 1 202 ? 10.406 -13.32 -15.617 1 95.81 202 TRP B CA 1
ATOM 5057 C C . TRP B 1 202 ? 10.844 -12.523 -16.844 1 95.81 202 TRP B C 1
ATOM 5059 O O . TRP B 1 202 ? 10.07 -11.727 -17.375 1 95.81 202 TRP B O 1
ATOM 5069 N N . ASP B 1 203 ? 12.039 -12.703 -17.266 1 95.81 203 ASP B N 1
ATOM 5070 C CA . ASP B 1 203 ? 12.547 -12.016 -18.453 1 95.81 203 ASP B CA 1
ATOM 5071 C C . ASP B 1 203 ? 11.82 -12.477 -19.719 1 95.81 203 ASP B C 1
ATOM 5073 O O . ASP B 1 203 ? 11.453 -11.656 -20.562 1 95.81 203 ASP B O 1
ATOM 5077 N N . LEU B 1 204 ? 11.68 -13.766 -19.797 1 97.38 204 LEU B N 1
ATOM 5078 C CA . LEU B 1 204 ? 11.023 -14.336 -20.969 1 97.38 204 LEU B CA 1
ATOM 5079 C C . LEU B 1 204 ? 9.586 -13.844 -21.078 1 97.38 204 LEU B C 1
ATOM 5081 O O . LEU B 1 204 ? 9.148 -13.422 -22.141 1 97.38 204 LEU B O 1
ATOM 5085 N N . VAL B 1 205 ? 8.859 -13.867 -19.969 1 96.81 205 VAL B N 1
ATOM 5086 C CA . VAL B 1 205 ? 7.465 -13.445 -19.984 1 96.81 205 VAL B CA 1
ATOM 5087 C C . VAL B 1 205 ? 7.375 -11.953 -20.281 1 96.81 205 VAL B C 1
ATOM 5089 O O . VAL B 1 205 ? 6.516 -11.516 -21.062 1 96.81 205 VAL B O 1
ATOM 5092 N N . ASP B 1 206 ? 8.258 -11.156 -19.703 1 94.81 206 ASP B N 1
ATOM 5093 C CA . ASP B 1 206 ? 8.242 -9.711 -19.906 1 94.81 206 ASP B CA 1
ATOM 5094 C C . ASP B 1 206 ? 8.531 -9.367 -21.375 1 94.81 206 ASP B C 1
ATOM 5096 O O . ASP B 1 206 ? 8 -8.383 -21.891 1 94.81 206 ASP B O 1
ATOM 5100 N N . ARG B 1 207 ? 9.328 -10.172 -22.047 1 95.88 207 ARG B N 1
ATOM 5101 C CA . ARG B 1 207 ? 9.711 -9.922 -23.422 1 95.88 207 ARG B CA 1
ATOM 5102 C C . ARG B 1 207 ? 8.719 -10.547 -24.391 1 95.88 207 ARG B C 1
ATOM 5104 O O . ARG B 1 207 ? 8.875 -10.43 -25.609 1 95.88 207 ARG B O 1
ATOM 5111 N N . GLY B 1 208 ? 7.754 -11.203 -23.859 1 96.5 208 GLY B N 1
ATOM 5112 C CA . GLY B 1 208 ? 6.75 -11.836 -24.703 1 96.5 208 GLY B CA 1
ATOM 5113 C C . GLY B 1 208 ? 7.258 -13.086 -25.391 1 96.5 208 GLY B C 1
ATOM 5114 O O . GLY B 1 208 ? 6.773 -13.445 -26.469 1 96.5 208 GLY B O 1
ATOM 5115 N N . GLN B 1 209 ? 8.266 -13.633 -24.844 1 96.06 209 GLN B N 1
ATOM 5116 C CA . GLN B 1 209 ? 8.852 -14.836 -25.422 1 96.06 209 GLN B CA 1
ATOM 5117 C C . GLN B 1 209 ? 8.227 -16.094 -24.828 1 96.06 209 GLN B C 1
ATOM 5119 O O . GLN B 1 209 ? 8.852 -16.781 -24.016 1 96.06 209 GLN B O 1
ATOM 5124 N N . PHE B 1 210 ? 7.059 -16.438 -25.266 1 97.25 210 PHE B N 1
ATOM 5125 C CA . PHE B 1 210 ? 6.293 -17.625 -24.875 1 97.25 210 PHE B CA 1
ATOM 5126 C C . PHE B 1 210 ? 5.414 -18.094 -26.031 1 97.25 210 PHE B C 1
ATOM 5128 O O . PHE B 1 210 ? 5.316 -17.422 -27.062 1 97.25 210 PHE B O 1
ATOM 5135 N N . ASN B 1 211 ? 4.875 -19.25 -25.891 1 96.94 211 ASN B N 1
ATOM 5136 C CA . ASN B 1 211 ? 4.004 -19.828 -26.922 1 96.94 211 ASN B CA 1
ATOM 5137 C C . ASN B 1 211 ? 2.686 -19.062 -27.016 1 96.94 211 ASN B C 1
ATOM 5139 O O . ASN B 1 211 ? 1.825 -19.172 -26.141 1 96.94 211 ASN B O 1
ATOM 5143 N N . LYS B 1 212 ? 2.453 -18.328 -28.078 1 96 212 LYS B N 1
ATOM 5144 C CA . LYS B 1 212 ? 1.288 -17.469 -28.234 1 96 212 LYS B CA 1
ATOM 5145 C C . LYS B 1 212 ? 0.149 -18.203 -28.938 1 96 212 LYS B C 1
ATOM 5147 O O . LYS B 1 212 ? -0.955 -17.672 -29.062 1 96 212 LYS B O 1
ATOM 5152 N N . ARG B 1 213 ? 0.384 -19.391 -29.344 1 95 213 ARG B N 1
ATOM 5153 C CA . ARG B 1 213 ? -0.601 -20.141 -30.109 1 95 213 ARG B CA 1
ATOM 5154 C C . ARG B 1 213 ? -1.465 -21.016 -29.203 1 95 213 ARG B C 1
ATOM 5156 O O . ARG B 1 213 ? -2.311 -21.766 -29.672 1 95 213 ARG B O 1
ATOM 5163 N N . VAL B 1 214 ? -1.324 -20.859 -28 1 97.62 214 VAL B N 1
ATOM 5164 C CA . VAL B 1 214 ? -2.031 -21.703 -27.031 1 97.62 214 VAL B CA 1
ATOM 5165 C C . VAL B 1 214 ? -3.168 -20.906 -26.391 1 97.62 214 VAL B C 1
ATOM 5167 O O . VAL B 1 214 ? -3.277 -19.703 -26.594 1 97.62 214 VAL B O 1
ATOM 5170 N N . ARG B 1 215 ? -4.066 -21.594 -25.719 1 98.38 215 ARG B N 1
ATOM 5171 C CA . ARG B 1 215 ? -5.012 -21.016 -24.766 1 98.38 215 ARG B CA 1
ATOM 5172 C C . ARG B 1 215 ? -4.641 -21.391 -23.328 1 98.38 215 ARG B C 1
ATOM 5174 O O . ARG B 1 215 ? -4.047 -22.438 -23.094 1 98.38 215 ARG B O 1
ATOM 5181 N N . LEU B 1 216 ? -4.938 -20.453 -22.406 1 98.88 216 LEU B N 1
ATOM 5182 C CA . LEU B 1 216 ? -4.445 -20.656 -21.047 1 98.88 216 LEU B CA 1
ATOM 5183 C C . LEU B 1 216 ? -5.578 -20.516 -20.031 1 98.88 216 LEU B C 1
ATOM 5185 O O . LEU B 1 216 ? -6.352 -19.547 -20.094 1 98.88 216 LEU B O 1
ATOM 5189 N N . MET B 1 217 ? -5.762 -21.453 -19.219 1 98.94 217 MET B N 1
ATOM 5190 C CA . MET B 1 217 ? -6.57 -21.406 -18 1 98.94 217 MET B CA 1
ATOM 5191 C C . MET B 1 217 ? -5.691 -21.531 -16.766 1 98.94 217 MET B C 1
ATOM 5193 O O . MET B 1 217 ? -4.781 -22.359 -16.719 1 98.94 217 MET B O 1
ATOM 5197 N N . ALA B 1 218 ? -5.828 -20.625 -15.789 1 98.94 218 ALA B N 1
ATOM 5198 C CA . ALA B 1 218 ? -4.98 -20.672 -14.602 1 98.94 218 ALA B CA 1
ATOM 5199 C C . ALA B 1 218 ? -5.738 -20.203 -13.367 1 98.94 218 ALA B C 1
ATOM 5201 O O . ALA B 1 218 ? -6.672 -19.406 -13.469 1 98.94 218 ALA B O 1
ATOM 5202 N N . GLY B 1 219 ? -5.348 -20.719 -12.234 1 98.81 219 GLY B N 1
ATOM 5203 C CA . GLY B 1 219 ? -5.988 -20.281 -11.008 1 98.81 219 GLY B CA 1
ATOM 5204 C C . GLY B 1 219 ? -5.348 -20.844 -9.758 1 98.81 219 GLY B C 1
ATOM 5205 O O . GLY B 1 219 ? -4.355 -21.578 -9.836 1 98.81 219 GLY B O 1
ATOM 5206 N N . CYS B 1 220 ? -5.809 -20.391 -8.648 1 98.81 220 CYS B N 1
ATOM 5207 C CA . CYS B 1 220 ? -5.34 -20.75 -7.316 1 98.81 220 CYS B CA 1
ATOM 5208 C C . CYS B 1 220 ? -6.512 -21 -6.371 1 98.81 220 CYS B C 1
ATOM 5210 O O . CYS B 1 220 ? -7.66 -20.719 -6.719 1 98.81 220 CYS B O 1
ATOM 5212 N N . THR B 1 221 ? -6.176 -21.609 -5.262 1 98.75 221 THR B N 1
ATOM 5213 C CA . THR B 1 221 ? -7.16 -21.703 -4.191 1 98.75 221 THR B CA 1
ATOM 5214 C C . THR B 1 221 ? -7.121 -20.453 -3.316 1 98.75 221 THR B C 1
ATOM 5216 O O . THR B 1 221 ? -6.16 -19.688 -3.361 1 98.75 221 THR B O 1
ATOM 5219 N N . THR B 1 222 ? -8.141 -20.25 -2.543 1 98.44 222 THR B N 1
ATOM 5220 C CA . THR B 1 222 ? -8.289 -18.984 -1.848 1 98.44 222 THR B CA 1
ATOM 5221 C C . THR B 1 222 ? -7.34 -18.906 -0.659 1 98.44 222 THR B C 1
ATOM 5223 O O . THR B 1 222 ? -6.996 -17.812 -0.205 1 98.44 222 THR B O 1
ATOM 5226 N N . ASP B 1 223 ? -6.898 -20 -0.105 1 98.56 223 ASP B N 1
ATOM 5227 C CA . ASP B 1 223 ? -6.086 -20.031 1.105 1 98.56 223 ASP B CA 1
ATOM 5228 C C . ASP B 1 223 ? -4.895 -20.969 0.946 1 98.56 223 ASP B C 1
ATOM 5230 O O . ASP B 1 223 ? -4.652 -21.812 1.807 1 98.56 223 ASP B O 1
ATOM 5234 N N . GLU B 1 224 ? -4.168 -20.797 -0.152 1 98.19 224 GLU B N 1
ATOM 5235 C CA . GLU B 1 224 ? -3.117 -21.703 -0.609 1 98.19 224 GLU B CA 1
ATOM 5236 C C . GLU B 1 224 ? -2.232 -22.156 0.55 1 98.19 224 GLU B C 1
ATOM 5238 O O . GLU B 1 224 ? -1.97 -23.344 0.713 1 98.19 224 GLU B O 1
ATOM 5243 N N . ARG B 1 225 ? -1.84 -21.203 1.43 1 97.44 225 ARG B N 1
ATOM 5244 C CA . ARG B 1 225 ? -0.75 -21.547 2.34 1 97.44 225 ARG B CA 1
ATOM 5245 C C . ARG B 1 225 ? -1.222 -21.516 3.789 1 97.44 225 ARG B C 1
ATOM 5247 O O . ARG B 1 225 ? -0.428 -21.281 4.703 1 97.44 225 ARG B O 1
ATOM 5254 N N . SER B 1 226 ? -2.467 -21.75 3.992 1 97.75 226 SER B N 1
ATOM 5255 C CA . SER B 1 226 ? -2.98 -21.828 5.355 1 97.75 226 SER B CA 1
ATOM 5256 C C . SER B 1 226 ? -2.293 -22.953 6.137 1 97.75 226 SER B C 1
ATOM 5258 O O . SER B 1 226 ? -2.102 -22.844 7.348 1 97.75 226 SER B O 1
ATOM 5260 N N . GLY B 1 227 ? -1.831 -24.047 5.449 1 95.31 227 GLY B N 1
ATOM 5261 C CA . GLY B 1 227 ? -1.161 -25.156 6.086 1 95.31 227 GLY B CA 1
ATOM 5262 C C . GLY B 1 227 ? 0.154 -24.781 6.738 1 95.31 227 GLY B C 1
ATOM 5263 O O . GLY B 1 227 ? 0.603 -25.438 7.68 1 95.31 227 GLY B O 1
ATOM 5264 N N . ASP B 1 228 ? 0.763 -23.734 6.312 1 94.56 228 ASP B N 1
ATOM 5265 C CA . ASP B 1 228 ? 2.061 -23.297 6.824 1 94.56 228 ASP B CA 1
ATOM 5266 C C . ASP B 1 228 ? 1.949 -22.812 8.266 1 94.56 228 ASP B C 1
ATOM 5268 O O . ASP B 1 228 ? 2.951 -22.75 8.984 1 94.56 228 ASP B O 1
ATOM 5272 N N . LEU B 1 229 ? 0.73 -22.484 8.672 1 96.44 229 LEU B N 1
ATOM 5273 C CA . LEU B 1 229 ? 0.559 -21.938 10.016 1 96.44 229 LEU B CA 1
ATOM 5274 C C . LEU B 1 229 ? 0.091 -23.016 10.984 1 96.44 229 LEU B C 1
ATOM 5276 O O . LEU B 1 229 ? -0.05 -22.766 12.18 1 96.44 229 LEU B O 1
ATOM 5280 N N . ALA B 1 230 ? -0.078 -24.25 10.531 1 94.44 230 ALA B N 1
ATOM 5281 C CA . ALA B 1 230 ? -0.707 -25.312 11.312 1 94.44 230 ALA B CA 1
ATOM 5282 C C . ALA B 1 230 ? 0.127 -25.656 12.547 1 94.44 230 ALA B C 1
ATOM 5284 O O . ALA B 1 230 ? -0.406 -26.141 13.555 1 94.44 230 ALA B O 1
ATOM 5285 N N . SER B 1 231 ? 1.439 -25.438 12.492 1 94.44 231 SER B N 1
ATOM 5286 C CA . SER B 1 231 ? 2.316 -25.812 13.594 1 94.44 231 SER B CA 1
ATOM 5287 C C . SER B 1 231 ? 2.311 -24.766 14.695 1 94.44 231 SER B C 1
ATOM 5289 O O . SER B 1 231 ? 2.877 -24.969 15.773 1 94.44 231 SER B O 1
ATOM 5291 N N . ILE B 1 232 ? 1.686 -23.609 14.484 1 96.31 232 ILE B N 1
ATOM 5292 C CA . ILE B 1 232 ? 1.607 -22.562 15.484 1 96.31 232 ILE B CA 1
ATOM 5293 C C . ILE B 1 232 ? 0.542 -22.906 16.531 1 96.31 232 ILE B C 1
ATOM 5295 O O . ILE B 1 232 ? -0.639 -23.031 16.188 1 96.31 232 ILE B O 1
ATOM 5299 N N . PRO B 1 233 ? 0.991 -23.062 17.766 1 96.12 233 PRO B N 1
ATOM 5300 C CA . PRO B 1 233 ? 0.008 -23.406 18.797 1 96.12 233 PRO B CA 1
ATOM 5301 C C . PRO B 1 233 ? -1.129 -22.391 18.891 1 96.12 233 PRO B C 1
ATOM 5303 O O . PRO B 1 233 ? -0.879 -21.188 18.969 1 96.12 233 PRO B O 1
ATOM 5306 N N . GLY B 1 234 ? -2.332 -22.938 18.828 1 97.06 234 GLY B N 1
ATOM 5307 C CA . GLY B 1 234 ? -3.498 -22.078 19.016 1 97.06 234 GLY B CA 1
ATOM 5308 C C . GLY B 1 234 ? -3.871 -21.297 17.766 1 97.06 234 GLY B C 1
ATOM 5309 O O . GLY B 1 234 ? -4.652 -20.344 17.844 1 97.06 234 GLY B O 1
ATOM 5310 N N . VAL B 1 235 ? -3.359 -21.641 16.641 1 97.81 235 VAL B N 1
ATOM 5311 C CA . VAL B 1 235 ? -3.51 -20.891 15.406 1 97.81 235 VAL B CA 1
ATOM 5312 C C . VAL B 1 235 ? -4.988 -20.766 15.047 1 97.81 235 VAL B C 1
ATOM 5314 O O . VAL B 1 235 ? -5.402 -19.797 14.398 1 97.81 235 VAL B O 1
ATOM 5317 N N . GLU B 1 236 ? -5.867 -21.672 15.469 1 97.38 236 GLU B N 1
ATOM 5318 C CA . GLU B 1 236 ? -7.297 -21.641 15.18 1 97.38 236 GLU B CA 1
ATOM 5319 C C . GLU B 1 236 ? -7.949 -20.391 15.758 1 97.38 236 GLU B C 1
ATOM 5321 O O . GLU B 1 236 ? -8.969 -19.922 15.258 1 97.38 236 GLU B O 1
ATOM 5326 N N . ASN B 1 237 ? -7.324 -19.859 16.812 1 98.06 237 ASN B N 1
ATOM 5327 C CA . ASN B 1 237 ? -7.832 -18.656 17.453 1 98.06 237 ASN B CA 1
ATOM 5328 C C . ASN B 1 237 ? -7.148 -17.406 16.906 1 98.06 237 ASN B C 1
ATOM 5330 O O . ASN B 1 237 ? -7.41 -16.297 17.391 1 98.06 237 ASN B O 1
ATOM 5334 N N . GLY B 1 238 ? -6.324 -17.578 15.953 1 98.25 238 GLY B N 1
ATOM 5335 C CA . GLY B 1 238 ? -5.602 -16.469 15.359 1 98.25 238 GLY B CA 1
ATOM 5336 C C . GLY B 1 238 ? -4.164 -16.375 15.828 1 98.25 238 GLY B C 1
ATOM 5337 O O . GLY B 1 238 ? -3.652 -17.281 16.469 1 98.25 238 GLY B O 1
ATOM 5338 N N . VAL B 1 239 ? -3.453 -15.344 15.336 1 98.38 239 VAL B N 1
ATOM 5339 C CA . VAL B 1 239 ? -2.078 -15.055 15.734 1 98.38 239 VAL B CA 1
ATOM 5340 C C . VAL B 1 239 ? -1.944 -13.586 16.125 1 98.38 239 VAL B C 1
ATOM 5342 O O . VAL B 1 239 ? -2.676 -12.734 15.609 1 98.38 239 VAL B O 1
ATOM 5345 N N . SER B 1 240 ? -1.039 -13.32 17.016 1 97.88 240 SER B N 1
ATOM 5346 C CA . SER B 1 240 ? -0.837 -11.945 17.469 1 97.88 240 SER B CA 1
ATOM 5347 C C . SER B 1 240 ? -0.145 -11.109 16.391 1 97.88 240 SER B C 1
ATOM 5349 O O . SER B 1 240 ? 0.549 -11.648 15.531 1 97.88 240 SER B O 1
ATOM 5351 N N . ARG B 1 241 ? -0.322 -9.797 16.516 1 97.12 241 ARG B N 1
ATOM 5352 C CA . ARG B 1 241 ? 0.374 -8.859 15.633 1 97.12 241 ARG B CA 1
ATOM 5353 C C . ARG B 1 241 ? 1.886 -9 15.773 1 97.12 241 ARG B C 1
ATOM 5355 O O . ARG B 1 241 ? 2.611 -8.961 14.773 1 97.12 241 ARG B O 1
ATOM 5362 N N . ASP B 1 242 ? 2.375 -9.18 16.938 1 97.44 242 ASP B N 1
ATOM 5363 C CA . ASP B 1 242 ? 3.803 -9.32 17.203 1 97.44 242 ASP B CA 1
ATOM 5364 C C . ASP B 1 242 ? 4.375 -10.547 16.484 1 97.44 242 ASP B C 1
ATOM 5366 O O . ASP B 1 242 ? 5.477 -10.492 15.938 1 97.44 242 ASP B O 1
ATOM 5370 N N . LEU B 1 243 ? 3.623 -11.602 16.562 1 97.56 243 LEU B N 1
ATOM 5371 C CA . LEU B 1 243 ? 4.09 -12.805 15.867 1 97.56 243 LEU B CA 1
ATOM 5372 C C . LEU B 1 243 ? 4.18 -12.57 14.367 1 97.56 243 LEU B C 1
ATOM 5374 O O . LEU B 1 243 ? 5.141 -13.008 13.727 1 97.56 243 LEU B O 1
ATOM 5378 N N . VAL B 1 244 ? 3.184 -11.93 13.781 1 97.56 244 VAL B N 1
ATOM 5379 C CA . VAL B 1 244 ? 3.197 -11.625 12.352 1 97.56 244 VAL B CA 1
ATOM 5380 C C . VAL B 1 244 ? 4.445 -10.812 12.008 1 97.56 244 VAL B C 1
ATOM 5382 O O . VAL B 1 244 ? 5.105 -11.078 11 1 97.56 244 VAL B O 1
ATOM 5385 N N . ILE B 1 245 ? 4.758 -9.82 12.805 1 97.44 245 ILE B N 1
ATOM 5386 C CA . ILE B 1 245 ? 5.918 -8.969 12.57 1 97.44 245 ILE B CA 1
ATOM 5387 C C . ILE B 1 245 ? 7.191 -9.812 12.633 1 97.44 245 ILE B C 1
ATOM 5389 O O . ILE B 1 245 ? 8.078 -9.672 11.789 1 97.44 245 ILE B O 1
ATOM 5393 N N . ASP B 1 246 ? 7.293 -10.719 13.602 1 96.94 246 ASP B N 1
ATOM 5394 C CA . ASP B 1 246 ? 8.445 -11.609 13.719 1 96.94 246 ASP B CA 1
ATOM 5395 C C . ASP B 1 246 ? 8.586 -12.492 12.484 1 96.94 246 ASP B C 1
ATOM 5397 O O . ASP B 1 246 ? 9.688 -12.68 11.961 1 96.94 246 ASP B O 1
ATOM 5401 N N . LEU B 1 247 ? 7.492 -13.023 12.078 1 96.12 247 LEU B N 1
ATOM 5402 C CA . LEU B 1 247 ? 7.492 -13.891 10.906 1 96.12 247 LEU B CA 1
ATOM 5403 C C . LEU B 1 247 ? 7.906 -13.109 9.664 1 96.12 247 LEU B C 1
ATOM 5405 O O . LEU B 1 247 ? 8.594 -13.648 8.789 1 96.12 247 LEU B O 1
ATOM 5409 N N . LEU B 1 248 ? 7.461 -11.891 9.57 1 96.88 248 LEU B N 1
ATOM 5410 C CA . LEU B 1 248 ? 7.824 -11.047 8.438 1 96.88 248 LEU B CA 1
ATOM 5411 C C . LEU B 1 248 ? 9.32 -10.758 8.43 1 96.88 248 LEU B C 1
ATOM 5413 O O . LEU B 1 248 ? 9.945 -10.734 7.367 1 96.88 248 LEU B O 1
ATOM 5417 N N . VAL B 1 249 ? 9.891 -10.492 9.578 1 94.81 249 VAL B N 1
ATOM 5418 C CA . VAL B 1 249 ? 11.32 -10.25 9.695 1 94.81 249 VAL B CA 1
ATOM 5419 C C . VAL B 1 249 ? 12.102 -11.445 9.164 1 94.81 249 VAL B C 1
ATOM 5421 O O . VAL B 1 249 ? 13.078 -11.281 8.422 1 94.81 249 VAL B O 1
ATOM 5424 N N . ASP B 1 250 ? 11.625 -12.609 9.508 1 93.38 250 ASP B N 1
ATOM 5425 C CA . ASP B 1 250 ? 12.258 -13.828 9 1 93.38 250 ASP B CA 1
ATOM 5426 C C . ASP B 1 250 ? 12.039 -13.961 7.492 1 93.38 250 ASP B C 1
ATOM 5428 O O . ASP B 1 250 ? 12.961 -14.344 6.762 1 93.38 250 ASP B O 1
ATOM 5432 N N . PHE B 1 251 ? 10.969 -13.664 7.062 1 95.75 251 PHE B N 1
ATOM 5433 C CA . PHE B 1 251 ? 10.578 -13.828 5.664 1 95.75 251 PHE B CA 1
ATOM 5434 C C . PHE B 1 251 ? 11.469 -12.984 4.758 1 95.75 251 PHE B C 1
ATOM 5436 O O . PHE B 1 251 ? 11.906 -13.453 3.703 1 95.75 251 PHE B O 1
ATOM 5443 N N . VAL B 1 252 ? 11.711 -11.742 5.086 1 95.25 252 VAL B N 1
ATOM 5444 C CA . VAL B 1 252 ? 12.367 -10.805 4.176 1 95.25 252 VAL B CA 1
ATOM 5445 C C . VAL B 1 252 ? 13.859 -11.117 4.105 1 95.25 252 VAL B C 1
ATOM 5447 O O . VAL B 1 252 ? 14.57 -10.555 3.27 1 95.25 252 VAL B O 1
ATOM 5450 N N . GLU B 1 253 ? 14.352 -12.094 4.906 1 91.5 253 GLU B N 1
ATOM 5451 C CA . GLU B 1 253 ? 15.742 -12.523 4.82 1 91.5 253 GLU B CA 1
ATOM 5452 C C . GLU B 1 253 ? 16.031 -13.18 3.473 1 91.5 253 GLU B C 1
ATOM 5454 O O . GLU B 1 253 ? 17.188 -13.281 3.066 1 91.5 253 GLU B O 1
ATOM 5459 N N . ARG B 1 254 ? 15.07 -13.523 2.814 1 89.31 254 ARG B N 1
ATOM 5460 C CA . ARG B 1 254 ? 15.219 -14.18 1.519 1 89.31 254 ARG B CA 1
ATOM 5461 C C . ARG B 1 254 ? 15.68 -13.188 0.456 1 89.31 254 ARG B C 1
ATOM 5463 O O . ARG B 1 254 ? 16.172 -13.594 -0.601 1 89.31 254 ARG B O 1
ATOM 5470 N N . TYR B 1 255 ? 15.5 -11.922 0.707 1 89.56 255 TYR B N 1
ATOM 5471 C CA . TYR B 1 255 ? 15.938 -10.906 -0.24 1 89.56 255 TYR B CA 1
ATOM 5472 C C . TYR B 1 255 ? 17.359 -10.445 0.072 1 89.56 255 TYR B C 1
ATOM 5474 O O . TYR B 1 255 ? 17.688 -10.203 1.232 1 89.56 255 TYR B O 1
ATOM 5482 N N . PRO B 1 256 ? 18.188 -10.305 -0.95 1 85 256 PRO B N 1
ATOM 5483 C CA . PRO B 1 256 ? 19.578 -9.906 -0.71 1 85 256 PRO B CA 1
ATOM 5484 C C . PRO B 1 256 ? 19.734 -8.414 -0.422 1 85 256 PRO B C 1
ATOM 5486 O O . PRO B 1 256 ? 20.734 -7.992 0.15 1 85 256 PRO B O 1
ATOM 5489 N N . ARG B 1 257 ? 18.797 -7.652 -0.818 1 87.88 257 ARG B N 1
ATOM 5490 C CA . ARG B 1 257 ? 18.891 -6.203 -0.667 1 87.88 257 ARG B CA 1
ATOM 5491 C C . ARG B 1 257 ? 17.547 -5.59 -0.297 1 87.88 257 ARG B C 1
ATOM 5493 O O . ARG B 1 257 ? 16.5 -6.219 -0.485 1 87.88 257 ARG B O 1
ATOM 5500 N N . ASN B 1 258 ? 17.625 -4.371 0.292 1 93.12 258 ASN B N 1
ATOM 5501 C CA . ASN B 1 258 ? 16.469 -3.512 0.563 1 93.12 258 ASN B CA 1
ATOM 5502 C C . ASN B 1 258 ? 15.461 -4.199 1.477 1 93.12 258 ASN B C 1
ATOM 5504 O O . ASN B 1 258 ? 14.258 -4.016 1.321 1 93.12 258 ASN B O 1
ATOM 5508 N N . LYS B 1 259 ? 15.891 -5.074 2.41 1 93.44 259 LYS B N 1
ATOM 5509 C CA . LYS B 1 259 ? 15.031 -5.887 3.268 1 93.44 259 LYS B CA 1
ATOM 5510 C C . LYS B 1 259 ? 14.094 -5.008 4.09 1 93.44 259 LYS B C 1
ATOM 5512 O O . LYS B 1 259 ? 12.914 -5.336 4.254 1 93.44 259 LYS B O 1
ATOM 5517 N N . GLY B 1 260 ? 14.656 -3.922 4.617 1 93.94 260 GLY B N 1
ATOM 5518 C CA . GLY B 1 260 ? 13.844 -3.033 5.434 1 93.94 260 GLY B CA 1
ATOM 5519 C C . GLY B 1 260 ? 12.688 -2.416 4.668 1 93.94 260 GLY B C 1
ATOM 5520 O O . GLY B 1 260 ? 11.562 -2.365 5.168 1 93.94 260 GLY B O 1
ATOM 5521 N N . PHE B 1 261 ? 12.93 -1.959 3.428 1 95 261 PHE B N 1
ATOM 5522 C CA . PHE B 1 261 ? 11.898 -1.356 2.59 1 95 261 PHE B CA 1
ATOM 5523 C C . PHE B 1 261 ? 10.844 -2.387 2.205 1 95 261 PHE B C 1
ATOM 5525 O O . PHE B 1 261 ? 9.641 -2.092 2.225 1 95 261 PHE B O 1
ATOM 5532 N N . ILE B 1 262 ? 11.312 -3.568 1.855 1 96.75 262 ILE B N 1
ATOM 5533 C CA . ILE B 1 262 ? 10.406 -4.645 1.479 1 96.75 262 ILE B CA 1
ATOM 5534 C C . ILE B 1 262 ? 9.523 -5.016 2.668 1 96.75 262 ILE B C 1
ATOM 5536 O O . ILE B 1 262 ? 8.312 -5.172 2.521 1 96.75 262 ILE B O 1
ATOM 5540 N N . SER B 1 263 ? 10.133 -5.113 3.826 1 96.81 263 SER B N 1
ATOM 5541 C CA . SER B 1 263 ? 9.391 -5.438 5.039 1 96.81 263 SER B CA 1
ATOM 5542 C C . SER B 1 263 ? 8.297 -4.406 5.312 1 96.81 263 SER B C 1
ATOM 5544 O O . SER B 1 263 ? 7.152 -4.766 5.586 1 96.81 263 SER B O 1
ATOM 5546 N N . ASP B 1 264 ? 8.609 -3.17 5.207 1 96.75 264 ASP B N 1
ATOM 5547 C CA . ASP B 1 264 ? 7.66 -2.1 5.488 1 96.75 264 ASP B CA 1
ATOM 5548 C C . ASP B 1 264 ? 6.5 -2.117 4.492 1 96.75 264 ASP B C 1
ATOM 5550 O O . ASP B 1 264 ? 5.344 -1.95 4.879 1 96.75 264 ASP B O 1
ATOM 5554 N N . ALA B 1 265 ? 6.863 -2.27 3.238 1 97.69 265 ALA B N 1
ATOM 5555 C CA . ALA B 1 265 ? 5.844 -2.281 2.193 1 97.69 265 ALA B CA 1
ATOM 5556 C C . ALA B 1 265 ? 4.887 -3.457 2.373 1 97.69 265 ALA B C 1
ATOM 5558 O O . ALA B 1 265 ? 3.672 -3.305 2.238 1 97.69 265 ALA B O 1
ATOM 5559 N N . LEU B 1 266 ? 5.426 -4.598 2.689 1 98.5 266 LEU B N 1
ATOM 5560 C CA . LEU B 1 266 ? 4.609 -5.797 2.869 1 98.5 266 LEU B CA 1
ATOM 5561 C C . LEU B 1 266 ? 3.748 -5.684 4.121 1 98.5 266 LEU B C 1
ATOM 5563 O O . LEU B 1 266 ? 2.564 -6.035 4.098 1 98.5 266 LEU B O 1
ATOM 5567 N N . LEU B 1 267 ? 4.352 -5.23 5.191 1 98.06 267 LEU B N 1
ATOM 5568 C CA . LEU B 1 267 ? 3.568 -5.043 6.406 1 98.06 267 LEU B CA 1
ATOM 5569 C C . LEU B 1 267 ? 2.402 -4.09 6.16 1 98.06 267 LEU B C 1
ATOM 5571 O O . LEU B 1 267 ? 1.272 -4.367 6.566 1 98.06 267 LEU B O 1
ATOM 5575 N N . HIS B 1 268 ? 2.674 -3.02 5.496 1 97.94 268 HIS B N 1
ATOM 5576 C CA . HIS B 1 268 ? 1.645 -2.043 5.164 1 97.94 268 HIS B CA 1
ATOM 5577 C C . HIS B 1 268 ? 0.572 -2.654 4.27 1 97.94 268 HIS B C 1
ATOM 5579 O O . HIS B 1 268 ? -0.62 -2.404 4.461 1 97.94 268 HIS B O 1
ATOM 5585 N N . GLY B 1 269 ? 0.982 -3.473 3.332 1 98.19 269 GLY B N 1
ATOM 5586 C CA . GLY B 1 269 ? 0.072 -4.039 2.352 1 98.19 269 GLY B CA 1
ATOM 5587 C C . GLY B 1 269 ? -0.876 -5.066 2.939 1 98.19 269 GLY B C 1
ATOM 5588 O O . GLY B 1 269 ? -1.977 -5.273 2.424 1 98.19 269 GLY B O 1
ATOM 5589 N N . TYR B 1 270 ? -0.558 -5.648 4.043 1 98.38 270 TYR B N 1
ATOM 5590 C CA . TYR B 1 270 ? -1.36 -6.77 4.527 1 98.38 270 TYR B CA 1
ATOM 5591 C C . TYR B 1 270 ? -1.932 -6.473 5.906 1 98.38 270 TYR B C 1
ATOM 5593 O O . TYR B 1 270 ? -2.566 -7.336 6.52 1 98.38 270 TYR B O 1
ATOM 5601 N N . THR B 1 271 ? -1.771 -5.25 6.398 1 97.5 271 THR B N 1
ATOM 5602 C CA . THR B 1 271 ? -2.314 -4.871 7.699 1 97.5 271 THR B CA 1
ATOM 5603 C C . THR B 1 271 ? -3.721 -4.297 7.551 1 97.5 271 THR B C 1
ATOM 5605 O O . THR B 1 271 ? -3.941 -3.383 6.754 1 97.5 271 THR B O 1
ATOM 5608 N N . ASP B 1 272 ? -4.648 -4.895 8.211 1 96.88 272 ASP B N 1
ATOM 5609 C CA . ASP B 1 272 ? -5.941 -4.25 8.43 1 96.88 272 ASP B CA 1
ATOM 5610 C C . ASP B 1 272 ? -5.895 -3.33 9.648 1 96.88 272 ASP B C 1
ATOM 5612 O O . ASP B 1 272 ? -6.117 -3.773 10.773 1 96.88 272 ASP B O 1
ATOM 5616 N N . TYR B 1 273 ? -5.762 -2.084 9.406 1 95.5 273 TYR B N 1
ATOM 5617 C CA . TYR B 1 273 ? -5.488 -1.129 10.477 1 95.5 273 TYR B CA 1
ATOM 5618 C C . TYR B 1 273 ? -6.68 -1.004 11.422 1 95.5 273 TYR B C 1
ATOM 5620 O O . TYR B 1 273 ? -6.512 -0.717 12.609 1 95.5 273 TYR B O 1
ATOM 5628 N N . GLU B 1 274 ? -7.906 -1.286 10.953 1 96 274 GLU B N 1
ATOM 5629 C CA . GLU B 1 274 ? -9.094 -1.215 11.789 1 96 274 GLU B CA 1
ATOM 5630 C C . GLU B 1 274 ? -9.18 -2.414 12.727 1 96 274 GLU B C 1
ATOM 5632 O O . GLU B 1 274 ? -9.914 -2.383 13.727 1 96 274 GLU B O 1
ATOM 5637 N N . ALA B 1 275 ? -8.43 -3.443 12.367 1 96.75 275 ALA B N 1
ATOM 5638 C CA . ALA B 1 275 ? -8.438 -4.68 13.141 1 96.75 275 ALA B CA 1
ATOM 5639 C C . ALA B 1 275 ? -7.012 -5.133 13.461 1 96.75 275 ALA B C 1
ATOM 5641 O O . ALA B 1 275 ? -6.719 -6.328 13.453 1 96.75 275 ALA B O 1
ATOM 5642 N N . ILE B 1 276 ? -6.215 -4.172 13.727 1 94.38 276 ILE B N 1
ATOM 5643 C CA . ILE B 1 276 ? -4.777 -4.414 13.781 1 94.38 276 ILE B CA 1
ATOM 5644 C C . ILE B 1 276 ? -4.465 -5.398 14.906 1 94.38 276 ILE B C 1
ATOM 5646 O O . ILE B 1 276 ? -3.514 -6.18 14.805 1 94.38 276 ILE B O 1
ATOM 5650 N N . ASP B 1 277 ? -5.289 -5.496 15.961 1 94.62 277 ASP B N 1
ATOM 5651 C CA . ASP B 1 277 ? -5.004 -6.359 17.109 1 94.62 277 ASP B CA 1
ATOM 5652 C C . ASP B 1 277 ? -5.883 -7.605 17.094 1 94.62 277 ASP B C 1
ATOM 5654 O O . ASP B 1 277 ? -5.828 -8.422 18 1 94.62 277 ASP B O 1
ATOM 5658 N N . ASP B 1 278 ? -6.664 -7.758 16.062 1 97.94 278 ASP B N 1
ATOM 5659 C CA . ASP B 1 278 ? -7.512 -8.945 15.961 1 97.94 278 ASP B CA 1
ATOM 5660 C C . ASP B 1 278 ? -6.699 -10.156 15.5 1 97.94 278 ASP B C 1
ATOM 5662 O O . ASP B 1 278 ? -6.234 -10.203 14.359 1 97.94 278 ASP B O 1
ATOM 5666 N N . PRO B 1 279 ? -6.566 -11.109 16.344 1 98.44 279 PRO B N 1
ATOM 5667 C CA . PRO B 1 279 ? -5.691 -12.234 16.016 1 98.44 279 PRO B CA 1
ATOM 5668 C C . PRO B 1 279 ? -6.18 -13.039 14.82 1 98.44 279 PRO B C 1
ATOM 5670 O O . PRO B 1 279 ? -5.371 -13.578 14.062 1 98.44 279 PRO B O 1
ATOM 5673 N N . VAL B 1 280 ? -7.473 -13.195 14.641 1 98.62 280 VAL B N 1
ATOM 5674 C CA . VAL B 1 280 ? -8.031 -13.945 13.516 1 98.62 280 VAL B CA 1
ATOM 5675 C C . VAL B 1 280 ? -7.723 -13.227 12.211 1 98.62 280 VAL B C 1
ATOM 5677 O O . VAL B 1 280 ? -7.281 -13.852 11.234 1 98.62 280 VAL B O 1
ATOM 5680 N N . THR B 1 281 ? -7.902 -11.914 12.227 1 98.5 281 THR B N 1
ATOM 5681 C CA . THR B 1 281 ? -7.574 -11.109 11.055 1 98.5 281 THR B CA 1
ATOM 5682 C C . THR B 1 281 ? -6.086 -11.203 10.727 1 98.5 281 THR B C 1
ATOM 5684 O O . THR B 1 281 ? -5.703 -11.328 9.562 1 98.5 281 THR B O 1
ATOM 5687 N N . ASN B 1 282 ? -5.277 -11.133 11.742 1 98.62 282 ASN B N 1
ATOM 5688 C CA . ASN B 1 282 ? -3.834 -11.25 11.555 1 98.62 282 ASN B CA 1
ATOM 5689 C C . ASN B 1 282 ? -3.457 -12.594 10.938 1 98.62 282 ASN B C 1
ATOM 5691 O O . ASN B 1 282 ? -2.664 -12.648 9.992 1 98.62 282 ASN B O 1
ATOM 5695 N N . ARG B 1 283 ? -4.066 -13.625 11.43 1 98.62 283 ARG B N 1
ATOM 5696 C CA . ARG B 1 283 ? -3.822 -14.953 10.875 1 98.62 283 ARG B CA 1
ATOM 5697 C C . ARG B 1 283 ? -4.211 -15.016 9.406 1 98.62 283 ARG B C 1
ATOM 5699 O O . ARG B 1 283 ? -3.418 -15.445 8.562 1 98.62 283 ARG B O 1
ATOM 5706 N N . ASP B 1 284 ? -5.438 -14.625 9.148 1 98.62 284 ASP B N 1
ATOM 5707 C CA . ASP B 1 284 ? -5.984 -14.727 7.797 1 98.62 284 ASP B CA 1
ATOM 5708 C C . ASP B 1 284 ? -5.184 -13.883 6.809 1 98.62 284 ASP B C 1
ATOM 5710 O O . ASP B 1 284 ? -4.926 -14.312 5.684 1 98.62 284 ASP B O 1
ATOM 5714 N N . ASN B 1 285 ? -4.777 -12.688 7.238 1 98.5 285 ASN B N 1
ATOM 5715 C CA . ASN B 1 285 ? -3.965 -11.836 6.379 1 98.5 285 ASN B CA 1
ATOM 5716 C C . ASN B 1 285 ? -2.596 -12.453 6.105 1 98.5 285 ASN B C 1
ATOM 5718 O O . ASN B 1 285 ? -2.061 -12.328 5.004 1 98.5 285 ASN B O 1
ATOM 5722 N N . TYR B 1 286 ? -2.031 -13.062 7.078 1 98.44 286 TYR B N 1
ATOM 5723 C CA . TYR B 1 286 ? -0.727 -13.68 6.875 1 98.44 286 TYR B CA 1
ATOM 5724 C C . TYR B 1 286 ? -0.833 -14.891 5.957 1 98.44 286 TYR B C 1
ATOM 5726 O O . TYR B 1 286 ? 0.068 -15.148 5.156 1 98.44 286 TYR B O 1
ATOM 5734 N N . ILE B 1 287 ? -1.942 -15.641 6.043 1 98.5 287 ILE B N 1
ATOM 5735 C CA . ILE B 1 287 ? -2.203 -16.719 5.098 1 98.5 287 ILE B CA 1
ATOM 5736 C C . ILE B 1 287 ? -2.258 -16.156 3.678 1 98.5 287 ILE B C 1
ATOM 5738 O O . ILE B 1 287 ? -1.634 -16.703 2.766 1 98.5 287 ILE B O 1
ATOM 5742 N N . GLN B 1 288 ? -2.984 -15.078 3.51 1 98.69 288 GLN B N 1
ATOM 5743 C CA . GLN B 1 288 ? -3.066 -14.453 2.195 1 98.69 288 GLN B CA 1
ATOM 5744 C C . GLN B 1 288 ? -1.694 -13.977 1.728 1 98.69 288 GLN B C 1
ATOM 5746 O O . GLN B 1 288 ? -1.357 -14.094 0.547 1 98.69 288 GLN B O 1
ATOM 5751 N N . PHE B 1 289 ? -0.933 -13.461 2.674 1 98.62 289 PHE B N 1
ATOM 5752 C CA . PHE B 1 289 ? 0.421 -13 2.398 1 98.62 289 PHE B CA 1
ATOM 5753 C C . PHE B 1 289 ? 1.259 -14.109 1.777 1 98.62 289 PHE B C 1
ATOM 5755 O O . PHE B 1 289 ? 1.818 -13.938 0.692 1 98.62 289 PHE B O 1
ATOM 5762 N N . LEU B 1 290 ? 1.301 -15.211 2.395 1 97.81 290 LEU B N 1
ATOM 5763 C CA . LEU B 1 290 ? 2.086 -16.344 1.915 1 97.81 290 LEU B CA 1
ATOM 5764 C C . LEU B 1 290 ? 1.502 -16.906 0.62 1 97.81 290 LEU B C 1
ATOM 5766 O O . LEU B 1 290 ? 2.246 -17.297 -0.283 1 97.81 290 LEU B O 1
ATOM 5770 N N . SER B 1 291 ? 0.17 -16.922 0.499 1 98.56 291 SER B N 1
ATOM 5771 C CA . SER B 1 291 ? -0.515 -17.438 -0.684 1 98.56 291 SER B CA 1
ATOM 5772 C C . SER B 1 291 ? -0.217 -16.578 -1.909 1 98.56 291 SER B C 1
ATOM 5774 O O . SER B 1 291 ? 0.081 -17.109 -2.984 1 98.56 291 SER B O 1
ATOM 5776 N N . ASP B 1 292 ? -0.318 -15.25 -1.651 1 98.69 292 ASP B N 1
ATOM 5777 C CA . ASP B 1 292 ? -0.045 -14.312 -2.738 1 98.69 292 ASP B CA 1
ATOM 5778 C C . ASP B 1 292 ? 1.398 -14.438 -3.223 1 98.69 292 ASP B C 1
ATOM 5780 O O . ASP B 1 292 ? 1.652 -14.492 -4.426 1 98.69 292 ASP B O 1
ATOM 5784 N N . TYR B 1 293 ? 2.301 -14.531 -2.326 1 97.69 293 TYR B N 1
ATOM 5785 C CA . TYR B 1 293 ? 3.721 -14.594 -2.646 1 97.69 293 TYR B CA 1
ATOM 5786 C C . TYR B 1 293 ? 4.043 -15.828 -3.473 1 97.69 293 TYR B C 1
ATOM 5788 O O . TYR B 1 293 ? 4.691 -15.742 -4.516 1 97.69 293 TYR B O 1
ATOM 5796 N N . ARG B 1 294 ? 3.527 -16.922 -3.1 1 96.88 294 ARG B N 1
ATOM 5797 C CA . ARG B 1 294 ? 3.992 -18.188 -3.658 1 96.88 294 ARG B CA 1
ATOM 5798 C C . ARG B 1 294 ? 3.217 -18.547 -4.922 1 96.88 294 ARG B C 1
ATOM 5800 O O . ARG B 1 294 ? 3.756 -19.188 -5.824 1 96.88 294 ARG B O 1
ATOM 5807 N N . TYR B 1 295 ? 1.92 -18.094 -4.949 1 98.06 295 TYR B N 1
ATOM 5808 C CA . TYR B 1 295 ? 1.104 -18.703 -5.996 1 98.06 295 TYR B CA 1
ATOM 5809 C C . TYR B 1 295 ? 0.286 -17.641 -6.73 1 98.06 295 TYR B C 1
ATOM 5811 O O . TYR B 1 295 ? 0.377 -17.531 -7.957 1 98.06 295 TYR B O 1
ATOM 5819 N N . VAL B 1 296 ? -0.468 -16.812 -6.016 1 98.81 296 VAL B N 1
ATOM 5820 C CA . VAL B 1 296 ? -1.514 -16 -6.633 1 98.81 296 VAL B CA 1
ATOM 5821 C C . VAL B 1 296 ? -0.884 -14.906 -7.492 1 98.81 296 VAL B C 1
ATOM 5823 O O . VAL B 1 296 ? -1.24 -14.75 -8.664 1 98.81 296 VAL B O 1
ATOM 5826 N N . ALA B 1 297 ? 0.073 -14.195 -6.938 1 98.69 297 ALA B N 1
ATOM 5827 C CA . ALA B 1 297 ? 0.694 -13.102 -7.68 1 98.69 297 ALA B CA 1
ATOM 5828 C C . ALA B 1 297 ? 1.47 -13.625 -8.883 1 98.69 297 ALA B C 1
ATOM 5830 O O . ALA B 1 297 ? 1.333 -13.102 -9.992 1 98.69 297 ALA B O 1
ATOM 5831 N N . PRO B 1 298 ? 2.242 -14.695 -8.719 1 98.19 298 PRO B N 1
ATOM 5832 C CA . PRO B 1 298 ? 2.977 -15.227 -9.875 1 98.19 298 PRO B CA 1
ATOM 5833 C C . PRO B 1 298 ? 2.053 -15.727 -10.984 1 98.19 298 PRO B C 1
ATOM 5835 O O . PRO B 1 298 ? 2.328 -15.5 -12.164 1 98.19 298 PRO B O 1
ATOM 5838 N N . VAL B 1 299 ? 0.985 -16.391 -10.609 1 98.75 299 VAL B N 1
ATOM 5839 C CA . VAL B 1 299 ? 0.04 -16.891 -11.602 1 98.75 299 VAL B CA 1
ATOM 5840 C C . VAL B 1 299 ? -0.596 -15.719 -12.352 1 98.75 299 VAL B C 1
ATOM 5842 O O . VAL B 1 299 ? -0.725 -15.758 -13.578 1 98.75 299 VAL B O 1
ATOM 5845 N N . GLU B 1 300 ? -0.925 -14.727 -11.641 1 98.62 300 GLU B N 1
ATOM 5846 C CA . GLU B 1 300 ? -1.543 -13.578 -12.297 1 98.62 300 GLU B CA 1
ATOM 5847 C C . GLU B 1 300 ? -0.558 -12.883 -13.234 1 98.62 300 GLU B C 1
ATOM 5849 O O . GLU B 1 300 ? -0.946 -12.383 -14.289 1 98.62 300 GLU B O 1
ATOM 5854 N N . LYS B 1 301 ? 0.701 -12.812 -12.859 1 98.56 301 LYS B N 1
ATOM 5855 C CA . LYS B 1 301 ? 1.709 -12.234 -13.742 1 98.56 301 LYS B CA 1
ATOM 5856 C C . LYS B 1 301 ? 1.728 -12.93 -15.094 1 98.56 301 LYS B C 1
ATOM 5858 O O . LYS B 1 301 ? 1.792 -12.273 -16.141 1 98.56 301 LYS B O 1
ATOM 5863 N N . VAL B 1 302 ? 1.661 -14.242 -15.078 1 98.69 302 VAL B N 1
ATOM 5864 C CA . VAL B 1 302 ? 1.652 -15.008 -16.328 1 98.69 302 VAL B CA 1
ATOM 5865 C C . VAL B 1 302 ? 0.379 -14.703 -17.109 1 98.69 302 VAL B C 1
ATOM 5867 O O . VAL B 1 302 ? 0.429 -14.477 -18.328 1 98.69 302 VAL B O 1
ATOM 5870 N N . LEU B 1 303 ? -0.752 -14.648 -16.453 1 98.75 303 LEU B N 1
ATOM 5871 C CA . LEU B 1 303 ? -2.021 -14.336 -17.094 1 98.75 303 LEU B CA 1
ATOM 5872 C C . LEU B 1 303 ? -1.973 -12.953 -17.75 1 98.75 303 LEU B C 1
ATOM 5874 O O . LEU B 1 303 ? -2.379 -12.789 -18.906 1 98.75 303 LEU B O 1
ATOM 5878 N N . LEU B 1 304 ? -1.465 -11.992 -17.031 1 98.25 304 LEU B N 1
ATOM 5879 C CA . LEU B 1 304 ? -1.391 -10.617 -17.531 1 98.25 304 LEU B CA 1
ATOM 5880 C C . LEU B 1 304 ? -0.537 -10.547 -18.781 1 98.25 304 LEU B C 1
ATOM 5882 O O . LEU B 1 304 ? -0.95 -9.953 -19.781 1 98.25 304 LEU B O 1
ATOM 5886 N N . THR B 1 305 ? 0.566 -11.156 -18.719 1 98.12 305 THR B N 1
ATOM 5887 C CA . THR B 1 305 ? 1.526 -11.039 -19.812 1 98.12 305 THR B CA 1
ATOM 5888 C C . THR B 1 305 ? 1.052 -11.812 -21.047 1 98.12 305 THR B C 1
ATOM 5890 O O . THR B 1 305 ? 1.183 -11.336 -22.172 1 98.12 305 THR B O 1
ATOM 5893 N N . MET B 1 306 ? 0.525 -12.938 -20.812 1 98.12 306 MET B N 1
ATOM 5894 C CA . MET B 1 306 ? 0.066 -13.734 -21.938 1 98.12 306 MET B CA 1
ATOM 5895 C C . MET B 1 306 ? -1.187 -13.125 -22.562 1 98.12 306 MET B C 1
ATOM 5897 O O . MET B 1 306 ? -1.339 -13.125 -23.781 1 98.12 306 MET B O 1
ATOM 5901 N N . SER B 1 307 ? -2.047 -12.648 -21.734 1 98.31 307 SER B N 1
ATOM 5902 C CA . SER B 1 307 ? -3.207 -11.938 -22.25 1 98.31 307 SER B CA 1
ATOM 5903 C C . SER B 1 307 ? -2.785 -10.742 -23.109 1 98.31 307 SER B C 1
ATOM 5905 O O . SER B 1 307 ? -3.314 -10.531 -24.203 1 98.31 307 SER B O 1
ATOM 5907 N N . ALA B 1 308 ? -1.887 -10 -22.641 1 97.31 308 ALA B N 1
ATOM 5908 C CA . ALA B 1 308 ? -1.361 -8.859 -23.375 1 97.31 308 ALA B CA 1
ATOM 5909 C C . ALA B 1 308 ? -0.731 -9.297 -24.703 1 97.31 308 ALA B C 1
ATOM 5911 O O . ALA B 1 308 ? -0.738 -8.555 -25.672 1 97.31 308 ALA B O 1
ATOM 5912 N N . GLY B 1 309 ? -0.209 -10.5 -24.672 1 96.88 309 GLY B N 1
ATOM 5913 C CA . GLY B 1 309 ? 0.41 -11.062 -25.875 1 96.88 309 GLY B CA 1
ATOM 5914 C C . GLY B 1 309 ? -0.593 -11.648 -26.844 1 96.88 309 GLY B C 1
ATOM 5915 O O . GLY B 1 309 ? -0.212 -12.203 -27.875 1 96.88 309 GLY B O 1
ATOM 5916 N N . GLY B 1 310 ? -1.848 -11.594 -26.547 1 96.69 310 GLY B N 1
ATOM 5917 C CA . GLY B 1 310 ? -2.879 -12.023 -27.484 1 96.69 310 GLY B CA 1
ATOM 5918 C C . GLY B 1 310 ? -3.408 -13.414 -27.188 1 96.69 310 GLY B C 1
ATOM 5919 O O . GLY B 1 310 ? -4.25 -13.93 -27.922 1 96.69 310 GLY B O 1
ATOM 5920 N N . VAL B 1 311 ? -2.945 -14 -26.109 1 97.56 311 VAL B N 1
ATOM 5921 C CA . VAL B 1 311 ? -3.395 -15.336 -25.734 1 97.56 311 VAL B CA 1
ATOM 5922 C C . VAL B 1 311 ? -4.75 -15.25 -25.047 1 97.56 311 VAL B C 1
ATOM 5924 O O . VAL B 1 311 ? -4.973 -14.359 -24.219 1 97.56 311 VAL B O 1
ATOM 5927 N N . ALA B 1 312 ? -5.684 -16.172 -25.422 1 98.06 312 ALA B N 1
ATOM 5928 C CA . ALA B 1 312 ? -6.93 -16.281 -24.672 1 98.06 312 ALA B CA 1
ATOM 5929 C C . ALA B 1 312 ? -6.691 -16.891 -23.297 1 98.06 312 ALA B C 1
ATOM 5931 O O . ALA B 1 312 ? -6.152 -18 -23.188 1 98.06 312 ALA B O 1
ATOM 5932 N N . THR B 1 313 ? -7.078 -16.156 -22.281 1 98.69 313 THR B N 1
ATOM 5933 C CA . THR B 1 313 ? -6.766 -16.594 -20.922 1 98.69 313 THR B CA 1
ATOM 5934 C C . THR B 1 313 ? -8.016 -16.609 -20.047 1 98.69 313 THR B C 1
ATOM 5936 O O . THR B 1 313 ? -8.898 -15.758 -20.219 1 98.69 313 THR B O 1
ATOM 5939 N N . TYR B 1 314 ? -8.125 -17.578 -19.172 1 98.94 314 TYR B N 1
ATOM 5940 C CA . TYR B 1 314 ? -9.18 -17.703 -18.172 1 98.94 314 TYR B CA 1
ATOM 5941 C C . TYR B 1 314 ? -8.586 -17.859 -16.781 1 98.94 314 TYR B C 1
ATOM 5943 O O . TYR B 1 314 ? -7.719 -18.703 -16.547 1 98.94 314 TYR B O 1
ATOM 5951 N N . LYS B 1 315 ? -9.062 -16.984 -15.844 1 98.94 315 LYS B N 1
ATOM 5952 C CA . LYS B 1 315 ? -8.609 -17.047 -14.453 1 98.94 315 LYS B CA 1
ATOM 5953 C C . LYS B 1 315 ? -9.703 -17.578 -13.539 1 98.94 315 LYS B C 1
ATOM 5955 O O . LYS B 1 315 ? -10.875 -17.219 -13.68 1 98.94 315 LYS B O 1
ATOM 5960 N N . TYR B 1 316 ? -9.32 -18.469 -12.633 1 98.88 316 TYR B N 1
ATOM 5961 C CA . TYR B 1 316 ? -10.289 -18.891 -11.625 1 98.88 316 TYR B CA 1
ATOM 5962 C C . TYR B 1 316 ? -9.719 -18.734 -10.219 1 98.88 316 TYR B C 1
ATOM 5964 O O . TYR B 1 316 ? -8.508 -18.594 -10.047 1 98.88 316 TYR B O 1
ATOM 5972 N N . SER B 1 317 ? -10.508 -18.578 -9.297 1 98.88 317 SER B N 1
ATOM 5973 C CA . SER B 1 317 ? -10.258 -18.766 -7.867 1 98.88 317 SER B CA 1
ATOM 5974 C C . SER B 1 317 ? -11.164 -19.828 -7.273 1 98.88 317 SER B C 1
ATOM 5976 O O . SER B 1 317 ? -12.383 -19.75 -7.387 1 98.88 317 SER B O 1
ATOM 5978 N N . PHE B 1 318 ? -10.523 -20.875 -6.75 1 98.88 318 PHE B N 1
ATOM 5979 C CA . PHE B 1 318 ? -11.289 -21.969 -6.148 1 98.88 318 PHE B CA 1
ATOM 5980 C C . PHE B 1 318 ? -11.578 -21.672 -4.68 1 98.88 318 PHE B C 1
ATOM 5982 O O . PHE B 1 318 ? -10.648 -21.562 -3.873 1 98.88 318 PHE B O 1
ATOM 5989 N N . GLY B 1 319 ? -12.852 -21.578 -4.328 1 98.44 319 GLY B N 1
ATOM 5990 C CA . GLY B 1 319 ? -13.203 -21.156 -2.98 1 98.44 319 GLY B CA 1
ATOM 5991 C C . GLY B 1 319 ? -14.188 -22.094 -2.299 1 98.44 319 GLY B C 1
ATOM 5992 O O . GLY B 1 319 ? -14.695 -21.781 -1.218 1 98.44 319 GLY B O 1
ATOM 5993 N N . TYR B 1 320 ? -14.414 -23.344 -2.881 1 98.06 320 TYR B N 1
ATOM 5994 C CA . TYR B 1 320 ? -15.383 -24.266 -2.305 1 98.06 320 TYR B CA 1
ATOM 5995 C C . TYR B 1 320 ? -14.766 -25.078 -1.184 1 98.06 320 TYR B C 1
ATOM 5997 O O . TYR B 1 320 ? -13.75 -25.75 -1.389 1 98.06 320 TYR B O 1
ATOM 6005 N N . GLN B 1 321 ? -15.336 -24.969 -0.063 1 96.25 321 GLN B N 1
ATOM 6006 C CA . GLN B 1 321 ? -14.969 -25.797 1.083 1 96.25 321 GLN B CA 1
ATOM 6007 C C . GLN B 1 321 ? -16.062 -26.812 1.409 1 96.25 321 GLN B C 1
ATOM 6009 O O . GLN B 1 321 ? -17.188 -26.422 1.726 1 96.25 321 GLN B O 1
ATOM 6014 N N . PRO B 1 322 ? -15.695 -28.109 1.365 1 95.5 322 PRO B N 1
ATOM 6015 C CA . PRO B 1 322 ? -16.688 -29.125 1.748 1 95.5 322 PRO B CA 1
ATOM 6016 C C . PRO B 1 322 ? -17.172 -28.953 3.184 1 95.5 322 PRO B C 1
ATOM 6018 O O . PRO B 1 322 ? -16.406 -28.516 4.055 1 95.5 322 PRO B O 1
ATOM 6021 N N . ILE B 1 323 ? -18.406 -29.359 3.359 1 93.25 323 ILE B N 1
ATOM 6022 C CA . ILE B 1 323 ? -18.969 -29.422 4.703 1 93.25 323 ILE B CA 1
ATOM 6023 C C . ILE B 1 323 ? -19.562 -30.812 4.934 1 93.25 323 ILE B C 1
ATOM 6025 O O . ILE B 1 323 ? -20.578 -31.172 4.328 1 93.25 323 ILE B O 1
ATOM 6029 N N . PRO B 1 324 ? -19.094 -31.562 5.773 1 94.25 324 PRO B N 1
ATOM 6030 C CA . PRO B 1 324 ? -17.859 -31.328 6.539 1 94.25 324 PRO B CA 1
ATOM 6031 C C . PRO B 1 324 ? -16.609 -31.469 5.688 1 94.25 324 PRO B C 1
ATOM 6033 O O . PRO B 1 324 ? -16.641 -32.062 4.609 1 94.25 324 PRO B O 1
ATOM 6036 N N . ASP B 1 325 ? -15.484 -30.938 6.23 1 94.62 325 ASP B N 1
ATOM 6037 C CA . ASP B 1 325 ? -14.203 -31.031 5.539 1 94.62 325 ASP B CA 1
ATOM 6038 C C . ASP B 1 325 ? -13.172 -31.766 6.395 1 94.62 325 ASP B C 1
ATOM 6040 O O . ASP B 1 325 ? -13.297 -31.812 7.617 1 94.62 325 ASP B O 1
ATOM 6044 N N . THR B 1 326 ? -12.227 -32.312 5.676 1 93.69 326 THR B N 1
ATOM 6045 C CA . THR B 1 326 ? -11.117 -32.938 6.379 1 93.69 326 THR B CA 1
ATOM 6046 C C . THR B 1 326 ? -10.195 -31.906 6.996 1 93.69 326 THR B C 1
ATOM 6048 O O . THR B 1 326 ? -9.43 -32.219 7.914 1 93.69 326 THR B O 1
ATOM 6051 N N . TYR B 1 327 ? -10.203 -30.688 6.5 1 92.94 327 TYR B N 1
ATOM 6052 C CA . TYR B 1 327 ? -9.438 -29.578 7.062 1 92.94 327 TYR B CA 1
ATOM 6053 C C . TYR B 1 327 ? -10.273 -28.797 8.07 1 92.94 327 TYR B C 1
ATOM 6055 O O . TYR B 1 327 ? -11.484 -28.641 7.895 1 92.94 327 TYR B O 1
ATOM 6063 N N . PRO B 1 328 ? -9.586 -28.375 9.117 1 94.5 328 PRO B N 1
ATOM 6064 C CA . PRO B 1 328 ? -10.328 -27.5 10.023 1 94.5 328 PRO B CA 1
ATOM 6065 C C . PRO B 1 328 ? -10.812 -26.234 9.336 1 94.5 328 PRO B C 1
ATOM 6067 O O . PRO B 1 328 ? -10.234 -25.797 8.336 1 94.5 328 PRO B O 1
ATOM 6070 N N . GLU B 1 329 ? -11.805 -25.672 9.906 1 94.5 329 GLU B N 1
ATOM 6071 C CA . GLU B 1 329 ? -12.492 -24.547 9.312 1 94.5 329 GLU B CA 1
ATOM 6072 C C . GLU B 1 329 ? -11.531 -23.375 9.055 1 94.5 329 GLU B C 1
ATOM 6074 O O . GLU B 1 329 ? -11.609 -22.719 8.016 1 94.5 329 GLU B O 1
ATOM 6079 N N . TRP B 1 330 ? -10.609 -23.062 9.969 1 96.19 330 TRP B N 1
ATOM 6080 C CA . TRP B 1 330 ? -9.742 -21.891 9.867 1 96.19 330 TRP B CA 1
ATOM 6081 C C . TRP B 1 330 ? -8.797 -22.016 8.68 1 96.19 330 TRP B C 1
ATOM 6083 O O . TRP B 1 330 ? -8.25 -21.031 8.203 1 96.19 330 TRP B O 1
ATOM 6093 N N . ARG B 1 331 ? -8.617 -23.188 8.086 1 96.75 331 ARG B N 1
ATOM 6094 C CA . ARG B 1 331 ? -7.703 -23.422 6.977 1 96.75 331 ARG B CA 1
ATOM 6095 C C . ARG B 1 331 ? -8.32 -22.984 5.652 1 96.75 331 ARG B C 1
ATOM 6097 O O . ARG B 1 331 ? -7.621 -22.828 4.652 1 96.75 331 ARG B O 1
ATOM 6104 N N . GLY B 1 332 ? -9.641 -22.859 5.641 1 97.38 332 GLY B N 1
ATOM 6105 C CA . GLY B 1 332 ? -10.305 -22.484 4.402 1 97.38 332 GLY B CA 1
ATOM 6106 C C . GLY B 1 332 ? -10.094 -23.484 3.287 1 97.38 332 GLY B C 1
ATOM 6107 O O . GLY B 1 332 ? -10.328 -24.688 3.473 1 97.38 332 GLY B O 1
ATOM 6108 N N . VAL B 1 333 ? -9.648 -22.984 2.184 1 98.25 333 VAL B N 1
ATOM 6109 C CA . VAL B 1 333 ? -9.422 -23.812 1.003 1 98.25 333 VAL B CA 1
ATOM 6110 C C . VAL B 1 333 ? -7.93 -23.844 0.672 1 98.25 333 VAL B C 1
ATOM 6112 O O . VAL B 1 333 ? -7.445 -23.031 -0.12 1 98.25 333 VAL B O 1
ATOM 6115 N N . PRO B 1 334 ? -7.25 -24.781 1.207 1 97.81 334 PRO B N 1
ATOM 6116 C CA . PRO B 1 334 ? -5.789 -24.797 1.125 1 97.81 334 PRO B CA 1
ATOM 6117 C C . PRO B 1 334 ? -5.277 -25.297 -0.224 1 97.81 334 PRO B C 1
ATOM 6119 O O . PRO B 1 334 ? -6.074 -25.656 -1.095 1 97.81 334 PRO B O 1
ATOM 6122 N N . HIS B 1 335 ? -3.973 -25.25 -0.332 1 96.88 335 HIS B N 1
ATOM 6123 C CA . HIS B 1 335 ? -3.225 -25.672 -1.51 1 96.88 335 HIS B CA 1
ATOM 6124 C C . HIS B 1 335 ? -3.66 -27.062 -1.967 1 96.88 335 HIS B C 1
ATOM 6126 O O . HIS B 1 335 ? -3.805 -27.969 -1.149 1 96.88 335 HIS B O 1
ATOM 6132 N N . ALA B 1 336 ? -4.023 -27.188 -3.264 1 95.38 336 ALA B N 1
ATOM 6133 C CA . ALA B 1 336 ? -4.344 -28.453 -3.93 1 95.38 336 ALA B CA 1
ATOM 6134 C C . ALA B 1 336 ? -5.742 -28.938 -3.555 1 95.38 336 ALA B C 1
ATOM 6136 O O . ALA B 1 336 ? -6.141 -30.047 -3.918 1 95.38 336 ALA B O 1
ATOM 6137 N N . ALA B 1 337 ? -6.488 -28.109 -2.881 1 95.94 337 ALA B N 1
ATOM 6138 C CA . ALA B 1 337 ? -7.805 -28.531 -2.412 1 95.94 337 ALA B CA 1
ATOM 6139 C C . ALA B 1 337 ? -8.727 -28.859 -3.586 1 95.94 337 ALA B C 1
ATOM 6141 O O . ALA B 1 337 ? -9.633 -29.688 -3.461 1 95.94 337 ALA B O 1
ATOM 6142 N N . GLU B 1 338 ? -8.539 -28.297 -4.699 1 95.69 338 GLU B N 1
ATOM 6143 C CA . GLU B 1 338 ? -9.453 -28.453 -5.828 1 95.69 338 GLU B CA 1
ATOM 6144 C C . GLU B 1 338 ? -9.227 -29.797 -6.531 1 95.69 338 GLU B C 1
ATOM 6146 O O . GLU B 1 338 ? -10.086 -30.25 -7.289 1 95.69 338 GLU B O 1
ATOM 6151 N N . LEU B 1 339 ? -8.094 -30.453 -6.277 1 95.88 339 LEU B N 1
ATOM 6152 C CA . LEU B 1 339 ? -7.75 -31.672 -7.004 1 95.88 339 LEU B CA 1
ATOM 6153 C C . LEU B 1 339 ? -8.734 -32.781 -6.691 1 95.88 339 LEU B C 1
ATOM 6155 O O . LEU B 1 339 ? -9.016 -33.625 -7.547 1 95.88 339 LEU B O 1
ATOM 6159 N N . ARG B 1 340 ? -9.32 -32.812 -5.484 1 94.25 340 ARG B N 1
ATOM 6160 C CA . ARG B 1 340 ? -10.242 -33.875 -5.098 1 94.25 340 ARG B CA 1
ATOM 6161 C C . ARG B 1 340 ? -11.523 -33.844 -5.922 1 94.25 340 ARG B C 1
ATOM 6163 O O . ARG B 1 340 ? -12.312 -34.781 -5.918 1 94.25 340 ARG B O 1
ATOM 6170 N N . PHE B 1 341 ? -11.703 -32.75 -6.625 1 95.94 341 PHE B N 1
ATOM 6171 C CA . PHE B 1 341 ? -12.898 -32.594 -7.438 1 95.94 341 PHE B CA 1
ATOM 6172 C C . PHE B 1 341 ? -12.602 -32.906 -8.906 1 95.94 341 PHE B C 1
ATOM 6174 O O . PHE B 1 341 ? -13.516 -32.938 -9.734 1 95.94 341 PHE B O 1
ATOM 6181 N N . LEU B 1 342 ? -11.367 -33.094 -9.273 1 95.62 342 LEU B N 1
ATOM 6182 C CA . LEU B 1 342 ? -10.969 -33.406 -10.641 1 95.62 342 LEU B CA 1
ATOM 6183 C C . LEU B 1 342 ? -10.555 -34.875 -10.734 1 95.62 342 LEU B C 1
ATOM 6185 O O . LEU B 1 342 ? -10.68 -35.5 -11.797 1 95.62 342 LEU B O 1
ATOM 6189 N N . PHE B 1 343 ? -10.008 -35.344 -9.625 1 93.38 343 PHE B N 1
ATOM 6190 C CA . PHE B 1 343 ? -9.516 -36.719 -9.586 1 93.38 343 PHE B CA 1
ATOM 6191 C C . PHE B 1 343 ? -10.281 -37.562 -8.562 1 93.38 343 PHE B C 1
ATOM 6193 O O . PHE B 1 343 ? -10.883 -37 -7.641 1 93.38 343 PHE B O 1
ATOM 6200 N N . ASN B 1 344 ? -10.375 -38.781 -8.797 1 87.38 344 ASN B N 1
ATOM 6201 C CA . ASN B 1 344 ? -11.023 -39.688 -7.855 1 87.38 344 ASN B CA 1
ATOM 6202 C C . ASN B 1 344 ? -10.164 -39.906 -6.617 1 87.38 344 ASN B C 1
ATOM 6204 O O . ASN B 1 344 ? -9.305 -40.812 -6.605 1 87.38 344 ASN B O 1
ATOM 6208 N N . MET B 1 345 ? -10.461 -39.094 -5.555 1 88.62 345 MET B N 1
ATOM 6209 C CA . MET B 1 345 ? -9.688 -39.156 -4.316 1 88.62 345 MET B CA 1
ATOM 6210 C C . MET B 1 345 ? -10.617 -39.25 -3.105 1 88.62 345 MET B C 1
ATOM 6212 O O . MET B 1 345 ? -10.672 -38.344 -2.281 1 88.62 345 MET B O 1
ATOM 6216 N N . PRO B 1 346 ? -11.188 -40.375 -2.936 1 86.44 346 PRO B N 1
ATOM 6217 C CA . PRO B 1 346 ? -12.164 -40.5 -1.859 1 86.44 346 PRO B CA 1
ATOM 6218 C C . PRO B 1 346 ? -11.578 -40.219 -0.48 1 86.44 346 PRO B C 1
ATOM 6220 O O . PRO B 1 346 ? -12.281 -39.719 0.403 1 86.44 346 PRO B O 1
ATOM 6223 N N . SER B 1 347 ? -10.312 -40.5 -0.284 1 87.5 347 SER B N 1
ATOM 6224 C CA . SER B 1 347 ? -9.664 -40.312 1.01 1 87.5 347 SER B CA 1
ATOM 6225 C C . SER B 1 347 ? -9.617 -38.844 1.399 1 87.5 347 SER B C 1
ATOM 6227 O O . SER B 1 347 ? -9.344 -38.5 2.553 1 87.5 347 SER B O 1
ATOM 6229 N N . ARG B 1 348 ? -9.93 -38.031 0.464 1 90.69 348 ARG B N 1
ATOM 6230 C CA . ARG B 1 348 ? -9.852 -36.594 0.718 1 90.69 348 ARG B CA 1
ATOM 6231 C C . ARG B 1 348 ? -11.195 -36.031 1.178 1 90.69 348 ARG B C 1
ATOM 6233 O O . ARG B 1 348 ? -11.344 -34.844 1.361 1 90.69 348 ARG B O 1
ATOM 6240 N N . PHE B 1 349 ? -12.133 -36.906 1.454 1 93.5 349 PHE B N 1
ATOM 6241 C CA . PHE B 1 349 ? -13.438 -36.531 1.98 1 93.5 349 PHE B CA 1
ATOM 6242 C C . PHE B 1 349 ? -13.68 -37.188 3.338 1 93.5 349 PHE B C 1
ATOM 6244 O O . PHE B 1 349 ? -13.18 -38.281 3.609 1 93.5 349 PHE B O 1
ATOM 6251 N N . VAL B 1 350 ? -14.422 -36.406 4.105 1 92.25 350 VAL B N 1
ATOM 6252 C CA . VAL B 1 350 ? -14.82 -36.969 5.391 1 92.25 350 VAL B CA 1
ATOM 6253 C C . VAL B 1 350 ? -15.617 -38.25 5.164 1 92.25 350 VAL B C 1
ATOM 6255 O O . VAL B 1 350 ? -16.516 -38.281 4.309 1 92.25 350 VAL B O 1
ATOM 6258 N N . ASN B 1 351 ? -15.297 -39.281 5.844 1 89.81 351 ASN B N 1
ATOM 6259 C CA . ASN B 1 351 ? -15.945 -40.594 5.77 1 89.81 351 ASN B CA 1
ATOM 6260 C C . ASN B 1 351 ? -15.703 -41.25 4.422 1 89.81 351 ASN B C 1
ATOM 6262 O O . ASN B 1 351 ? -16.422 -42.188 4.047 1 89.81 351 ASN B O 1
ATOM 6266 N N . GLY B 1 352 ? -14.883 -40.688 3.59 1 90.06 352 GLY B N 1
ATOM 6267 C CA . GLY B 1 352 ? -14.438 -41.312 2.348 1 90.06 352 GLY B CA 1
ATOM 6268 C C . GLY B 1 352 ? -15.422 -41.125 1.206 1 90.06 352 GLY B C 1
ATOM 6269 O O . GLY B 1 352 ? -15.352 -41.812 0.2 1 90.06 352 GLY B O 1
ATOM 6270 N N . ALA B 1 353 ? -16.359 -40.25 1.445 1 91.69 353 ALA B N 1
ATOM 6271 C CA . ALA B 1 353 ? -17.359 -40.062 0.402 1 91.69 353 ALA B CA 1
ATOM 6272 C C . ALA B 1 353 ? -17.734 -38.594 0.247 1 91.69 353 ALA B C 1
ATOM 6274 O O . ALA B 1 353 ? -17.891 -37.875 1.239 1 91.69 353 ALA B O 1
ATOM 6275 N N . PRO B 1 354 ? -17.844 -38.219 -0.989 1 94.5 354 PRO B N 1
ATOM 6276 C CA . PRO B 1 354 ? -18.312 -36.844 -1.224 1 94.5 354 PRO B CA 1
ATOM 6277 C C . PRO B 1 354 ? -19.812 -36.688 -0.953 1 94.5 354 PRO B C 1
ATOM 6279 O O . PRO B 1 354 ? -20.578 -37.656 -1.073 1 94.5 354 PRO B O 1
ATOM 6282 N N . THR B 1 355 ? -20.219 -35.5 -0.514 1 96 355 THR B N 1
ATOM 6283 C CA . THR B 1 355 ? -21.625 -35.156 -0.398 1 96 355 THR B CA 1
ATOM 6284 C C . THR B 1 355 ? -22.219 -34.812 -1.765 1 96 355 THR B C 1
ATOM 6286 O O . THR B 1 355 ? -21.484 -34.75 -2.758 1 96 355 THR B O 1
ATOM 6289 N N . ALA B 1 356 ? -23.547 -34.625 -1.8 1 96.44 356 ALA B N 1
ATOM 6290 C CA . ALA B 1 356 ? -24.203 -34.219 -3.037 1 96.44 356 ALA B CA 1
ATOM 6291 C C . ALA B 1 356 ? -23.656 -32.875 -3.529 1 96.44 356 ALA B C 1
ATOM 6293 O O . ALA B 1 356 ? -23.484 -32.688 -4.734 1 96.44 356 ALA B O 1
ATOM 6294 N N . ALA B 1 357 ? -23.438 -31.969 -2.584 1 96.94 357 ALA B N 1
ATOM 6295 C CA . ALA B 1 357 ? -22.875 -30.656 -2.938 1 96.94 357 ALA B CA 1
ATOM 6296 C C . ALA B 1 357 ? -21.469 -30.812 -3.514 1 96.94 357 ALA B C 1
ATOM 6298 O O . ALA B 1 357 ? -21.109 -30.109 -4.461 1 96.94 357 ALA B O 1
ATOM 6299 N N . ASP B 1 358 ? -20.703 -31.719 -2.992 1 97 358 ASP B N 1
ATOM 6300 C CA . ASP B 1 358 ? -19.359 -32 -3.494 1 97 358 ASP B CA 1
ATOM 6301 C C . ASP B 1 358 ? -19.406 -32.531 -4.922 1 97 358 ASP B C 1
ATOM 6303 O O . ASP B 1 358 ? -18.609 -32.125 -5.773 1 97 358 ASP B O 1
ATOM 6307 N N . LEU B 1 359 ? -20.312 -33.438 -5.133 1 96.44 359 LEU B N 1
ATOM 6308 C CA . LEU B 1 359 ? -20.453 -34.062 -6.453 1 96.44 359 LEU B CA 1
ATOM 6309 C C . LEU B 1 359 ? -20.875 -33 -7.484 1 96.44 359 LEU B C 1
ATOM 6311 O O . LEU B 1 359 ? -20.469 -33.094 -8.648 1 96.44 359 LEU B O 1
ATOM 6315 N N . ASP B 1 360 ? -21.688 -32.125 -7.027 1 97.38 360 ASP B N 1
ATOM 6316 C CA . ASP B 1 360 ? -22.109 -31.047 -7.914 1 97.38 360 ASP B CA 1
ATOM 6317 C C . ASP B 1 360 ? -20.922 -30.188 -8.344 1 97.38 360 ASP B C 1
ATOM 6319 O O . ASP B 1 360 ? -20.781 -29.859 -9.523 1 97.38 360 ASP B O 1
ATOM 6323 N N . ILE B 1 361 ? -20.078 -29.828 -7.398 1 97.62 361 ILE B N 1
ATOM 6324 C CA . ILE B 1 361 ? -18.875 -29.047 -7.699 1 97.62 361 ILE B CA 1
ATOM 6325 C C . ILE B 1 361 ? -17.953 -29.844 -8.602 1 97.62 361 ILE B C 1
ATOM 6327 O O . ILE B 1 361 ? -17.375 -29.312 -9.555 1 97.62 361 ILE B O 1
ATOM 6331 N N . ALA B 1 362 ? -17.766 -31.109 -8.375 1 96.94 362 ALA B N 1
ATOM 6332 C CA . ALA B 1 362 ? -16.938 -31.969 -9.195 1 96.94 362 ALA B CA 1
ATOM 6333 C C . ALA B 1 362 ? -17.422 -32 -10.641 1 96.94 362 ALA B C 1
ATOM 6335 O O . ALA B 1 362 ? -16.625 -31.875 -11.578 1 96.94 362 ALA B O 1
ATOM 6336 N N . ASP B 1 363 ? -18.703 -32.125 -10.758 1 97.31 363 ASP B N 1
ATOM 6337 C CA . ASP B 1 363 ? -19.297 -32.188 -12.086 1 97.31 363 ASP B CA 1
ATOM 6338 C C . ASP B 1 363 ? -19.047 -30.875 -12.852 1 97.31 363 ASP B C 1
ATOM 6340 O O . ASP B 1 363 ? -18.703 -30.906 -14.031 1 97.31 363 ASP B O 1
ATOM 6344 N N . LYS B 1 364 ? -19.25 -29.781 -12.188 1 98 364 LYS B N 1
ATOM 6345 C CA . LYS B 1 364 ? -19.031 -28.469 -12.805 1 98 364 LYS B CA 1
ATOM 6346 C C . LYS B 1 364 ? -17.562 -28.312 -13.211 1 98 364 LYS B C 1
ATOM 6348 O O . LYS B 1 364 ? -17.266 -27.875 -14.32 1 98 364 LYS B O 1
ATOM 6353 N N . MET B 1 365 ? -16.625 -28.641 -12.328 1 98.19 365 MET B N 1
ATOM 6354 C CA . MET B 1 365 ? -15.203 -28.5 -12.602 1 98.19 365 MET B CA 1
ATOM 6355 C C . MET B 1 365 ? -14.781 -29.406 -13.75 1 98.19 365 MET B C 1
ATOM 6357 O O . MET B 1 365 ? -14.102 -28.953 -14.68 1 98.19 365 MET B O 1
ATOM 6361 N N . ILE B 1 366 ? -15.203 -30.672 -13.695 1 98.06 366 ILE B N 1
ATOM 6362 C CA . ILE B 1 366 ? -14.844 -31.625 -14.734 1 98.06 366 ILE B CA 1
ATOM 6363 C C . ILE B 1 366 ? -15.383 -31.156 -16.078 1 98.06 366 ILE B C 1
ATOM 6365 O O . ILE B 1 366 ? -14.695 -31.25 -17.094 1 98.06 366 ILE B O 1
ATOM 6369 N N . THR B 1 367 ? -16.547 -30.641 -16.047 1 98.31 367 THR B N 1
ATOM 6370 C CA . THR B 1 367 ? -17.156 -30.141 -17.281 1 98.31 367 THR B CA 1
ATOM 6371 C C . THR B 1 367 ? -16.359 -28.953 -17.828 1 98.31 367 THR B C 1
ATOM 6373 O O . THR B 1 367 ? -16.047 -28.906 -19.016 1 98.31 367 THR B O 1
ATOM 6376 N N . MET B 1 368 ? -15.992 -28 -16.984 1 98.75 368 MET B N 1
ATOM 6377 C CA . MET B 1 368 ? -15.242 -26.844 -17.438 1 98.75 368 MET B CA 1
ATOM 6378 C C . MET B 1 368 ? -13.859 -27.234 -17.938 1 98.75 368 MET B C 1
ATOM 6380 O O . MET B 1 368 ? -13.398 -26.75 -18.969 1 98.75 368 MET B O 1
ATOM 6384 N N . TRP B 1 369 ? -13.195 -28.094 -17.234 1 98.75 369 TRP B N 1
ATOM 6385 C CA . TRP B 1 369 ? -11.859 -28.547 -17.625 1 98.75 369 TRP B CA 1
ATOM 6386 C C . TRP B 1 369 ? -11.898 -29.297 -18.953 1 98.75 369 TRP B C 1
ATOM 6388 O O . TRP B 1 369 ? -11.055 -29.078 -19.812 1 98.75 369 TRP B O 1
ATOM 6398 N N . THR B 1 370 ? -12.898 -30.172 -19.141 1 98.38 370 THR B N 1
ATOM 6399 C CA . THR B 1 370 ? -12.969 -30.969 -20.359 1 98.38 370 THR B CA 1
ATOM 6400 C C . THR B 1 370 ? -13.477 -30.109 -21.516 1 98.38 370 THR B C 1
ATOM 6402 O O . THR B 1 370 ? -13.07 -30.312 -22.672 1 98.38 370 THR B O 1
ATOM 6405 N N . ASN B 1 371 ? -14.375 -29.156 -21.25 1 98.5 371 ASN B N 1
ATOM 6406 C CA . ASN B 1 371 ? -14.734 -28.188 -22.266 1 98.5 371 ASN B CA 1
ATOM 6407 C C . ASN B 1 371 ? -13.516 -27.422 -22.781 1 98.5 371 ASN B C 1
ATOM 6409 O O . ASN B 1 371 ? -13.352 -27.234 -23.984 1 98.5 371 ASN B O 1
ATOM 6413 N N . PHE B 1 372 ? -12.703 -27.031 -21.797 1 98.69 372 PHE B N 1
ATOM 6414 C CA . PHE B 1 372 ? -11.5 -26.297 -22.156 1 98.69 372 PHE B CA 1
ATOM 6415 C C . PHE B 1 372 ? -10.586 -27.156 -23.016 1 98.69 372 PHE B C 1
ATOM 6417 O O . PHE B 1 372 ? -10 -26.672 -24 1 98.69 372 PHE B O 1
ATOM 6424 N N . ALA B 1 373 ? -10.445 -28.391 -22.703 1 98.19 373 ALA B N 1
ATOM 6425 C CA . ALA B 1 373 ? -9.633 -29.328 -23.484 1 98.19 373 ALA B CA 1
ATOM 6426 C C . ALA B 1 373 ? -10.195 -29.484 -24.891 1 98.19 373 ALA B C 1
ATOM 6428 O O . ALA B 1 373 ? -9.43 -29.641 -25.859 1 98.19 373 ALA B O 1
ATOM 6429 N N . ARG B 1 374 ? -11.492 -29.422 -25.031 1 97.06 374 ARG B N 1
ATOM 6430 C CA . ARG B 1 374 ? -12.156 -29.672 -26.297 1 97.06 374 ARG B CA 1
ATOM 6431 C C . ARG B 1 374 ? -12.117 -28.422 -27.188 1 97.06 374 ARG B C 1
ATOM 6433 O O . ARG B 1 374 ? -11.945 -28.547 -28.406 1 97.06 374 ARG B O 1
ATOM 6440 N N . THR B 1 375 ? -12.328 -27.234 -26.562 1 96.69 375 THR B N 1
ATOM 6441 C CA . THR B 1 375 ? -12.633 -26.094 -27.422 1 96.69 375 THR B CA 1
ATOM 6442 C C . THR B 1 375 ? -11.734 -24.906 -27.078 1 96.69 375 THR B C 1
ATOM 6444 O O . THR B 1 375 ? -11.711 -23.906 -27.812 1 96.69 375 THR B O 1
ATOM 6447 N N . GLY B 1 376 ? -11.039 -25.016 -26.031 1 97.56 376 GLY B N 1
ATOM 6448 C CA . GLY B 1 376 ? -10.289 -23.875 -25.547 1 97.56 376 GLY B CA 1
ATOM 6449 C C . GLY B 1 376 ? -11.148 -22.891 -24.766 1 97.56 376 GLY B C 1
ATOM 6450 O O . GLY B 1 376 ? -10.648 -21.859 -24.297 1 97.56 376 GLY B O 1
ATOM 6451 N N . ASN B 1 377 ? -12.414 -23.172 -24.578 1 98.31 377 ASN B N 1
ATOM 6452 C CA . ASN B 1 377 ? -13.391 -22.422 -23.797 1 98.31 377 ASN B CA 1
ATOM 6453 C C . ASN B 1 377 ? -14.023 -23.281 -22.719 1 98.31 377 ASN B C 1
ATOM 6455 O O . ASN B 1 377 ? -14.734 -24.234 -23.016 1 98.31 377 ASN B O 1
ATOM 6459 N N . PRO B 1 378 ? -13.844 -22.875 -21.438 1 98.69 378 PRO B N 1
ATOM 6460 C CA . PRO B 1 378 ? -14.383 -23.719 -20.359 1 98.69 378 PRO B CA 1
ATOM 6461 C C . PRO B 1 378 ? -15.914 -23.719 -20.328 1 98.69 378 PRO B C 1
ATOM 6463 O O . PRO B 1 378 ? -16.516 -24.625 -19.766 1 98.69 378 PRO B O 1
ATOM 6466 N N . THR B 1 379 ? -16.5 -22.672 -20.938 1 98.69 379 THR B N 1
ATOM 6467 C CA . THR B 1 379 ? -17.969 -22.562 -20.938 1 98.69 379 THR B CA 1
ATOM 6468 C C . THR B 1 379 ? -18.484 -22.203 -22.328 1 98.69 379 THR B C 1
ATOM 6470 O O . THR B 1 379 ? -19.125 -21.156 -22.5 1 98.69 379 THR B O 1
ATOM 6473 N N . PRO B 1 380 ? -18.266 -23.109 -23.281 1 98 380 PRO B N 1
ATOM 6474 C CA . PRO B 1 380 ? -18.891 -22.828 -24.578 1 98 380 PRO B CA 1
ATOM 6475 C C . PRO B 1 380 ? -20.406 -22.656 -24.484 1 98 380 PRO B C 1
ATOM 6477 O O . PRO B 1 380 ? -21 -21.969 -25.328 1 98 380 PRO B O 1
ATOM 6480 N N . SER B 1 381 ? -20.984 -23.312 -23.516 1 97.75 381 SER B N 1
ATOM 6481 C CA . SER B 1 381 ? -22.344 -23.062 -23.047 1 97.75 381 SER B CA 1
ATOM 6482 C C . SER B 1 381 ? -22.359 -22.781 -21.547 1 97.75 381 SER B C 1
ATOM 6484 O O . SER B 1 381 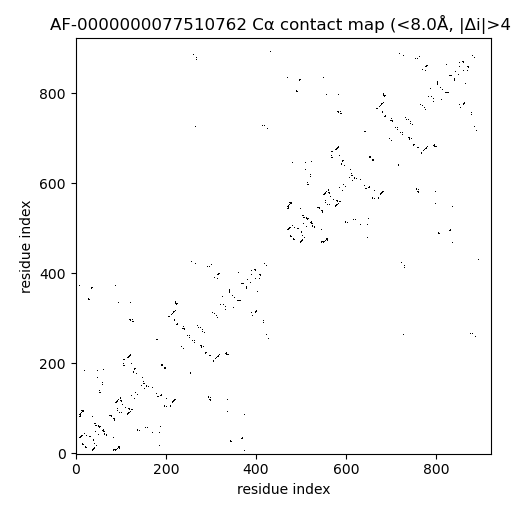? -21.516 -23.281 -20.812 1 97.75 381 SER B O 1
ATOM 6486 N N . PRO B 1 382 ? -23.312 -21.969 -21.172 1 98.12 382 PRO B N 1
ATOM 6487 C CA . PRO B 1 382 ? -23.328 -21.625 -19.75 1 98.12 382 PRO B CA 1
ATOM 6488 C C . PRO B 1 382 ? -23.469 -22.859 -18.844 1 98.12 382 PRO B C 1
ATOM 6490 O O . PRO B 1 382 ? -24.188 -23.797 -19.188 1 98.12 382 PRO B O 1
ATOM 6493 N N . ILE B 1 383 ? -22.797 -22.875 -17.781 1 98 383 ILE B N 1
ATOM 6494 C CA . ILE B 1 383 ? -22.953 -23.859 -16.703 1 98 383 ILE B CA 1
ATOM 6495 C C . ILE B 1 383 ? -23.641 -23.203 -15.516 1 98 383 ILE B C 1
ATOM 6497 O O . ILE B 1 383 ? -23.109 -22.25 -14.922 1 98 383 ILE B O 1
ATOM 6501 N N . ASP B 1 384 ? -24.812 -23.641 -15.148 1 95.5 384 ASP B N 1
ATOM 6502 C CA . ASP B 1 384 ? -25.641 -23.031 -14.109 1 95.5 384 ASP B CA 1
ATOM 6503 C C . ASP B 1 384 ? -25.844 -21.531 -14.383 1 95.5 384 ASP B C 1
ATOM 6505 O O . ASP B 1 384 ? -25.703 -20.703 -13.484 1 95.5 384 ASP B O 1
ATOM 6509 N N . GLY B 1 385 ? -26 -21.234 -15.594 1 97.25 385 GLY B N 1
ATOM 6510 C CA . GLY B 1 385 ? -26.312 -19.875 -16.016 1 97.25 385 GLY B CA 1
ATOM 6511 C C . GLY B 1 385 ? -25.078 -18.969 -16.062 1 97.25 385 GLY B C 1
ATOM 6512 O O . GLY B 1 385 ? -25.188 -17.781 -16.328 1 97.25 385 GLY B O 1
ATOM 6513 N N . VAL B 1 386 ? -23.922 -19.516 -15.867 1 98.38 386 VAL B N 1
ATOM 6514 C CA . VAL B 1 386 ? -22.719 -18.703 -15.789 1 98.38 386 VAL B CA 1
ATOM 6515 C C . VAL B 1 386 ? -21.828 -18.984 -17 1 98.38 386 VAL B C 1
ATOM 6517 O O . VAL B 1 386 ? -21.531 -20.141 -17.297 1 98.38 386 VAL B O 1
ATOM 6520 N N . THR B 1 387 ? -21.453 -17.969 -17.703 1 98.69 387 THR B N 1
ATOM 6521 C CA . THR B 1 387 ? -20.406 -18.016 -18.734 1 98.69 387 THR B CA 1
ATOM 6522 C C . THR B 1 387 ? -19.094 -17.438 -18.188 1 98.69 387 THR B C 1
ATOM 6524 O O . THR B 1 387 ? -19.062 -16.297 -17.734 1 98.69 387 THR B O 1
ATOM 6527 N N . TRP B 1 388 ? -18.094 -18.219 -18.172 1 98.69 388 TRP B N 1
ATOM 6528 C CA . TRP B 1 388 ? -16.781 -17.812 -17.688 1 98.69 388 TRP B CA 1
ATOM 6529 C C . TRP B 1 388 ? -16.203 -16.703 -18.547 1 98.69 388 TRP B C 1
ATOM 6531 O O . TRP B 1 388 ? -15.891 -16.922 -19.719 1 98.69 388 TRP B O 1
ATOM 6541 N N . GLN B 1 389 ? -16.031 -15.523 -17.969 1 98.5 389 GLN B N 1
ATOM 6542 C CA . GLN B 1 389 ? -15.492 -14.391 -18.703 1 98.5 389 GLN B CA 1
ATOM 6543 C C . GLN B 1 389 ? -13.977 -14.508 -18.859 1 98.5 389 GLN B C 1
ATOM 6545 O O . GLN B 1 389 ? -13.273 -14.844 -17.906 1 98.5 389 GLN B O 1
ATOM 6550 N N . PRO B 1 390 ? -13.445 -14.227 -20.062 1 98.44 390 PRO B N 1
ATOM 6551 C CA . PRO B 1 390 ? -12 -14.297 -20.266 1 98.44 390 PRO B CA 1
ATOM 6552 C C . PRO B 1 390 ? -11.242 -13.25 -19.453 1 98.44 390 PRO B C 1
ATOM 6554 O O . PRO B 1 390 ? -11.734 -12.141 -19.25 1 98.44 390 PRO B O 1
ATOM 6557 N N . PHE B 1 391 ? -10.141 -13.586 -18.984 1 98.69 391 PHE B N 1
ATOM 6558 C CA . PHE B 1 391 ? -9.242 -12.672 -18.297 1 98.69 391 PHE B CA 1
ATOM 6559 C C . PHE B 1 391 ? -8.562 -11.734 -19.297 1 98.69 391 PHE B C 1
ATOM 6561 O O . PHE B 1 391 ? -7.926 -12.188 -20.25 1 98.69 391 PHE B O 1
ATOM 6568 N N . THR B 1 392 ? -8.68 -10.469 -19.125 1 97.94 392 THR B N 1
ATOM 6569 C CA . THR B 1 392 ? -7.953 -9.438 -19.859 1 97.94 392 THR B CA 1
ATOM 6570 C C . THR B 1 392 ? -7.309 -8.445 -18.891 1 97.94 392 THR B C 1
ATOM 6572 O O . THR B 1 392 ? -7.652 -8.406 -17.703 1 97.94 392 THR B O 1
ATOM 6575 N N . ASN B 1 393 ? -6.367 -7.703 -19.391 1 96.25 393 ASN B N 1
ATOM 6576 C CA . ASN B 1 393 ? -5.711 -6.715 -18.547 1 96.25 393 ASN B CA 1
ATOM 6577 C C . ASN B 1 393 ? -6.668 -5.59 -18.156 1 96.25 393 ASN B C 1
ATOM 6579 O O . ASN B 1 393 ? -6.461 -4.922 -17.141 1 96.25 393 ASN B O 1
ATOM 6583 N N . GLU B 1 394 ? -7.715 -5.371 -18.859 1 95.25 394 GLU B N 1
ATOM 6584 C CA . GLU B 1 394 ? -8.68 -4.301 -18.625 1 95.25 394 GLU B CA 1
ATOM 6585 C C . GLU B 1 394 ? -9.664 -4.684 -17.516 1 95.25 394 GLU B C 1
ATOM 6587 O O . GLU B 1 394 ? -10.047 -3.846 -16.703 1 95.25 394 GLU B O 1
ATOM 6592 N N . THR B 1 395 ? -10.008 -5.977 -17.484 1 96.81 395 THR B N 1
ATOM 6593 C CA . THR B 1 395 ? -11.07 -6.348 -16.562 1 96.81 395 THR B CA 1
ATOM 6594 C C . THR B 1 395 ? -10.539 -7.227 -15.445 1 96.81 395 THR B C 1
ATOM 6596 O O . THR B 1 395 ? -11.156 -7.34 -14.383 1 96.81 395 THR B O 1
ATOM 6599 N N . ARG B 1 396 ? -9.453 -7.949 -15.719 1 98.06 396 ARG B N 1
ATOM 6600 C CA . ARG B 1 396 ? -8.906 -8.93 -14.797 1 98.06 396 ARG B CA 1
ATOM 6601 C C . ARG B 1 396 ? -9.992 -9.875 -14.289 1 98.06 396 ARG B C 1
ATOM 6603 O O . ARG B 1 396 ? -10.086 -10.125 -13.086 1 98.06 396 ARG B O 1
ATOM 6610 N N . ALA B 1 397 ? -10.82 -10.281 -15.188 1 98.62 397 ALA B N 1
ATOM 6611 C CA . ALA B 1 397 ? -11.961 -11.125 -14.852 1 98.62 397 ALA B CA 1
ATOM 6612 C C . ALA B 1 397 ? -11.508 -12.477 -14.305 1 98.62 397 ALA B C 1
ATOM 6614 O O . ALA B 1 397 ? -10.406 -12.938 -14.617 1 98.62 397 ALA B O 1
ATOM 6615 N N . HIS B 1 398 ? -12.336 -13.078 -13.422 1 98.81 398 HIS B N 1
ATOM 6616 C CA . HIS B 1 398 ? -12.109 -14.406 -12.883 1 98.81 398 HIS B CA 1
ATOM 6617 C C . HIS B 1 398 ? -13.422 -15.117 -12.578 1 98.81 398 HIS B C 1
ATOM 6619 O O . HIS B 1 398 ? -14.461 -14.469 -12.445 1 98.81 398 HIS B O 1
ATOM 6625 N N . LEU B 1 399 ? -13.336 -16.375 -12.586 1 98.88 399 LEU B N 1
ATOM 6626 C CA . LEU B 1 399 ? -14.445 -17.188 -12.086 1 98.88 399 LEU B CA 1
ATOM 6627 C C . LEU B 1 399 ? -14.164 -17.672 -10.672 1 98.88 399 LEU B C 1
ATOM 6629 O O . LEU B 1 399 ? -13.156 -18.344 -10.43 1 98.88 399 LEU B O 1
ATOM 6633 N N . MET B 1 400 ? -15.023 -17.281 -9.766 1 98.81 400 MET B N 1
ATOM 6634 C CA . MET B 1 400 ? -15.016 -17.906 -8.445 1 98.81 400 MET B CA 1
ATOM 6635 C C . MET B 1 400 ? -15.734 -19.25 -8.469 1 98.81 400 MET B C 1
ATOM 6637 O O . MET B 1 400 ? -16.938 -19.312 -8.711 1 98.81 400 MET B O 1
ATOM 6641 N N . ILE B 1 401 ? -14.922 -20.297 -8.305 1 98.75 401 ILE B N 1
ATOM 6642 C CA . ILE B 1 401 ? -15.516 -21.641 -8.258 1 98.75 401 ILE B CA 1
ATOM 6643 C C . ILE B 1 401 ? -15.93 -21.969 -6.828 1 98.75 401 ILE B C 1
ATOM 6645 O O . ILE B 1 401 ? -15.102 -22.359 -6.004 1 98.75 401 ILE B O 1
ATOM 6649 N N . ASP B 1 402 ? -17.047 -21.703 -6.609 1 97.75 402 ASP B N 1
ATOM 6650 C CA . ASP B 1 402 ? -17.781 -21.922 -5.371 1 97.75 402 ASP B CA 1
ATOM 6651 C C . ASP B 1 402 ? -19.25 -22.234 -5.652 1 97.75 402 ASP B C 1
ATOM 6653 O O . ASP B 1 402 ? -19.641 -22.484 -6.797 1 97.75 402 ASP B O 1
ATOM 6657 N N . SER B 1 403 ? -20.031 -22.5 -4.621 1 95.75 403 SER B N 1
ATOM 6658 C CA . SER B 1 403 ? -21.469 -22.703 -4.777 1 95.75 403 SER B CA 1
ATOM 6659 C C . SER B 1 403 ? -22.234 -21.5 -4.27 1 95.75 403 SER B C 1
ATOM 6661 O O . SER B 1 403 ? -22.359 -21.297 -3.059 1 95.75 403 SER B O 1
ATOM 6663 N N . PRO B 1 404 ? -22.781 -20.609 -5.191 1 96.69 404 PRO B N 1
ATOM 6664 C CA . PRO B 1 404 ? -22.828 -20.766 -6.645 1 96.69 404 PRO B CA 1
ATOM 6665 C C . PRO B 1 404 ? -21.547 -20.297 -7.328 1 96.69 404 PRO B C 1
ATOM 6667 O O . PRO B 1 404 ? -20.703 -19.641 -6.695 1 96.69 404 PRO B O 1
ATOM 6670 N N . LEU B 1 405 ? -21.359 -20.641 -8.68 1 98.25 405 LEU B N 1
ATOM 6671 C CA . LEU B 1 405 ? -20.328 -20.047 -9.531 1 98.25 405 LEU B CA 1
ATOM 6672 C C . LEU B 1 405 ? -20.578 -18.562 -9.719 1 98.25 405 LEU B C 1
ATOM 6674 O O . LEU B 1 405 ? -21.719 -18.141 -9.945 1 98.25 405 LEU B O 1
ATOM 6678 N N . THR B 1 406 ? -19.547 -17.719 -9.617 1 98.44 406 THR B N 1
ATOM 6679 C CA . THR B 1 406 ? -19.734 -16.297 -9.797 1 98.44 406 THR B CA 1
ATOM 6680 C C . THR B 1 406 ? -18.562 -15.688 -10.555 1 98.44 406 THR B C 1
ATOM 6682 O O . THR B 1 406 ? -17.406 -16.031 -10.305 1 98.44 406 THR B O 1
ATOM 6685 N N . ASN B 1 407 ? -18.906 -14.852 -11.555 1 98.5 407 ASN B N 1
ATOM 6686 C CA . ASN B 1 407 ? -17.859 -14.039 -12.188 1 98.5 407 ASN B CA 1
ATOM 6687 C C . ASN B 1 407 ? -17.484 -12.844 -11.312 1 98.5 407 ASN B C 1
ATOM 6689 O O . ASN B 1 407 ? -18.328 -12.289 -10.609 1 98.5 407 ASN B O 1
ATOM 6693 N N . GLY B 1 408 ? -16.266 -12.539 -11.25 1 98.25 408 GLY B N 1
ATOM 6694 C CA . GLY B 1 408 ? -15.75 -11.336 -10.609 1 98.25 408 GLY B CA 1
ATOM 6695 C C . GLY B 1 408 ? -14.672 -10.641 -11.422 1 98.25 408 GLY B C 1
ATOM 6696 O O . GLY B 1 408 ? -14.266 -11.133 -12.477 1 98.25 408 GLY B O 1
ATOM 6697 N N . GLN B 1 409 ? -14.32 -9.453 -11.008 1 98.19 409 GLN B N 1
ATOM 6698 C CA . GLN B 1 409 ? -13.242 -8.68 -11.617 1 98.19 409 GLN B CA 1
ATOM 6699 C C . GLN B 1 409 ? -12.273 -8.164 -10.562 1 98.19 409 GLN B C 1
ATOM 6701 O O . GLN B 1 409 ? -12.648 -7.98 -9.398 1 98.19 409 GLN B O 1
ATOM 6706 N N . PHE B 1 410 ? -11.023 -8 -10.914 1 97.81 410 PHE B N 1
ATOM 6707 C CA . PHE B 1 410 ? -10 -7.332 -10.117 1 97.81 410 PHE B CA 1
ATOM 6708 C C . PHE B 1 410 ? -9.891 -7.973 -8.742 1 97.81 410 PHE B C 1
ATOM 6710 O O . PHE B 1 410 ? -9.906 -7.273 -7.723 1 97.81 410 PHE B O 1
ATOM 6717 N N . LEU B 1 411 ? -9.812 -9.312 -8.719 1 97.5 411 LEU B N 1
ATOM 6718 C CA . LEU B 1 411 ? -9.648 -10.031 -7.461 1 97.5 411 LEU B CA 1
ATOM 6719 C C . LEU B 1 411 ? -8.297 -9.711 -6.824 1 97.5 411 LEU B C 1
ATOM 6721 O O . LEU B 1 411 ? -7.254 -10.086 -7.359 1 97.5 411 LEU B O 1
ATOM 6725 N N . GLN B 1 412 ? -8.281 -9.039 -5.68 1 96.62 412 GLN B N 1
ATOM 6726 C CA . GLN B 1 412 ? -7.109 -8.734 -4.867 1 96.62 412 GLN B CA 1
ATOM 6727 C C . GLN B 1 412 ? -6.027 -8.047 -5.695 1 96.62 412 GLN B C 1
ATOM 6729 O O . GLN B 1 412 ? -4.836 -8.312 -5.508 1 96.62 412 GLN B O 1
ATOM 6734 N N . THR B 1 413 ? -6.383 -7.191 -6.648 1 97.81 413 THR B N 1
ATOM 6735 C CA . THR B 1 413 ? -5.473 -6.602 -7.625 1 97.81 413 THR B CA 1
ATOM 6736 C C . THR B 1 413 ? -4.402 -5.766 -6.934 1 97.81 413 THR B C 1
ATOM 6738 O O . THR B 1 413 ? -3.238 -5.781 -7.34 1 97.81 413 THR B O 1
ATOM 6741 N N . ARG B 1 414 ? -4.75 -5.055 -5.926 1 97.56 414 ARG B N 1
ATOM 6742 C CA . ARG B 1 414 ? -3.785 -4.211 -5.227 1 97.56 414 ARG B CA 1
ATOM 6743 C C . ARG B 1 414 ? -2.641 -5.047 -4.656 1 97.56 414 ARG B C 1
ATOM 6745 O O . ARG B 1 414 ? -1.476 -4.656 -4.75 1 97.56 414 ARG B O 1
ATOM 6752 N N . ARG B 1 415 ? -2.941 -6.156 -4.07 1 98.38 415 ARG B N 1
ATOM 6753 C CA . ARG B 1 415 ? -1.903 -7.023 -3.521 1 98.38 415 ARG B CA 1
ATOM 6754 C C . ARG B 1 415 ? -1.075 -7.66 -4.633 1 98.38 415 ARG B C 1
ATOM 6756 O O . ARG B 1 415 ? 0.133 -7.848 -4.48 1 98.38 415 ARG B O 1
ATOM 6763 N N . MET B 1 416 ? -1.754 -7.996 -5.777 1 98.56 416 MET B N 1
ATOM 6764 C CA . MET B 1 416 ? -1.012 -8.531 -6.914 1 98.56 416 MET B CA 1
ATOM 6765 C C . MET B 1 416 ? -0.007 -7.512 -7.438 1 98.56 416 MET B C 1
ATOM 6767 O O . MET B 1 416 ? 1.147 -7.852 -7.707 1 98.56 416 MET B O 1
ATOM 6771 N N . GLU B 1 417 ? -0.432 -6.258 -7.512 1 98.19 417 GLU B N 1
ATOM 6772 C CA . GLU B 1 417 ? 0.447 -5.191 -7.988 1 98.19 417 GLU B CA 1
ATOM 6773 C C . GLU B 1 417 ? 1.553 -4.898 -6.977 1 98.19 417 GLU B C 1
ATOM 6775 O O . GLU B 1 417 ? 2.668 -4.535 -7.359 1 98.19 417 GLU B O 1
ATOM 6780 N N . LEU B 1 418 ? 1.222 -5.059 -5.699 1 98.62 418 LEU B N 1
ATOM 6781 C CA . LEU B 1 418 ? 2.248 -4.906 -4.672 1 98.62 418 LEU B CA 1
ATOM 6782 C C . LEU B 1 418 ? 3.4 -5.875 -4.91 1 98.62 418 LEU B C 1
ATOM 6784 O O . LEU B 1 418 ? 4.566 -5.477 -4.898 1 98.62 418 LEU B O 1
ATOM 6788 N N . TRP B 1 419 ? 3.084 -7.098 -5.133 1 98.5 419 TRP B N 1
ATOM 6789 C CA . TRP B 1 419 ? 4.105 -8.125 -5.316 1 98.5 419 TRP B CA 1
ATOM 6790 C C . TRP B 1 419 ? 4.781 -7.984 -6.676 1 98.5 419 TRP B C 1
ATOM 6792 O O . TRP B 1 419 ? 6.012 -7.977 -6.766 1 98.5 419 TRP B O 1
ATOM 6802 N N . ASN B 1 420 ? 4.016 -7.879 -7.75 1 97.38 420 ASN B N 1
ATOM 6803 C CA . ASN B 1 420 ? 4.52 -8.008 -9.117 1 97.38 420 ASN B CA 1
ATOM 6804 C C . ASN B 1 420 ? 5.207 -6.73 -9.586 1 97.38 420 ASN B C 1
ATOM 6806 O O . ASN B 1 420 ? 5.941 -6.742 -10.57 1 97.38 420 ASN B O 1
ATOM 6810 N N . ASP B 1 421 ? 4.98 -5.621 -8.859 1 96 421 ASP B N 1
ATOM 6811 C CA . ASP B 1 421 ? 5.578 -4.359 -9.281 1 96 421 ASP B CA 1
ATOM 6812 C C . ASP B 1 421 ? 6.441 -3.762 -8.172 1 96 421 ASP B C 1
ATOM 6814 O O . ASP B 1 421 ? 7.668 -3.746 -8.273 1 96 421 ASP B O 1
ATOM 6818 N N . VAL B 1 422 ? 5.855 -3.484 -7.07 1 97.44 422 VAL B N 1
ATOM 6819 C CA . VAL B 1 422 ? 6.539 -2.738 -6.02 1 97.44 422 VAL B CA 1
ATOM 6820 C C . VAL B 1 422 ? 7.648 -3.596 -5.414 1 97.44 422 VAL B C 1
ATOM 6822 O O . VAL B 1 422 ? 8.82 -3.223 -5.453 1 97.44 422 VAL B O 1
ATOM 6825 N N . ILE B 1 423 ? 7.332 -4.754 -4.898 1 97.56 423 ILE B N 1
ATOM 6826 C CA . ILE B 1 423 ? 8.297 -5.609 -4.211 1 97.56 423 ILE B CA 1
ATOM 6827 C C . ILE B 1 423 ? 9.328 -6.125 -5.211 1 97.56 423 ILE B C 1
ATOM 6829 O O . ILE B 1 423 ? 10.523 -6.184 -4.902 1 97.56 423 ILE B O 1
ATOM 6833 N N . ARG B 1 424 ? 8.82 -6.508 -6.371 1 95.06 424 ARG B N 1
ATOM 6834 C CA . ARG B 1 424 ? 9.742 -6.973 -7.398 1 95.06 424 ARG B CA 1
ATOM 6835 C C . ARG B 1 424 ? 10.805 -5.918 -7.703 1 95.06 424 ARG B C 1
ATOM 6837 O O . ARG B 1 424 ? 12 -6.227 -7.762 1 95.06 424 ARG B O 1
ATOM 6844 N N . ASN B 1 425 ? 10.383 -4.688 -7.883 1 94.38 425 ASN B N 1
ATOM 6845 C CA . ASN B 1 425 ? 11.32 -3.604 -8.172 1 94.38 425 ASN B CA 1
ATOM 6846 C C . ASN B 1 425 ? 12.312 -3.4 -7.031 1 94.38 425 ASN B C 1
ATOM 6848 O O . ASN B 1 425 ? 13.508 -3.207 -7.27 1 94.38 425 ASN B O 1
ATOM 6852 N N . MET B 1 426 ? 11.828 -3.461 -5.836 1 94.19 426 MET B N 1
ATOM 6853 C CA . MET B 1 426 ? 12.703 -3.305 -4.68 1 94.19 426 MET B CA 1
ATOM 6854 C C . MET B 1 426 ? 13.734 -4.426 -4.625 1 94.19 426 MET B C 1
ATOM 6856 O O . MET B 1 426 ? 14.906 -4.188 -4.316 1 94.19 426 MET B O 1
ATOM 6860 N N . ALA B 1 427 ? 13.258 -5.582 -4.949 1 91.62 427 ALA B N 1
ATOM 6861 C CA . ALA B 1 427 ? 14.117 -6.758 -4.848 1 91.62 427 ALA B CA 1
ATOM 6862 C C . ALA B 1 427 ? 15.219 -6.727 -5.906 1 91.62 427 ALA B C 1
ATOM 6864 O O . ALA B 1 427 ? 16.312 -7.234 -5.684 1 91.62 427 ALA B O 1
ATOM 6865 N N . GLU B 1 428 ? 14.977 -6.07 -7.02 1 89.31 428 GLU B N 1
ATOM 6866 C CA . GLU B 1 428 ? 15.883 -6.148 -8.156 1 89.31 428 GLU B CA 1
ATOM 6867 C C . GLU B 1 428 ? 16.781 -4.918 -8.227 1 89.31 428 GLU B C 1
ATOM 6869 O O . GLU B 1 428 ? 17.797 -4.922 -8.938 1 89.31 428 GLU B O 1
ATOM 6874 N N . THR B 1 429 ? 16.438 -3.861 -7.484 1 87.75 429 THR B N 1
ATOM 6875 C CA . THR B 1 429 ? 17.156 -2.602 -7.609 1 87.75 429 THR B CA 1
ATOM 6876 C C . THR B 1 429 ? 18.328 -2.547 -6.625 1 87.75 429 THR B C 1
ATOM 6878 O O . THR B 1 429 ? 18.156 -2.807 -5.434 1 87.75 429 THR B O 1
ATOM 6881 N N . ASP B 1 430 ? 19.5 -2.287 -7.18 1 80.75 430 ASP B N 1
ATOM 6882 C CA . ASP B 1 430 ? 20.672 -2.006 -6.348 1 80.75 430 ASP B CA 1
ATOM 6883 C C . ASP B 1 430 ? 20.781 -0.513 -6.047 1 80.75 430 ASP B C 1
ATOM 6885 O O . ASP B 1 430 ? 21.109 0.28 -6.934 1 80.75 430 ASP B O 1
ATOM 6889 N N . THR B 1 431 ? 20.484 -0.027 -4.898 1 75.31 431 THR B N 1
ATOM 6890 C CA . THR B 1 431 ? 20.406 1.384 -4.535 1 75.31 431 THR B CA 1
ATOM 6891 C C . THR B 1 431 ? 21.797 1.976 -4.355 1 75.31 431 THR B C 1
ATOM 6893 O O . THR B 1 431 ? 21.953 3.197 -4.332 1 75.31 431 THR B O 1
ATOM 6896 N N . CYS B 1 432 ? 22.812 1.274 -4.031 1 68.25 432 CYS B N 1
ATOM 6897 C CA . CYS B 1 432 ? 24.141 1.812 -3.797 1 68.25 432 CYS B CA 1
ATOM 6898 C C . CYS B 1 432 ? 24.906 1.953 -5.105 1 68.25 432 CYS B C 1
ATOM 6900 O O . CYS B 1 432 ? 25.938 2.627 -5.152 1 68.25 432 CYS B O 1
ATOM 6902 N N . ASP B 1 433 ? 24.641 1.32 -6.086 1 57.56 433 ASP B N 1
ATOM 6903 C CA . ASP B 1 433 ? 25.391 1.453 -7.34 1 57.56 433 ASP B CA 1
ATOM 6904 C C . ASP B 1 433 ? 25.125 2.811 -7.988 1 57.56 433 ASP B C 1
ATOM 6906 O O . ASP B 1 433 ? 23.969 3.189 -8.203 1 57.56 433 ASP B O 1
ATOM 6910 N N . ASN B 1 434 ? 25.828 3.91 -7.617 1 45.75 434 ASN B N 1
ATOM 6911 C CA . ASN B 1 434 ? 25.859 5.25 -8.188 1 45.75 434 ASN B CA 1
ATOM 6912 C C . ASN B 1 434 ? 25.484 5.238 -9.672 1 45.75 434 ASN B C 1
ATOM 6914 O O . ASN B 1 434 ? 25.688 6.234 -10.375 1 45.75 434 ASN B O 1
ATOM 6918 N N . GLY B 1 435 ? 25.766 4.141 -10.469 1 41.84 435 GLY B N 1
ATOM 6919 C CA . GLY B 1 435 ? 25.453 4.395 -11.867 1 41.84 435 GLY B CA 1
ATOM 6920 C C . GLY B 1 435 ? 23.984 4.652 -12.109 1 41.84 435 GLY B C 1
ATOM 6921 O O . GLY B 1 435 ? 23.156 4.359 -11.25 1 41.84 435 GLY B O 1
ATOM 6922 N N . GLY B 1 436 ? 23.609 5.383 -13.297 1 36.88 436 GLY B N 1
ATOM 6923 C CA . GLY B 1 436 ? 22.375 5.875 -13.852 1 36.88 436 GLY B CA 1
ATOM 6924 C C . GLY B 1 436 ? 21.234 4.867 -13.766 1 36.88 436 GLY B C 1
ATOM 6925 O O . GLY B 1 436 ? 21.312 3.787 -14.359 1 36.88 436 GLY B O 1
ATOM 6926 N N . VAL B 1 437 ? 20.781 4.695 -12.711 1 37.06 437 VAL B N 1
ATOM 6927 C CA . VAL B 1 437 ? 19.531 3.951 -12.719 1 37.06 437 VAL B CA 1
ATOM 6928 C C . VAL B 1 437 ? 18.625 4.445 -13.852 1 37.06 437 VAL B C 1
ATOM 6930 O O . VAL B 1 437 ? 18.203 5.602 -13.859 1 37.06 437 VAL B O 1
ATOM 6933 N N . ALA B 1 438 ? 18.719 3.914 -15.062 1 32.62 438 ALA B N 1
ATOM 6934 C CA . ALA B 1 438 ? 17.641 4.09 -16.031 1 32.62 438 ALA B CA 1
ATOM 6935 C C . ALA B 1 438 ? 16.312 3.617 -15.477 1 32.62 438 ALA B C 1
ATOM 6937 O O . ALA B 1 438 ? 16.156 2.443 -15.133 1 32.62 438 ALA B O 1
ATOM 6938 N N . SER B 1 439 ? 15.617 4.395 -14.617 1 32.5 439 SER B N 1
ATOM 6939 C CA . SER B 1 439 ? 14.203 4.078 -14.43 1 32.5 439 SER B CA 1
ATOM 6940 C C . SER B 1 439 ? 13.617 3.389 -15.656 1 32.5 439 SER B C 1
ATOM 6942 O O . SER B 1 439 ? 13.695 3.922 -16.766 1 32.5 439 SER B O 1
ATOM 6944 N N . ASN B 1 440 ? 13.75 2.158 -15.773 1 29.97 440 ASN B N 1
ATOM 6945 C CA . ASN B 1 440 ? 13.016 1.474 -16.828 1 29.97 440 ASN B CA 1
ATOM 6946 C C . ASN B 1 440 ? 11.539 1.86 -16.828 1 29.97 440 ASN B C 1
ATOM 6948 O O . ASN B 1 440 ? 10.781 1.435 -15.961 1 29.97 440 ASN B O 1
ATOM 6952 N N . GLY B 1 441 ? 11.234 3.18 -17.078 1 30.59 441 GLY B N 1
ATOM 6953 C CA . GLY B 1 441 ? 9.938 3.605 -17.562 1 30.59 441 GLY B CA 1
ATOM 6954 C C . GLY B 1 441 ? 9.305 2.607 -18.531 1 30.59 441 GLY B C 1
ATOM 6955 O O . GLY B 1 441 ? 9.531 2.672 -19.734 1 30.59 441 GLY B O 1
ATOM 6956 N N . ASN B 1 442 ? 9.242 1.392 -18.141 1 29.84 442 ASN B N 1
ATOM 6957 C CA . ASN B 1 442 ? 8.43 0.636 -19.078 1 29.84 442 ASN B CA 1
ATOM 6958 C C . ASN B 1 442 ? 7.164 1.4 -19.469 1 29.84 442 ASN B C 1
ATOM 6960 O O . ASN B 1 442 ? 6.219 1.483 -18.688 1 29.84 442 ASN B O 1
ATOM 6964 N N . THR B 1 443 ? 7.367 2.502 -20.203 1 29.8 443 THR B N 1
ATOM 6965 C CA . THR B 1 443 ? 6.355 3.164 -21.016 1 29.8 443 THR B CA 1
ATOM 6966 C C . THR B 1 443 ? 5.48 2.141 -21.734 1 29.8 443 THR B C 1
ATOM 6968 O O . THR B 1 443 ? 5.98 1.303 -22.484 1 29.8 443 THR B O 1
ATOM 6971 N N . VAL B 1 444 ? 4.398 1.749 -21.156 1 28.58 444 VAL B N 1
ATOM 6972 C CA . VAL B 1 444 ? 3.375 1.201 -22.047 1 28.58 444 VAL B CA 1
ATOM 6973 C C . VAL B 1 444 ? 3.316 2.018 -23.328 1 28.58 444 VAL B C 1
ATOM 6975 O O . VAL B 1 444 ? 3.064 3.225 -23.297 1 28.58 444 VAL B O 1
ATOM 6978 N N . SER B 1 445 ? 4.141 1.716 -24.359 1 26.61 445 SER B N 1
ATOM 6979 C CA . SER B 1 445 ? 3.936 2.203 -25.719 1 26.61 445 SER B CA 1
ATOM 6980 C C . SER B 1 445 ? 2.457 2.189 -26.094 1 26.61 445 SER B C 1
ATOM 6982 O O . SER B 1 445 ? 1.844 1.125 -26.188 1 26.61 445 SER B O 1
ATOM 6984 N N . VAL B 1 446 ? 1.734 3.076 -25.516 1 26.67 446 VAL B N 1
ATOM 6985 C CA . VAL B 1 446 ? 0.456 3.299 -26.188 1 26.67 446 VAL B CA 1
ATOM 6986 C C . VAL B 1 446 ? 0.679 3.479 -27.688 1 26.67 446 VAL B C 1
ATOM 6988 O O . VAL B 1 446 ? 1.42 4.371 -28.109 1 26.67 446 VAL B O 1
ATOM 6991 N N . VAL B 1 447 ? 0.582 2.41 -28.5 1 26.83 447 VAL B N 1
ATOM 6992 C CA . VAL B 1 447 ? 0.413 2.48 -29.953 1 26.83 447 VAL B CA 1
ATOM 6993 C C . VAL B 1 447 ? -0.587 3.58 -30.297 1 26.83 447 VAL B C 1
ATOM 6995 O O . VAL B 1 447 ? -1.742 3.539 -29.875 1 26.83 447 VAL B O 1
ATOM 6998 N N . SER B 1 448 ? -0.123 4.797 -30.469 1 25.19 448 SER B N 1
ATOM 6999 C CA . SER B 1 448 ? -0.858 5.871 -31.125 1 25.19 448 SER B CA 1
ATOM 7000 C C . SER B 1 448 ? -1.509 5.387 -32.406 1 25.19 448 SER B C 1
ATOM 7002 O O . SER B 1 448 ? -0.816 4.969 -33.344 1 25.19 448 SER B O 1
ATOM 7004 N N . ALA B 1 449 ? -2.678 4.758 -32.375 1 23.05 449 ALA B N 1
ATOM 7005 C CA . ALA B 1 449 ? -3.506 4.598 -33.562 1 23.05 449 ALA B CA 1
ATOM 7006 C C . ALA B 1 449 ? -3.668 5.926 -34.312 1 23.05 449 ALA B C 1
ATOM 7008 O O . ALA B 1 449 ? -4.234 6.879 -33.75 1 23.05 449 ALA B O 1
ATOM 7009 N N . MET B 1 450 ? -2.654 6.336 -35.062 1 23.55 450 MET B N 1
ATOM 7010 C CA . MET B 1 450 ? -2.797 7.371 -36.094 1 23.55 450 MET B CA 1
ATOM 7011 C C . MET B 1 450 ? -4.078 7.168 -36.906 1 23.55 450 MET B C 1
ATOM 7013 O O . MET B 1 450 ? -4.215 6.176 -37.625 1 23.55 450 MET B O 1
ATOM 7017 N N . VAL B 1 451 ? -5.246 7.426 -36.281 1 22.16 451 VAL B N 1
ATOM 7018 C CA . VAL B 1 451 ? -6.441 7.551 -37.125 1 22.16 451 VAL B CA 1
ATOM 7019 C C . VAL B 1 451 ? -6.195 8.57 -38.219 1 22.16 451 VAL B C 1
ATOM 7021 O O . VAL B 1 451 ? -5.922 9.742 -37.938 1 22.16 451 VAL B O 1
ATOM 7024 N N . MET B 1 452 ? -5.566 8.109 -39.344 1 23.03 452 MET B N 1
ATOM 7025 C CA . MET B 1 452 ? -5.555 8.805 -40.625 1 23.03 452 MET B CA 1
ATOM 7026 C C . MET B 1 452 ? -6.949 9.297 -40.969 1 23.03 452 MET B C 1
ATOM 7028 O O . MET B 1 452 ? -7.844 8.492 -41.25 1 23.03 452 MET B O 1
ATOM 7032 N N . ILE B 1 453 ? -7.461 10.281 -40.219 1 22.33 453 ILE B N 1
ATOM 7033 C CA . ILE B 1 453 ? -8.656 10.969 -40.688 1 22.33 453 ILE B CA 1
ATOM 7034 C C . ILE B 1 453 ? -8.414 11.5 -42.125 1 22.33 453 ILE B C 1
ATOM 7036 O O . ILE B 1 453 ? -7.504 12.297 -42.344 1 22.33 453 ILE B O 1
ATOM 7040 N N . VAL B 1 454 ? -8.594 10.625 -43.125 1 21.94 454 VAL B N 1
ATOM 7041 C CA . VAL B 1 454 ? -8.734 10.953 -44.562 1 21.94 454 VAL B CA 1
ATOM 7042 C C . VAL B 1 454 ? -9.75 12.078 -44.719 1 21.94 454 VAL B C 1
ATOM 7044 O O . VAL B 1 454 ? -10.906 11.953 -44.312 1 21.94 454 VAL B O 1
ATOM 7047 N N . SER B 1 455 ? -9.289 13.336 -44.594 1 22.56 455 SER B N 1
ATOM 7048 C CA . SER B 1 455 ? -9.961 14.555 -45.031 1 22.56 455 SER B CA 1
ATOM 7049 C C . SER B 1 455 ? -10.609 14.367 -46.406 1 22.56 455 SER B C 1
ATOM 7051 O O . SER B 1 455 ? -9.922 14.148 -47.406 1 22.56 455 SER B O 1
ATOM 7053 N N . ILE B 1 456 ? -11.633 13.516 -46.5 1 22.62 456 ILE B N 1
ATOM 7054 C CA . ILE B 1 456 ? -12.414 13.539 -47.719 1 22.62 456 ILE B CA 1
ATOM 7055 C C . ILE B 1 456 ? -12.828 14.969 -48.062 1 22.62 456 ILE B C 1
ATOM 7057 O O . ILE B 1 456 ? -13.492 15.625 -47.25 1 22.62 456 ILE B O 1
ATOM 7061 N N . LEU B 1 457 ? -11.945 15.719 -48.812 1 23.42 457 LEU B N 1
ATOM 7062 C CA . LEU B 1 457 ? -12.125 16.969 -49.531 1 23.42 457 LEU B CA 1
ATOM 7063 C C . LEU B 1 457 ? -13.422 16.938 -50.344 1 23.42 457 LEU B C 1
ATOM 7065 O O . LEU B 1 457 ? -13.562 16.141 -51.281 1 23.42 457 LEU B O 1
ATOM 7069 N N . LEU B 1 458 ? -14.578 16.812 -49.688 1 22.86 458 LEU B N 1
ATOM 7070 C CA . LEU B 1 458 ? -15.773 17.047 -50.469 1 22.86 458 LEU B CA 1
ATOM 7071 C C . LEU B 1 458 ? -15.633 18.328 -51.312 1 22.86 458 LEU B C 1
ATOM 7073 O O . LEU B 1 458 ? -15.328 19.391 -50.75 1 22.86 458 LEU B O 1
ATOM 7077 N N . LEU B 1 459 ? -15.141 18.188 -52.594 1 22.56 459 LEU B N 1
ATOM 7078 C CA . LEU B 1 459 ? -15.195 19.047 -53.781 1 22.56 459 LEU B CA 1
ATOM 7079 C C . LEU B 1 459 ? -16.578 19.672 -53.938 1 22.56 459 LEU B C 1
ATOM 7081 O O . LEU B 1 459 ? -17.578 18.969 -54.094 1 22.56 459 LEU B O 1
ATOM 7085 N N . ALA B 1 460 ? -16.938 20.656 -53.156 1 22.19 460 ALA B N 1
ATOM 7086 C CA . ALA B 1 460 ? -18 21.594 -53.5 1 22.19 460 ALA B CA 1
ATOM 7087 C C . ALA B 1 460 ? -17.797 22.156 -54.906 1 22.19 460 ALA B C 1
ATOM 7089 O O . ALA B 1 460 ? -16.812 22.844 -55.156 1 22.19 460 ALA B O 1
ATOM 7090 N N . THR B 1 461 ? -18.141 21.281 -55.875 1 21.77 461 THR B N 1
ATOM 7091 C CA . THR B 1 461 ? -18.906 21.906 -56.938 1 21.77 461 THR B CA 1
ATOM 7092 C C . THR B 1 461 ? -20.25 22.406 -56.438 1 21.77 461 THR B C 1
ATOM 7094 O O . THR B 1 461 ? -20.859 21.781 -55.562 1 21.77 461 THR B O 1
#